Protein 6JIZ (pdb70)

Organism: Stackebrandtia nassauensis (strain DSM 44728 / CIP 108903 / NRRL B-16338 / NBRC 102104 / LLR-40K-21) (NCBI:txid446470)

Solvent-accessible surface area: 36040 Å² total; per-residue (Å²): 198,50,63,0,0,0,0,3,1,18,94,41,0,45,4,0,0,130,29,0,29,61,103,52,6,72,5,12,0,39,14,139,73,79,72,112,0,111,78,4,63,125,109,52,6,116,68,4,87,41,16,54,69,0,0,54,40,6,78,1,0,0,0,20,32,123,55,0,106,7,0,57,77,11,0,63,111,0,50,112,20,0,66,73,56,12,0,0,0,14,3,41,33,70,20,88,55,0,73,91,0,19,86,31,0,10,105,45,37,7,49,9,1,0,0,0,19,31,23,86,18,115,22,13,40,58,174,59,4,77,0,13,0,0,0,7,25,71,10,19,62,75,20,43,62,4,0,122,51,1,4,31,31,77,6,6,0,15,16,0,0,34,0,1,86,51,45,65,51,78,41,91,104,114,109,70,44,82,44,49,20,106,27,33,13,40,45,42,20,53,90,70,64,89,104,73,62,57,30,65,103,7,94,108,107,55,74,79,53,36,106,91,72,83,39,181,56,154,126,23,48,84,53,49,83,9,57,55,6,34,65,13,73,36,132,171,36,24,0,80,91,57,6,45,69,4,55,125,68,4,67,50,0,124,73,52,73,19,94,46,112,47,9,75,53,63,59,43,43,16,61,119,0,55,90,58,66,44,12,178,48,4,50,2,0,24,80,48,40,101,82,192,214,185,54,62,0,0,0,2,6,4,26,107,44,0,33,23,1,0,92,27,0,31,69,96,35,7,72,3,13,0,38,33,214,70,82,81,114,0,96,63,0,53,128,90,52,5,122,54,5,86,38,15,58,61,0,0,51,48,5,74,1,0,0,0,20,33,125,55,1,105,21,0,57,89,40,0,63,107,1,62,113,13,0,55,72,52,12,0,0,0,12,3,47,16,20,6,78,55,0,75,93,0,26,96,28,0,10,105,31,22,10,49,6,1,0,0,0,27,43,30,91,15,119,24,14,41,64,179,65,8,72,2,5,0,0,1,51,25,79,10,18,59,73,20,58,69,4,0,134,34,2,4,30,29,66,7,5,0,68,54,15,0,12,0,2,8,5,37,3,0,10,26,2,0,44,0,2,0,0,0,0,0,0,1,0,0,1,2,0,31,24,60,70,31,78,19,53,56,1,0,55,22,1,13,66,2,0,54,31,0,0,107,29,1,57,34,80,91,110,6,21,11,31,2,20,87,2,3,8,17,41,62,10,52,2,131,84,24,33,0,70,64,10,6,15,2,2,54,16,5,6,48,10,0,126,65,24,48,3,27,49,50,1,4,60,7,4,52,31,0,1,60,77,0,56,91,57,66,43,11,174,46,8,4,0,0,1,7,47,45,1,78,102,234,255,111,55,67,1,0,0,0,2,1,19,31,45,0,40,22,0,0,94,29,0,34,71,67,44,15,69,4,14,0,44,13,204,64,78,62,109,0,108,66,1,63,131,89,51,6,119,65,5,89,39,16,55,68,0,0,52,43,5,95,5,0,0,0,17,32,62,40,0,105,24,0,57,95,18,0,63,106,0,61,106,10,0,60,66,42,13,0,0,0,17,4,14,14,12,10,92,59,0,74,96,0,21,136,27,0,67,166,38,45,9,46,6,1,1,2,4,15,13,15,30,8,60,11,13,38,61,174,73,2,26,0,0,0,0,0,48,82,89,14,12,71,72,30,49,62,16,1,125,43,0,3,37,39,79,53,44,17,112,64,13,0,34,0,3,9,18,33,0,0,0,18,2,0,21,1,2,0,1,0,0,0,0,1,0,0,1,0,0,18,21,42,29,7,16,34,41,7,0,0,49,43,0,20,125,18,0,54,96,0,0,109,54,2,36,58,52,44,157,97,48,78,70,14,3,126,30,4,51,65,31,99,14,87,38,110,161,37,16,0,77,87,12,6,50,18,2,59,53,5,4,51,8,0,127,59,28,47,4,28,47,48,0,3,73,6,4,60,31,1,2,59,80,0,56,92,56,63,50,10,182,44,11,16,6,0,0,2,46,43,0,72,100,184,141

CATH classification: 3.40.50.720 (+1 more: 1.10.1040.10)

B-factor: mean 23.45, std 12.24, range [8.11, 106.39]

Nearest PDB structures (foldseek):
  6jit-assembly2_C  TM=1.001E+00  e=1.603E-57  Stackebrandtia nassauensis DSM 44728
  6jiz-assembly1_A  TM=9.507E-01  e=1.007E-55  Stackebrandtia nassauensis DSM 44728
  8bk1-assembly3_D  TM=9.769E-01  e=1.114E-40  Amycolatopsis azurea
  7y8o-assembly1_B  TM=9.543E-01  e=3.274E-36  Streptomyces clavuligerus
  4oqy-assembly1_B  TM=9.413E-01  e=1.442E-33  Streptomyces sp. GF3546

Sequence (881 aa):
KSPVVTLIGLGPMGQQAMVRRTLLGQGHPVTVWNRTPSRRAEPLVVEGARLAASPTEAVASSDDLVILSLTTDYQAMYDILSTAESALAGRTIVNLSSSSDDPDVTREAAKWAAKHGATFIAGGVMTPAPTVGTEAAYVFYSGPKSAFDAHEPVLRHIGGPRFLGEDTGLAQLYYLAHLDVFLTTLASVVHATALVSAAGVDEAAFAPEAIRRMVIETGQMLAAEAETGLELGRNLASGNHPGELATAVMMGATADHIVSAAKGSGVDLVLPEAVKSLYDRTVAAGHGKDSWTAMYEIIKKKKSPVVTLIGLGPMGQAMVRTLLGQGHPVTVWNRTPSRAEPLVVEGARLAASPTEAVASSDLVILSLTTDYQAMYDILSTAESALAGRTIVNLSSDDPDVTREAAKWAAKHGATFIAGGVMTPAPTVGTEAAYYVFYSGPKSAFDAHEPVLRHIGGPRRFLGEDTGLAQLYYLAHLDVFLTTLASVVVHATALVSAAGVDEAAFAPEAIRMVIETGQMLAAEAETGLELGRNLASGNHPGEELATAVVMMGATADHIVSAAKGSGVDLVVLPEEAVKSLYDRTVAAGHGKDSWTAMYEIIKKKKKSPVTLIGLGPMGQAMVRTLLGQGHPVTVWNRTPSRAEPLVVEGARRLAASPTEAVASSDLVILSLTDYQAMYDILSTAESALAGRTIVNLSSDDDPDVTREAAKWAAKHGATFIIAGGVMTPAPTVGTEAAYVFYSGPKSAFDAHEPVLRRHIGGPRFLGEDTGLAQLYYLAHLDVFLTTLASVVHATALVVSAAGVDEAAFAPEAIRRMMVIETGQMMLAAEAETGLELGRNLASGNNHPGELATAVMMMGATADHIVSSAAKGSGVDLVVLPEAVKSLYDRTVAAGHGKDSWTAMYEIIKKKA

Structure (mmCIF, N/CA/C/O backbone):
data_6JIZ
#
_entry.id   6JIZ
#
_cell.length_a   106.659
_cell.length_b   106.659
_cell.length_c   168.557
_cell.angle_alpha   90.00
_cell.angle_beta   90.00
_cell.angle_gamma   120.00
#
_symmetry.space_group_name_H-M   'P 31 1 2'
#
loop_
_entity.id
_entity.type
_entity.pdbx_description
1 polymer '6-phosphogluconate dehydrogenase NAD-binding protein'
2 non-polymer 'ACETATE ION'
3 non-polymer 'CHLORIDE ION'
4 non-polymer 'AMMONIUM ION'
5 non-polymer 'SODIUM ION'
6 non-polymer 3-ethylheptane
7 non-polymer 'NADP NICOTINAMIDE-ADENINE-DINUCLEOTIDE PHOSPHATE'
8 non-polymer 1,2-ETHANEDIOL
9 water water
#
loop_
_atom_site.group_PDB
_atom_site.id
_atom_site.type_symbol
_atom_site.label_atom_id
_atom_site.label_alt_id
_atom_site.label_comp_id
_atom_site.label_asym_id
_atom_site.label_entity_id
_atom_site.label_seq_id
_atom_site.pdbx_PDB_ins_code
_atom_site.Cartn_x
_atom_site.Cartn_y
_atom_site.Cartn_z
_atom_site.occupancy
_atom_site.B_iso_or_equiv
_atom_site.auth_seq_id
_atom_site.auth_comp_id
_atom_site.auth_asym_id
_atom_site.auth_atom_id
_atom_site.pdbx_PDB_model_num
ATOM 1 N N . LYS A 1 5 ? 6.381 -14.712 -1.657 1.00 44.27 5 LYS A N 1
ATOM 2 C CA . LYS A 1 5 ? 5.740 -13.498 -2.152 1.00 47.69 5 LYS A CA 1
ATOM 3 C C . LYS A 1 5 ? 6.657 -12.270 -2.111 1.00 41.91 5 LYS A C 1
ATOM 4 O O . LYS A 1 5 ? 6.441 -11.305 -2.849 1.00 42.31 5 LYS A O 1
ATOM 10 N N . SER A 1 6 ? 7.671 -12.274 -1.245 1.00 36.77 6 SER A N 1
ATOM 11 C CA . SER A 1 6 ? 8.449 -11.042 -1.126 1.00 31.57 6 SER A CA 1
ATOM 12 C C . SER A 1 6 ? 9.442 -10.928 -2.284 1.00 24.05 6 SER A C 1
ATOM 13 O O . SER A 1 6 ? 9.997 -11.938 -2.732 1.00 26.38 6 SER A O 1
ATOM 16 N N . PRO A 1 7 ? 9.669 -9.719 -2.786 1.00 24.65 7 PRO A N 1
ATOM 17 C CA . PRO A 1 7 ? 10.568 -9.548 -3.932 1.00 25.89 7 PRO A CA 1
ATOM 18 C C . PRO A 1 7 ? 12.013 -9.813 -3.550 1.00 24.82 7 PRO A C 1
ATOM 19 O O . PRO A 1 7 ? 12.433 -9.572 -2.417 1.00 21.28 7 PRO A O 1
ATOM 23 N N . VAL A 1 8 ? 12.776 -10.318 -4.517 1.00 18.08 8 VAL A N 1
ATOM 24 C CA A VAL A 1 8 ? 14.189 -10.601 -4.308 0.29 17.11 8 VAL A CA 1
ATOM 25 C CA B VAL A 1 8 ? 14.184 -10.659 -4.335 0.71 17.04 8 VAL A CA 1
ATOM 26 C C . VAL A 1 8 ? 14.980 -10.088 -5.503 1.00 17.57 8 VAL A C 1
ATOM 27 O O . VAL A 1 8 ? 14.504 -10.099 -6.641 1.00 19.05 8 VAL A O 1
ATOM 34 N N . THR A 1 9 ? 16.188 -9.609 -5.226 1.00 12.51 9 THR A N 1
ATOM 35 C CA . THR A 1 9 ? 17.138 -9.224 -6.257 1.00 11.49 9 THR A CA 1
ATOM 36 C C . THR A 1 9 ? 18.258 -10.249 -6.269 1.00 14.02 9 THR A C 1
ATOM 37 O O . THR A 1 9 ? 18.745 -10.649 -5.210 1.00 14.02 9 THR A O 1
ATOM 41 N N . LEU A 1 10 ? 18.643 -10.696 -7.460 1.00 13.73 10 LEU A N 1
ATOM 42 C CA . LEU A 1 10 ? 19.754 -11.631 -7.581 1.00 14.10 10 LEU A CA 1
ATOM 43 C C . LEU A 1 10 ? 20.716 -11.127 -8.644 1.00 19.47 10 LEU A C 1
ATOM 44 O O . LEU A 1 10 ? 20.313 -10.841 -9.777 1.00 16.01 10 LEU A O 1
ATOM 49 N N . ILE A 1 11 ? 21.986 -11.016 -8.268 1.00 11.91 11 ILE A N 1
ATOM 50 C CA . ILE A 1 11 ? 23.044 -10.534 -9.141 1.00 13.46 11 ILE A CA 1
ATOM 51 C C . ILE A 1 11 ? 24.063 -11.653 -9.300 1.00 14.79 11 ILE A C 1
ATOM 52 O O . ILE A 1 11 ? 24.543 -12.196 -8.301 1.00 13.75 11 ILE A O 1
ATOM 57 N N . GLY A 1 12 ? 24.407 -11.973 -10.550 1.00 14.41 12 GLY A N 1
ATOM 58 C CA . GLY A 1 12 ? 25.312 -13.066 -10.859 1.00 14.66 12 GLY A CA 1
ATOM 59 C C . GLY A 1 12 ? 24.557 -14.233 -11.456 1.00 19.29 12 GLY A C 1
ATOM 60 O O . GLY A 1 12 ? 23.975 -15.044 -10.729 1.00 17.19 12 GLY A O 1
ATOM 61 N N . LEU A 1 13 ? 24.527 -14.323 -12.783 1.00 14.71 13 LEU A N 1
ATOM 62 C CA . LEU A 1 13 ? 23.639 -15.261 -13.457 1.00 17.14 13 LEU A CA 1
ATOM 63 C C . LEU A 1 13 ? 24.414 -16.407 -14.097 1.00 25.53 13 LEU A C 1
ATOM 64 O O . LEU A 1 13 ? 24.084 -16.871 -15.189 1.00 24.10 13 LEU A O 1
ATOM 69 N N . GLY A 1 14 ? 25.447 -16.884 -13.405 1.00 18.80 14 GLY A N 1
ATOM 70 C CA . GLY A 1 14 ? 26.026 -18.169 -13.714 1.00 19.41 14 GLY A CA 1
ATOM 71 C C . GLY A 1 14 ? 25.060 -19.296 -13.389 1.00 18.71 14 GLY A C 1
ATOM 72 O O . GLY A 1 14 ? 23.899 -19.069 -13.031 1.00 19.09 14 GLY A O 1
ATOM 73 N N . PRO A 1 15 ? 25.533 -20.541 -13.501 1.00 19.11 15 PRO A N 1
ATOM 74 C CA . PRO A 1 15 ? 24.630 -21.690 -13.298 1.00 23.39 15 PRO A CA 1
ATOM 75 C C . PRO A 1 15 ? 23.911 -21.695 -11.956 1.00 18.54 15 PRO A C 1
ATOM 76 O O . PRO A 1 15 ? 22.714 -22.000 -11.904 1.00 18.40 15 PRO A O 1
ATOM 80 N N . MET A 1 16 ? 24.594 -21.370 -10.860 1.00 17.63 16 MET A N 1
ATOM 81 C CA . MET A 1 16 ? 23.899 -21.344 -9.579 1.00 18.18 16 MET A CA 1
ATOM 82 C C . MET A 1 16 ? 22.848 -20.236 -9.556 1.00 13.93 16 MET A C 1
ATOM 83 O O . MET A 1 16 ? 21.698 -20.463 -9.157 1.00 15.91 16 MET A O 1
ATOM 88 N N . GLY A 1 17 ? 23.221 -19.032 -9.996 1.00 14.82 17 GLY A N 1
ATOM 89 C CA . GLY A 1 17 ? 22.266 -17.931 -10.000 1.00 15.76 17 GLY A CA 1
ATOM 90 C C . GLY A 1 17 ? 21.051 -18.208 -10.866 1.00 20.31 17 GLY A C 1
ATOM 91 O O . GLY A 1 17 ? 19.922 -17.880 -10.492 1.00 17.95 17 GLY A O 1
ATOM 92 N N . GLN A 1 18 ? 21.266 -18.818 -12.035 1.00 20.69 18 GLN A N 1
ATOM 93 C CA A GLN A 1 18 ? 20.136 -19.146 -12.899 0.53 18.04 18 GLN A CA 1
ATOM 94 C CA B GLN A 1 18 ? 20.150 -19.168 -12.914 0.47 18.05 18 GLN A CA 1
ATOM 95 C C . GLN A 1 18 ? 19.197 -20.143 -12.235 1.00 17.19 18 GLN A C 1
ATOM 96 O O . GLN A 1 18 ? 17.974 -19.990 -12.309 1.00 18.40 18 GLN A O 1
ATOM 107 N N . ALA A 1 19 ? 19.747 -21.173 -11.581 1.00 15.44 19 ALA A N 1
ATOM 108 C CA . ALA A 1 19 ? 18.891 -22.147 -10.913 1.00 18.76 19 ALA A CA 1
ATOM 109 C C . ALA A 1 19 ? 18.112 -21.502 -9.772 1.00 17.63 19 ALA A C 1
ATOM 110 O O . ALA A 1 19 ? 16.939 -21.823 -9.557 1.00 15.52 19 ALA A O 1
ATOM 112 N N . MET A 1 20 ? 18.747 -20.589 -9.027 1.00 16.36 20 MET A N 1
ATOM 113 C CA . MET A 1 20 ? 18.038 -19.927 -7.933 1.00 13.92 20 MET A CA 1
ATOM 114 C C . MET A 1 20 ? 16.929 -19.029 -8.456 1.00 13.96 20 MET A C 1
ATOM 115 O O . MET A 1 20 ? 15.832 -18.993 -7.885 1.00 15.88 20 MET A O 1
ATOM 120 N N . VAL A 1 21 ? 17.177 -18.317 -9.555 1.00 15.07 21 VAL A N 1
ATOM 121 C CA . VAL A 1 21 ? 16.141 -17.442 -10.097 1.00 15.19 21 VAL A CA 1
ATOM 122 C C . VAL A 1 21 ? 14.962 -18.272 -10.600 1.00 19.73 21 VAL A C 1
ATOM 123 O O . VAL A 1 21 ? 13.798 -17.957 -10.316 1.00 17.75 21 VAL A O 1
ATOM 127 N N . ARG A 1 22 ? 15.242 -19.354 -11.339 1.00 17.17 22 ARG A N 1
ATOM 128 C CA A ARG A 1 22 ? 14.170 -20.233 -11.806 0.47 19.43 22 ARG A CA 1
ATOM 129 C CA B ARG A 1 22 ? 14.163 -20.221 -11.806 0.53 19.43 22 ARG A CA 1
ATOM 130 C C . ARG A 1 22 ? 13.342 -20.758 -10.634 1.00 22.54 22 ARG A C 1
ATOM 131 O O . ARG A 1 22 ? 12.106 -20.734 -10.666 1.00 19.05 22 ARG A O 1
ATOM 146 N N . THR A 1 23 ? 14.015 -21.236 -9.584 1.00 15.87 23 THR A N 1
ATOM 147 C CA . THR A 1 23 ? 13.299 -21.773 -8.428 1.00 16.76 23 THR A CA 1
ATOM 148 C C . THR A 1 23 ? 12.461 -20.700 -7.740 1.00 19.69 23 THR A C 1
ATOM 149 O O . THR A 1 23 ? 11.281 -20.916 -7.433 1.00 18.96 23 THR A O 1
ATOM 153 N N . LEU A 1 24 ? 13.060 -19.538 -7.470 1.00 15.99 24 LEU A N 1
ATOM 154 C CA . LEU A 1 24 ? 12.331 -18.495 -6.757 1.00 13.57 24 LEU A CA 1
ATOM 155 C C . LEU A 1 24 ? 11.149 -17.976 -7.571 1.00 17.80 24 LEU A C 1
ATOM 156 O O . LEU A 1 24 ? 10.080 -17.706 -7.010 1.00 18.61 24 LEU A O 1
ATOM 161 N N . LEU A 1 25 ? 11.329 -17.810 -8.884 1.00 17.10 25 LEU A N 1
ATOM 162 C CA . LEU A 1 25 ? 10.210 -17.430 -9.747 1.00 18.14 25 LEU A CA 1
ATOM 163 C C . LEU A 1 25 ? 9.085 -18.453 -9.662 1.00 20.16 25 LEU A C 1
ATOM 164 O O . LEU A 1 25 ? 7.903 -18.093 -9.562 1.00 22.14 25 LEU A O 1
ATOM 169 N N . GLY A 1 26 ? 9.439 -19.741 -9.689 1.00 19.49 26 GLY A N 1
ATOM 170 C CA . GLY A 1 26 ? 8.442 -20.797 -9.620 1.00 18.69 26 GLY A CA 1
ATOM 171 C C . GLY A 1 26 ? 7.665 -20.811 -8.323 1.00 22.15 26 GLY A C 1
ATOM 172 O O . GLY A 1 26 ? 6.535 -21.306 -8.294 1.00 21.65 26 GLY A O 1
ATOM 173 N N . GLN A 1 27 ? 8.244 -20.282 -7.244 1.00 19.16 27 GLN A N 1
ATOM 174 C CA . GLN A 1 27 ? 7.547 -20.177 -5.970 1.00 22.18 27 GLN A CA 1
ATOM 175 C C . GLN A 1 27 ? 6.781 -18.873 -5.818 1.00 21.53 27 GLN A C 1
ATOM 176 O O . GLN A 1 27 ? 6.221 -18.621 -4.746 1.00 25.53 27 GLN A O 1
ATOM 182 N N . GLY A 1 28 ? 6.733 -18.047 -6.857 1.00 21.93 28 GLY A N 1
ATOM 183 C CA . GLY A 1 28 ? 5.917 -16.854 -6.836 1.00 22.72 28 GLY A CA 1
ATOM 184 C C . GLY A 1 28 ? 6.604 -15.599 -6.363 1.00 26.19 28 GLY A C 1
ATOM 185 O O . GLY A 1 28 ? 5.926 -14.583 -6.170 1.00 24.16 28 GLY A O 1
ATOM 186 N N . HIS A 1 29 ? 7.922 -15.632 -6.156 1.00 21.04 29 HIS A N 1
ATOM 187 C CA . HIS A 1 29 ? 8.638 -14.417 -5.789 1.00 21.21 29 HIS A CA 1
ATOM 188 C C . HIS A 1 29 ? 8.872 -13.562 -7.025 1.00 19.30 29 HIS A C 1
ATOM 189 O O . HIS A 1 29 ? 9.337 -14.077 -8.044 1.00 19.73 29 HIS A O 1
ATOM 196 N N . PRO A 1 30 ? 8.566 -12.267 -6.980 1.00 21.28 30 PRO A N 1
ATOM 197 C CA . PRO A 1 30 ? 9.100 -11.364 -8.006 1.00 21.98 30 PRO A CA 1
ATOM 198 C C . PRO A 1 30 ? 10.614 -11.298 -7.870 1.00 19.36 30 PRO A C 1
ATOM 199 O O . PRO A 1 30 ? 11.144 -11.134 -6.770 1.00 20.87 30 PRO A O 1
ATOM 203 N N . VAL A 1 31 ? 11.311 -11.468 -8.986 1.00 18.26 31 VAL A N 1
ATOM 204 C CA . VAL A 1 31 ? 12.771 -11.541 -8.982 1.00 17.61 31 VAL A CA 1
ATOM 205 C C . VAL A 1 31 ? 13.303 -10.505 -9.957 1.00 19.85 31 VAL A C 1
ATOM 206 O O . VAL A 1 31 ? 12.951 -10.529 -11.143 1.00 18.86 31 VAL A O 1
ATOM 210 N N . THR A 1 32 ? 14.149 -9.606 -9.463 1.00 14.59 32 THR A N 1
ATOM 211 C CA . THR A 1 32 ? 14.864 -8.641 -10.285 1.00 17.32 32 THR A CA 1
ATOM 212 C C . THR A 1 32 ? 16.296 -9.123 -10.435 1.00 19.98 32 THR A C 1
ATOM 213 O O . THR A 1 32 ? 16.907 -9.539 -9.450 1.00 16.09 32 THR A O 1
ATOM 217 N N . VAL A 1 33 ? 16.826 -9.089 -11.656 1.00 16.89 33 VAL A N 1
ATOM 218 C CA . VAL A 1 33 ? 18.176 -9.592 -11.887 1.00 15.36 33 VAL A CA 1
ATOM 219 C C . VAL A 1 33 ? 19.056 -8.513 -12.503 1.00 19.06 33 VAL A C 1
ATOM 220 O O . VAL A 1 33 ? 18.585 -7.540 -13.101 1.00 18.07 33 VAL A O 1
ATOM 224 N N . TRP A 1 34 ? 20.365 -8.698 -12.337 1.00 15.48 34 TRP A N 1
ATOM 225 C CA . TRP A 1 34 ? 21.351 -7.905 -13.051 1.00 17.35 34 TRP A CA 1
ATOM 226 C C . TRP A 1 34 ? 22.594 -8.759 -13.253 1.00 18.65 34 TRP A C 1
ATOM 227 O O . TRP A 1 34 ? 22.928 -9.596 -12.413 1.00 15.62 34 TRP A O 1
ATOM 238 N N . ASN A 1 35 ? 23.278 -8.539 -14.377 1.00 15.49 35 ASN A N 1
ATOM 239 C CA . ASN A 1 35 ? 24.459 -9.325 -14.701 1.00 18.32 35 ASN A CA 1
ATOM 240 C C . ASN A 1 35 ? 25.425 -8.464 -15.499 1.00 18.48 35 ASN A C 1
ATOM 241 O O . ASN A 1 35 ? 25.007 -7.559 -16.223 1.00 18.35 35 ASN A O 1
ATOM 246 N N . ARG A 1 36 ? 26.723 -8.757 -15.369 1.00 13.69 36 ARG A N 1
ATOM 247 C CA . ARG A 1 36 ? 27.713 -8.052 -16.177 1.00 14.49 36 ARG A CA 1
ATOM 248 C C . ARG A 1 36 ? 27.425 -8.221 -17.664 1.00 19.39 36 ARG A C 1
ATOM 249 O O . ARG A 1 36 ? 27.651 -7.302 -18.459 1.00 18.96 36 ARG A O 1
ATOM 257 N N . THR A 1 37 ? 26.927 -9.391 -18.058 1.00 18.55 37 THR A N 1
ATOM 258 C CA . THR A 1 37 ? 26.555 -9.624 -19.452 1.00 22.71 37 THR A CA 1
ATOM 259 C C . THR A 1 37 ? 25.043 -9.798 -19.526 1.00 19.21 37 THR A C 1
ATOM 260 O O . THR A 1 37 ? 24.519 -10.849 -19.130 1.00 19.19 37 THR A O 1
ATOM 264 N N . PRO A 1 38 ? 24.299 -8.786 -19.983 1.00 19.09 38 PRO A N 1
ATOM 265 C CA . PRO A 1 38 ? 22.829 -8.866 -19.930 1.00 23.49 38 PRO A CA 1
ATOM 266 C C . PRO A 1 38 ? 22.236 -10.014 -20.725 1.00 22.75 38 PRO A C 1
ATOM 267 O O . PRO A 1 38 ? 21.104 -10.415 -20.433 1.00 22.29 38 PRO A O 1
ATOM 271 N N . SER A 1 39 ? 22.960 -10.563 -21.704 1.00 23.63 39 SER A N 1
ATOM 272 C CA . SER A 1 39 ? 22.407 -11.655 -22.504 1.00 27.67 39 SER A CA 1
ATOM 273 C C . SER A 1 39 ? 22.090 -12.877 -21.653 1.00 29.12 39 SER A C 1
ATOM 274 O O . SER A 1 39 ? 21.166 -13.633 -21.977 1.00 28.02 39 SER A O 1
ATOM 277 N N . ARG A 1 40 ? 22.832 -13.089 -20.558 1.00 23.69 40 ARG A N 1
ATOM 278 C CA A ARG A 1 40 ? 22.539 -14.231 -19.703 0.50 25.66 40 ARG A CA 1
ATOM 279 C CA B ARG A 1 40 ? 22.561 -14.213 -19.667 0.50 25.66 40 ARG A CA 1
ATOM 280 C C . ARG A 1 40 ? 21.225 -14.074 -18.951 1.00 26.98 40 ARG A C 1
ATOM 281 O O . ARG A 1 40 ? 20.672 -15.076 -18.484 1.00 26.69 40 ARG A O 1
ATOM 296 N N . ALA A 1 41 ? 20.704 -12.852 -18.831 1.00 18.80 41 ALA A N 1
ATOM 297 C CA . ALA A 1 41 ? 19.412 -12.653 -18.196 1.00 21.87 41 ALA A CA 1
ATOM 298 C C . ALA A 1 41 ? 18.245 -13.022 -19.104 1.00 18.82 41 ALA A C 1
ATOM 299 O O . ALA A 1 41 ? 17.151 -13.279 -18.597 1.00 20.60 41 ALA A O 1
ATOM 301 N N . GLU A 1 42 ? 18.448 -13.043 -20.421 1.00 21.82 42 GLU A N 1
ATOM 302 C CA . GLU A 1 42 ? 17.318 -13.194 -21.338 1.00 25.11 42 GLU A CA 1
ATOM 303 C C . GLU A 1 42 ? 16.472 -14.428 -21.048 1.00 23.22 42 GLU A C 1
ATOM 304 O O . GLU A 1 42 ? 15.238 -14.290 -20.969 1.00 22.81 42 GLU A O 1
ATOM 310 N N . PRO A 1 43 ? 17.034 -15.630 -20.857 1.00 22.37 43 PRO A N 1
ATOM 311 C CA . PRO A 1 43 ? 16.177 -16.773 -20.491 1.00 26.50 43 PRO A CA 1
ATOM 312 C C . PRO A 1 43 ? 15.432 -16.566 -19.188 1.00 22.72 43 PRO A C 1
ATOM 313 O O . PRO A 1 43 ? 14.314 -17.073 -19.033 1.00 23.21 43 PRO A O 1
ATOM 317 N N . LEU A 1 44 ? 16.019 -15.842 -18.234 1.00 18.26 44 LEU A N 1
ATOM 318 C CA . LEU A 1 44 ? 15.340 -15.643 -16.963 1.00 16.17 44 LEU A CA 1
ATOM 319 C C . LEU A 1 44 ? 14.194 -14.659 -17.105 1.00 20.77 44 LEU A C 1
ATOM 320 O O . LEU A 1 44 ? 13.180 -14.794 -16.416 1.00 19.34 44 LEU A O 1
ATOM 325 N N . VAL A 1 45 ? 14.338 -13.677 -17.997 1.00 19.67 45 VAL A N 1
ATOM 326 C CA . VAL A 1 45 ? 13.251 -12.735 -18.253 1.00 22.11 45 VAL A CA 1
ATOM 327 C C . VAL A 1 45 ? 12.067 -13.451 -18.891 1.00 21.50 45 VAL A C 1
ATOM 328 O O . VAL A 1 45 ? 10.910 -13.200 -18.530 1.00 21.84 45 VAL A O 1
ATOM 332 N N . VAL A 1 46 ? 12.337 -14.350 -19.845 1.00 20.60 46 VAL A N 1
ATOM 333 C CA . VAL A 1 46 ? 11.284 -15.184 -20.426 1.00 21.39 46 VAL A CA 1
ATOM 334 C C . VAL A 1 46 ? 10.553 -15.964 -19.342 1.00 25.95 46 VAL A C 1
ATOM 335 O O . VAL A 1 46 ? 9.333 -16.154 -19.417 1.00 25.05 46 VAL A O 1
ATOM 339 N N . GLU A 1 47 ? 11.269 -16.411 -18.304 1.00 23.66 47 GLU A N 1
ATOM 340 C CA . GLU A 1 47 ? 10.619 -17.133 -17.216 1.00 21.92 47 GLU A CA 1
ATOM 341 C C . GLU A 1 47 ? 9.901 -16.221 -16.224 1.00 20.29 47 GLU A C 1
ATOM 342 O O . GLU A 1 47 ? 9.205 -16.728 -15.338 1.00 24.44 47 GLU A O 1
ATOM 348 N N . GLY A 1 48 ? 10.055 -14.905 -16.331 1.00 21.54 48 GLY A N 1
ATOM 349 C CA . GLY A 1 48 ? 9.312 -13.970 -15.504 1.00 18.90 48 GLY A CA 1
ATOM 350 C C . GLY A 1 48 ? 10.153 -13.016 -14.676 1.00 20.50 48 GLY A C 1
ATOM 351 O O . GLY A 1 48 ? 9.579 -12.165 -13.974 1.00 21.58 48 GLY A O 1
ATOM 352 N N . ALA A 1 49 ? 11.482 -13.116 -14.704 1.00 20.20 49 ALA A N 1
ATOM 353 C CA . ALA A 1 49 ? 12.319 -12.156 -13.995 1.00 19.19 49 ALA A CA 1
ATOM 354 C C . ALA A 1 49 ? 12.273 -10.792 -14.677 1.00 23.20 49 ALA A C 1
ATOM 355 O O . ALA A 1 49 ? 11.951 -10.663 -15.865 1.00 22.57 49 ALA A O 1
ATOM 357 N N . ARG A 1 50 ? 12.608 -9.760 -13.906 1.00 21.39 50 ARG A N 1
ATOM 358 C CA . ARG A 1 50 ? 12.749 -8.408 -14.427 1.00 18.18 50 ARG A CA 1
ATOM 359 C C . ARG A 1 50 ? 14.227 -8.046 -14.485 1.00 23.49 50 ARG A C 1
ATOM 360 O O . ARG A 1 50 ? 14.944 -8.202 -13.491 1.00 22.16 50 ARG A O 1
ATOM 368 N N . LEU A 1 51 ? 14.681 -7.555 -15.637 1.00 20.06 51 LEU A N 1
ATOM 369 C CA . LEU A 1 51 ? 16.072 -7.147 -15.804 1.00 17.40 51 LEU A CA 1
ATOM 370 C C . LEU A 1 51 ? 16.241 -5.693 -15.370 1.00 24.50 51 LEU A C 1
ATOM 371 O O . LEU A 1 51 ? 15.619 -4.792 -15.942 1.00 19.50 51 LEU A O 1
ATOM 376 N N . ALA A 1 52 ? 17.083 -5.464 -14.366 1.00 19.07 52 ALA A N 1
ATOM 377 C CA . ALA A 1 52 ? 17.348 -4.109 -13.906 1.00 19.95 52 ALA A CA 1
ATOM 378 C C . ALA A 1 52 ? 18.333 -3.425 -14.841 1.00 18.03 52 ALA A C 1
ATOM 379 O O . ALA A 1 52 ? 19.182 -4.074 -15.457 1.00 20.13 52 ALA A O 1
ATOM 381 N N . ALA A 1 53 ? 18.222 -2.093 -14.936 1.00 20.44 53 ALA A N 1
ATOM 382 C CA . ALA A 1 53 ? 19.061 -1.324 -15.850 1.00 23.78 53 ALA A CA 1
ATOM 383 C C . ALA A 1 53 ? 20.482 -1.127 -15.347 1.00 21.59 53 ALA A C 1
ATOM 384 O O . ALA A 1 53 ? 21.385 -0.889 -16.157 1.00 21.61 53 ALA A O 1
ATOM 386 N N . SER A 1 54 ? 20.701 -1.217 -14.041 1.00 18.26 54 SER A N 1
ATOM 387 C CA . SER A 1 54 ? 21.992 -0.930 -13.437 1.00 16.54 54 SER A CA 1
ATOM 388 C C . SER A 1 54 ? 22.058 -1.665 -12.110 1.00 14.49 54 SER A C 1
ATOM 389 O O . SER A 1 54 ? 21.026 -2.110 -11.602 1.00 16.02 54 SER A O 1
ATOM 392 N N . PRO A 1 55 ? 23.253 -1.822 -11.529 1.00 16.93 55 PRO A N 1
ATOM 393 C CA . PRO A 1 55 ? 23.312 -2.387 -10.169 1.00 15.22 55 PRO A CA 1
ATOM 394 C C . PRO A 1 55 ? 22.530 -1.579 -9.150 1.00 17.30 55 PRO A C 1
ATOM 395 O O . PRO A 1 55 ? 21.944 -2.163 -8.239 1.00 15.38 55 PRO A O 1
ATOM 399 N N . THR A 1 56 ? 22.514 -0.248 -9.270 1.00 16.79 56 THR A N 1
ATOM 400 C CA . THR A 1 56 ? 21.750 0.570 -8.329 1.00 14.83 56 THR A CA 1
ATOM 401 C C . THR A 1 56 ? 20.267 0.245 -8.402 1.00 17.53 56 THR A C 1
ATOM 402 O O . THR A 1 56 ? 19.611 0.044 -7.374 1.00 17.05 56 THR A O 1
ATOM 406 N N . GLU A 1 57 ? 19.718 0.210 -9.619 1.00 16.48 57 GLU A N 1
ATOM 407 C CA . GLU A 1 57 ? 18.311 -0.126 -9.783 1.00 19.85 57 GLU A CA 1
ATOM 408 C C . GLU A 1 57 ? 18.013 -1.535 -9.288 1.00 17.39 57 GLU A C 1
ATOM 409 O O . GLU A 1 57 ? 16.943 -1.786 -8.720 1.00 18.97 57 GLU A O 1
ATOM 415 N N . ALA A 1 58 ? 18.946 -2.473 -9.495 1.00 16.77 58 ALA A N 1
ATOM 416 C CA . ALA A 1 58 ? 18.748 -3.833 -8.997 1.00 13.39 58 ALA A CA 1
ATOM 417 C C . ALA A 1 58 ? 18.640 -3.843 -7.473 1.00 14.32 58 ALA A C 1
ATOM 418 O O . ALA A 1 58 ? 17.703 -4.415 -6.906 1.00 16.99 58 ALA A O 1
ATOM 420 N N . VAL A 1 59 ? 19.588 -3.191 -6.801 1.00 15.83 59 VAL A N 1
ATOM 421 C CA . VAL A 1 59 ? 19.608 -3.144 -5.338 1.00 13.97 59 VAL A CA 1
ATOM 422 C C . VAL A 1 59 ? 18.364 -2.444 -4.801 1.00 17.65 59 VAL A C 1
ATOM 423 O O . VAL A 1 59 ? 17.785 -2.858 -3.789 1.00 17.66 59 VAL A O 1
ATOM 427 N N . ALA A 1 60 ? 17.936 -1.371 -5.467 1.00 16.89 60 ALA A N 1
ATOM 428 C CA . ALA A 1 60 ? 16.780 -0.623 -4.987 1.00 19.13 60 ALA A CA 1
ATOM 429 C C . ALA A 1 60 ? 15.460 -1.362 -5.177 1.00 23.20 60 ALA A C 1
ATOM 430 O O . ALA A 1 60 ? 14.437 -0.900 -4.658 1.00 23.77 60 ALA A O 1
ATOM 432 N N . SER A 1 61 ? 15.448 -2.490 -5.891 1.00 17.56 61 SER A N 1
ATOM 433 C CA . SER A 1 61 ? 14.196 -3.179 -6.192 1.00 17.29 61 SER A CA 1
ATOM 434 C C . SER A 1 61 ? 13.714 -4.083 -5.063 1.00 25.17 61 SER A C 1
ATOM 435 O O . SER A 1 61 ? 12.542 -4.472 -5.067 1.00 22.02 61 SER A O 1
ATOM 438 N N . SER A 1 62 ? 14.571 -4.427 -4.102 1.00 19.98 62 SER A N 1
ATOM 439 C CA . SER A 1 62 ? 14.212 -5.430 -3.108 1.00 20.79 62 SER A CA 1
ATOM 440 C C . SER A 1 62 ? 14.916 -5.128 -1.793 1.00 20.85 62 SER A C 1
ATOM 441 O O . SER A 1 62 ? 15.949 -4.457 -1.757 1.00 19.98 62 SER A O 1
ATOM 444 N N . ASP A 1 63 ? 14.346 -5.650 -0.709 1.00 15.51 63 ASP A N 1
ATOM 445 C CA A ASP A 1 63 ? 15.009 -5.574 0.588 0.50 18.35 63 ASP A CA 1
ATOM 446 C CA B ASP A 1 63 ? 15.002 -5.575 0.589 0.50 18.35 63 ASP A CA 1
ATOM 447 C C . ASP A 1 63 ? 16.087 -6.638 0.743 1.00 20.80 63 ASP A C 1
ATOM 448 O O . ASP A 1 63 ? 16.891 -6.564 1.681 1.00 19.57 63 ASP A O 1
ATOM 457 N N . LEU A 1 64 ? 16.128 -7.614 -0.158 1.00 15.77 64 LEU A N 1
ATOM 458 C CA . LEU A 1 64 ? 17.050 -8.744 -0.078 1.00 16.81 64 LEU A CA 1
ATOM 459 C C . LEU A 1 64 ? 17.824 -8.840 -1.382 1.00 14.45 64 LEU A C 1
ATOM 460 O O . LEU A 1 64 ? 17.220 -8.952 -2.452 1.00 16.22 64 LEU A O 1
ATOM 465 N N . VAL A 1 65 ? 19.153 -8.798 -1.294 1.00 13.79 65 VAL A N 1
ATOM 466 C CA . VAL A 1 65 ? 20.029 -8.840 -2.465 1.00 13.32 65 VAL A CA 1
ATOM 467 C C . VAL A 1 65 ? 20.903 -10.087 -2.344 1.00 13.47 65 VAL A C 1
ATOM 468 O O . VAL A 1 65 ? 21.742 -10.175 -1.438 1.00 15.67 65 VAL A O 1
ATOM 472 N N . ILE A 1 66 ? 20.720 -11.040 -3.256 1.00 14.22 66 ILE A N 1
ATOM 473 C CA . ILE A 1 66 ? 21.488 -12.286 -3.273 1.00 14.19 66 ILE A CA 1
ATOM 474 C C . ILE A 1 66 ? 22.586 -12.170 -4.321 1.00 16.30 66 ILE A C 1
ATOM 475 O O . ILE A 1 66 ? 22.324 -11.807 -5.476 1.00 15.79 66 ILE A O 1
ATOM 480 N N . LEU A 1 67 ? 23.820 -12.457 -3.923 1.00 12.29 67 LEU A N 1
ATOM 481 C CA . LEU A 1 67 ? 24.964 -12.372 -4.826 1.00 11.53 67 LEU A CA 1
ATOM 482 C C . LEU A 1 67 ? 25.515 -13.762 -5.099 1.00 13.96 67 LEU A C 1
ATOM 483 O O . LEU A 1 67 ? 25.811 -14.510 -4.165 1.00 13.89 67 LEU A O 1
ATOM 488 N N . SER A 1 68 ? 25.653 -14.107 -6.378 1.00 12.10 68 SER A N 1
ATOM 489 C CA . SER A 1 68 ? 26.270 -15.380 -6.769 1.00 12.13 68 SER A CA 1
ATOM 490 C C . SER A 1 68 ? 27.342 -15.046 -7.797 1.00 12.71 68 SER A C 1
ATOM 491 O O . SER A 1 68 ? 27.059 -14.986 -8.997 1.00 15.48 68 SER A O 1
ATOM 494 N N . LEU A 1 69 ? 28.570 -14.825 -7.330 1.00 12.56 69 LEU A N 1
ATOM 495 C CA . LEU A 1 69 ? 29.648 -14.308 -8.161 1.00 12.20 69 LEU A CA 1
ATOM 496 C C . LEU A 1 69 ? 30.901 -15.145 -7.940 1.00 16.42 69 LEU A C 1
ATOM 497 O O . LEU A 1 69 ? 30.949 -15.999 -7.054 1.00 15.75 69 LEU A O 1
ATOM 502 N N . THR A 1 70 ? 31.930 -14.895 -8.757 1.00 16.40 70 THR A N 1
ATOM 503 C CA A THR A 1 70 ? 33.124 -15.735 -8.683 0.48 15.86 70 THR A CA 1
ATOM 504 C CA B THR A 1 70 ? 33.132 -15.727 -8.694 0.52 15.85 70 THR A CA 1
ATOM 505 C C . THR A 1 70 ? 33.893 -15.515 -7.389 1.00 20.87 70 THR A C 1
ATOM 506 O O . THR A 1 70 ? 34.494 -16.457 -6.860 1.00 17.53 70 THR A O 1
ATOM 513 N N . ASP A 1 71 ? 33.891 -14.291 -6.857 1.00 15.58 71 ASP A N 1
ATOM 514 C CA . ASP A 1 71 ? 34.584 -14.020 -5.598 1.00 15.29 71 ASP A CA 1
ATOM 515 C C . ASP A 1 71 ? 34.072 -12.698 -5.036 1.00 15.17 71 ASP A C 1
ATOM 516 O O . ASP A 1 71 ? 33.227 -12.035 -5.640 1.00 14.08 71 ASP A O 1
ATOM 521 N N . TYR A 1 72 ? 34.583 -12.317 -3.862 1.00 12.39 72 TYR A N 1
ATOM 522 C CA . TYR A 1 72 ? 34.068 -11.098 -3.244 1.00 13.22 72 TYR A CA 1
ATOM 523 C C . TYR A 1 72 ? 34.561 -9.839 -3.951 1.00 13.67 72 TYR A C 1
ATOM 524 O O . TYR A 1 72 ? 33.891 -8.801 -3.893 1.00 12.85 72 TYR A O 1
ATOM 533 N N . GLN A 1 73 ? 35.718 -9.888 -4.613 1.00 13.18 73 GLN A N 1
ATOM 534 C CA . GLN A 1 73 ? 36.140 -8.722 -5.386 1.00 15.12 73 GLN A CA 1
ATOM 535 C C . GLN A 1 73 ? 35.077 -8.334 -6.413 1.00 13.89 73 GLN A C 1
ATOM 536 O O . GLN A 1 73 ? 34.851 -7.143 -6.671 1.00 14.54 73 GLN A O 1
ATOM 542 N N . ALA A 1 74 ? 34.406 -9.325 -7.005 1.00 12.91 74 ALA A N 1
ATOM 543 C CA . ALA A 1 74 ? 33.362 -9.016 -7.980 1.00 15.26 74 ALA A CA 1
ATOM 544 C C . ALA A 1 74 ? 32.192 -8.284 -7.332 1.00 14.73 74 ALA A C 1
ATOM 545 O O . ALA A 1 74 ? 31.565 -7.428 -7.972 1.00 14.13 74 ALA A O 1
ATOM 547 N N . MET A 1 75 ? 31.895 -8.589 -6.067 1.00 11.81 75 MET A N 1
ATOM 548 C CA . MET A 1 75 ? 30.861 -7.843 -5.350 1.00 13.73 75 MET A CA 1
ATOM 549 C C . MET A 1 75 ? 31.243 -6.375 -5.200 1.00 12.59 75 MET A C 1
ATOM 550 O O . MET A 1 75 ? 30.426 -5.487 -5.450 1.00 14.86 75 MET A O 1
ATOM 555 N N . TYR A 1 76 ? 32.475 -6.102 -4.759 1.00 12.71 76 TYR A N 1
ATOM 556 C CA . TYR A 1 76 ? 32.913 -4.720 -4.588 1.00 11.49 76 TYR A CA 1
ATOM 557 C C . TYR A 1 76 ? 32.888 -3.968 -5.913 1.00 14.75 76 TYR A C 1
ATOM 558 O O . TYR A 1 76 ? 32.451 -2.815 -5.979 1.00 14.96 76 TYR A O 1
ATOM 567 N N . ASP A 1 77 ? 33.373 -4.608 -6.978 1.00 13.83 77 ASP A N 1
ATOM 568 C CA . ASP A 1 77 ? 33.427 -3.941 -8.276 1.00 12.93 77 ASP A CA 1
ATOM 569 C C . ASP A 1 77 ? 32.024 -3.626 -8.778 1.00 13.84 77 ASP A C 1
ATOM 570 O O . ASP A 1 77 ? 31.731 -2.489 -9.170 1.00 17.50 77 ASP A O 1
ATOM 575 N N . ILE A 1 78 ? 31.126 -4.615 -8.736 1.00 11.48 78 ILE A N 1
ATOM 576 C CA . ILE A 1 78 ? 29.777 -4.429 -9.270 1.00 11.41 78 ILE A CA 1
ATOM 577 C C . ILE A 1 78 ? 28.987 -3.419 -8.446 1.00 19.02 78 ILE A C 1
ATOM 578 O O . ILE A 1 78 ? 28.271 -2.575 -9.000 1.00 15.17 78 ILE A O 1
ATOM 583 N N . LEU A 1 79 ? 29.075 -3.500 -7.120 1.00 13.26 79 LEU A N 1
ATOM 584 C CA . LEU A 1 79 ? 28.239 -2.668 -6.266 1.00 13.81 79 LEU A CA 1
ATOM 585 C C . LEU A 1 79 ? 28.853 -1.307 -5.949 1.00 17.11 79 LEU A C 1
ATOM 586 O O . LEU A 1 79 ? 28.227 -0.530 -5.226 1.00 15.29 79 LEU A O 1
ATOM 591 N N . SER A 1 80 ? 30.041 -0.996 -6.481 1.00 15.79 80 SER A N 1
ATOM 592 C CA . SER A 1 80 ? 30.687 0.286 -6.209 1.00 19.24 80 SER A CA 1
ATOM 593 C C . SER A 1 80 ? 29.750 1.460 -6.480 1.00 19.65 80 SER A C 1
ATOM 594 O O . SER A 1 80 ? 29.606 2.358 -5.644 1.00 23.02 80 SER A O 1
ATOM 597 N N . THR A 1 81 ? 29.099 1.469 -7.645 1.00 17.54 81 THR A N 1
ATOM 598 C CA . THR A 1 81 ? 28.204 2.579 -7.972 1.00 20.78 81 THR A CA 1
ATOM 599 C C . THR A 1 81 ? 26.884 2.532 -7.215 1.00 28.36 81 THR A C 1
ATOM 600 O O . THR A 1 81 ? 26.121 3.501 -7.288 1.00 22.58 81 THR A O 1
ATOM 604 N N . ALA A 1 82 ? 26.594 1.444 -6.501 1.00 15.28 82 ALA A N 1
ATOM 605 C CA . ALA A 1 82 ? 25.314 1.266 -5.825 1.00 14.41 82 ALA A CA 1
ATOM 606 C C . ALA A 1 82 ? 25.433 1.378 -4.313 1.00 17.03 82 ALA A C 1
ATOM 607 O O . ALA A 1 82 ? 24.468 1.072 -3.608 1.00 15.60 82 ALA A O 1
ATOM 609 N N . GLU A 1 83 ? 26.590 1.813 -3.804 1.00 18.14 83 GLU A N 1
ATOM 610 C CA . GLU A 1 83 ? 26.829 1.771 -2.362 1.00 15.29 83 GLU A CA 1
ATOM 611 C C . GLU A 1 83 ? 25.826 2.633 -1.601 1.00 20.56 83 GLU A C 1
ATOM 612 O O . GLU A 1 83 ? 25.363 2.246 -0.523 1.00 17.56 83 GLU A O 1
ATOM 618 N N . SER A 1 84 ? 25.460 3.798 -2.152 1.00 21.90 84 SER A N 1
ATOM 619 C CA . SER A 1 84 ? 24.482 4.649 -1.480 1.00 20.00 84 SER A CA 1
ATOM 620 C C . SER A 1 84 ? 23.068 4.083 -1.522 1.00 21.79 84 SER A C 1
ATOM 621 O O . SER A 1 84 ? 22.196 4.591 -0.809 1.00 24.65 84 SER A O 1
ATOM 624 N N . ALA A 1 85 ? 22.808 3.058 -2.335 1.00 16.58 85 ALA A N 1
ATOM 625 C CA . ALA A 1 85 ? 21.499 2.430 -2.386 1.00 16.58 85 ALA A CA 1
ATOM 626 C C . ALA A 1 85 ? 21.368 1.257 -1.423 1.00 19.11 85 ALA A C 1
ATOM 627 O O . ALA A 1 85 ? 20.281 0.679 -1.312 1.00 19.19 85 ALA A O 1
ATOM 629 N N . LEU A 1 86 ? 22.444 0.890 -0.729 1.00 14.97 86 LEU A N 1
ATOM 630 C CA . LEU A 1 86 ? 22.430 -0.323 0.079 1.00 20.17 86 LEU A CA 1
ATOM 631 C C . LEU A 1 86 ? 21.729 -0.147 1.421 1.00 16.74 86 LEU A C 1
ATOM 632 O O . LEU A 1 86 ? 21.344 -1.148 2.035 1.00 15.23 86 LEU A O 1
ATOM 637 N N . ALA A 1 87 ? 21.556 1.091 1.888 1.00 15.29 87 ALA A N 1
ATOM 638 C CA . ALA A 1 87 ? 21.069 1.327 3.246 1.00 19.09 87 ALA A CA 1
ATOM 639 C C . ALA A 1 87 ? 19.738 0.630 3.502 1.00 16.57 87 ALA A C 1
ATOM 640 O O . ALA A 1 87 ? 18.796 0.731 2.708 1.00 18.25 87 ALA A O 1
ATOM 642 N N . GLY A 1 88 ? 19.672 -0.086 4.619 1.00 15.98 88 GLY A N 1
ATOM 643 C CA . GLY A 1 88 ? 18.459 -0.749 5.043 1.00 19.43 88 GLY A CA 1
ATOM 644 C C . GLY A 1 88 ? 18.177 -2.088 4.401 1.00 20.96 88 GLY A C 1
ATOM 645 O O . GLY A 1 88 ? 17.168 -2.718 4.744 1.00 24.24 88 GLY A O 1
ATOM 646 N N . ARG A 1 89 ? 19.030 -2.555 3.501 1.00 16.82 89 ARG A N 1
ATOM 647 C CA . ARG A 1 89 ? 18.809 -3.815 2.813 1.00 15.55 89 ARG A CA 1
ATOM 648 C C . ARG A 1 89 ? 19.713 -4.886 3.403 1.00 13.79 89 ARG A C 1
ATOM 649 O O . ARG A 1 89 ? 20.609 -4.599 4.193 1.00 14.10 89 ARG A O 1
ATOM 657 N N . THR A 1 90 ? 19.452 -6.132 3.014 1.00 14.53 90 THR A N 1
ATOM 658 C CA . THR A 1 90 ? 20.252 -7.278 3.434 1.00 14.99 90 THR A CA 1
ATOM 659 C C . THR A 1 90 ? 20.930 -7.862 2.205 1.00 12.87 90 THR A C 1
ATOM 660 O O . THR A 1 90 ? 20.264 -8.134 1.200 1.00 15.61 90 THR A O 1
ATOM 664 N N . ILE A 1 91 ? 22.250 -8.023 2.282 1.00 12.15 91 ILE A N 1
ATOM 665 C CA . ILE A 1 91 ? 23.031 -8.710 1.265 1.00 12.68 91 ILE A CA 1
ATOM 666 C C . ILE A 1 91 ? 23.255 -10.127 1.756 1.00 12.82 91 ILE A C 1
ATOM 667 O O . ILE A 1 91 ? 23.711 -10.320 2.888 1.00 12.09 91 ILE A O 1
ATOM 672 N N . VAL A 1 92 ? 22.928 -11.104 0.920 1.00 12.02 92 VAL A N 1
ATOM 673 C CA . VAL A 1 92 ? 23.278 -12.499 1.155 1.00 12.22 92 VAL A CA 1
ATOM 674 C C . VAL A 1 92 ? 24.264 -12.860 0.061 1.00 11.21 92 VAL A C 1
ATOM 675 O O . VAL A 1 92 ? 23.896 -12.922 -1.120 1.00 13.79 92 VAL A O 1
ATOM 679 N N . ASN A 1 93 ? 25.521 -13.068 0.428 1.00 9.87 93 ASN A N 1
ATOM 680 C CA . ASN A 1 93 ? 26.556 -13.339 -0.558 1.00 8.76 93 ASN A CA 1
ATOM 681 C C . ASN A 1 93 ? 26.880 -14.829 -0.521 1.00 12.37 93 ASN A C 1
ATOM 682 O O . ASN A 1 93 ? 27.397 -15.323 0.484 1.00 12.36 93 ASN A O 1
ATOM 687 N N . LEU A 1 94 ? 26.589 -15.522 -1.622 1.00 11.36 94 LEU A N 1
ATOM 688 C CA . LEU A 1 94 ? 26.797 -16.959 -1.756 1.00 13.60 94 LEU A CA 1
ATOM 689 C C . LEU A 1 94 ? 28.084 -17.302 -2.494 1.00 15.53 94 LEU A C 1
ATOM 690 O O . LEU A 1 94 ? 28.281 -18.467 -2.874 1.00 19.11 94 LEU A O 1
ATOM 695 N N . SER A 1 95 ? 28.952 -16.323 -2.717 1.00 11.53 95 SER A N 1
ATOM 696 C CA . SER A 1 95 ? 30.192 -16.518 -3.455 1.00 12.52 95 SER A CA 1
ATOM 697 C C . SER A 1 95 ? 31.277 -17.085 -2.549 1.00 14.77 95 SER A C 1
ATOM 698 O O . SER A 1 95 ? 31.340 -16.766 -1.364 1.00 14.38 95 SER A O 1
ATOM 701 N N . SER A 1 96 ? 32.154 -17.907 -3.123 1.00 14.31 96 SER A N 1
ATOM 702 C CA A SER A 1 96 ? 33.231 -18.486 -2.337 0.39 16.63 96 SER A CA 1
ATOM 703 C CA B SER A 1 96 ? 33.238 -18.497 -2.351 0.30 16.64 96 SER A CA 1
ATOM 704 C CA C SER A 1 96 ? 33.250 -18.506 -2.368 0.31 16.62 96 SER A CA 1
ATOM 705 C C . SER A 1 96 ? 34.409 -17.527 -2.231 1.00 14.08 96 SER A C 1
ATOM 706 O O . SER A 1 96 ? 34.776 -16.845 -3.195 1.00 15.96 96 SER A O 1
ATOM 713 N N . ASP A 1 97 ? 34.992 -17.465 -1.040 1.00 13.74 97 ASP A N 1
ATOM 714 C CA . ASP A 1 97 ? 36.176 -16.648 -0.818 1.00 14.22 97 ASP A CA 1
ATOM 715 C C . ASP A 1 97 ? 36.767 -17.001 0.542 1.00 10.94 97 ASP A C 1
ATOM 716 O O . ASP A 1 97 ? 36.197 -17.782 1.307 1.00 14.65 97 ASP A O 1
ATOM 721 N N . ASP A 1 98 ? 37.920 -16.397 0.825 1.00 15.24 98 ASP A N 1
ATOM 722 C CA . ASP A 1 98 ? 38.618 -16.572 2.093 1.00 13.13 98 ASP A CA 1
ATOM 723 C C . ASP A 1 98 ? 37.743 -16.090 3.254 1.00 16.11 98 ASP A C 1
ATOM 724 O O . ASP A 1 98 ? 37.059 -15.067 3.127 1.00 13.93 98 ASP A O 1
ATOM 729 N N . PRO A 1 99 ? 37.723 -16.800 4.394 1.00 13.24 99 PRO A N 1
ATOM 730 C CA . PRO A 1 99 ? 36.812 -16.386 5.483 1.00 11.57 99 PRO A CA 1
ATOM 731 C C . PRO A 1 99 ? 37.065 -14.977 5.998 1.00 9.63 99 PRO A C 1
ATOM 732 O O . PRO A 1 99 ? 36.113 -14.234 6.277 1.00 13.19 99 PRO A O 1
ATOM 736 N N . ASP A 1 100 ? 38.327 -14.587 6.146 1.00 10.73 100 ASP A N 1
ATOM 737 C CA . ASP A 1 100 ? 38.594 -13.231 6.617 1.00 15.56 100 ASP A CA 1
ATOM 738 C C . ASP A 1 100 ? 38.179 -12.185 5.589 1.00 15.31 100 ASP A C 1
ATOM 739 O O . ASP A 1 100 ? 37.785 -11.079 5.975 1.00 12.95 100 ASP A O 1
ATOM 744 N N . VAL A 1 101 ? 38.268 -12.504 4.290 1.00 13.41 101 VAL A N 1
ATOM 745 C CA . VAL A 1 101 ? 37.724 -11.607 3.268 1.00 12.91 101 VAL A CA 1
ATOM 746 C C . VAL A 1 101 ? 36.233 -11.394 3.484 1.00 12.46 101 VAL A C 1
ATOM 747 O O . VAL A 1 101 ? 35.740 -10.264 3.392 1.00 13.97 101 VAL A O 1
ATOM 751 N N . THR A 1 102 ? 35.488 -12.463 3.795 1.00 11.72 102 THR A N 1
ATOM 752 C CA . THR A 1 102 ? 34.053 -12.288 4.034 1.00 10.91 102 THR A CA 1
ATOM 753 C C . THR A 1 102 ? 33.793 -11.467 5.298 1.00 13.68 102 THR A C 1
ATOM 754 O O . THR A 1 102 ? 32.843 -10.683 5.331 1.00 12.33 102 THR A O 1
ATOM 758 N N . ARG A 1 103 ? 34.647 -11.592 6.320 1.00 10.13 103 ARG A N 1
ATOM 759 C CA . ARG A 1 103 ? 34.484 -10.770 7.520 1.00 11.40 103 ARG A CA 1
ATOM 760 C C . ARG A 1 103 ? 34.717 -9.295 7.212 1.00 11.53 103 ARG A C 1
ATOM 761 O O . ARG A 1 103 ? 34.003 -8.425 7.732 1.00 12.13 103 ARG A O 1
ATOM 769 N N . GLU A 1 104 ? 35.700 -8.994 6.359 1.00 10.93 104 GLU A N 1
ATOM 770 C CA . GLU A 1 104 ? 35.911 -7.601 5.951 1.00 14.38 104 GLU A CA 1
ATOM 771 C C . GLU A 1 104 ? 34.710 -7.065 5.182 1.00 13.10 104 GLU A C 1
ATOM 772 O O . GLU A 1 104 ? 34.366 -5.879 5.300 1.00 13.46 104 GLU A O 1
ATOM 778 N N . ALA A 1 105 ? 34.051 -7.924 4.394 1.00 13.64 105 ALA A N 1
ATOM 779 C CA . ALA A 1 105 ? 32.849 -7.497 3.677 1.00 12.42 105 ALA A CA 1
ATOM 780 C C . ALA A 1 105 ? 31.721 -7.127 4.625 1.00 12.72 105 ALA A C 1
ATOM 781 O O . ALA A 1 105 ? 30.937 -6.215 4.325 1.00 12.81 105 ALA A O 1
ATOM 783 N N . ALA A 1 106 ? 31.604 -7.821 5.765 1.00 11.39 106 ALA A N 1
ATOM 784 C CA . ALA A 1 106 ? 30.586 -7.448 6.740 1.00 12.93 106 ALA A CA 1
ATOM 785 C C . ALA A 1 106 ? 30.832 -6.042 7.282 1.00 9.45 106 ALA A C 1
ATOM 786 O O . ALA A 1 106 ? 29.875 -5.326 7.594 1.00 12.65 106 ALA A O 1
ATOM 788 N N . LYS A 1 107 ? 32.098 -5.631 7.395 1.00 11.74 107 LYS A N 1
ATOM 789 C CA . LYS A 1 107 ? 32.392 -4.264 7.841 1.00 12.43 107 LYS A CA 1
ATOM 790 C C . LYS A 1 107 ? 31.968 -3.246 6.793 1.00 13.87 107 LYS A C 1
ATOM 791 O O . LYS A 1 107 ? 31.387 -2.201 7.121 1.00 13.63 107 LYS A O 1
ATOM 797 N N . TRP A 1 108 ? 32.262 -3.541 5.525 1.00 11.92 108 TRP A N 1
ATOM 798 C CA . TRP A 1 108 ? 31.881 -2.663 4.423 1.00 15.26 108 TRP A CA 1
ATOM 799 C C . TRP A 1 108 ? 30.366 -2.552 4.297 1.00 13.79 108 TRP A C 1
ATOM 800 O O . TRP A 1 108 ? 29.827 -1.453 4.114 1.00 13.08 108 TRP A O 1
ATOM 811 N N . ALA A 1 109 ? 29.653 -3.674 4.411 1.00 10.80 109 ALA A N 1
ATOM 812 C CA . ALA A 1 109 ? 28.199 -3.610 4.370 1.00 11.09 109 ALA A CA 1
ATOM 813 C C . ALA A 1 109 ? 27.664 -2.713 5.479 1.00 13.41 109 ALA A C 1
ATOM 814 O O . ALA A 1 109 ? 26.785 -1.875 5.248 1.00 12.88 109 ALA A O 1
ATOM 816 N N . ALA A 1 110 ? 28.178 -2.884 6.701 1.00 12.65 110 ALA A N 1
ATOM 817 C CA . ALA A 1 110 ? 27.688 -2.081 7.816 1.00 12.73 110 ALA A CA 1
ATOM 818 C C . ALA A 1 110 ? 27.957 -0.602 7.585 1.00 12.23 110 ALA A C 1
ATOM 819 O O . ALA A 1 110 ? 27.127 0.250 7.924 1.00 15.44 110 ALA A O 1
ATOM 821 N N . LYS A 1 111 ? 29.122 -0.282 7.027 1.00 12.71 111 LYS A N 1
ATOM 822 C CA . LYS A 1 111 ? 29.456 1.109 6.737 1.00 16.81 111 LYS A CA 1
ATOM 823 C C . LYS A 1 111 ? 28.400 1.756 5.851 1.00 20.11 111 LYS A C 1
ATOM 824 O O . LYS A 1 111 ? 28.070 2.936 6.024 1.00 17.39 111 LYS A O 1
ATOM 830 N N . HIS A 1 112 ? 27.836 0.987 4.917 1.00 12.69 112 HIS A N 1
ATOM 831 C CA . HIS A 1 112 ? 26.819 1.470 3.995 1.00 12.95 112 HIS A CA 1
ATOM 832 C C . HIS A 1 112 ? 25.407 1.126 4.445 1.00 14.33 112 HIS A C 1
ATOM 833 O O . HIS A 1 112 ? 24.458 1.247 3.658 1.00 15.02 112 HIS A O 1
ATOM 840 N N . GLY A 1 113 ? 25.242 0.749 5.710 1.00 12.13 113 GLY A N 1
ATOM 841 C CA . GLY A 1 113 ? 23.930 0.581 6.288 1.00 13.22 113 GLY A CA 1
ATOM 842 C C . GLY A 1 113 ? 23.219 -0.694 5.913 1.00 15.81 113 GLY A C 1
ATOM 843 O O . GLY A 1 113 ? 22.010 -0.791 6.135 1.00 16.21 113 GLY A O 1
ATOM 844 N N . ALA A 1 114 ? 23.927 -1.681 5.362 1.00 14.06 114 ALA A N 1
ATOM 845 C CA . ALA A 1 114 ? 23.319 -2.944 4.970 1.00 12.40 114 ALA A CA 1
ATOM 846 C C . ALA A 1 114 ? 23.665 -4.040 5.970 1.00 11.24 114 ALA A C 1
ATOM 847 O O . ALA A 1 114 ? 24.767 -4.064 6.533 1.00 14.60 114 ALA A O 1
ATOM 849 N N . THR A 1 115 ? 22.711 -4.939 6.171 1.00 12.39 115 THR A N 1
ATOM 850 C CA . THR A 1 115 ? 22.932 -6.177 6.906 1.00 12.98 115 THR A CA 1
ATOM 851 C C . THR A 1 115 ? 23.615 -7.167 5.972 1.00 14.68 115 THR A C 1
ATOM 852 O O . THR A 1 115 ? 23.406 -7.136 4.758 1.00 13.70 115 THR A O 1
ATOM 856 N N . PHE A 1 116 ? 24.481 -8.014 6.529 1.00 11.56 116 PHE A N 1
ATOM 857 C CA . PHE A 1 116 ? 25.280 -8.890 5.679 1.00 10.66 116 PHE A CA 1
ATOM 858 C C . PHE A 1 116 ? 25.238 -10.313 6.213 1.00 12.42 116 PHE A C 1
ATOM 859 O O . PHE A 1 116 ? 25.512 -10.542 7.395 1.00 13.46 116 PHE A O 1
ATOM 867 N N . ILE A 1 117 ? 24.903 -11.261 5.334 1.00 12.19 117 ILE A N 1
ATOM 868 C CA . ILE A 1 117 ? 24.901 -12.693 5.633 1.00 12.41 117 ILE A CA 1
ATOM 869 C C . ILE A 1 117 ? 25.768 -13.373 4.583 1.00 10.66 117 ILE A C 1
ATOM 870 O O . ILE A 1 117 ? 25.627 -13.087 3.391 1.00 12.38 117 ILE A O 1
ATOM 875 N N . ALA A 1 118 ? 26.667 -14.271 5.011 1.00 11.26 118 ALA A N 1
ATOM 876 C CA . ALA A 1 118 ? 27.441 -15.072 4.066 1.00 10.68 118 ALA A CA 1
ATOM 877 C C . ALA A 1 118 ? 26.807 -16.454 3.934 1.00 10.65 118 ALA A C 1
ATOM 878 O O . ALA A 1 118 ? 26.281 -16.996 4.907 1.00 12.35 118 ALA A O 1
ATOM 880 N N . GLY A 1 119 ? 26.820 -16.998 2.718 1.00 10.29 119 GLY A N 1
ATOM 881 C CA . GLY A 1 119 ? 26.354 -18.349 2.488 1.00 12.24 119 GLY A CA 1
ATOM 882 C C . GLY A 1 119 ? 27.382 -19.165 1.747 1.00 13.51 119 GLY A C 1
ATOM 883 O O . GLY A 1 119 ? 28.259 -18.645 1.055 1.00 15.50 119 GLY A O 1
ATOM 884 N N . GLY A 1 120 ? 27.269 -20.485 1.895 1.00 12.38 120 GLY A N 1
ATOM 885 C CA . GLY A 1 120 ? 28.122 -21.402 1.165 1.00 18.70 120 GLY A CA 1
ATOM 886 C C . GLY A 1 120 ? 27.276 -22.530 0.611 1.00 18.44 120 GLY A C 1
ATOM 887 O O . GLY A 1 120 ? 26.730 -23.323 1.378 1.00 15.52 120 GLY A O 1
ATOM 888 N N . VAL A 1 121 ? 27.132 -22.604 -0.709 1.00 17.54 121 VAL A N 1
ATOM 889 C CA . VAL A 1 121 ? 26.249 -23.596 -1.316 1.00 17.70 121 VAL A CA 1
ATOM 890 C C . VAL A 1 121 ? 27.027 -24.905 -1.435 1.00 16.49 121 VAL A C 1
ATOM 891 O O . VAL A 1 121 ? 28.031 -24.976 -2.147 1.00 19.26 121 VAL A O 1
ATOM 895 N N . MET A 1 122 ? 26.563 -25.941 -0.738 1.00 19.63 122 MET A N 1
ATOM 896 C CA . MET A 1 122 ? 27.330 -27.175 -0.598 1.00 24.89 122 MET A CA 1
ATOM 897 C C . MET A 1 122 ? 27.051 -28.198 -1.681 1.00 31.97 122 MET A C 1
ATOM 898 O O . MET A 1 122 ? 27.800 -29.177 -1.799 1.00 33.36 122 MET A O 1
ATOM 903 N N . THR A 1 123 ? 25.995 -28.024 -2.447 1.00 19.71 123 THR A N 1
ATOM 904 C CA . THR A 1 123 ? 25.591 -29.026 -3.412 1.00 22.96 123 THR A CA 1
ATOM 905 C C . THR A 1 123 ? 25.553 -28.394 -4.797 1.00 24.83 123 THR A C 1
ATOM 906 O O . THR A 1 123 ? 25.529 -27.163 -4.920 1.00 26.67 123 THR A O 1
ATOM 910 N N . PRO A 1 124 ? 25.597 -29.193 -5.864 1.00 23.71 124 PRO A N 1
ATOM 911 C CA . PRO A 1 124 ? 25.632 -28.608 -7.211 1.00 28.89 124 PRO A CA 1
ATOM 912 C C . PRO A 1 124 ? 24.335 -27.889 -7.549 1.00 22.29 124 PRO A C 1
ATOM 913 O O . PRO A 1 124 ? 23.288 -28.149 -6.965 1.00 22.33 124 PRO A O 1
ATOM 917 N N . ALA A 1 125 ? 24.423 -26.983 -8.524 1.00 23.70 125 ALA A N 1
ATOM 918 C CA . ALA A 1 125 ? 23.268 -26.194 -8.942 1.00 24.94 125 ALA A CA 1
ATOM 919 C C . ALA A 1 125 ? 22.024 -27.024 -9.277 1.00 24.46 125 ALA A C 1
ATOM 920 O O . ALA A 1 125 ? 20.915 -26.562 -8.984 1.00 22.25 125 ALA A O 1
ATOM 922 N N . PRO A 1 126 ? 22.131 -28.215 -9.890 1.00 24.17 126 PRO A N 1
ATOM 923 C CA . PRO A 1 126 ? 20.915 -29.019 -10.128 1.00 23.66 126 PRO A CA 1
ATOM 924 C C . PRO A 1 126 ? 20.135 -29.394 -8.872 1.00 28.73 126 PRO A C 1
ATOM 925 O O . PRO A 1 126 ? 18.973 -29.806 -9.000 1.00 27.14 126 PRO A O 1
ATOM 929 N N . THR A 1 127 ? 20.721 -29.289 -7.674 1.00 19.37 127 THR A N 1
ATOM 930 C CA . THR A 1 127 ? 19.993 -29.623 -6.456 1.00 20.25 127 THR A CA 1
ATOM 931 C C . THR A 1 127 ? 19.176 -28.460 -5.904 1.00 21.42 127 THR A C 1
ATOM 932 O O . THR A 1 127 ? 18.354 -28.678 -5.006 1.00 24.59 127 THR A O 1
ATOM 936 N N . VAL A 1 128 ? 19.386 -27.242 -6.412 1.00 22.65 128 VAL A N 1
ATOM 937 C CA . VAL A 1 128 ? 18.660 -26.076 -5.921 1.00 22.00 128 VAL A CA 1
ATOM 938 C C . VAL A 1 128 ? 17.154 -26.319 -5.987 1.00 32.68 128 VAL A C 1
ATOM 939 O O . VAL A 1 128 ? 16.626 -26.834 -6.982 1.00 27.90 128 VAL A O 1
ATOM 943 N N . GLY A 1 129 ? 16.457 -25.958 -4.909 1.00 24.35 129 GLY A N 1
ATOM 944 C CA . GLY A 1 129 ? 15.021 -26.132 -4.831 1.00 27.38 129 GLY A CA 1
ATOM 945 C C . GLY A 1 129 ? 14.555 -27.537 -4.509 1.00 40.74 129 GLY A C 1
ATOM 946 O O . GLY A 1 129 ? 13.339 -27.782 -4.514 1.00 31.33 129 GLY A O 1
ATOM 947 N N . THR A 1 130 ? 15.468 -28.466 -4.226 1.00 26.96 130 THR A N 1
ATOM 948 C CA . THR A 1 130 ? 15.110 -29.842 -3.915 1.00 32.00 130 THR A CA 1
ATOM 949 C C . THR A 1 130 ? 15.573 -30.206 -2.511 1.00 41.43 130 THR A C 1
ATOM 950 O O . THR A 1 130 ? 16.307 -29.464 -1.853 1.00 31.37 130 THR A O 1
ATOM 954 N N . GLU A 1 131 ? 15.144 -31.392 -2.078 1.00 43.21 131 GLU A N 1
ATOM 955 C CA . GLU A 1 131 ? 15.539 -31.927 -0.782 1.00 42.21 131 GLU A CA 1
ATOM 956 C C . GLU A 1 131 ? 17.037 -32.173 -0.684 1.00 35.94 131 GLU A C 1
ATOM 957 O O . GLU A 1 131 ? 17.565 -32.251 0.431 1.00 39.82 131 GLU A O 1
ATOM 963 N N . ALA A 1 132 ? 17.731 -32.305 -1.819 1.00 33.39 132 ALA A N 1
ATOM 964 C CA . ALA A 1 132 ? 19.151 -32.637 -1.797 1.00 36.64 132 ALA A CA 1
ATOM 965 C C . ALA A 1 132 ? 20.026 -31.432 -1.485 1.00 35.06 132 ALA A C 1
ATOM 966 O O . ALA A 1 132 ? 21.156 -31.598 -1.015 1.00 28.81 132 ALA A O 1
ATOM 968 N N . ALA A 1 133 ? 19.538 -30.226 -1.751 1.00 28.94 133 ALA A N 1
ATOM 969 C CA . ALA A 1 133 ? 20.365 -29.041 -1.588 1.00 25.51 133 ALA A CA 1
ATOM 970 C C . ALA A 1 133 ? 20.592 -28.746 -0.114 1.00 23.29 133 ALA A C 1
ATOM 971 O O . ALA A 1 133 ? 19.732 -29.011 0.729 1.00 24.98 133 ALA A O 1
ATOM 973 N N . TYR A 1 134 ? 21.763 -28.191 0.199 1.00 18.47 134 TYR A N 1
ATOM 974 C CA . TYR A 1 134 ? 21.890 -27.522 1.484 1.00 24.45 134 TYR A CA 1
ATOM 975 C C . TYR A 1 134 ? 22.953 -26.434 1.401 1.00 22.67 134 TYR A C 1
ATOM 976 O O . TYR A 1 134 ? 23.928 -26.537 0.652 1.00 19.44 134 TYR A O 1
ATOM 985 N N . VAL A 1 135 ? 22.715 -25.362 2.148 1.00 16.85 135 VAL A N 1
ATOM 986 C CA . VAL A 1 135 ? 23.506 -24.142 2.063 1.00 17.19 135 VAL A CA 1
ATOM 987 C C . VAL A 1 135 ? 23.784 -23.691 3.485 1.00 12.23 135 VAL A C 1
ATOM 988 O O . VAL A 1 135 ? 22.851 -23.583 4.283 1.00 14.17 135 VAL A O 1
ATOM 992 N N . PHE A 1 136 ? 25.062 -23.468 3.803 1.00 12.56 136 PHE A N 1
ATOM 993 C CA . PHE A 1 136 ? 25.452 -22.886 5.083 1.00 13.27 136 PHE A CA 1
ATOM 994 C C . PHE A 1 136 ? 25.184 -21.388 5.070 1.00 10.49 136 PHE A C 1
ATOM 995 O O . PHE A 1 136 ? 25.386 -20.735 4.052 1.00 14.34 136 PHE A O 1
ATOM 1003 N N . TYR A 1 137 ? 24.754 -20.843 6.208 1.00 12.02 137 TYR A N 1
ATOM 1004 C CA . TYR A 1 137 ? 24.593 -19.400 6.363 1.00 12.74 137 TYR A CA 1
ATOM 1005 C C . TYR A 1 137 ? 25.197 -18.950 7.678 1.00 13.51 137 TYR A C 1
ATOM 1006 O O . TYR A 1 137 ? 25.091 -19.654 8.690 1.00 12.01 137 TYR A O 1
ATOM 1015 N N . SER A 1 138 ? 25.796 -17.758 7.676 1.00 9.89 138 SER A N 1
ATOM 1016 C CA . SER A 1 138 ? 26.312 -17.223 8.926 1.00 10.82 138 SER A CA 1
ATOM 1017 C C . SER A 1 138 ? 26.232 -15.702 8.910 1.00 11.71 138 SER A C 1
ATOM 1018 O O . SER A 1 138 ? 26.283 -15.069 7.853 1.00 12.32 138 SER A O 1
ATOM 1021 N N . GLY A 1 139 ? 26.155 -15.129 10.104 1.00 14.02 139 GLY A N 1
ATOM 1022 C CA . GLY A 1 139 ? 25.840 -13.728 10.278 1.00 14.59 139 GLY A CA 1
ATOM 1023 C C . GLY A 1 139 ? 24.722 -13.583 11.287 1.00 14.30 139 GLY A C 1
ATOM 1024 O O . GLY A 1 139 ? 24.321 -14.546 11.945 1.00 11.82 139 GLY A O 1
ATOM 1025 N N . PRO A 1 140 ? 24.177 -12.375 11.416 1.00 10.78 140 PRO A N 1
ATOM 1026 C CA . PRO A 1 140 ? 23.132 -12.137 12.427 1.00 10.57 140 PRO A CA 1
ATOM 1027 C C . PRO A 1 140 ? 21.951 -13.087 12.275 1.00 14.73 140 PRO A C 1
ATOM 1028 O O . PRO A 1 140 ? 21.349 -13.199 11.203 1.00 13.34 140 PRO A O 1
ATOM 1032 N N . LYS A 1 141 ? 21.622 -13.776 13.373 1.00 12.64 141 LYS A N 1
ATOM 1033 C CA . LYS A 1 141 ? 20.543 -14.758 13.336 1.00 13.17 141 LYS A CA 1
ATOM 1034 C C . LYS A 1 141 ? 19.208 -14.105 13.026 1.00 16.78 141 LYS A C 1
ATOM 1035 O O . LYS A 1 141 ? 18.390 -14.683 12.302 1.00 16.11 141 LYS A O 1
ATOM 1041 N N . SER A 1 142 ? 18.984 -12.890 13.535 1.00 16.77 142 SER A N 1
ATOM 1042 C CA . SER A 1 142 ? 17.732 -12.190 13.263 1.00 18.53 142 SER A CA 1
ATOM 1043 C C . SER A 1 142 ? 17.570 -11.916 11.772 1.00 19.57 142 SER A C 1
ATOM 1044 O O . SER A 1 142 ? 16.455 -11.969 11.236 1.00 19.92 142 SER A O 1
ATOM 1047 N N . ALA A 1 143 ? 18.679 -11.644 11.082 1.00 18.75 143 ALA A N 1
ATOM 1048 C CA . ALA A 1 143 ? 18.630 -11.435 9.637 1.00 20.12 143 ALA A CA 1
ATOM 1049 C C . ALA A 1 143 ? 18.324 -12.732 8.904 1.00 18.59 143 ALA A C 1
ATOM 1050 O O . ALA A 1 143 ? 17.492 -12.760 7.992 1.00 18.98 143 ALA A O 1
ATOM 1052 N N . PHE A 1 144 ? 19.020 -13.810 9.263 1.00 16.98 144 PHE A N 1
ATOM 1053 C CA . PHE A 1 144 ? 18.680 -15.113 8.714 1.00 16.82 144 PHE A CA 1
ATOM 1054 C C . PHE A 1 144 ? 17.192 -15.410 8.901 1.00 17.51 144 PHE A C 1
ATOM 1055 O O . PHE A 1 144 ? 16.508 -15.840 7.962 1.00 19.31 144 PHE A O 1
ATOM 1063 N N . ASP A 1 145 ? 16.675 -15.193 10.117 1.00 17.48 145 ASP A N 1
ATOM 1064 C CA . ASP A 1 145 ? 15.279 -15.521 10.397 1.00 20.55 145 ASP A CA 1
ATOM 1065 C C . ASP A 1 145 ? 14.333 -14.671 9.565 1.00 19.38 145 ASP A C 1
ATOM 1066 O O . ASP A 1 145 ? 13.277 -15.146 9.128 1.00 22.05 145 ASP A O 1
ATOM 1071 N N . ALA A 1 146 ? 14.689 -13.407 9.341 1.00 16.46 146 ALA A N 1
ATOM 1072 C CA . ALA A 1 146 ? 13.814 -12.526 8.579 1.00 19.02 146 ALA A CA 1
ATOM 1073 C C . ALA A 1 146 ? 13.689 -12.975 7.130 1.00 24.69 146 ALA A C 1
ATOM 1074 O O . ALA A 1 146 ? 12.657 -12.735 6.498 1.00 25.22 146 ALA A O 1
ATOM 1076 N N . HIS A 1 147 ? 14.714 -13.634 6.589 1.00 16.09 147 HIS A N 1
ATOM 1077 C CA . HIS A 1 147 ? 14.728 -14.007 5.177 1.00 18.17 147 HIS A CA 1
ATOM 1078 C C . HIS A 1 147 ? 14.639 -15.508 4.965 1.00 19.37 147 HIS A C 1
ATOM 1079 O O . HIS A 1 147 ? 14.724 -15.968 3.822 1.00 18.17 147 HIS A O 1
ATOM 1086 N N . GLU A 1 148 ? 14.454 -16.269 6.038 1.00 17.32 148 GLU A N 1
ATOM 1087 C CA . GLU A 1 148 ? 14.411 -17.726 5.948 1.00 24.74 148 GLU A CA 1
ATOM 1088 C C . GLU A 1 148 ? 13.418 -18.257 4.918 1.00 22.21 148 GLU A C 1
ATOM 1089 O O . GLU A 1 148 ? 13.759 -19.240 4.239 1.00 20.95 148 GLU A O 1
ATOM 1095 N N . PRO A 1 149 ? 12.207 -17.701 4.752 1.00 25.73 149 PRO A N 1
ATOM 1096 C CA . PRO A 1 149 ? 11.318 -18.231 3.702 1.00 26.19 149 PRO A CA 1
ATOM 1097 C C . PRO A 1 149 ? 11.953 -18.254 2.321 1.00 28.34 149 PRO A C 1
ATOM 1098 O O . PRO A 1 149 ? 11.825 -19.256 1.607 1.00 31.10 149 PRO A O 1
ATOM 1102 N N . VAL A 1 150 ? 12.648 -17.184 1.927 1.00 23.84 150 VAL A N 1
ATOM 1103 C CA . VAL A 1 150 ? 13.340 -17.184 0.639 1.00 26.85 150 VAL A CA 1
ATOM 1104 C C . VAL A 1 150 ? 14.450 -18.223 0.631 1.00 26.24 150 VAL A C 1
ATOM 1105 O O . VAL A 1 150 ? 14.591 -19.003 -0.319 1.00 23.07 150 VAL A O 1
ATOM 1109 N N . LEU A 1 151 ? 15.269 -18.236 1.685 1.00 18.05 151 LEU A N 1
ATOM 1110 C CA . LEU A 1 151 ? 16.394 -19.162 1.726 1.00 24.75 151 LEU A CA 1
ATOM 1111 C C . LEU A 1 151 ? 15.914 -20.604 1.761 1.00 23.47 151 LEU A C 1
ATOM 1112 O O . LEU A 1 151 ? 16.587 -21.495 1.227 1.00 25.78 151 LEU A O 1
ATOM 1117 N N . ARG A 1 152 ? 14.748 -20.847 2.365 1.00 19.12 152 ARG A N 1
ATOM 1118 C CA . ARG A 1 152 ? 14.182 -22.192 2.384 1.00 19.91 152 ARG A CA 1
ATOM 1119 C C . ARG A 1 152 ? 13.907 -22.693 0.970 1.00 21.93 152 ARG A C 1
ATOM 1120 O O . ARG A 1 152 ? 14.158 -23.862 0.659 1.00 20.93 152 ARG A O 1
ATOM 1128 N N . HIS A 1 153 ? 13.411 -21.817 0.093 1.00 25.46 153 HIS A N 1
ATOM 1129 C CA . HIS A 1 153 ? 13.095 -22.240 -1.269 1.00 25.68 153 HIS A CA 1
ATOM 1130 C C . HIS A 1 153 ? 14.346 -22.584 -2.061 1.00 24.64 153 HIS A C 1
ATOM 1131 O O . HIS A 1 153 ? 14.308 -23.480 -2.911 1.00 22.96 153 HIS A O 1
ATOM 1138 N N . ILE A 1 154 ? 15.458 -21.891 -1.796 1.00 24.97 154 ILE A N 1
ATOM 1139 C CA . ILE A 1 154 ? 16.725 -22.234 -2.435 1.00 24.45 154 ILE A CA 1
ATOM 1140 C C . ILE A 1 154 ? 17.148 -23.646 -2.052 1.00 24.51 154 ILE A C 1
ATOM 1141 O O . ILE A 1 154 ? 17.663 -24.402 -2.884 1.00 24.37 154 ILE A O 1
ATOM 1146 N N . GLY A 1 155 ? 16.943 -24.024 -0.792 1.00 21.53 155 GLY A N 1
ATOM 1147 C CA . GLY A 1 155 ? 17.162 -25.400 -0.400 1.00 23.41 155 GLY A CA 1
ATOM 1148 C C . GLY A 1 155 ? 18.055 -25.588 0.809 1.00 23.32 155 GLY A C 1
ATOM 1149 O O . GLY A 1 155 ? 19.141 -25.007 0.884 1.00 28.27 155 GLY A O 1
ATOM 1150 N N . GLY A 1 156 ? 17.578 -26.393 1.759 1.00 21.68 156 GLY A N 1
ATOM 1151 C CA . GLY A 1 156 ? 18.300 -26.801 2.944 1.00 25.15 156 GLY A CA 1
ATOM 1152 C C . GLY A 1 156 ? 19.199 -25.776 3.619 1.00 16.81 156 GLY A C 1
ATOM 1153 O O . GLY A 1 156 ? 20.406 -25.989 3.750 1.00 18.39 156 GLY A O 1
ATOM 1154 N N . PRO A 1 157 ? 18.635 -24.672 4.103 1.00 21.48 157 PRO A N 1
ATOM 1155 C CA . PRO A 1 157 ? 19.463 -23.702 4.838 1.00 17.87 157 PRO A CA 1
ATOM 1156 C C . PRO A 1 157 ? 19.922 -24.265 6.179 1.00 20.44 157 PRO A C 1
ATOM 1157 O O . PRO A 1 157 ? 19.163 -24.925 6.894 1.00 20.62 157 PRO A O 1
ATOM 1161 N N . ARG A 1 158 ? 21.185 -24.005 6.507 1.00 15.33 158 ARG A N 1
ATOM 1162 C CA . ARG A 1 158 ? 21.800 -24.480 7.748 1.00 14.79 158 ARG A CA 1
ATOM 1163 C C . ARG A 1 158 ? 22.502 -23.297 8.404 1.00 11.52 158 ARG A C 1
ATOM 1164 O O . ARG A 1 158 ? 23.611 -22.942 7.998 1.00 13.78 158 ARG A O 1
ATOM 1172 N N . PHE A 1 159 ? 21.873 -22.703 9.419 1.00 12.66 159 PHE A N 1
ATOM 1173 C CA . PHE A 1 159 ? 22.478 -21.570 10.116 1.00 13.58 159 PHE A CA 1
ATOM 1174 C C . PHE A 1 159 ? 23.603 -22.057 11.024 1.00 13.96 159 PHE A C 1
ATOM 1175 O O . PHE A 1 159 ? 23.389 -22.928 11.870 1.00 16.29 159 PHE A O 1
ATOM 1183 N N . LEU A 1 160 ? 24.792 -21.479 10.877 1.00 10.43 160 LEU A N 1
ATOM 1184 C CA . LEU A 1 160 ? 25.949 -21.954 11.623 1.00 11.48 160 LEU A CA 1
ATOM 1185 C C . LEU A 1 160 ? 26.304 -21.102 12.828 1.00 14.15 160 LEU A C 1
ATOM 1186 O O . LEU A 1 160 ? 27.049 -21.567 13.695 1.00 12.62 160 LEU A O 1
ATOM 1191 N N . GLY A 1 161 ? 25.865 -19.856 12.868 1.00 12.49 161 GLY A N 1
ATOM 1192 C CA . GLY A 1 161 ? 26.329 -18.985 13.927 1.00 12.50 161 GLY A CA 1
ATOM 1193 C C . GLY A 1 161 ? 26.473 -17.560 13.442 1.00 11.72 161 GLY A C 1
ATOM 1194 O O . GLY A 1 161 ? 26.357 -17.297 12.244 1.00 11.69 161 GLY A O 1
ATOM 1195 N N . GLU A 1 162 ? 26.748 -16.632 14.358 1.00 13.39 162 GLU A N 1
ATOM 1196 C CA . GLU A 1 162 ? 26.678 -15.206 14.047 1.00 12.97 162 GLU A CA 1
ATOM 1197 C C . GLU A 1 162 ? 28.024 -14.596 13.670 1.00 15.71 162 GLU A C 1
ATOM 1198 O O . GLU A 1 162 ? 28.132 -13.369 13.549 1.00 14.97 162 GLU A O 1
ATOM 1204 N N . ASP A 1 163 ? 29.048 -15.414 13.462 1.00 10.96 163 ASP A N 1
ATOM 1205 C CA . ASP A 1 163 ? 30.296 -14.985 12.839 1.00 11.48 163 ASP A CA 1
ATOM 1206 C C . ASP A 1 163 ? 30.123 -15.098 11.325 1.00 14.93 163 ASP A C 1
ATOM 1207 O O . ASP A 1 163 ? 29.954 -16.204 10.813 1.00 13.56 163 ASP A O 1
ATOM 1212 N N . THR A 1 164 ? 30.171 -13.963 10.610 1.00 11.93 164 THR A N 1
ATOM 1213 C CA . THR A 1 164 ? 30.020 -13.982 9.149 1.00 9.35 164 THR A CA 1
ATOM 1214 C C . THR A 1 164 ? 30.956 -14.981 8.475 1.00 11.59 164 THR A C 1
ATOM 1215 O O . THR A 1 164 ? 30.588 -15.608 7.474 1.00 12.35 164 THR A O 1
ATOM 1219 N N . GLY A 1 165 ? 32.170 -15.130 8.995 1.00 9.64 165 GLY A N 1
ATOM 1220 C CA . GLY A 1 165 ? 33.146 -15.981 8.331 1.00 12.29 165 GLY A CA 1
ATOM 1221 C C . GLY A 1 165 ? 32.866 -17.475 8.397 1.00 11.54 165 GLY A C 1
ATOM 1222 O O . GLY A 1 165 ? 33.565 -18.230 7.706 1.00 10.61 165 GLY A O 1
ATOM 1223 N N . LEU A 1 166 ? 31.863 -17.923 9.165 1.00 10.74 166 LEU A N 1
ATOM 1224 C CA . LEU A 1 166 ? 31.697 -19.373 9.353 1.00 11.81 166 LEU A CA 1
ATOM 1225 C C . LEU A 1 166 ? 31.276 -20.076 8.066 1.00 14.79 166 LEU A C 1
ATOM 1226 O O . LEU A 1 166 ? 31.761 -21.180 7.778 1.00 10.61 166 LEU A O 1
ATOM 1231 N N . ALA A 1 167 ? 30.376 -19.464 7.282 1.00 10.66 167 ALA A N 1
ATOM 1232 C CA . ALA A 1 167 ? 29.856 -20.139 6.093 1.00 13.64 167 ALA A CA 1
ATOM 1233 C C . ALA A 1 167 ? 30.980 -20.527 5.144 1.00 13.03 167 ALA A C 1
ATOM 1234 O O . ALA A 1 167 ? 31.018 -21.659 4.641 1.00 12.13 167 ALA A O 1
ATOM 1236 N N . GLN A 1 168 ? 31.902 -19.603 4.871 1.00 10.39 168 GLN A N 1
ATOM 1237 C CA . GLN A 1 168 ? 32.983 -19.964 3.961 1.00 10.35 168 GLN A CA 1
ATOM 1238 C C . GLN A 1 168 ? 34.046 -20.816 4.648 1.00 13.79 168 GLN A C 1
ATOM 1239 O O . GLN A 1 168 ? 34.718 -21.603 3.974 1.00 11.94 168 GLN A O 1
ATOM 1245 N N . LEU A 1 169 ? 34.220 -20.684 5.966 1.00 11.83 169 LEU A N 1
ATOM 1246 C CA . LEU A 1 169 ? 35.127 -21.596 6.666 1.00 9.78 169 LEU A CA 1
ATOM 1247 C C . LEU A 1 169 ? 34.647 -23.033 6.520 1.00 12.69 169 LEU A C 1
ATOM 1248 O O . LEU A 1 169 ? 35.425 -23.928 6.170 1.00 13.57 169 LEU A O 1
ATOM 1253 N N . TYR A 1 170 ? 33.353 -23.271 6.769 1.00 10.96 170 TYR A N 1
ATOM 1254 C CA . TYR A 1 170 ? 32.819 -24.625 6.617 1.00 10.01 170 TYR A CA 1
ATOM 1255 C C . TYR A 1 170 ? 32.850 -25.059 5.157 1.00 16.73 170 TYR A C 1
ATOM 1256 O O . TYR A 1 170 ? 33.181 -26.212 4.850 1.00 12.33 170 TYR A O 1
ATOM 1265 N N . TYR A 1 171 ? 32.478 -24.157 4.242 1.00 10.95 171 TYR A N 1
ATOM 1266 C CA . TYR A 1 171 ? 32.526 -24.487 2.813 1.00 12.24 171 TYR A CA 1
ATOM 1267 C C . TYR A 1 171 ? 33.930 -24.909 2.385 1.00 10.92 171 TYR A C 1
ATOM 1268 O O . TYR A 1 171 ? 34.117 -25.973 1.771 1.00 13.72 171 TYR A O 1
ATOM 1277 N N . LEU A 1 172 ? 34.941 -24.110 2.725 1.00 10.66 172 LEU A N 1
ATOM 1278 C CA . LEU A 1 172 ? 36.302 -24.424 2.294 1.00 12.40 172 LEU A CA 1
ATOM 1279 C C . LEU A 1 172 ? 36.840 -25.671 2.976 1.00 12.08 172 LEU A C 1
ATOM 1280 O O . LEU A 1 172 ? 37.655 -26.389 2.391 1.00 12.74 172 LEU A O 1
ATOM 1285 N N . ALA A 1 173 ? 36.410 -25.936 4.209 1.00 11.66 173 ALA A N 1
ATOM 1286 C CA . ALA A 1 173 ? 36.819 -27.176 4.863 1.00 13.49 173 ALA A CA 1
ATOM 1287 C C . ALA A 1 173 ? 36.207 -28.387 4.166 1.00 12.47 173 ALA A C 1
ATOM 1288 O O . ALA A 1 173 ? 36.872 -29.416 4.009 1.00 12.30 173 ALA A O 1
ATOM 1290 N N . HIS A 1 174 ? 34.952 -28.284 3.722 1.00 11.30 174 HIS A N 1
ATOM 1291 C CA . HIS A 1 174 ? 34.385 -29.357 2.902 1.00 15.34 174 HIS A CA 1
ATOM 1292 C C . HIS A 1 174 ? 35.164 -29.510 1.601 1.00 15.79 174 HIS A C 1
ATOM 1293 O O . HIS A 1 174 ? 35.464 -30.633 1.171 1.00 13.39 174 HIS A O 1
ATOM 1300 N N . LEU A 1 175 ? 35.503 -28.391 0.954 1.00 10.49 175 LEU A N 1
ATOM 1301 C CA . LEU A 1 175 ? 36.255 -28.470 -0.299 1.00 10.87 175 LEU A CA 1
ATOM 1302 C C . LEU A 1 175 ? 37.688 -28.942 -0.083 1.00 13.16 175 LEU A C 1
ATOM 1303 O O . LEU A 1 175 ? 38.290 -29.486 -1.013 1.00 14.26 175 LEU A O 1
ATOM 1308 N N . ASP A 1 176 ? 38.234 -28.731 1.120 1.00 10.37 176 ASP A N 1
ATOM 1309 C CA . ASP A 1 176 ? 39.515 -29.302 1.534 1.00 13.64 176 ASP A CA 1
ATOM 1310 C C . ASP A 1 176 ? 39.489 -30.824 1.372 1.00 14.96 176 ASP A C 1
ATOM 1311 O O . ASP A 1 176 ? 40.366 -31.416 0.729 1.00 15.05 176 ASP A O 1
ATOM 1316 N N . VAL A 1 177 ? 38.449 -31.463 1.909 1.00 11.40 177 VAL A N 1
ATOM 1317 C CA . VAL A 1 177 ? 38.294 -32.912 1.745 1.00 12.39 177 VAL A CA 1
ATOM 1318 C C . VAL A 1 177 ? 38.112 -33.259 0.270 1.00 15.90 177 VAL A C 1
ATOM 1319 O O . VAL A 1 177 ? 38.783 -34.150 -0.262 1.00 13.75 177 VAL A O 1
ATOM 1323 N N . PHE A 1 178 ? 37.200 -32.552 -0.407 1.00 9.24 178 PHE A N 1
ATOM 1324 C CA . PHE A 1 178 ? 36.863 -32.832 -1.807 1.00 12.14 178 PHE A CA 1
ATOM 1325 C C . PHE A 1 178 ? 38.092 -32.754 -2.714 1.00 13.26 178 PHE A C 1
ATOM 1326 O O . PHE A 1 178 ? 38.419 -33.712 -3.425 1.00 14.19 178 PHE A O 1
ATOM 1334 N N . LEU A 1 179 ? 38.784 -31.615 -2.716 1.00 10.84 179 LEU A N 1
ATOM 1335 C CA . LEU A 1 179 ? 39.885 -31.431 -3.659 1.00 13.37 179 LEU A CA 1
ATOM 1336 C C . LEU A 1 179 ? 41.042 -32.378 -3.358 1.00 13.81 179 LEU A C 1
ATOM 1337 O O . LEU A 1 179 ? 41.693 -32.888 -4.280 1.00 13.27 179 LEU A O 1
ATOM 1342 N N . THR A 1 180 ? 41.319 -32.607 -2.074 1.00 11.44 180 THR A N 1
ATOM 1343 C CA . THR A 1 180 ? 42.460 -33.443 -1.710 1.00 8.50 180 THR A CA 1
ATOM 1344 C C . THR A 1 180 ? 42.176 -34.901 -2.027 1.00 8.95 180 THR A C 1
ATOM 1345 O O . THR A 1 180 ? 43.058 -35.620 -2.519 1.00 12.73 180 THR A O 1
ATOM 1349 N N . THR A 1 181 ? 40.955 -35.350 -1.740 1.00 9.40 181 THR A N 1
ATOM 1350 C CA . THR A 1 181 ? 40.551 -36.716 -2.064 1.00 12.67 181 THR A CA 1
ATOM 1351 C C . THR A 1 181 ? 40.590 -36.944 -3.567 1.00 15.53 181 THR A C 1
ATOM 1352 O O . THR A 1 181 ? 41.134 -37.950 -4.040 1.00 13.02 181 THR A O 1
ATOM 1356 N N . LEU A 1 182 ? 40.066 -35.991 -4.339 1.00 11.74 182 LEU A N 1
ATOM 1357 C CA . LEU A 1 182 ? 40.100 -36.125 -5.794 1.00 12.09 182 LEU A CA 1
ATOM 1358 C C . LEU A 1 182 ? 41.532 -36.152 -6.326 1.00 13.72 182 LEU A C 1
ATOM 1359 O O . LEU A 1 182 ? 41.840 -36.922 -7.244 1.00 15.52 182 LEU A O 1
ATOM 1364 N N . ALA A 1 183 ? 42.414 -35.299 -5.791 1.00 11.08 183 ALA A N 1
ATOM 1365 C CA . ALA A 1 183 ? 43.803 -35.308 -6.246 1.00 11.35 183 ALA A CA 1
ATOM 1366 C C . ALA A 1 183 ? 44.449 -36.665 -5.983 1.00 12.97 183 ALA A C 1
ATOM 1367 O O . ALA A 1 183 ? 45.248 -37.150 -6.796 1.00 12.55 183 ALA A O 1
ATOM 1369 N N . SER A 1 184 ? 44.097 -37.301 -4.860 1.00 15.08 184 SER A N 1
ATOM 1370 C CA . SER A 1 184 ? 44.710 -38.585 -4.527 1.00 14.65 184 SER A CA 1
ATOM 1371 C C . SER A 1 184 ? 44.258 -39.689 -5.475 1.00 13.96 184 SER A C 1
ATOM 1372 O O . SER A 1 184 ? 45.044 -40.595 -5.777 1.00 13.69 184 SER A O 1
ATOM 1375 N N . VAL A 1 185 ? 43.010 -39.642 -5.950 1.00 10.95 185 VAL A N 1
ATOM 1376 C CA . VAL A 1 185 ? 42.554 -40.618 -6.943 1.00 13.10 185 VAL A CA 1
ATOM 1377 C C . VAL A 1 185 ? 43.362 -40.489 -8.232 1.00 17.92 185 VAL A C 1
ATOM 1378 O O . VAL A 1 185 ? 43.780 -41.492 -8.828 1.00 13.19 185 VAL A O 1
ATOM 1382 N N . VAL A 1 186 ? 43.619 -39.255 -8.670 1.00 12.31 186 VAL A N 1
ATOM 1383 C CA . VAL A 1 186 ? 44.407 -39.058 -9.879 1.00 11.48 186 VAL A CA 1
ATOM 1384 C C . VAL A 1 186 ? 45.853 -39.469 -9.643 1.00 12.81 186 VAL A C 1
ATOM 1385 O O . VAL A 1 186 ? 46.485 -40.082 -10.508 1.00 13.08 186 VAL A O 1
ATOM 1389 N N . HIS A 1 187 ? 46.398 -39.140 -8.470 1.00 11.42 187 HIS A N 1
ATOM 1390 C CA . HIS A 1 187 ? 47.788 -39.489 -8.185 1.00 11.81 187 HIS A CA 1
ATOM 1391 C C . HIS A 1 187 ? 47.973 -41.004 -8.143 1.00 12.87 187 HIS A C 1
ATOM 1392 O O . HIS A 1 187 ? 48.936 -41.551 -8.711 1.00 13.55 187 HIS A O 1
ATOM 1399 N N . ALA A 1 188 ? 47.051 -41.698 -7.480 1.00 8.98 188 ALA A N 1
ATOM 1400 C CA . ALA A 1 188 ? 47.121 -43.158 -7.393 1.00 11.13 188 ALA A CA 1
ATOM 1401 C C . ALA A 1 188 ? 47.020 -43.805 -8.769 1.00 15.16 188 ALA A C 1
ATOM 1402 O O . ALA A 1 188 ? 47.712 -44.788 -9.053 1.00 12.69 188 ALA A O 1
ATOM 1404 N N . THR A 1 189 ? 46.145 -43.285 -9.633 1.00 12.95 189 THR A N 1
ATOM 1405 C CA . THR A 1 189 ? 46.054 -43.822 -10.988 1.00 11.69 189 THR A CA 1
ATOM 1406 C C . THR A 1 189 ? 47.357 -43.596 -11.746 1.00 12.91 189 THR A C 1
ATOM 1407 O O . THR A 1 189 ? 47.828 -44.485 -12.467 1.00 14.23 189 THR A O 1
ATOM 1411 N N . ALA A 1 190 ? 47.982 -42.433 -11.558 1.00 11.73 190 ALA A N 1
ATOM 1412 C CA . ALA A 1 190 ? 49.265 -42.176 -12.204 1.00 14.67 190 ALA A CA 1
ATOM 1413 C C . ALA A 1 190 ? 50.337 -43.134 -11.704 1.00 16.16 190 ALA A C 1
ATOM 1414 O O . ALA A 1 190 ? 51.194 -43.579 -12.479 1.00 15.22 190 ALA A O 1
ATOM 1416 N N . LEU A 1 191 ? 50.330 -43.431 -10.404 1.00 12.32 191 LEU A N 1
ATOM 1417 C CA . LEU A 1 191 ? 51.320 -44.346 -9.845 1.00 13.90 191 LEU A CA 1
ATOM 1418 C C . LEU A 1 191 ? 51.246 -45.708 -10.532 1.00 15.55 191 LEU A C 1
ATOM 1419 O O . LEU A 1 191 ? 52.272 -46.284 -10.916 1.00 15.87 191 LEU A O 1
ATOM 1424 N N . VAL A 1 192 ? 50.029 -46.215 -10.740 1.00 13.14 192 VAL A N 1
ATOM 1425 C CA . VAL A 1 192 ? 49.856 -47.526 -11.368 1.00 13.94 192 VAL A CA 1
ATOM 1426 C C . VAL A 1 192 ? 50.096 -47.449 -12.874 1.00 16.99 192 VAL A C 1
ATOM 1427 O O . VAL A 1 192 ? 50.749 -48.319 -13.463 1.00 14.22 192 VAL A O 1
ATOM 1431 N N . SER A 1 193 ? 49.570 -46.412 -13.528 1.00 13.12 193 SER A N 1
ATOM 1432 C CA . SER A 1 193 ? 49.709 -46.333 -14.975 1.00 13.39 193 SER A CA 1
ATOM 1433 C C . SER A 1 193 ? 51.147 -46.110 -15.417 1.00 14.96 193 SER A C 1
ATOM 1434 O O . SER A 1 193 ? 51.479 -46.441 -16.566 1.00 17.31 193 SER A O 1
ATOM 1437 N N . ALA A 1 194 ? 52.006 -45.577 -14.539 1.00 12.62 194 ALA A N 1
ATOM 1438 C CA . ALA A 1 194 ? 53.422 -45.454 -14.875 1.00 15.26 194 ALA A CA 1
ATOM 1439 C C . ALA A 1 194 ? 54.035 -46.812 -15.201 1.00 18.47 194 ALA A C 1
ATOM 1440 O O . ALA A 1 194 ? 55.041 -46.883 -15.919 1.00 21.26 194 ALA A O 1
ATOM 1442 N N . ALA A 1 195 ? 53.445 -47.893 -14.700 1.00 15.40 195 ALA A N 1
ATOM 1443 C CA . ALA A 1 195 ? 53.927 -49.230 -15.032 1.00 16.44 195 ALA A CA 1
ATOM 1444 C C . ALA A 1 195 ? 53.379 -49.750 -16.351 1.00 22.17 195 ALA A C 1
ATOM 1445 O O . ALA A 1 195 ? 53.710 -50.876 -16.728 1.00 22.48 195 ALA A O 1
ATOM 1447 N N . GLY A 1 196 ? 52.545 -48.986 -17.052 1.00 14.98 196 GLY A N 1
ATOM 1448 C CA . GLY A 1 196 ? 51.958 -49.441 -18.299 1.00 15.46 196 GLY A CA 1
ATOM 1449 C C . GLY A 1 196 ? 50.518 -49.894 -18.200 1.00 18.32 196 GLY A C 1
ATOM 1450 O O . GLY A 1 196 ? 49.921 -50.236 -19.228 1.00 17.34 196 GLY A O 1
ATOM 1451 N N . VAL A 1 197 ? 49.938 -49.885 -16.998 1.00 14.31 197 VAL A N 1
ATOM 1452 C CA . VAL A 1 197 ? 48.552 -50.289 -16.808 1.00 15.45 197 VAL A CA 1
ATOM 1453 C C . VAL A 1 197 ? 47.638 -49.228 -17.411 1.00 17.33 197 VAL A C 1
ATOM 1454 O O . VAL A 1 197 ? 47.894 -48.025 -17.277 1.00 16.33 197 VAL A O 1
ATOM 1458 N N . ASP A 1 198 ? 46.592 -49.678 -18.110 1.00 14.46 198 ASP A N 1
ATOM 1459 C CA . ASP A 1 198 ? 45.557 -48.804 -18.684 1.00 15.84 198 ASP A CA 1
ATOM 1460 C C . ASP A 1 198 ? 44.877 -47.981 -17.583 1.00 14.34 198 ASP A C 1
ATOM 1461 O O . ASP A 1 198 ? 44.366 -48.543 -16.612 1.00 16.08 198 ASP A O 1
ATOM 1466 N N . GLU A 1 199 ? 44.892 -46.645 -17.721 1.00 15.94 199 GLU A N 1
ATOM 1467 C CA . GLU A 1 199 ? 44.246 -45.786 -16.721 1.00 15.74 199 GLU A CA 1
ATOM 1468 C C . GLU A 1 199 ? 42.803 -46.201 -16.476 1.00 18.82 199 GLU A C 1
ATOM 1469 O O . GLU A 1 199 ? 42.312 -46.144 -15.339 1.00 15.30 199 GLU A O 1
ATOM 1475 N N . ALA A 1 200 ? 42.106 -46.625 -17.534 1.00 14.61 200 ALA A N 1
ATOM 1476 C CA . ALA A 1 200 ? 40.711 -47.028 -17.409 1.00 18.60 200 ALA A CA 1
ATOM 1477 C C . ALA A 1 200 ? 40.542 -48.293 -16.586 1.00 20.18 200 ALA A C 1
ATOM 1478 O O . ALA A 1 200 ? 39.446 -48.538 -16.071 1.00 19.15 200 ALA A O 1
ATOM 1480 N N . ALA A 1 201 ? 41.601 -49.100 -16.445 1.00 15.72 201 ALA A N 1
ATOM 1481 C CA . ALA A 1 201 ? 41.514 -50.291 -15.613 1.00 17.75 201 ALA A CA 1
ATOM 1482 C C . ALA A 1 201 ? 41.605 -49.947 -14.127 1.00 16.35 201 ALA A C 1
ATOM 1483 O O . ALA A 1 201 ? 40.937 -50.575 -13.298 1.00 17.47 201 ALA A O 1
ATOM 1485 N N . PHE A 1 202 ? 42.442 -48.979 -13.766 1.00 13.15 202 PHE A N 1
ATOM 1486 C CA . PHE A 1 202 ? 42.677 -48.728 -12.350 1.00 19.46 202 PHE A CA 1
ATOM 1487 C C . PHE A 1 202 ? 41.820 -47.610 -11.766 1.00 16.66 202 PHE A C 1
ATOM 1488 O O . PHE A 1 202 ? 41.473 -47.680 -10.581 1.00 16.68 202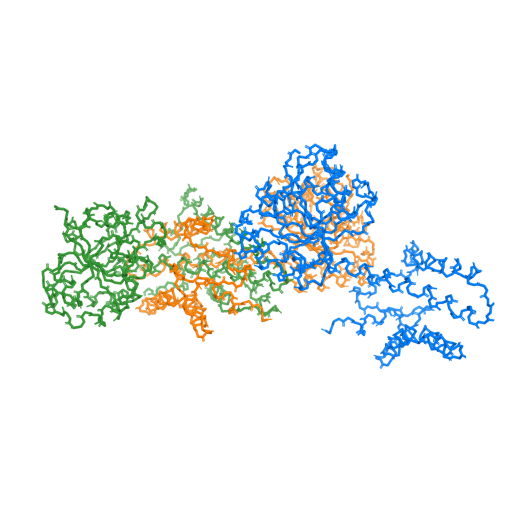 PHE A O 1
ATOM 1496 N N . ALA A 1 203 ? 41.486 -46.574 -12.537 1.00 15.57 203 ALA A N 1
ATOM 1497 C CA . ALA A 1 203 ? 40.695 -45.478 -11.970 1.00 17.67 203 ALA A CA 1
ATOM 1498 C C . ALA A 1 203 ? 39.436 -45.952 -11.247 1.00 15.79 203 ALA A C 1
ATOM 1499 O O . ALA A 1 203 ? 39.159 -45.426 -10.154 1.00 17.56 203 ALA A O 1
ATOM 1501 N N . PRO A 1 204 ? 38.655 -46.916 -11.757 1.00 18.40 204 PRO A N 1
ATOM 1502 C CA . PRO A 1 204 ? 37.491 -47.380 -10.981 1.00 21.49 204 PRO A CA 1
ATOM 1503 C C . PRO A 1 204 ? 37.855 -47.968 -9.631 1.00 22.00 204 PRO A C 1
ATOM 1504 O O . PRO A 1 204 ? 37.064 -47.853 -8.682 1.00 18.83 204 PRO A O 1
ATOM 1508 N N . GLU A 1 205 ? 39.035 -48.586 -9.511 1.00 17.86 205 GLU A N 1
ATOM 1509 C CA . GLU A 1 205 ? 39.458 -49.129 -8.225 1.00 18.13 205 GLU A CA 1
ATOM 1510 C C . GLU A 1 205 ? 39.854 -48.021 -7.253 1.00 14.79 205 GLU A C 1
ATOM 1511 O O . GLU A 1 205 ? 39.588 -48.121 -6.050 1.00 17.89 205 GLU A O 1
ATOM 1517 N N . ALA A 1 206 ? 40.520 -46.975 -7.747 1.00 15.01 206 ALA A N 1
ATOM 1518 C CA . ALA A 1 206 ? 40.837 -45.841 -6.885 1.00 14.04 206 ALA A CA 1
ATOM 1519 C C . ALA A 1 206 ? 39.560 -45.187 -6.373 1.00 17.67 206 ALA A C 1
ATOM 1520 O O . ALA A 1 206 ? 39.484 -44.782 -5.206 1.00 16.30 206 ALA A O 1
ATOM 1522 N N . ILE A 1 207 ? 38.548 -45.082 -7.239 1.00 16.34 207 ILE A N 1
ATOM 1523 C CA . ILE A 1 207 ? 37.245 -44.549 -6.834 1.00 16.10 207 ILE A CA 1
ATOM 1524 C C . ILE A 1 207 ? 36.603 -45.437 -5.775 1.00 17.30 207 ILE A C 1
ATOM 1525 O O . ILE A 1 207 ? 36.086 -44.948 -4.764 1.00 18.54 207 ILE A O 1
ATOM 1530 N N . ARG A 1 208 ? 36.626 -46.759 -5.980 1.00 18.30 208 ARG A N 1
ATOM 1531 C CA A ARG A 1 208 ? 36.095 -47.651 -4.955 0.52 18.75 208 ARG A CA 1
ATOM 1532 C CA B ARG A 1 208 ? 36.101 -47.659 -4.957 0.48 18.77 208 ARG A CA 1
ATOM 1533 C C . ARG A 1 208 ? 36.825 -47.476 -3.628 1.00 18.06 208 ARG A C 1
ATOM 1534 O O . ARG A 1 208 ? 36.214 -47.610 -2.560 1.00 18.81 208 ARG A O 1
ATOM 1549 N N . MET A 1 209 ? 38.121 -47.166 -3.667 1.00 16.02 209 MET A N 1
ATOM 1550 C CA . MET A 1 209 ? 38.849 -46.951 -2.423 1.00 15.85 209 MET A CA 1
ATOM 1551 C C . MET A 1 209 ? 38.335 -45.718 -1.677 1.00 15.56 209 MET A C 1
ATOM 1552 O O . MET A 1 209 ? 38.305 -45.706 -0.439 1.00 13.14 209 MET A O 1
ATOM 1557 N N . VAL A 1 210 ? 37.948 -44.662 -2.399 1.00 15.58 210 VAL A N 1
ATOM 1558 C CA . VAL A 1 210 ? 37.304 -43.530 -1.723 1.00 14.12 210 VAL A CA 1
ATOM 1559 C C . VAL A 1 210 ? 36.029 -43.989 -1.028 1.00 16.35 210 VAL A C 1
ATOM 1560 O O . VAL A 1 210 ? 35.798 -43.686 0.148 1.00 16.35 210 VAL A O 1
ATOM 1564 N N . ILE A 1 211 ? 35.170 -44.710 -1.757 1.00 16.37 211 ILE A N 1
ATOM 1565 C CA . ILE A 1 211 ? 33.923 -45.211 -1.176 1.00 17.67 211 ILE A CA 1
ATOM 1566 C C . ILE A 1 211 ? 34.203 -46.064 0.054 1.00 21.07 211 ILE A C 1
ATOM 1567 O O . ILE A 1 211 ? 33.548 -45.917 1.092 1.00 19.32 211 ILE A O 1
ATOM 1572 N N . GLU A 1 212 ? 35.183 -46.969 -0.042 1.00 19.89 212 GLU A N 1
ATOM 1573 C CA . GLU A 1 212 ? 35.522 -47.820 1.096 1.00 20.77 212 GLU A CA 1
ATOM 1574 C C . GLU A 1 212 ? 36.057 -46.999 2.264 1.00 18.55 212 GLU A C 1
ATOM 1575 O O . GLU A 1 212 ? 35.800 -47.322 3.431 1.00 18.87 212 GLU A O 1
ATOM 1581 N N . THR A 1 213 ? 36.831 -45.951 1.976 1.00 16.89 213 THR A N 1
ATOM 1582 C CA . THR A 1 213 ? 37.340 -45.115 3.057 1.00 15.34 213 THR A CA 1
ATOM 1583 C C . THR A 1 213 ? 36.195 -44.431 3.791 1.00 16.70 213 THR A C 1
ATOM 1584 O O . THR A 1 213 ? 36.191 -44.359 5.028 1.00 17.48 213 THR A O 1
ATOM 1588 N N . GLY A 1 214 ? 35.209 -43.932 3.038 1.00 17.89 214 GLY A N 1
ATOM 1589 C CA . GLY A 1 214 ? 34.068 -43.276 3.664 1.00 19.74 214 GLY A CA 1
ATOM 1590 C C . GLY A 1 214 ? 33.236 -44.233 4.497 1.00 24.51 214 GLY A C 1
ATOM 1591 O O . GLY A 1 214 ? 32.760 -43.884 5.582 1.00 23.12 214 GLY A O 1
ATOM 1592 N N . GLN A 1 215 ? 33.047 -45.457 3.994 1.00 23.39 215 GLN A N 1
ATOM 1593 C CA . GLN A 1 215 ? 32.330 -46.479 4.752 1.00 25.08 215 GLN A CA 1
ATOM 1594 C C . GLN A 1 215 ? 33.043 -46.794 6.058 1.00 29.68 215 GLN A C 1
ATOM 1595 O O . GLN A 1 215 ? 32.410 -46.930 7.112 1.00 31.59 215 GLN A O 1
ATOM 1601 N N . MET A 1 216 ? 34.367 -46.955 5.998 1.00 21.89 216 MET A N 1
ATOM 1602 C CA . MET A 1 216 ? 35.142 -47.237 7.199 1.00 24.15 216 MET A CA 1
ATOM 1603 C C . MET A 1 216 ? 34.991 -46.113 8.218 1.00 30.43 216 MET A C 1
ATOM 1604 O O . MET A 1 216 ? 34.812 -46.362 9.416 1.00 25.96 216 MET A O 1
ATOM 1609 N N . LEU A 1 217 ? 35.064 -44.864 7.750 1.00 22.11 217 LEU A N 1
ATOM 1610 C CA . LEU A 1 217 ? 34.970 -43.721 8.651 1.00 26.85 217 LEU A CA 1
ATOM 1611 C C . LEU A 1 217 ? 33.593 -43.632 9.292 1.00 22.60 217 LEU A C 1
ATOM 1612 O O . LEU A 1 217 ? 33.469 -43.279 10.469 1.00 27.98 217 LEU A O 1
ATOM 1617 N N . ALA A 1 218 ? 32.549 -43.931 8.536 1.00 21.72 218 ALA A N 1
ATOM 1618 C CA . ALA A 1 218 ? 31.186 -43.873 9.045 1.00 24.59 218 ALA A CA 1
ATOM 1619 C C . ALA A 1 218 ? 30.777 -45.140 9.779 1.00 37.44 218 ALA A C 1
ATOM 1620 O O . ALA A 1 218 ? 29.594 -45.268 10.117 1.00 39.16 218 ALA A O 1
ATOM 1622 N N . ALA A 1 219 ? 31.683 -46.078 9.917 1.00 36.43 219 ALA A N 1
ATOM 1623 C CA . ALA A 1 219 ? 31.338 -47.379 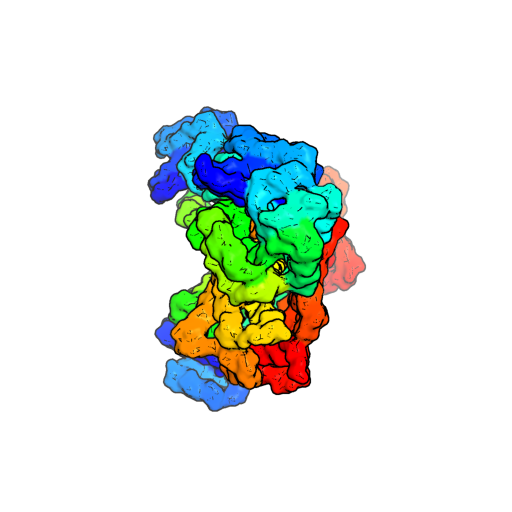10.479 1.00 44.67 219 ALA A CA 1
ATOM 1624 C C . ALA A 1 219 ? 30.396 -47.368 11.639 1.00 51.59 219 ALA A C 1
ATOM 1625 O O . ALA A 1 219 ? 30.554 -46.682 12.615 1.00 52.36 219 ALA A O 1
ATOM 1627 N N . GLU A 1 220 ? 29.414 -48.206 11.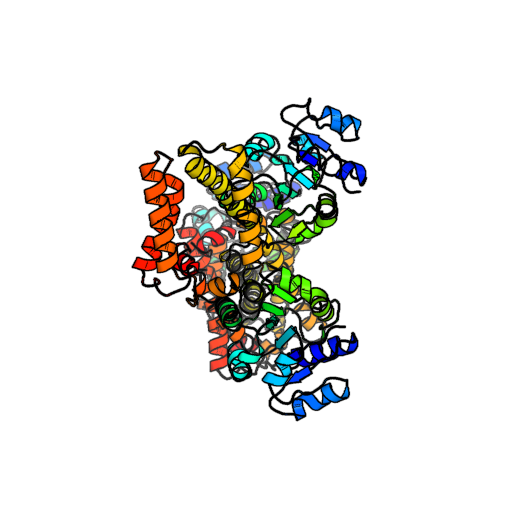434 0.83 60.90 220 GLU A N 1
ATOM 1628 C CA . GLU A 1 220 ? 28.308 -48.524 12.286 0.83 62.39 220 GLU A CA 1
ATOM 1629 C C . GLU A 1 220 ? 28.766 -49.220 13.576 0.83 63.54 220 GLU A C 1
ATOM 1630 O O . GLU A 1 220 ? 28.266 -48.976 14.667 0.83 64.86 220 GLU A O 1
ATOM 1636 N N . ALA A 1 221 ? 29.807 -50.000 13.453 1.00 30.00 221 ALA A N 1
ATOM 1637 C CA . ALA A 1 221 ? 30.289 -50.783 14.555 1.00 30.00 221 ALA A CA 1
ATOM 1638 C C . ALA A 1 221 ? 30.913 -50.111 15.753 1.00 30.00 221 ALA A C 1
ATOM 1639 O O . ALA A 1 221 ? 31.634 -49.162 15.654 1.00 30.00 221 ALA A O 1
ATOM 1641 N N . GLU A 1 222 ? 30.659 -50.703 16.905 1.00 46.25 222 GLU A N 1
ATOM 1642 C CA . GLU A 1 222 ? 31.176 -50.209 18.144 1.00 43.20 222 GLU A CA 1
ATOM 1643 C C . GLU A 1 222 ? 32.692 -50.317 18.212 1.00 41.79 222 GLU A C 1
ATOM 1644 O O . GLU A 1 222 ? 33.300 -49.516 18.829 1.00 41.07 222 GLU A O 1
ATOM 1650 N N . THR A 1 223 ? 33.279 -51.324 17.572 0.79 37.67 223 THR A N 1
ATOM 1651 C CA . THR A 1 223 ? 34.731 -51.474 17.585 0.79 46.24 223 THR A CA 1
ATOM 1652 C C . THR A 1 223 ? 35.439 -50.580 16.573 0.79 45.88 223 THR A C 1
ATOM 1653 O O . THR A 1 223 ? 36.667 -50.451 16.641 0.79 34.92 223 THR A O 1
ATOM 1657 N N . GLY A 1 224 ? 34.705 -49.963 15.648 1.00 50.31 224 GLY A N 1
ATOM 1658 C CA . GLY A 1 224 ? 35.320 -49.154 14.616 1.00 49.04 224 GLY A CA 1
ATOM 1659 C C . GLY A 1 224 ? 35.872 -47.838 15.139 1.00 51.25 224 GLY A C 1
ATOM 1660 O O . GLY A 1 224 ? 35.613 -47.409 16.266 1.00 39.54 224 GLY A O 1
ATOM 1661 N N . LEU A 1 225 ? 36.658 -47.190 14.279 1.00 44.24 225 LEU A N 1
ATOM 1662 C CA . LEU A 1 225 ? 37.250 -45.899 14.608 1.00 44.08 225 LEU A CA 1
ATOM 1663 C C . LEU A 1 225 ? 36.170 -44.850 14.855 1.00 40.41 225 LEU A C 1
ATOM 1664 O O . LEU A 1 225 ? 35.191 -44.749 14.109 1.00 37.64 225 LEU A O 1
ATOM 1669 N N . GLU A 1 226 ? 36.354 -44.068 15.918 1.00 35.95 226 GLU A N 1
ATOM 1670 C CA . GLU A 1 226 ? 35.500 -42.926 16.236 1.00 37.63 226 GLU A CA 1
ATOM 1671 C C . GLU A 1 226 ? 36.354 -41.671 16.058 1.00 34.90 226 GLU A C 1
ATOM 1672 O O . GLU A 1 226 ? 36.951 -41.161 17.005 1.00 27.69 226 GLU A O 1
ATOM 1678 N N . LEU A 1 227 ? 36.419 -41.182 14.818 1.00 28.34 227 LEU A N 1
ATOM 1679 C CA . LEU A 1 227 ? 37.354 -40.110 14.492 1.00 23.13 227 LEU A CA 1
ATOM 1680 C C . LEU A 1 227 ? 37.064 -38.849 15.302 1.00 19.33 227 LEU A C 1
ATOM 1681 O O . LEU A 1 227 ? 37.968 -38.267 15.919 1.00 18.76 227 LEU A O 1
ATOM 1686 N N . GLY A 1 228 ? 35.805 -38.411 15.308 1.00 23.25 228 GLY A N 1
ATOM 1687 C CA . GLY A 1 228 ? 35.461 -37.196 16.026 1.00 23.08 228 GLY A CA 1
ATOM 1688 C C . GLY A 1 228 ? 35.739 -37.304 17.509 1.00 24.24 228 GLY A C 1
ATOM 1689 O O . GLY A 1 228 ? 36.137 -36.323 18.143 1.00 20.10 228 GLY A O 1
ATOM 1690 N N . ARG A 1 229 ? 35.561 -38.501 18.071 1.00 24.38 229 ARG A N 1
ATOM 1691 C CA . ARG A 1 229 ? 35.878 -38.722 19.478 1.00 20.09 229 ARG A CA 1
ATOM 1692 C C . ARG A 1 229 ? 37.366 -38.529 19.751 1.00 16.61 229 ARG A C 1
ATOM 1693 O O . ARG A 1 229 ? 37.741 -37.861 20.722 1.00 19.95 229 ARG A O 1
ATOM 1701 N N . ASN A 1 230 ? 38.231 -39.108 18.910 1.00 21.16 230 ASN A N 1
ATOM 1702 C CA . ASN A 1 230 ? 39.671 -38.917 19.076 1.00 16.82 230 ASN A CA 1
ATOM 1703 C C . ASN A 1 230 ? 40.043 -37.437 19.020 1.00 19.97 230 ASN A C 1
ATOM 1704 O O . ASN A 1 230 ? 40.769 -36.932 19.885 1.00 18.17 230 ASN A O 1
ATOM 1709 N N . LEU A 1 231 ? 39.570 -36.728 17.988 1.00 18.01 231 LEU A N 1
ATOM 1710 C CA . LEU A 1 231 ? 39.978 -35.335 17.815 1.00 15.51 231 LEU A CA 1
ATOM 1711 C C . LEU A 1 231 ? 39.416 -34.447 18.918 1.00 16.96 231 LEU A C 1
ATOM 1712 O O . LEU A 1 231 ? 40.099 -33.531 19.383 1.00 19.15 231 LEU A O 1
ATOM 1717 N N . ALA A 1 232 ? 38.174 -34.694 19.342 1.00 16.80 232 ALA A N 1
ATOM 1718 C CA . ALA A 1 232 ? 37.564 -33.833 20.356 1.00 19.32 232 ALA A CA 1
ATOM 1719 C C . ALA A 1 232 ? 38.173 -34.073 21.735 1.00 24.76 232 ALA A C 1
ATOM 1720 O O . ALA A 1 232 ? 38.355 -33.127 22.516 1.00 24.40 232 ALA A O 1
ATOM 1722 N N . SER A 1 233 ? 38.545 -35.320 22.034 1.00 16.93 233 SER A N 1
ATOM 1723 C CA . SER A 1 233 ? 39.057 -35.643 23.359 1.00 20.93 233 SER A CA 1
ATOM 1724 C C . SER A 1 233 ? 40.558 -35.433 23.480 1.00 28.87 233 SER A C 1
ATOM 1725 O O . SER A 1 233 ? 41.058 -35.302 24.601 1.00 24.67 233 SER A O 1
ATOM 1728 N N . GLY A 1 234 ? 41.286 -35.394 22.363 1.00 22.56 234 GLY A N 1
ATOM 1729 C CA . GLY A 1 234 ? 42.732 -35.380 22.419 1.00 21.29 234 GLY A CA 1
ATOM 1730 C C . GLY A 1 234 ? 43.357 -36.715 22.758 1.00 22.45 234 GLY A C 1
ATOM 1731 O O . GLY A 1 234 ? 44.569 -36.778 22.987 1.00 30.37 234 GLY A O 1
ATOM 1732 N N . ASN A 1 235 ? 42.576 -37.783 22.799 1.00 26.41 235 ASN A N 1
ATOM 1733 C CA . ASN A 1 235 ? 43.094 -39.122 23.052 1.00 25.52 235 ASN A CA 1
ATOM 1734 C C . ASN A 1 235 ? 43.079 -39.893 21.741 1.00 24.35 235 ASN A C 1
ATOM 1735 O O . ASN A 1 235 ? 42.020 -40.049 21.121 1.00 24.31 235 ASN A O 1
ATOM 1740 N N . HIS A 1 236 ? 44.244 -40.402 21.339 1.00 24.11 236 HIS A N 1
ATOM 1741 C CA . HIS A 1 236 ? 44.405 -41.085 20.059 1.00 19.53 236 HIS A CA 1
ATOM 1742 C C . HIS A 1 236 ? 44.885 -42.515 20.305 1.00 23.99 236 HIS A C 1
ATOM 1743 O O . HIS A 1 236 ? 46.043 -42.843 20.022 1.00 23.49 236 HIS A O 1
ATOM 1750 N N . PRO A 1 237 ? 44.014 -43.386 20.824 1.00 28.76 237 PRO A N 1
ATOM 1751 C CA . PRO A 1 237 ? 44.444 -44.748 21.189 1.00 29.30 237 PRO A CA 1
ATOM 1752 C C . PRO A 1 237 ? 44.892 -45.526 19.962 1.00 29.52 237 PRO A C 1
ATOM 1753 O O . PRO A 1 237 ? 44.145 -45.674 18.992 1.00 31.31 237 PRO A O 1
ATOM 1757 N N . GLY A 1 238 ? 46.127 -46.017 20.009 1.00 34.50 238 GLY A N 1
ATOM 1758 C CA . GLY A 1 238 ? 46.653 -46.836 18.941 1.00 34.34 238 GLY A CA 1
ATOM 1759 C C . GLY A 1 238 ? 46.070 -48.231 18.965 1.00 48.58 238 GLY A C 1
ATOM 1760 O O . GLY A 1 238 ? 46.297 -48.998 19.906 1.00 51.04 238 GLY A O 1
ATOM 1761 N N . GLU A 1 239 ? 45.292 -48.560 17.941 1.00 51.20 239 GLU A N 1
ATOM 1762 C CA . GLU A 1 239 ? 44.774 -49.910 17.772 1.00 50.87 239 GLU A CA 1
ATOM 1763 C C . GLU A 1 239 ? 45.664 -50.662 16.788 1.00 52.24 239 GLU A C 1
ATOM 1764 O O . GLU A 1 239 ? 46.855 -50.866 17.048 1.00 51.30 239 GLU A O 1
ATOM 1770 N N . LEU A 1 240 ? 45.102 -51.066 15.652 1.00 44.00 240 LEU A N 1
ATOM 1771 C CA . LEU A 1 240 ? 45.876 -51.671 14.580 1.00 45.89 240 LEU A CA 1
ATOM 1772 C C . LEU A 1 240 ? 46.211 -50.678 13.474 1.00 52.39 240 LEU A C 1
ATOM 1773 O O . LEU A 1 240 ? 46.631 -51.094 12.391 1.00 58.13 240 LEU A O 1
ATOM 1778 N N . ALA A 1 241 ? 46.031 -49.373 13.718 1.00 39.42 241 ALA A N 1
ATOM 1779 C CA . ALA A 1 241 ? 46.323 -48.336 12.727 1.00 34.89 241 ALA A CA 1
ATOM 1780 C C . ALA A 1 241 ? 47.110 -47.218 13.415 1.00 30.98 241 ALA A C 1
ATOM 1781 O O . ALA A 1 241 ? 46.606 -46.108 13.607 1.00 27.50 241 ALA A O 1
ATOM 1783 N N . THR A 1 242 ? 48.355 -47.515 13.776 1.00 25.61 242 THR A N 1
ATOM 1784 C CA . THR A 1 242 ? 49.199 -46.560 14.476 1.00 20.95 242 THR A CA 1
ATOM 1785 C C . THR A 1 242 ? 49.880 -45.608 13.500 1.00 18.65 242 THR A C 1
ATOM 1786 O O . THR A 1 242 ? 49.975 -45.864 12.294 1.00 21.67 242 THR A O 1
ATOM 1790 N N . ALA A 1 243 ? 50.364 -44.490 14.050 1.00 20.64 243 ALA A N 1
ATOM 1791 C CA . ALA A 1 243 ? 51.057 -43.494 13.239 1.00 22.18 243 ALA A CA 1
ATOM 1792 C C . ALA A 1 243 ? 52.352 -44.055 12.662 1.00 26.73 243 ALA A C 1
ATOM 1793 O O . ALA A 1 243 ? 52.718 -43.749 11.519 1.00 21.25 243 ALA A O 1
ATOM 1795 N N . VAL A 1 244 ? 53.059 -44.891 13.425 1.00 21.16 244 VAL A N 1
ATOM 1796 C CA . VAL A 1 244 ? 54.318 -45.406 12.897 1.00 18.64 244 VAL A CA 1
ATOM 1797 C C . VAL A 1 244 ? 54.060 -46.443 11.804 1.00 19.97 244 VAL A C 1
ATOM 1798 O O . VAL A 1 244 ? 54.804 -46.513 10.819 1.00 23.11 244 VAL A O 1
ATOM 1802 N N . MET A 1 245 ? 52.981 -47.218 11.918 1.00 20.84 245 MET A N 1
ATOM 1803 C CA . MET A 1 245 ? 52.682 -48.218 10.896 1.00 25.03 245 MET A CA 1
ATOM 1804 C C . MET A 1 245 ? 52.209 -47.554 9.609 1.00 28.39 245 MET A C 1
ATOM 1805 O O . MET A 1 245 ? 52.674 -47.885 8.510 1.00 22.32 245 MET A O 1
ATOM 1810 N N . MET A 1 246 ? 51.286 -46.604 9.725 1.00 19.55 246 MET A N 1
ATOM 1811 C CA . MET A 1 246 ? 50.784 -45.941 8.530 1.00 21.40 246 MET A CA 1
ATOM 1812 C C . MET A 1 246 ? 51.820 -44.995 7.933 1.00 18.02 246 MET A C 1
ATOM 1813 O O . MET A 1 246 ? 51.848 -44.806 6.711 1.00 18.91 246 MET A O 1
ATOM 1818 N N . GLY A 1 247 ? 52.706 -44.440 8.765 1.00 16.19 247 GLY A N 1
ATOM 1819 C CA . GLY A 1 247 ? 53.803 -43.637 8.244 1.00 19.14 247 GLY A CA 1
ATOM 1820 C C . GLY A 1 247 ? 54.783 -44.449 7.417 1.00 18.12 247 GLY A C 1
ATOM 1821 O O . GLY A 1 247 ? 55.356 -43.949 6.442 1.00 17.46 247 GLY A O 1
ATOM 1822 N N . ALA A 1 248 ? 55.004 -45.711 7.803 1.00 17.64 248 ALA A N 1
ATOM 1823 C CA . ALA A 1 248 ? 55.853 -46.582 6.991 1.00 20.60 248 ALA A CA 1
ATOM 1824 C C . ALA A 1 248 ? 55.259 -46.768 5.605 1.00 17.30 248 ALA A C 1
ATOM 1825 O O . ALA A 1 248 ? 55.982 -46.770 4.599 1.00 19.74 248 ALA A O 1
ATOM 1827 N N . THR A 1 249 ? 53.936 -46.929 5.537 1.00 13.88 249 THR A N 1
ATOM 1828 C CA . THR A 1 249 ? 53.260 -47.031 4.250 1.00 18.69 249 THR A CA 1
ATOM 1829 C C . THR A 1 249 ? 53.366 -45.725 3.474 1.00 14.81 249 THR A C 1
ATOM 1830 O O . THR A 1 249 ? 53.581 -45.736 2.258 1.00 14.92 249 THR A O 1
ATOM 1834 N N . ALA A 1 250 ? 53.209 -44.587 4.155 1.00 13.60 250 ALA A N 1
ATOM 1835 C CA . ALA A 1 250 ? 53.422 -43.306 3.484 1.00 16.17 250 ALA A CA 1
ATOM 1836 C C . ALA A 1 250 ? 54.820 -43.217 2.884 1.00 15.99 250 ALA A C 1
ATOM 1837 O O . ALA A 1 250 ? 54.996 -42.690 1.778 1.00 15.24 250 ALA A O 1
ATOM 1839 N N . ASP A 1 251 ? 55.833 -43.731 3.598 1.00 14.91 251 ASP A N 1
ATOM 1840 C CA . ASP A 1 251 ? 57.193 -43.738 3.063 1.00 16.03 251 ASP A CA 1
ATOM 1841 C C . ASP A 1 251 ? 57.303 -44.599 1.809 1.00 14.08 251 ASP A C 1
ATOM 1842 O O . ASP A 1 251 ? 58.014 -44.235 0.864 1.00 16.00 251 ASP A O 1
ATOM 1847 N N . HIS A 1 252 ? 56.630 -45.756 1.795 1.00 14.57 252 HIS A N 1
ATOM 1848 C CA . HIS A 1 252 ? 56.674 -46.640 0.627 1.00 16.85 252 HIS A CA 1
ATOM 1849 C C . HIS A 1 252 ? 55.978 -46.004 -0.570 1.00 15.63 252 HIS A C 1
ATOM 1850 O O . HIS A 1 252 ? 56.388 -46.205 -1.718 1.00 14.33 252 HIS A O 1
ATOM 1857 N N . ILE A 1 253 ? 54.912 -45.237 -0.328 1.00 16.63 253 ILE A N 1
ATOM 1858 C CA . ILE A 1 253 ? 54.265 -44.541 -1.436 1.00 14.08 253 ILE A CA 1
ATOM 1859 C C . ILE A 1 253 ? 55.206 -43.504 -2.043 1.00 14.09 253 ILE A C 1
ATOM 1860 O O . ILE A 1 253 ? 55.290 -43.372 -3.270 1.00 17.15 253 ILE A O 1
ATOM 1865 N N . VAL A 1 254 ? 55.939 -42.765 -1.202 1.00 13.20 254 VAL A N 1
ATOM 1866 C CA . VAL A 1 254 ? 56.901 -41.789 -1.711 1.00 13.44 254 VAL A CA 1
ATOM 1867 C C . VAL A 1 254 ? 58.007 -42.477 -2.512 1.00 15.84 254 VAL A C 1
ATOM 1868 O O . VAL A 1 254 ? 58.388 -42.011 -3.595 1.00 14.93 254 VAL A O 1
ATOM 1872 N N . SER A 1 255 ? 58.538 -43.599 -2.012 1.00 16.25 255 SER A N 1
ATOM 1873 C CA . SER A 1 255 ? 59.593 -44.253 -2.787 1.00 15.69 255 SER A CA 1
ATOM 1874 C C . SER A 1 255 ? 59.050 -44.840 -4.087 1.00 17.30 255 SER A C 1
ATOM 1875 O O . SER A 1 255 ? 59.745 -44.820 -5.111 1.00 19.14 255 SER A O 1
ATOM 1878 N N . ALA A 1 256 ? 57.819 -45.358 -4.075 1.00 14.18 256 ALA A N 1
ATOM 1879 C CA . ALA A 1 256 ? 57.231 -45.873 -5.309 1.00 16.16 256 ALA A CA 1
ATOM 1880 C C . ALA A 1 256 ? 57.057 -44.755 -6.329 1.00 20.94 256 ALA A C 1
ATOM 1881 O O . ALA A 1 256 ? 57.379 -44.922 -7.512 1.00 16.77 256 ALA A O 1
ATOM 1883 N N . ALA A 1 257 ? 56.571 -43.593 -5.881 1.00 17.33 257 ALA A N 1
ATOM 1884 C CA . ALA A 1 257 ? 56.391 -42.469 -6.799 1.00 17.75 257 ALA A CA 1
ATOM 1885 C C . ALA A 1 257 ? 57.731 -41.966 -7.312 1.00 20.02 257 ALA A C 1
ATOM 1886 O O . ALA A 1 257 ? 57.883 -41.683 -8.507 1.00 19.89 257 ALA A O 1
ATOM 1888 N N . LYS A 1 258 ? 58.715 -41.865 -6.423 1.00 16.78 258 LYS A N 1
ATOM 1889 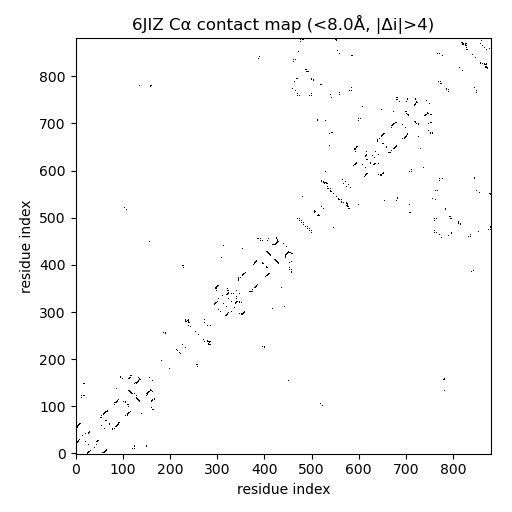C CA . LYS A 1 258 ? 60.038 -41.410 -6.826 1.00 20.83 258 LYS A CA 1
ATOM 1890 C C . LYS A 1 258 ? 60.639 -42.346 -7.863 1.00 24.92 258 LYS A C 1
ATOM 1891 O O . LYS A 1 258 ? 61.268 -41.895 -8.828 1.00 26.95 258 LYS A O 1
ATOM 1897 N N . GLY A 1 259 ? 60.434 -43.652 -7.693 1.00 21.55 259 GLY A N 1
ATOM 1898 C CA . GLY A 1 259 ? 61.033 -44.613 -8.603 1.00 27.56 259 GLY A CA 1
ATOM 1899 C C . GLY A 1 259 ? 60.418 -44.604 -9.986 1.00 37.50 259 GLY A C 1
ATOM 1900 O O . GLY A 1 259 ? 61.091 -44.932 -10.967 1.00 29.09 259 GLY A O 1
ATOM 1901 N N . SER A 1 260 ? 59.145 -44.220 -10.093 1.00 23.77 260 SER A N 1
ATOM 1902 C CA . SER A 1 260 ? 58.430 -44.274 -11.361 1.00 29.59 260 SER A CA 1
ATOM 1903 C C . SER A 1 260 ? 58.255 -42.909 -12.013 1.00 25.37 260 SER A C 1
ATOM 1904 O O . SER A 1 260 ? 57.604 -42.817 -13.058 1.00 27.24 260 SER A O 1
ATOM 1907 N N . GLY A 1 261 ? 58.815 -41.854 -11.429 1.00 21.67 261 GLY A N 1
ATOM 1908 C CA . GLY A 1 261 ? 58.760 -40.553 -12.061 1.00 23.74 261 GLY A CA 1
ATOM 1909 C C . GLY A 1 261 ? 57.435 -39.843 -11.926 1.00 21.51 261 GLY A C 1
ATOM 1910 O O . GLY A 1 261 ? 57.126 -38.966 -12.734 1.00 21.15 261 GLY A O 1
ATOM 1911 N N . VAL A 1 262 ? 56.659 -40.181 -10.920 1.00 17.08 262 VAL A N 1
ATOM 1912 C CA . VAL A 1 262 ? 55.354 -39.575 -10.673 1.00 17.72 262 VAL A CA 1
ATOM 1913 C C . VAL A 1 262 ? 55.507 -38.439 -9.662 1.00 17.44 262 VAL A C 1
ATOM 1914 O O . VAL A 1 262 ? 56.332 -38.503 -8.750 1.00 17.35 262 VAL A O 1
ATOM 1918 N N . ASP A 1 263 ? 54.711 -37.378 -9.822 1.00 16.84 263 ASP A N 1
ATOM 1919 C CA . ASP A 1 263 ? 54.928 -36.166 -9.038 1.00 14.64 263 ASP A CA 1
ATOM 1920 C C . ASP A 1 263 ? 54.849 -36.441 -7.538 1.00 16.32 263 ASP A C 1
ATOM 1921 O O . ASP A 1 263 ? 54.003 -37.205 -7.072 1.00 16.59 263 ASP A O 1
ATOM 1926 N N . LEU A 1 264 ? 55.728 -35.786 -6.777 1.00 16.05 264 LEU A N 1
ATOM 1927 C CA . LEU A 1 264 ? 55.922 -36.130 -5.373 1.00 17.26 264 LEU A CA 1
ATOM 1928 C C . LEU A 1 264 ? 55.206 -35.225 -4.377 1.00 17.49 264 LEU A C 1
ATOM 1929 O O . LEU A 1 264 ? 55.138 -35.587 -3.198 1.00 14.81 264 LEU A O 1
ATOM 1934 N N . VAL A 1 265 ? 54.678 -34.064 -4.783 1.00 17.11 265 VAL A N 1
ATOM 1935 C CA . VAL A 1 265 ? 54.297 -33.093 -3.755 1.00 14.06 265 VAL A CA 1
ATOM 1936 C C . VAL A 1 265 ? 53.192 -33.648 -2.860 1.00 11.60 265 VAL A C 1
ATOM 1937 O O . VAL A 1 265 ? 53.215 -33.447 -1.639 1.00 14.89 265 VAL A O 1
ATOM 1941 N N . LEU A 1 266 ? 52.214 -34.364 -3.442 1.00 12.28 266 LEU A N 1
ATOM 1942 C CA . LEU A 1 266 ? 51.102 -34.857 -2.626 1.00 12.37 266 LEU A CA 1
ATOM 1943 C C . LEU A 1 266 ? 51.557 -35.951 -1.660 1.00 14.74 266 LEU A C 1
ATOM 1944 O O . LEU A 1 266 ? 51.322 -35.807 -0.445 1.00 13.79 266 LEU A O 1
ATOM 1949 N N . PRO A 1 267 ? 52.215 -37.038 -2.098 1.00 13.90 267 PRO A N 1
ATOM 1950 C CA . PRO A 1 267 ? 52.639 -38.051 -1.110 1.00 12.28 267 PRO A CA 1
ATOM 1951 C C . PRO A 1 267 ? 53.692 -37.537 -0.142 1.00 11.81 267 PRO A C 1
ATOM 1952 O O . PRO A 1 267 ? 53.760 -38.017 0.999 1.00 15.78 267 PRO A O 1
ATOM 1956 N N . GLU A 1 268 ? 54.510 -36.562 -0.543 1.00 13.93 268 GLU A N 1
ATOM 1957 C CA . GLU A 1 268 ? 55.470 -36.024 0.411 1.00 16.03 268 GLU A CA 1
ATOM 1958 C C . GLU A 1 268 ? 54.780 -35.203 1.493 1.00 13.93 268 GLU A C 1
ATOM 1959 O O . GLU A 1 268 ? 55.270 -35.147 2.626 1.00 14.95 268 GLU A O 1
ATOM 1965 N N . ALA A 1 269 ? 53.650 -34.561 1.174 1.00 13.88 269 ALA A N 1
ATOM 1966 C CA . ALA A 1 269 ? 52.885 -33.869 2.210 1.00 16.62 269 ALA A CA 1
ATOM 1967 C C . ALA A 1 269 ? 52.336 -34.851 3.239 1.00 14.80 269 ALA A C 1
ATOM 1968 O O . ALA A 1 269 ? 52.382 -34.592 4.447 1.00 14.85 269 ALA A O 1
ATOM 1970 N N . VAL A 1 270 ? 51.806 -35.985 2.778 1.00 13.97 270 VAL A N 1
ATOM 1971 C CA . VAL A 1 270 ? 51.305 -37.001 3.698 1.00 15.35 270 VAL A CA 1
ATOM 1972 C C . VAL A 1 270 ? 52.449 -37.551 4.539 1.00 15.77 270 VAL A C 1
ATOM 1973 O O . VAL A 1 270 ? 52.332 -37.690 5.765 1.00 14.87 270 VAL A O 1
ATOM 1977 N N . LYS A 1 271 ? 53.579 -37.859 3.896 1.00 13.52 271 LYS A N 1
ATOM 1978 C CA . LYS A 1 271 ? 54.741 -38.347 4.639 1.00 16.37 271 LYS A CA 1
ATOM 1979 C C . LYS A 1 271 ? 55.210 -37.325 5.670 1.00 19.21 271 LYS A C 1
ATOM 1980 O O . LYS A 1 271 ? 55.574 -37.691 6.794 1.00 18.37 271 LYS A O 1
ATOM 1986 N N . SER A 1 272 ? 55.184 -36.032 5.318 1.00 16.71 272 SER A N 1
ATOM 1987 C CA . SER A 1 272 ? 55.567 -34.993 6.276 1.00 17.86 272 SER A CA 1
ATOM 1988 C C . SER A 1 272 ? 54.678 -35.009 7.515 1.00 16.49 272 SER A C 1
ATOM 1989 O O . SER A 1 272 ? 55.166 -34.837 8.641 1.00 17.13 272 SER A O 1
ATOM 1992 N N . LEU A 1 273 ? 53.369 -35.198 7.332 1.00 13.73 273 LEU A N 1
ATOM 1993 C CA . LEU A 1 273 ? 52.468 -35.282 8.477 1.00 13.41 273 LEU A CA 1
ATOM 1994 C C . LEU A 1 273 ? 52.822 -36.459 9.374 1.00 17.01 273 LEU A C 1
ATOM 1995 O O . LEU A 1 273 ? 52.875 -36.319 10.601 1.00 15.97 273 LEU A O 1
ATOM 2000 N N . TYR A 1 274 ? 53.053 -37.629 8.781 1.00 16.17 274 TYR A N 1
ATOM 2001 C CA . TYR A 1 274 ? 53.375 -38.807 9.580 1.00 16.63 274 TYR A CA 1
ATOM 2002 C C . TYR A 1 274 ? 54.751 -38.683 10.214 1.00 17.59 274 TYR A C 1
ATOM 2003 O O . TYR A 1 274 ? 54.930 -39.042 11.384 1.00 21.01 274 TYR A O 1
ATOM 2012 N N . ASP A 1 275 ? 55.732 -38.173 9.462 1.00 15.68 275 ASP A N 1
ATOM 2013 C CA . ASP A 1 275 ? 57.078 -37.997 10.007 1.00 17.97 275 ASP A CA 1
ATOM 2014 C C . ASP A 1 275 ? 57.040 -37.141 11.265 1.00 27.36 275 ASP A C 1
ATOM 2015 O O . ASP A 1 275 ? 57.636 -37.491 12.293 1.00 21.67 275 ASP A O 1
ATOM 2020 N N . ARG A 1 276 ? 56.328 -36.012 11.203 1.00 17.99 276 ARG A N 1
ATOM 2021 C CA . ARG A 1 276 ? 56.288 -35.115 12.352 1.00 19.82 276 ARG A CA 1
ATOM 2022 C C . ARG A 1 276 ? 55.441 -35.674 13.486 1.00 22.61 276 ARG A C 1
ATOM 2023 O O . ARG A 1 276 ? 55.716 -35.387 14.660 1.00 24.37 276 ARG A O 1
ATOM 2031 N N . THR A 1 277 ? 54.404 -36.452 13.166 1.00 16.56 277 THR A N 1
ATOM 2032 C CA . THR A 1 277 ? 53.601 -37.069 14.216 1.00 19.04 277 THR A CA 1
ATOM 2033 C C . THR A 1 277 ? 54.431 -38.075 15.006 1.00 23.12 277 THR A C 1
ATOM 2034 O O . THR A 1 277 ? 54.360 -38.121 16.242 1.00 23.83 277 THR A O 1
ATOM 2038 N N . VAL A 1 278 ? 55.231 -38.879 14.308 1.00 22.09 278 VAL A N 1
ATOM 2039 C CA . VAL A 1 278 ? 56.086 -39.842 14.995 1.00 23.10 278 VAL A CA 1
ATOM 2040 C C . VAL A 1 278 ? 57.180 -39.116 15.771 1.00 25.81 278 VAL A C 1
ATOM 2041 O O . VAL A 1 278 ? 57.453 -39.441 16.934 1.00 29.93 278 VAL A O 1
ATOM 2045 N N . ALA A 1 279 ? 57.793 -38.099 15.156 1.00 23.91 279 ALA A N 1
ATOM 2046 C CA . ALA A 1 279 ? 58.861 -37.341 15.804 1.00 28.37 279 ALA A CA 1
ATOM 2047 C C . ALA A 1 279 ? 58.384 -36.581 17.036 1.00 32.37 279 ALA A C 1
ATOM 2048 O O . ALA A 1 279 ? 59.207 -36.213 17.881 1.00 33.67 279 ALA A O 1
ATOM 2050 N N . ALA A 1 280 ? 57.086 -36.320 17.152 1.00 23.70 280 ALA A N 1
ATOM 2051 C CA . ALA A 1 280 ? 56.525 -35.694 18.341 1.00 30.07 280 ALA A CA 1
ATOM 2052 C C . ALA A 1 280 ? 56.174 -36.703 19.427 1.00 30.81 280 ALA A C 1
ATOM 2053 O O . ALA A 1 280 ? 55.611 -36.317 20.458 1.00 37.00 280 ALA A O 1
ATOM 2055 N N . GLY A 1 281 ? 56.478 -37.984 19.216 1.00 33.38 281 GLY A N 1
ATOM 2056 C CA . GLY A 1 281 ? 56.262 -39.009 20.217 1.00 30.54 281 GLY A CA 1
ATOM 2057 C C . GLY A 1 281 ? 54.983 -39.809 20.084 1.00 34.66 281 GLY A C 1
ATOM 2058 O O . GLY A 1 281 ? 54.697 -40.624 20.968 1.00 33.53 281 GLY A O 1
ATOM 2059 N N . HIS A 1 282 ? 54.209 -39.616 19.012 1.00 24.70 282 HIS A N 1
ATOM 2060 C CA . HIS A 1 282 ? 52.911 -40.262 18.851 1.00 27.07 282 HIS A CA 1
ATOM 2061 C C . HIS A 1 282 ? 52.977 -41.519 17.990 1.00 23.99 282 HIS A C 1
ATOM 2062 O O . HIS A 1 282 ? 51.946 -41.945 17.463 1.00 24.40 282 HIS A O 1
ATOM 2069 N N . GLY A 1 283 ? 54.162 -42.117 17.830 1.00 28.03 283 GLY A N 1
ATOM 2070 C CA . GLY A 1 283 ? 54.290 -43.253 16.926 1.00 22.32 283 GLY A CA 1
ATOM 2071 C C . GLY A 1 283 ? 53.360 -44.405 17.263 1.00 26.52 283 GLY A C 1
ATOM 2072 O O . GLY A 1 283 ? 52.768 -45.019 16.371 1.00 22.57 283 GLY A O 1
ATOM 2073 N N . LYS A 1 284 ? 53.209 -44.712 18.554 1.00 28.69 284 LYS A N 1
ATOM 2074 C CA . LYS A 1 284 ? 52.344 -45.801 18.999 1.00 26.47 284 LYS A CA 1
ATOM 2075 C C . LYS A 1 284 ? 50.891 -45.379 19.155 1.00 25.38 284 LYS A C 1
ATOM 2076 O O . LYS A 1 284 ? 50.034 -46.226 19.436 1.00 26.80 284 LYS A O 1
ATOM 2082 N N . ASP A 1 285 ? 50.590 -44.101 18.958 1.00 21.30 285 ASP A N 1
ATOM 2083 C CA . ASP A 1 285 ? 49.214 -43.644 18.974 1.00 20.73 285 ASP A CA 1
ATOM 2084 C C . ASP A 1 285 ? 48.572 -43.847 17.605 1.00 22.91 285 ASP A C 1
ATOM 2085 O O . ASP A 1 285 ? 49.233 -44.180 16.618 1.00 23.43 285 ASP A O 1
ATOM 2090 N N . SER A 1 286 ? 47.257 -43.658 17.565 1.00 19.23 286 SER A N 1
ATOM 2091 C CA . SER A 1 286 ? 46.518 -43.697 16.316 1.00 19.42 286 SER A CA 1
ATOM 2092 C C . SER A 1 286 ? 47.090 -42.690 15.324 1.00 15.75 286 SER A C 1
ATOM 2093 O O . SER A 1 286 ? 47.686 -41.681 15.700 1.00 18.62 286 SER A O 1
ATOM 2096 N N . TRP A 1 287 ? 46.905 -42.989 14.035 1.00 17.21 287 TRP A N 1
ATOM 2097 C CA . TRP A 1 287 ? 47.216 -42.019 12.989 1.00 16.91 287 TRP A CA 1
ATOM 2098 C C . TRP A 1 287 ? 46.486 -40.699 13.209 1.00 15.06 287 TRP A C 1
ATOM 2099 O O . TRP A 1 287 ? 46.973 -39.649 12.769 1.00 15.82 287 TRP A O 1
ATOM 2110 N N . THR A 1 288 ? 45.321 -40.728 13.877 1.00 18.56 288 THR A N 1
ATOM 2111 C CA . THR A 1 288 ? 44.583 -39.489 14.148 1.00 17.51 288 THR A CA 1
ATOM 2112 C C . THR A 1 288 ? 45.385 -38.508 14.988 1.00 19.11 288 THR A C 1
ATOM 2113 O O . THR A 1 288 ? 45.039 -37.319 15.022 1.00 17.85 288 THR A O 1
ATOM 2117 N N . ALA A 1 289 ? 46.462 -38.959 15.640 1.00 17.24 289 ALA A N 1
ATOM 2118 C CA . ALA A 1 289 ? 47.336 -38.053 16.371 1.00 16.86 289 ALA A CA 1
ATOM 2119 C C . ALA A 1 289 ? 47.988 -37.008 15.476 1.00 16.71 289 ALA A C 1
ATOM 2120 O O . ALA A 1 289 ? 48.526 -36.024 15.996 1.00 16.31 289 ALA A O 1
ATOM 2122 N N . MET A 1 290 ? 47.955 -37.170 14.145 1.00 15.75 290 MET A N 1
ATOM 2123 C CA . MET A 1 290 ? 48.474 -36.093 13.308 1.00 13.66 290 MET A CA 1
ATOM 2124 C C . MET A 1 290 ? 47.696 -34.801 13.528 1.00 10.86 290 MET A C 1
ATOM 2125 O O . MET A 1 290 ? 48.199 -33.720 13.202 1.00 14.03 290 MET A O 1
ATOM 2130 N N . TYR A 1 291 ? 46.486 -34.903 14.076 1.00 13.53 291 TYR A N 1
ATOM 2131 C CA . TYR A 1 291 ? 45.713 -33.718 14.429 1.00 16.58 291 TYR A CA 1
ATOM 2132 C C . TYR A 1 291 ? 46.495 -32.802 15.361 1.00 17.34 291 TYR A C 1
ATOM 2133 O O . TYR A 1 291 ? 46.404 -31.573 15.257 1.00 17.13 291 TYR A O 1
ATOM 2142 N N . GLU A 1 292 ? 47.285 -33.379 16.274 1.00 16.78 292 GLU A N 1
ATOM 2143 C CA . GLU A 1 292 ? 48.040 -32.553 17.209 1.00 18.93 292 GLU A CA 1
ATOM 2144 C C . GLU A 1 292 ? 49.169 -31.786 16.519 1.00 20.74 292 GLU A C 1
ATOM 2145 O O . GLU A 1 292 ? 49.592 -30.740 17.031 1.00 22.53 292 GLU A O 1
ATOM 2151 N N . ILE A 1 293 ? 49.636 -32.267 15.359 1.00 14.82 293 ILE A N 1
ATOM 2152 C CA . ILE A 1 293 ? 50.605 -31.551 14.525 1.00 17.64 293 ILE A CA 1
ATOM 2153 C C . ILE A 1 293 ? 49.918 -30.489 13.665 1.00 17.84 293 ILE A C 1
ATOM 2154 O O . ILE A 1 293 ? 50.463 -29.401 13.447 1.00 20.86 293 ILE A O 1
ATOM 2159 N N . ILE A 1 294 ? 48.727 -30.799 13.147 1.00 18.21 294 ILE A N 1
ATOM 2160 C CA . ILE A 1 294 ? 48.059 -29.941 12.164 1.00 14.90 294 ILE A CA 1
ATOM 2161 C C . ILE A 1 294 ? 47.373 -28.756 12.835 1.00 16.08 294 ILE A C 1
ATOM 2162 O O . ILE A 1 294 ? 47.354 -27.640 12.292 1.00 18.51 294 ILE A O 1
ATOM 2167 N N . LYS A 1 295 ? 46.789 -28.978 14.004 1.00 16.79 295 LYS A N 1
ATOM 2168 C CA . LYS A 1 295 ? 45.858 -28.022 14.587 1.00 17.94 295 LYS A CA 1
ATOM 2169 C C . LYS A 1 295 ? 46.564 -26.732 15.003 1.00 18.41 295 LYS A C 1
ATOM 2170 O O . LYS A 1 295 ? 47.780 -26.677 15.187 1.00 17.01 295 LYS A O 1
ATOM 2176 N N . LYS A 1 296 ? 45.762 -25.676 15.126 1.00 16.16 296 LYS A N 1
ATOM 2177 C CA . LYS A 1 296 ? 46.240 -24.395 15.622 1.00 16.07 296 LYS A CA 1
ATOM 2178 C C . LYS A 1 296 ? 46.881 -24.575 16.992 1.00 20.00 296 LYS A C 1
ATOM 2179 O O . LYS A 1 296 ? 46.334 -25.267 17.853 1.00 21.51 296 LYS A O 1
ATOM 2185 N N . LYS A 1 297 ? 48.049 -23.964 17.185 1.00 21.87 297 LYS A N 1
ATOM 2186 C CA . LYS A 1 297 ? 48.787 -24.093 18.445 1.00 31.91 297 LYS A CA 1
ATOM 2187 C C . LYS A 1 297 ? 47.951 -23.648 19.637 1.00 38.46 297 LYS A C 1
ATOM 2188 O O . LYS A 1 297 ? 47.409 -22.544 19.639 1.00 43.94 297 LYS A O 1
ATOM 2194 N N . LYS B 1 5 ? 7.570 -38.243 22.192 1.00 62.71 5 LYS B N 1
ATOM 2195 C CA . LYS B 1 5 ? 7.618 -38.391 23.644 1.00 52.64 5 LYS B CA 1
ATOM 2196 C C . LYS B 1 5 ? 8.781 -39.291 24.077 1.00 51.34 5 LYS B C 1
ATOM 2197 O O . LYS B 1 5 ? 8.588 -40.310 24.742 1.00 45.34 5 LYS B O 1
ATOM 2203 N N . SER B 1 6 ? 9.994 -38.900 23.699 1.00 53.95 6 SER B N 1
ATOM 2204 C CA . SER B 1 6 ? 11.163 -39.680 24.067 1.00 44.93 6 SER B CA 1
ATOM 2205 C C . SER B 1 6 ? 11.513 -39.464 25.540 1.00 33.15 6 SER B C 1
ATOM 2206 O O . SER B 1 6 ? 11.286 -38.382 26.090 1.00 35.22 6 SER B O 1
ATOM 2209 N N . PRO B 1 7 ? 12.049 -40.485 26.202 1.00 31.20 7 PRO B N 1
ATOM 2210 C CA . PRO B 1 7 ? 12.415 -40.336 27.615 1.00 30.03 7 PRO B CA 1
ATOM 2211 C C . PRO B 1 7 ? 13.562 -39.354 27.789 1.00 26.93 7 PRO B C 1
ATOM 2212 O O . PRO B 1 7 ? 14.446 -39.236 26.936 1.00 24.60 7 PRO B O 1
ATOM 2216 N N . VAL B 1 8 ? 13.531 -38.640 28.917 1.00 25.88 8 VAL B N 1
ATOM 2217 C CA A VAL B 1 8 ? 14.532 -37.638 29.268 0.63 20.91 8 VAL B CA 1
ATOM 2218 C CA B VAL B 1 8 ? 14.569 -37.674 29.255 0.37 20.91 8 VAL B CA 1
ATOM 2219 C C . VAL B 1 8 ? 14.968 -37.872 30.710 1.00 20.15 8 VAL B C 1
ATOM 2220 O O . VAL B 1 8 ? 14.152 -38.243 31.561 1.00 20.56 8 VAL B O 1
ATOM 2227 N N . THR B 1 9 ? 16.247 -37.644 30.988 1.00 16.55 9 THR B N 1
ATOM 2228 C CA . THR B 1 9 ? 16.771 -37.683 32.345 1.00 15.44 9 THR B CA 1
ATOM 2229 C C . THR B 1 9 ? 17.142 -36.270 32.771 1.00 18.72 9 THR B C 1
ATOM 2230 O O . THR B 1 9 ? 17.744 -35.528 31.996 1.00 18.45 9 THR B O 1
ATOM 2234 N N . LEU B 1 10 ? 16.769 -35.891 33.989 1.00 17.19 10 LEU B N 1
ATOM 2235 C CA . LEU B 1 10 ? 17.108 -34.573 34.507 1.00 18.34 10 LEU B CA 1
ATOM 2236 C C . LEU B 1 10 ? 17.728 -34.725 35.882 1.00 20.07 10 LEU B C 1
ATOM 2237 O O . LEU B 1 10 ? 17.184 -35.428 36.740 1.00 20.88 10 LEU B O 1
ATOM 2242 N N . ILE B 1 11 ? 18.877 -34.079 36.078 1.00 19.83 11 ILE B N 1
ATOM 2243 C CA . ILE B 1 11 ? 19.572 -34.034 37.357 1.00 22.04 11 ILE B CA 1
ATOM 2244 C C . ILE B 1 11 ? 19.719 -32.574 37.763 1.00 24.71 11 ILE B C 1
ATOM 2245 O O . ILE B 1 11 ? 20.111 -31.732 36.946 1.00 20.40 11 ILE B O 1
ATOM 2250 N N . GLY B 1 12 ? 19.403 -32.280 39.018 1.00 22.69 12 GLY B N 1
ATOM 2251 C CA . GLY B 1 12 ? 19.392 -30.909 39.486 1.00 23.11 12 GLY B CA 1
ATOM 2252 C C . GLY B 1 12 ? 17.965 -30.485 39.743 1.00 25.78 12 GLY B C 1
ATOM 2253 O O . GLY B 1 12 ? 17.255 -30.084 38.822 1.00 25.75 12 GLY B O 1
ATOM 2254 N N . LEU B 1 13 ? 17.526 -30.578 40.995 1.00 26.20 13 LEU B N 1
ATOM 2255 C CA . LEU B 1 13 ? 16.127 -30.362 41.335 1.00 33.56 13 LEU B CA 1
ATOM 2256 C C . LEU B 1 13 ? 15.912 -29.055 42.093 1.00 35.78 13 LEU B C 1
ATOM 2257 O O . LEU B 1 13 ? 15.032 -28.961 42.951 1.00 35.55 13 LEU B O 1
ATOM 2262 N N . GLY B 1 14 ? 16.704 -28.031 41.772 1.00 35.04 14 GLY B N 1
ATOM 2263 C CA . GLY B 1 14 ? 16.370 -26.691 42.153 1.00 31.69 14 GLY B CA 1
ATOM 2264 C C . GLY B 1 14 ? 15.143 -26.197 41.407 1.00 28.67 14 GLY B C 1
ATOM 2265 O O . GLY B 1 14 ? 14.537 -26.923 40.606 1.00 29.08 14 GLY B O 1
ATOM 2266 N N . PRO B 1 15 ? 14.763 -24.942 41.666 1.00 34.74 15 PRO B N 1
ATOM 2267 C CA . PRO B 1 15 ? 13.559 -24.395 41.014 1.00 32.27 15 PRO B CA 1
ATOM 2268 C C . PRO B 1 15 ? 13.563 -24.527 39.497 1.00 27.98 15 PRO B C 1
ATOM 2269 O O . PRO B 1 15 ? 12.535 -24.881 38.906 1.00 27.29 15 PRO B O 1
ATOM 2273 N N . MET B 1 16 ? 14.697 -24.263 38.846 1.00 26.41 16 MET B N 1
ATOM 2274 C CA . MET B 1 16 ? 14.759 -24.411 37.395 1.00 25.88 16 MET B CA 1
ATOM 2275 C C . MET B 1 16 ? 14.532 -25.865 36.988 1.00 24.78 16 MET B C 1
ATOM 2276 O O . MET B 1 16 ? 13.700 -26.160 36.120 1.00 24.56 16 MET B O 1
ATOM 2281 N N . GLY B 1 17 ? 15.248 -26.790 37.629 1.00 25.64 17 GLY B N 1
ATOM 2282 C CA . GLY B 1 17 ? 15.091 -28.194 37.288 1.00 24.83 17 GLY B CA 1
ATOM 2283 C C . GLY B 1 17 ? 13.689 -28.712 37.545 1.00 25.55 17 GLY B C 1
ATOM 2284 O O . GLY B 1 17 ? 13.142 -29.470 36.743 1.00 23.63 17 GLY B O 1
ATOM 2285 N N . GLN B 1 18 ? 13.089 -28.315 38.669 1.00 25.13 18 GLN B N 1
ATOM 2286 C CA . GLN B 1 18 ? 11.742 -28.785 38.970 1.00 30.00 18 GLN B CA 1
ATOM 2287 C C . GLN B 1 18 ? 10.742 -28.309 37.926 1.00 24.91 18 GLN B C 1
ATOM 2288 O O . GLN B 1 18 ? 9.863 -29.071 37.511 1.00 28.65 18 GLN B O 1
ATOM 2294 N N . ALA B 1 19 ? 10.866 -27.058 37.478 1.00 27.79 19 ALA B N 1
ATOM 2295 C CA . ALA B 1 19 ? 9.948 -26.551 36.464 1.00 29.79 19 ALA B CA 1
ATOM 2296 C C . ALA B 1 19 ? 10.115 -27.306 35.155 1.00 25.25 19 ALA B C 1
ATOM 2297 O O . ALA B 1 19 ? 9.139 -27.545 34.438 1.00 28.25 19 ALA B O 1
ATOM 2299 N N . MET B 1 20 ? 11.350 -27.690 34.827 1.00 28.91 20 MET B N 1
ATOM 2300 C CA . MET B 1 20 ? 11.585 -28.414 33.585 1.00 26.35 20 MET B CA 1
ATOM 2301 C C . MET B 1 20 ? 10.994 -29.816 33.637 1.00 22.67 20 MET B C 1
ATOM 2302 O O . MET B 1 20 ? 10.361 -30.258 32.672 1.00 23.10 20 MET B O 1
ATOM 2307 N N . VAL B 1 21 ? 11.190 -30.527 34.753 1.00 27.28 21 VAL B N 1
ATOM 2308 C CA . VAL B 1 21 ? 10.572 -31.842 34.923 1.00 26.89 21 VAL B CA 1
ATOM 2309 C C . VAL B 1 21 ? 9.063 -31.746 34.738 1.00 30.59 21 VAL B C 1
ATOM 2310 O O . VAL B 1 21 ? 8.464 -32.483 33.946 1.00 27.65 21 VAL B O 1
ATOM 2314 N N . ARG B 1 22 ? 8.431 -30.823 35.467 1.00 31.82 22 ARG B N 1
ATOM 2315 C CA . ARG B 1 22 ? 6.981 -30.678 35.380 1.00 28.32 22 ARG B CA 1
ATOM 2316 C C . ARG B 1 22 ? 6.537 -30.368 33.959 1.00 26.62 22 ARG B C 1
ATOM 2317 O O . ARG B 1 22 ? 5.550 -30.929 33.475 1.00 29.74 22 ARG B O 1
ATOM 2325 N N . THR B 1 23 ? 7.258 -29.481 33.270 1.00 30.95 23 THR B N 1
ATOM 2326 C CA . THR B 1 23 ? 6.885 -29.147 31.899 1.00 27.74 23 THR B CA 1
ATOM 2327 C C . THR B 1 23 ? 7.025 -30.351 30.977 1.00 31.00 23 THR B C 1
ATOM 2328 O O . THR B 1 23 ? 6.141 -30.620 30.156 1.00 30.31 23 THR B O 1
ATOM 2332 N N . LEU B 1 24 ? 8.131 -31.094 31.098 1.00 27.27 24 LEU B N 1
ATOM 2333 C CA . LEU B 1 24 ? 8.344 -32.232 30.210 1.00 28.90 24 LEU B CA 1
ATOM 2334 C C . LEU B 1 24 ? 7.364 -33.361 30.511 1.00 25.57 24 LEU B C 1
ATOM 2335 O O . LEU B 1 24 ? 6.886 -34.035 29.590 1.00 24.89 24 LEU B O 1
ATOM 2340 N N . LEU B 1 25 ? 7.055 -33.584 31.790 1.00 25.01 25 LEU B N 1
ATOM 2341 C CA . LEU B 1 25 ? 5.996 -34.527 32.136 1.00 27.86 25 LEU B CA 1
ATOM 2342 C C . LEU B 1 25 ? 4.674 -34.114 31.500 1.00 32.01 25 LEU B C 1
ATOM 2343 O O . LEU B 1 25 ? 3.959 -34.945 30.928 1.00 34.07 25 LEU B O 1
ATOM 2348 N N . GLY B 1 26 ? 4.343 -32.822 31.573 1.00 31.57 26 GLY B N 1
ATOM 2349 C CA . GLY B 1 26 ? 3.105 -32.332 30.992 1.00 35.74 26 GLY B CA 1
ATOM 2350 C C . GLY B 1 26 ? 3.003 -32.540 29.497 1.00 40.66 26 GLY B C 1
ATOM 2351 O O . GLY B 1 26 ? 1.892 -32.589 28.961 1.00 47.04 26 GLY B O 1
ATOM 2352 N N . GLN B 1 27 ? 4.135 -32.664 28.809 1.00 36.66 27 GLN B N 1
ATOM 2353 C CA . GLN B 1 27 ? 4.154 -32.915 27.377 1.00 34.81 27 GLN B CA 1
ATOM 2354 C C . GLN B 1 27 ? 4.204 -34.397 27.036 1.00 34.34 27 GLN B C 1
ATOM 2355 O O . GLN B 1 27 ? 4.321 -34.741 25.857 1.00 34.66 27 GLN B O 1
ATOM 2361 N N . GLY B 1 28 ? 4.125 -35.277 28.028 1.00 31.44 28 GLY B N 1
ATOM 2362 C CA . GLY B 1 28 ? 4.116 -36.699 27.767 1.00 37.13 28 GLY B CA 1
ATOM 2363 C C . GLY B 1 28 ? 5.475 -37.354 27.707 1.00 43.19 28 GLY B C 1
ATOM 2364 O O . GLY B 1 28 ? 5.567 -38.512 27.283 1.00 41.85 28 GLY B O 1
ATOM 2365 N N . HIS B 1 29 ? 6.530 -36.656 28.101 1.00 38.38 29 HIS B N 1
ATOM 2366 C CA . HIS B 1 29 ? 7.846 -37.276 28.152 1.00 33.43 29 HIS B CA 1
ATOM 2367 C C . HIS B 1 29 ? 7.983 -38.081 29.436 1.00 28.97 29 HIS B C 1
ATOM 2368 O O . HIS B 1 29 ? 7.731 -37.548 30.519 1.00 33.34 29 HIS B O 1
ATOM 2375 N N . PRO B 1 30 ? 8.373 -39.350 29.362 1.00 29.58 30 PRO B N 1
ATOM 2376 C CA . PRO B 1 30 ? 8.823 -40.033 30.579 1.00 28.65 30 PRO B CA 1
ATOM 2377 C C . PRO B 1 30 ? 10.077 -39.337 31.077 1.00 29.33 30 PRO B C 1
ATOM 2378 O O . PRO B 1 30 ? 10.980 -39.033 30.296 1.00 31.30 30 PRO B O 1
ATOM 2382 N N . VAL B 1 31 ? 10.119 -39.045 32.373 1.00 23.64 31 VAL B N 1
ATOM 2383 C CA . VAL B 1 31 ? 11.217 -38.276 32.952 1.00 29.17 31 VAL B CA 1
ATOM 2384 C C . VAL B 1 31 ? 11.798 -39.051 34.119 1.00 24.88 31 VAL B C 1
ATOM 2385 O O . VAL B 1 31 ? 11.088 -39.368 35.083 1.00 24.73 31 VAL B O 1
ATOM 2389 N N . THR B 1 32 ? 13.093 -39.322 34.046 1.00 22.10 32 THR B N 1
ATOM 2390 C CA . THR B 1 32 ? 13.836 -39.927 35.135 1.00 18.34 32 THR B CA 1
ATOM 2391 C C . THR B 1 32 ? 14.664 -38.846 35.810 1.00 21.47 32 THR B C 1
ATOM 2392 O O . THR B 1 32 ? 15.342 -38.065 35.131 1.00 21.81 32 THR B O 1
ATOM 2396 N N . VAL B 1 33 ? 14.599 -38.788 37.137 1.00 18.75 33 VAL B N 1
ATOM 2397 C CA . VAL B 1 33 ? 15.348 -37.793 37.882 1.00 22.47 33 VAL B CA 1
ATOM 2398 C C . VAL B 1 33 ? 16.294 -38.501 38.833 1.00 25.09 33 VAL B C 1
ATOM 2399 O O . VAL B 1 33 ? 16.115 -39.667 39.193 1.00 25.71 33 VAL B O 1
ATOM 2403 N N . TRP B 1 34 ? 17.324 -37.784 39.234 1.00 17.79 34 TRP B N 1
ATOM 2404 C CA . TRP B 1 34 ? 18.129 -38.275 40.334 1.00 24.08 34 TRP B CA 1
ATOM 2405 C C . TRP B 1 34 ? 18.530 -37.107 41.208 1.00 27.18 34 TRP B C 1
ATOM 2406 O O . TRP B 1 34 ? 18.845 -36.022 40.710 1.00 22.52 34 TRP B O 1
ATOM 2417 N N . ASN B 1 35 ? 18.505 -37.351 42.513 1.00 26.89 35 ASN B N 1
ATOM 2418 C CA . ASN B 1 35 ? 18.953 -36.401 43.512 1.00 37.30 35 ASN B CA 1
ATOM 2419 C C . ASN B 1 35 ? 19.486 -37.199 44.687 1.00 32.07 35 ASN B C 1
ATOM 2420 O O . ASN B 1 35 ? 19.021 -38.311 44.965 1.00 38.32 35 ASN B O 1
ATOM 2425 N N . ARG B 1 36 ? 20.473 -36.616 45.363 1.00 36.79 36 ARG B N 1
ATOM 2426 C CA . ARG B 1 36 ? 21.099 -37.259 46.515 1.00 52.83 36 ARG B CA 1
ATOM 2427 C C . ARG B 1 36 ? 20.077 -37.612 47.591 1.00 56.84 36 ARG B C 1
ATOM 2428 O O . ARG B 1 36 ? 20.171 -38.669 48.227 1.00 53.81 36 ARG B O 1
ATOM 2436 N N . THR B 1 37 ? 19.092 -36.745 47.803 1.00 55.15 37 THR B N 1
ATOM 2437 C CA . THR B 1 37 ? 18.094 -36.936 48.849 1.00 48.95 37 THR B CA 1
ATOM 2438 C C . THR B 1 37 ? 16.760 -37.318 48.226 1.00 54.93 37 THR B C 1
ATOM 2439 O O . THR B 1 37 ? 16.164 -36.498 47.508 1.00 51.78 37 THR B O 1
ATOM 2443 N N . PRO B 1 38 ? 16.253 -38.532 48.465 1.00 59.44 38 PRO B N 1
ATOM 2444 C CA . PRO B 1 38 ? 14.977 -38.941 47.848 1.00 56.44 38 PRO B CA 1
ATOM 2445 C C . PRO B 1 38 ? 13.818 -37.986 48.093 1.00 56.09 38 PRO B C 1
ATOM 2446 O O . PRO B 1 38 ? 12.918 -37.897 47.247 1.00 53.78 38 PRO B O 1
ATOM 2450 N N . SER B 1 39 ? 13.806 -37.266 49.220 1.00 56.50 39 SER B N 1
ATOM 2451 C CA . SER B 1 39 ? 12.691 -36.369 49.514 1.00 54.80 39 SER B CA 1
ATOM 2452 C C . SER B 1 39 ? 12.616 -35.207 48.533 1.00 52.36 39 SER B C 1
ATOM 2453 O O . SER B 1 39 ? 11.515 -34.741 48.214 1.00 50.40 39 SER B O 1
ATOM 2456 N N . ARG B 1 40 ? 13.764 -34.724 48.045 1.00 49.10 40 ARG B N 1
ATOM 2457 C CA . ARG B 1 40 ? 13.751 -33.622 47.087 1.00 46.50 40 ARG B CA 1
ATOM 2458 C C . ARG B 1 40 ? 12.959 -33.973 45.835 1.00 47.26 40 ARG B C 1
ATOM 2459 O O . ARG B 1 40 ? 12.342 -33.094 45.222 1.00 42.75 40 ARG B O 1
ATOM 2467 N N . ALA B 1 41 ? 12.954 -35.246 45.446 1.00 39.50 41 ALA B N 1
ATOM 2468 C CA . ALA B 1 41 ? 12.287 -35.679 44.228 1.00 34.89 41 ALA B CA 1
ATOM 2469 C C . ALA B 1 41 ? 10.870 -36.182 44.456 1.00 40.73 41 ALA B C 1
ATOM 2470 O O . ALA B 1 41 ? 10.151 -36.404 43.475 1.00 35.01 41 ALA B O 1
ATOM 2472 N N . GLU B 1 42 ? 10.450 -36.364 45.713 1.00 39.71 42 GLU B N 1
ATOM 2473 C CA . GLU B 1 42 ? 9.136 -36.950 45.975 1.00 43.33 42 GLU B CA 1
ATOM 2474 C C . GLU B 1 42 ? 7.988 -36.197 45.311 1.00 36.61 42 GLU B C 1
ATOM 2475 O O . GLU B 1 42 ? 7.112 -36.856 44.727 1.00 34.74 42 GLU B O 1
ATOM 2481 N N . PRO B 1 43 ? 7.920 -34.858 45.349 1.00 37.76 43 PRO B N 1
ATOM 2482 C CA . PRO B 1 43 ? 6.822 -34.190 44.629 1.00 39.77 43 PRO B CA 1
ATOM 2483 C C . PRO B 1 43 ? 6.818 -34.513 43.150 1.00 40.84 43 PRO B C 1
ATOM 2484 O O . PRO B 1 43 ? 5.752 -34.772 42.578 1.00 41.10 43 PRO B O 1
ATOM 2488 N N . LEU B 1 44 ? 7.997 -34.524 42.521 1.00 34.52 44 LEU B N 1
ATOM 2489 C CA . LEU B 1 44 ? 8.086 -34.815 41.095 1.00 35.34 44 LEU B CA 1
ATOM 2490 C C . LEU B 1 44 ? 7.691 -36.253 40.787 1.00 28.00 44 LEU B C 1
ATOM 2491 O O . LEU B 1 44 ? 7.121 -36.523 39.725 1.00 29.60 44 LEU B O 1
ATOM 2496 N N . VAL B 1 45 ? 7.983 -37.182 41.698 1.00 31.21 45 VAL B N 1
ATOM 2497 C CA . VAL B 1 45 ? 7.570 -38.568 41.503 1.00 35.44 45 VAL B CA 1
ATOM 2498 C C . VAL B 1 45 ? 6.050 -38.680 41.528 1.00 36.86 45 VAL B C 1
ATOM 2499 O O . VAL B 1 45 ? 5.455 -39.426 40.738 1.00 37.89 45 VAL B O 1
ATOM 2503 N N . VAL B 1 46 ? 5.396 -37.932 42.424 1.00 42.17 46 VAL B N 1
ATOM 2504 C CA . VAL B 1 46 ? 3.934 -37.937 42.483 1.00 39.15 46 VAL B CA 1
ATOM 2505 C C . VAL B 1 46 ? 3.331 -37.513 41.151 1.00 40.44 46 VAL B C 1
ATOM 2506 O O . VAL B 1 46 ? 2.286 -38.033 40.738 1.00 39.79 46 VAL B O 1
ATOM 2510 N N . GLU B 1 47 ? 3.973 -36.585 40.447 1.00 45.36 47 GLU B N 1
ATOM 2511 C CA . GLU B 1 47 ? 3.441 -36.086 39.188 1.00 42.70 47 GLU B CA 1
ATOM 2512 C C . GLU B 1 47 ? 3.881 -36.911 37.982 1.00 36.71 47 GLU B C 1
ATOM 2513 O O . GLU B 1 47 ? 3.573 -36.534 36.847 1.00 38.26 47 GLU B O 1
ATOM 2519 N N . GLY B 1 48 ? 4.589 -38.019 38.195 1.00 31.58 48 GLY B N 1
ATOM 2520 C CA . GLY B 1 48 ? 4.898 -38.957 37.126 1.00 36.03 48 GLY B CA 1
ATOM 2521 C C . GLY B 1 48 ? 6.372 -39.214 36.874 1.00 27.64 48 GLY B C 1
ATOM 2522 O O . GLY B 1 48 ? 6.692 -40.092 36.058 1.00 28.87 48 GLY B O 1
ATOM 2523 N N . ALA B 1 49 ? 7.287 -38.503 37.524 1.00 31.25 49 ALA B N 1
ATOM 2524 C CA . ALA B 1 49 ? 8.708 -38.754 37.330 1.00 27.82 49 ALA B CA 1
ATOM 2525 C C . ALA B 1 49 ? 9.123 -40.035 38.041 1.00 32.21 49 ALA B C 1
ATOM 2526 O O . ALA B 1 49 ? 8.498 -40.464 39.016 1.00 32.66 49 ALA B O 1
ATOM 2528 N N . ARG B 1 50 ? 10.194 -40.647 37.549 1.00 25.09 50 ARG B N 1
ATOM 2529 C CA . ARG B 1 50 ? 10.773 -41.822 38.181 1.00 24.75 50 ARG B CA 1
ATOM 2530 C C . ARG B 1 50 ? 12.104 -41.451 38.820 1.00 26.55 50 ARG B C 1
ATOM 2531 O O . ARG B 1 50 ? 12.964 -40.853 38.165 1.00 28.38 50 ARG B O 1
ATOM 2539 N N . LEU B 1 51 ? 12.267 -41.794 40.098 1.00 22.49 51 LEU B N 1
ATOM 2540 C CA . LEU B 1 51 ? 13.517 -41.543 40.802 1.00 24.88 51 LEU B CA 1
ATOM 2541 C C . LEU B 1 51 ? 14.478 -42.700 40.554 1.00 31.57 51 LEU B C 1
ATOM 2542 O O . LEU B 1 51 ? 14.195 -43.843 40.927 1.00 26.67 51 LEU B O 1
ATOM 2547 N N . ALA B 1 52 ? 15.610 -42.405 39.922 1.00 23.19 52 ALA B N 1
ATOM 2548 C CA . ALA B 1 52 ? 16.599 -43.432 39.636 1.00 26.44 52 ALA B CA 1
ATOM 2549 C C . ALA B 1 52 ? 17.337 -43.849 40.906 1.00 24.82 52 ALA B C 1
ATOM 2550 O O . ALA B 1 52 ? 17.441 -43.100 41.879 1.00 23.13 52 ALA B O 1
ATOM 2552 N N . ALA B 1 53 ? 17.865 -45.076 40.887 1.00 20.23 53 ALA B N 1
ATOM 2553 C CA . ALA B 1 53 ? 18.588 -45.584 42.045 1.00 19.82 53 ALA B CA 1
ATOM 2554 C C . ALA B 1 53 ? 19.973 -44.974 42.201 1.00 17.90 53 ALA B C 1
ATOM 2555 O O . ALA B 1 53 ? 20.545 -45.047 43.292 1.00 19.32 53 ALA B O 1
ATOM 2557 N N . SER B 1 54 ? 20.525 -44.378 41.153 1.00 20.03 54 SER B N 1
ATOM 2558 C CA . SER B 1 54 ? 21.900 -43.897 41.159 1.00 20.15 54 SER B CA 1
ATOM 2559 C C . SER B 1 54 ? 22.086 -42.990 39.953 1.00 17.15 54 SER B C 1
ATOM 2560 O O . SER B 1 54 ? 21.272 -43.020 39.028 1.00 17.35 54 SER B O 1
ATOM 2563 N N . PRO B 1 55 ? 23.155 -42.196 39.933 1.00 17.90 55 PRO B N 1
ATOM 2564 C CA . PRO B 1 55 ? 23.443 -41.426 38.713 1.00 18.67 55 PRO B CA 1
ATOM 2565 C C . PRO B 1 55 ? 23.644 -42.319 37.504 1.00 19.68 55 PRO B C 1
ATOM 2566 O O . PRO B 1 55 ? 23.204 -41.978 36.399 1.00 20.63 55 PRO B O 1
ATOM 2570 N N . THR B 1 56 ? 24.279 -43.479 37.695 1.00 16.76 56 THR B N 1
ATOM 2571 C CA . THR B 1 56 ? 24.463 -44.420 36.595 1.00 16.45 56 THR B CA 1
ATOM 2572 C C . THR B 1 56 ? 23.129 -44.861 36.016 1.00 16.74 56 THR B C 1
ATOM 2573 O O . THR B 1 56 ? 22.932 -44.860 34.792 1.00 17.17 56 THR B O 1
ATOM 2577 N N . GLU B 1 57 ? 22.198 -45.270 36.881 1.00 16.06 57 GLU B N 1
ATOM 2578 C CA . GLU B 1 57 ? 20.913 -45.720 36.367 1.00 16.91 57 GLU B CA 1
ATOM 2579 C C . GLU B 1 57 ? 20.162 -44.574 35.697 1.00 17.35 57 GLU B C 1
ATOM 2580 O O . GLU B 1 57 ? 19.514 -44.770 34.664 1.00 19.28 57 GLU B O 1
ATOM 2586 N N . ALA B 1 58 ? 20.247 -43.369 36.270 1.00 18.61 58 ALA B N 1
ATOM 2587 C CA . ALA B 1 58 ? 19.586 -42.209 35.671 1.00 18.47 58 ALA B CA 1
ATOM 2588 C C . ALA B 1 58 ? 20.106 -41.942 34.263 1.00 12.30 58 ALA B C 1
ATOM 2589 O O . ALA B 1 58 ? 19.332 -41.865 33.302 1.00 19.00 58 ALA B O 1
ATOM 2591 N N . VAL B 1 59 ? 21.422 -41.809 34.133 1.00 15.55 59 VAL B N 1
ATOM 2592 C CA . VAL B 1 59 ? 22.039 -41.482 32.850 1.00 17.17 59 VAL B CA 1
ATOM 2593 C C . VAL B 1 59 ? 21.720 -42.545 31.812 1.00 23.12 59 VAL B C 1
ATOM 2594 O O . VAL B 1 59 ? 21.472 -42.235 30.639 1.00 17.60 59 VAL B O 1
ATOM 2598 N N . ALA B 1 60 ? 21.689 -43.814 32.229 1.00 18.58 60 ALA B N 1
ATOM 2599 C CA . ALA B 1 60 ? 21.504 -44.911 31.288 1.00 21.33 60 ALA B CA 1
ATOM 2600 C C . ALA B 1 60 ? 20.053 -45.116 30.879 1.00 22.16 60 ALA B C 1
ATOM 2601 O O . ALA B 1 60 ? 19.792 -45.938 29.991 1.00 24.77 60 ALA B O 1
ATOM 2603 N N . SER B 1 61 ? 19.110 -44.374 31.471 1.00 17.90 61 SER B N 1
ATOM 2604 C CA . SER B 1 61 ? 17.696 -44.525 31.149 1.00 19.88 61 SER B CA 1
ATOM 2605 C C . SER B 1 61 ? 17.246 -43.743 29.917 1.00 23.11 61 SER B C 1
ATOM 2606 O O . SER B 1 61 ? 16.168 -44.039 29.393 1.00 21.36 61 SER B O 1
ATOM 2609 N N . SER B 1 62 ? 18.018 -42.760 29.445 1.00 21.01 62 SER B N 1
ATOM 2610 C CA . SER B 1 62 ? 17.563 -41.893 28.360 1.00 21.95 62 SER B CA 1
ATOM 2611 C C . SER B 1 62 ? 18.739 -41.535 27.465 1.00 15.92 62 SER B C 1
ATOM 2612 O O . SER B 1 62 ? 19.895 -41.601 27.882 1.00 21.21 62 SER B O 1
ATOM 2615 N N . ASP B 1 63 ? 18.433 -41.121 26.234 0.80 14.06 63 ASP B N 1
ATOM 2616 C CA . ASP B 1 63 ? 19.489 -40.652 25.347 0.80 16.99 63 ASP B CA 1
ATOM 2617 C C . ASP B 1 63 ? 19.822 -39.181 25.562 0.80 17.27 63 ASP B C 1
ATOM 2618 O O . ASP B 1 63 ? 20.795 -38.691 24.980 0.80 14.99 63 ASP B O 1
ATOM 2623 N N . LEU B 1 64 ? 19.048 -38.481 26.390 1.00 20.64 64 LEU B N 1
ATOM 2624 C CA . LEU B 1 64 ? 19.254 -37.063 26.680 1.00 17.81 64 LEU B CA 1
ATOM 2625 C C . LEU B 1 64 ? 19.313 -36.878 28.187 1.00 15.56 64 LEU B C 1
ATOM 2626 O O . LEU B 1 64 ? 18.401 -37.307 28.899 1.00 17.57 64 LEU B O 1
ATOM 2631 N N . VAL B 1 65 ? 20.383 -36.251 28.672 1.00 14.21 65 VAL B N 1
ATOM 2632 C CA . VAL B 1 65 ? 20.568 -35.961 30.090 1.00 14.70 65 VAL B CA 1
ATOM 2633 C C . VAL B 1 65 ? 20.648 -34.450 30.234 1.00 13.98 65 VAL B C 1
ATOM 2634 O O . VAL B 1 65 ? 21.577 -33.829 29.708 1.00 17.08 65 VAL B O 1
ATOM 2638 N N . ILE B 1 66 ? 19.685 -33.860 30.939 1.00 13.35 66 ILE B N 1
ATOM 2639 C CA . ILE B 1 66 ? 19.672 -32.417 31.192 1.00 13.92 66 ILE B CA 1
ATOM 2640 C C . ILE B 1 66 ? 20.201 -32.171 32.596 1.00 15.15 66 ILE B C 1
ATOM 2641 O O . ILE B 1 66 ? 19.767 -32.827 33.554 1.00 17.72 66 ILE B O 1
ATOM 2646 N N . LEU B 1 67 ? 21.136 -31.231 32.727 1.00 12.45 67 LEU B N 1
ATOM 2647 C CA . LEU B 1 67 ? 21.710 -30.879 34.022 1.00 12.76 67 LEU B CA 1
ATOM 2648 C C . LEU B 1 67 ? 21.395 -29.429 34.354 1.00 18.16 67 LEU B C 1
ATOM 2649 O O . LEU B 1 67 ? 21.655 -28.538 33.540 1.00 17.76 67 LEU B O 1
ATOM 2654 N N . SER B 1 68 ? 20.869 -29.191 35.559 1.00 18.70 68 SER B N 1
ATOM 2655 C CA . SER B 1 68 ? 20.640 -27.836 36.074 1.00 17.01 68 SER B CA 1
ATOM 2656 C C . SER B 1 68 ? 21.225 -27.773 37.485 1.00 14.59 68 SER B C 1
ATOM 2657 O O . SER B 1 68 ? 20.539 -28.087 38.460 1.00 20.01 68 SER B O 1
ATOM 2660 N N . LEU B 1 69 ? 22.495 -27.388 37.586 1.00 17.19 69 LEU B N 1
ATOM 2661 C CA . LEU B 1 69 ? 23.260 -27.440 38.823 1.00 20.13 69 LEU B CA 1
ATOM 2662 C C . LEU B 1 69 ? 23.941 -26.093 39.052 1.00 21.58 69 LEU B C 1
ATOM 2663 O O . LEU B 1 69 ? 23.897 -25.201 38.201 1.00 20.57 69 LEU B O 1
ATOM 2668 N N . THR B 1 70 ? 24.591 -25.952 40.214 1.00 21.61 70 THR B N 1
ATOM 2669 C CA A THR B 1 70 ? 25.143 -24.650 40.589 0.50 26.55 70 THR B CA 1
ATOM 2670 C CA B THR B 1 70 ? 25.151 -24.659 40.600 0.50 26.55 70 THR B CA 1
ATOM 2671 C C . THR B 1 70 ? 26.321 -24.263 39.708 1.00 23.20 70 THR B C 1
ATOM 2672 O O . THR B 1 70 ? 26.497 -23.079 39.392 1.00 24.74 70 THR B O 1
ATOM 2679 N N . ASP B 1 71 ? 27.138 -25.234 39.305 1.00 20.66 71 ASP B N 1
ATOM 2680 C CA . ASP B 1 71 ? 28.293 -24.974 38.449 1.00 18.93 71 ASP B CA 1
ATOM 2681 C C . ASP B 1 71 ? 28.685 -26.280 37.765 1.00 19.47 71 ASP B C 1
ATOM 2682 O O . ASP B 1 71 ? 28.071 -27.327 37.994 1.00 17.58 71 ASP B O 1
ATOM 2687 N N . TYR B 1 72 ? 29.712 -26.212 36.910 1.00 19.07 72 TYR B N 1
ATOM 2688 C CA . TYR B 1 72 ? 30.108 -27.407 36.174 1.00 18.38 72 TYR B CA 1
ATOM 2689 C C . TYR B 1 72 ? 30.840 -28.400 37.068 1.00 20.29 72 TYR B C 1
ATOM 2690 O O . TYR B 1 72 ? 30.797 -29.608 36.808 1.00 17.39 72 TYR B O 1
ATOM 2699 N N . GLN B 1 73 ? 31.494 -27.927 38.128 1.00 18.38 73 GLN B N 1
ATOM 2700 C CA . GLN B 1 73 ? 32.121 -28.863 39.061 1.00 22.70 73 GLN B CA 1
ATOM 2701 C C . GLN B 1 73 ? 31.094 -29.823 39.647 1.00 17.24 73 GLN B C 1
ATOM 2702 O O . GLN B 1 73 ? 31.396 -31.002 39.869 1.00 23.03 73 GLN B O 1
ATOM 2708 N N . ALA B 1 74 ? 29.870 -29.340 39.889 1.00 18.82 74 ALA B N 1
ATOM 2709 C CA . ALA B 1 74 ? 28.805 -30.213 40.374 1.00 21.58 74 ALA B CA 1
ATOM 2710 C C . ALA B 1 74 ? 28.515 -31.341 39.391 1.00 24.31 74 ALA B C 1
ATOM 2711 O O . ALA B 1 74 ? 28.241 -32.476 39.800 1.00 20.41 74 ALA B O 1
ATOM 2713 N N . MET B 1 75 ? 28.564 -31.050 38.088 1.00 21.26 75 MET B N 1
ATOM 2714 C CA . MET B 1 75 ? 28.376 -32.104 37.096 1.00 16.47 75 MET B CA 1
ATOM 2715 C C . MET B 1 75 ? 29.446 -33.174 37.235 1.00 17.67 75 MET B C 1
ATOM 2716 O O . MET B 1 75 ? 29.147 -34.374 37.243 1.00 19.93 75 MET B O 1
ATOM 2721 N N . TYR B 1 76 ? 30.708 -32.754 37.332 1.00 17.81 76 TYR B N 1
ATOM 2722 C CA . TYR B 1 76 ? 31.792 -33.722 37.447 1.00 20.47 76 TYR B CA 1
ATOM 2723 C C . TYR B 1 76 ? 31.656 -34.547 38.718 1.00 25.54 76 TYR B C 1
ATOM 2724 O O . TYR B 1 76 ? 31.914 -35.757 38.712 1.00 24.06 76 TYR B O 1
ATOM 2733 N N . ASP B 1 77 ? 31.245 -33.911 39.815 1.00 23.28 77 ASP B N 1
ATOM 2734 C CA . ASP B 1 77 ? 31.093 -34.636 41.074 1.00 23.69 77 ASP B CA 1
ATOM 2735 C C . ASP B 1 77 ? 29.965 -35.658 40.989 1.00 32.37 77 ASP B C 1
ATOM 2736 O O . ASP B 1 77 ? 30.129 -36.812 41.404 1.00 31.72 77 ASP B O 1
ATOM 2741 N N . ILE B 1 78 ? 28.815 -35.261 40.439 1.00 21.98 78 ILE B N 1
ATOM 2742 C CA . ILE B 1 78 ? 27.672 -36.170 40.390 1.00 21.81 78 ILE B CA 1
ATOM 2743 C C . ILE B 1 78 ? 27.918 -37.315 39.415 1.00 28.92 78 ILE B C 1
ATOM 2744 O O . ILE B 1 78 ? 27.526 -38.460 39.672 1.00 29.28 78 ILE B O 1
ATOM 2749 N N . LEU B 1 79 ? 28.559 -37.037 38.284 1.00 20.48 79 LEU B N 1
ATOM 2750 C CA . LEU B 1 79 ? 28.713 -38.024 37.223 1.00 24.52 79 LEU B CA 1
ATOM 2751 C C . LEU B 1 79 ? 30.011 -38.827 37.320 1.00 24.67 79 LEU B C 1
ATOM 2752 O O . LEU B 1 79 ? 30.306 -39.609 36.408 1.00 28.58 79 LEU B O 1
ATOM 2757 N N . SER B 1 80 ? 30.784 -38.661 38.395 1.00 24.66 80 SER B N 1
ATOM 2758 C CA . SER B 1 80 ? 32.052 -39.383 38.510 1.00 34.48 80 SER B CA 1
ATOM 2759 C C . SER B 1 80 ? 31.840 -40.895 38.507 1.00 34.18 80 SER B C 1
ATOM 2760 O O . SER B 1 80 ? 32.601 -41.634 37.872 1.00 32.72 80 SER B O 1
ATOM 2763 N N . THR B 1 81 ? 30.809 -41.374 39.200 1.00 26.38 81 THR B N 1
ATOM 2764 C CA . THR B 1 81 ? 30.523 -42.805 39.243 1.00 28.85 81 THR B CA 1
ATOM 2765 C C . THR B 1 81 ? 29.738 -43.292 38.034 1.00 29.33 81 THR B C 1
ATOM 2766 O O . THR B 1 81 ? 29.406 -44.483 37.968 1.00 27.77 81 THR B O 1
ATOM 2770 N N . ALA B 1 82 ? 29.438 -42.415 37.072 1.00 20.07 82 ALA B N 1
ATOM 2771 C CA . ALA B 1 82 ? 28.568 -42.761 35.956 1.00 23.53 82 ALA B CA 1
ATOM 2772 C C . ALA B 1 82 ? 29.251 -42.563 34.609 1.00 21.35 82 ALA B C 1
ATOM 2773 O O . ALA B 1 82 ? 28.577 -42.502 33.582 1.00 23.58 82 ALA B O 1
ATOM 2775 N N . GLU B 1 83 ? 30.580 -42.493 34.589 1.00 25.16 83 GLU B N 1
ATOM 2776 C CA . GLU B 1 83 ? 31.269 -42.183 33.343 1.00 29.07 83 GLU B CA 1
ATOM 2777 C C . GLU B 1 83 ? 31.097 -43.294 32.312 1.00 26.68 83 GLU B C 1
ATOM 2778 O O . GLU B 1 83 ? 30.989 -43.018 31.112 1.00 26.03 83 GLU B O 1
ATOM 2784 N N . SER B 1 84 ? 31.016 -44.552 32.756 1.00 22.52 84 SER B N 1
ATOM 2785 C CA . SER B 1 84 ? 30.752 -45.623 31.803 1.00 21.34 84 SER B CA 1
ATOM 2786 C C . SER B 1 84 ? 29.345 -45.549 31.229 1.00 20.52 84 SER B C 1
ATOM 2787 O O . SER B 1 84 ? 29.112 -46.059 30.129 1.00 25.20 84 SER B O 1
ATOM 2790 N N . ALA B 1 85 ? 28.404 -44.922 31.938 1.00 20.94 85 ALA B N 1
ATOM 2791 C CA . ALA B 1 85 ? 27.040 -44.812 31.440 1.00 21.38 85 ALA B CA 1
ATOM 2792 C C . ALA B 1 85 ? 26.869 -43.703 30.408 1.00 18.21 85 ALA B C 1
ATOM 2793 O O . ALA B 1 85 ? 25.824 -43.643 29.760 1.00 20.51 85 ALA B O 1
ATOM 2795 N N . LEU B 1 86 ? 27.870 -42.841 30.227 1.00 21.94 86 LEU B N 1
ATOM 2796 C CA . LEU B 1 86 ? 27.715 -41.676 29.359 1.00 23.19 86 LEU B CA 1
ATOM 2797 C C . LEU B 1 86 ? 27.796 -42.006 27.874 1.00 24.37 86 LEU B C 1
ATOM 2798 O O . LEU B 1 86 ? 27.334 -41.206 27.052 1.00 20.31 86 LEU B O 1
ATOM 2803 N N . ALA B 1 87 ? 28.363 -43.153 27.500 1.00 22.02 87 ALA B N 1
ATOM 2804 C CA . ALA B 1 87 ? 28.579 -43.433 26.085 1.00 19.72 87 ALA B CA 1
ATOM 2805 C C . ALA B 1 87 ? 27.278 -43.398 25.299 1.00 19.67 87 ALA B C 1
ATOM 2806 O O . ALA B 1 87 ? 26.268 -43.976 25.712 1.00 21.14 87 ALA B O 1
ATOM 2808 N N . GLY B 1 88 ? 27.309 -42.708 24.156 1.00 17.15 88 GLY B N 1
ATOM 2809 C CA . GLY B 1 88 ? 26.195 -42.643 23.234 1.00 19.71 88 GLY B CA 1
ATOM 2810 C C . GLY B 1 88 ? 25.114 -41.635 23.563 1.00 23.67 88 GLY B C 1
ATOM 2811 O O . GLY B 1 88 ? 24.134 -41.544 22.818 1.00 29.77 88 GLY B O 1
ATOM 2812 N N . ARG B 1 89 ? 25.254 -40.876 24.640 1.00 18.38 89 ARG B N 1
ATOM 2813 C CA . ARG B 1 89 ? 24.206 -39.968 25.088 1.00 18.01 89 ARG B CA 1
ATOM 2814 C C . ARG B 1 89 ? 24.586 -38.527 24.805 1.00 13.87 89 ARG B C 1
ATOM 2815 O O . ARG B 1 89 ? 25.730 -38.214 24.490 1.00 16.54 89 ARG B O 1
ATOM 2823 N N . THR B 1 90 ? 23.594 -37.658 24.917 1.00 16.22 90 THR B N 1
ATOM 2824 C CA . THR B 1 90 ? 23.803 -36.222 24.805 1.00 14.07 90 THR B CA 1
ATOM 2825 C C . THR B 1 90 ? 23.557 -35.590 26.162 1.00 11.97 90 THR B C 1
ATOM 2826 O O . THR B 1 90 ? 22.526 -35.848 26.792 1.00 15.27 90 THR B O 1
ATOM 2830 N N . ILE B 1 91 ? 24.509 -34.782 26.612 1.00 13.09 91 ILE B N 1
ATOM 2831 C CA . ILE B 1 91 ? 24.383 -34.011 27.839 1.00 12.68 91 ILE B CA 1
ATOM 2832 C C . ILE B 1 91 ? 24.045 -32.584 27.442 1.00 12.13 91 ILE B C 1
ATOM 2833 O O . ILE B 1 91 ? 24.771 -31.982 26.646 1.00 13.55 91 ILE B O 1
ATOM 2838 N N . VAL B 1 92 ? 22.948 -32.052 27.980 1.00 12.41 92 VAL B N 1
ATOM 2839 C CA . VAL B 1 92 ? 22.599 -30.633 27.863 1.00 10.80 92 VAL B CA 1
ATOM 2840 C C . VAL B 1 92 ? 22.779 -30.026 29.246 1.00 12.53 92 VAL B C 1
ATOM 2841 O O . VAL B 1 92 ? 22.013 -30.329 30.169 1.00 14.34 92 VAL B O 1
ATOM 2845 N N . ASN B 1 93 ? 23.803 -29.189 29.408 1.00 11.06 93 ASN B N 1
ATOM 2846 C CA . ASN B 1 93 ? 24.102 -28.583 30.697 1.00 10.93 93 ASN B CA 1
ATOM 2847 C C . ASN B 1 93 ? 23.651 -27.124 30.666 1.00 14.37 93 ASN B C 1
ATOM 2848 O O . ASN B 1 93 ? 24.195 -26.325 29.898 1.00 13.58 93 ASN B O 1
ATOM 2853 N N . LEU B 1 94 ? 22.661 -26.795 31.497 1.00 15.07 94 LEU B N 1
ATOM 2854 C CA . LEU B 1 94 ? 22.091 -25.453 31.594 1.00 16.61 94 LEU B CA 1
ATOM 2855 C C . LEU B 1 94 ? 22.652 -24.662 32.772 1.00 18.51 94 LEU B C 1
ATOM 2856 O O . LEU B 1 94 ? 22.088 -23.618 33.132 1.00 17.37 94 LEU B O 1
ATOM 2861 N N . SER B 1 95 ? 23.741 -25.134 33.378 1.00 17.83 95 SER B N 1
ATOM 2862 C CA . SER B 1 95 ? 24.331 -24.480 34.540 1.00 14.92 95 SER B CA 1
ATOM 2863 C C . SER B 1 95 ? 25.200 -23.301 34.121 1.00 16.80 95 SER B C 1
ATOM 2864 O O . SER B 1 95 ? 25.831 -23.311 33.062 1.00 16.41 95 SER B O 1
ATOM 2867 N N . SER B 1 96 ? 25.252 -22.288 34.983 1.00 18.20 96 SER B N 1
ATOM 2868 C CA . SER B 1 96 ? 26.092 -21.125 34.729 1.00 18.35 96 SER B CA 1
ATOM 2869 C C . SER B 1 96 ? 27.549 -21.459 35.004 1.00 15.08 96 SER B C 1
ATOM 2870 O O . SER B 1 96 ? 27.868 -22.055 36.036 1.00 22.57 96 SER B O 1
ATOM 2873 N N . ASP B 1 97 ? 28.439 -21.049 34.105 1.00 15.87 97 ASP B N 1
ATOM 2874 C CA . ASP B 1 97 ? 29.873 -21.183 34.357 1.00 15.23 97 ASP B CA 1
ATOM 2875 C C . ASP B 1 97 ? 30.630 -20.383 33.303 1.00 21.35 97 ASP B C 1
ATOM 2876 O O . ASP B 1 97 ? 30.036 -19.725 32.444 1.00 18.04 97 ASP B O 1
ATOM 2881 N N . ASP B 1 98 ? 31.952 -20.444 33.395 1.00 16.23 98 ASP B N 1
ATOM 2882 C CA . ASP B 1 98 ? 32.844 -19.732 32.494 1.00 18.45 98 ASP B CA 1
ATOM 2883 C C . ASP B 1 98 ? 32.794 -20.357 31.096 1.00 19.18 98 ASP B C 1
ATOM 2884 O O . ASP B 1 98 ? 32.739 -21.584 30.974 1.00 18.03 98 ASP B O 1
ATOM 2889 N N . PRO B 1 99 ? 32.785 -19.547 30.026 1.00 14.17 99 PRO B N 1
ATOM 2890 C CA . PRO B 1 99 ? 32.772 -20.140 28.673 1.00 11.66 99 PRO B CA 1
ATOM 2891 C C . PRO B 1 99 ? 33.872 -21.169 28.447 1.00 14.56 99 PRO B C 1
ATOM 2892 O O . PRO B 1 99 ? 33.600 -22.248 27.901 1.00 16.02 99 PRO B O 1
ATOM 2896 N N . ASP B 1 100 ? 35.108 -20.876 28.858 1.00 14.95 100 ASP B N 1
ATOM 2897 C CA . ASP B 1 100 ? 36.182 -21.846 28.673 1.00 15.54 100 ASP B CA 1
ATOM 2898 C C . ASP B 1 100 ? 35.946 -23.123 29.476 1.00 19.35 100 ASP B C 1
ATOM 2899 O O . ASP B 1 100 ? 36.351 -24.207 29.034 1.00 15.52 100 ASP B O 1
ATOM 2904 N N . VAL B 1 101 ? 35.302 -23.020 30.644 1.00 14.82 101 VAL B N 1
ATOM 2905 C CA . VAL B 1 101 ? 34.949 -24.221 31.405 1.00 15.52 101 VAL B CA 1
ATOM 2906 C C . VAL B 1 101 ? 33.970 -25.083 30.617 1.00 17.25 101 VAL B C 1
ATOM 2907 O O . VAL B 1 101 ? 34.089 -26.315 30.589 1.00 14.77 101 VAL B O 1
ATOM 2911 N N . THR B 1 102 ? 32.993 -24.457 29.952 1.00 12.81 102 THR B N 1
ATOM 2912 C CA . THR B 1 102 ? 32.049 -25.262 29.187 1.00 13.71 102 THR B CA 1
ATOM 2913 C C . THR B 1 102 ? 32.725 -25.890 27.971 1.00 14.71 102 THR B C 1
ATOM 2914 O O . THR B 1 102 ? 32.354 -26.996 27.566 1.00 14.20 102 THR B O 1
ATOM 2918 N N . ARG B 1 103 ? 33.740 -25.235 27.402 1.00 13.76 103 ARG B N 1
ATOM 2919 C CA . ARG B 1 103 ? 34.449 -25.845 26.276 1.00 14.91 103 ARG B CA 1
ATOM 2920 C C . ARG B 1 103 ? 35.238 -27.070 26.720 1.00 15.30 103 ARG B C 1
ATOM 2921 O O . ARG B 1 103 ? 35.288 -28.080 26.004 1.00 15.19 103 ARG B O 1
ATOM 2929 N N . GLU B 1 104 ? 35.869 -26.992 27.888 1.00 11.14 104 GLU B N 1
ATOM 2930 C CA . GLU B 1 104 ? 36.578 -28.151 28.424 1.00 16.99 104 GLU B CA 1
ATOM 2931 C C . GLU B 1 104 ? 35.623 -29.311 28.703 1.00 16.84 104 GLU B C 1
ATOM 2932 O O . GLU B 1 104 ? 36.002 -30.486 28.572 1.00 15.27 104 GLU B O 1
ATOM 2938 N N . ALA B 1 105 ? 34.376 -29.010 29.063 1.00 14.32 105 ALA B N 1
ATOM 2939 C CA . ALA B 1 105 ? 33.414 -30.072 29.325 1.00 15.71 105 ALA B CA 1
ATOM 2940 C C . ALA B 1 105 ? 33.078 -30.853 28.062 1.00 15.05 105 ALA B C 1
ATOM 2941 O O . ALA B 1 105 ? 32.819 -32.061 28.129 1.00 15.54 105 ALA B O 1
ATOM 2943 N N . ALA B 1 106 ? 33.080 -30.190 26.901 1.00 12.27 106 ALA B N 1
ATOM 2944 C CA . ALA B 1 106 ? 32.839 -30.917 25.660 1.00 15.07 106 ALA B CA 1
ATOM 2945 C C . ALA B 1 106 ? 33.956 -31.912 25.383 1.00 14.26 106 ALA B C 1
ATOM 2946 O O . ALA B 1 106 ? 33.701 -32.999 24.850 1.00 15.77 106 ALA B O 1
ATOM 2948 N N . LYS B 1 107 ? 35.194 -31.553 25.729 1.00 14.05 107 LYS B N 1
ATOM 2949 C CA . LYS B 1 107 ? 36.320 -32.474 25.582 1.00 14.48 107 LYS B CA 1
ATOM 2950 C C . LYS B 1 107 ? 36.175 -33.674 26.513 1.00 21.00 107 LYS B C 1
ATOM 2951 O O . LYS B 1 107 ? 36.392 -34.820 26.099 1.00 17.84 107 LYS B O 1
ATOM 2957 N N . TRP B 1 108 ? 35.806 -33.426 27.775 1.00 16.71 108 TRP B N 1
ATOM 2958 C CA . TRP B 1 108 ? 35.534 -34.510 28.720 1.00 16.62 108 TRP B CA 1
ATOM 2959 C C . TRP B 1 108 ? 34.401 -35.405 28.229 1.00 17.96 108 TRP B C 1
ATOM 2960 O O . TRP B 1 108 ? 34.469 -36.636 28.341 1.00 16.57 108 TRP B O 1
ATOM 2971 N N . ALA B 1 109 ? 33.336 -34.808 27.690 1.00 12.67 109 ALA B N 1
ATOM 2972 C CA . ALA B 1 109 ? 32.231 -35.613 27.185 1.00 15.36 109 ALA B CA 1
ATOM 2973 C C . ALA B 1 109 ? 32.702 -36.546 26.077 1.00 17.57 109 ALA B C 1
ATOM 2974 O O . ALA B 1 109 ? 32.372 -37.739 26.073 1.00 16.80 109 ALA B O 1
ATOM 2976 N N . ALA B 1 110 ? 33.493 -36.021 25.134 1.00 14.12 110 ALA B N 1
ATOM 2977 C CA . ALA B 1 110 ? 34.010 -36.854 24.049 1.00 16.09 110 ALA B CA 1
ATOM 2978 C C . ALA B 1 110 ? 34.857 -38.001 24.588 1.00 19.47 110 ALA B C 1
ATOM 2979 O O . ALA B 1 110 ? 34.776 -39.130 24.090 1.00 18.72 110 ALA B O 1
ATOM 2981 N N . LYS B 1 111 ? 35.680 -37.726 25.598 1.00 16.00 111 LYS B N 1
ATOM 2982 C CA . LYS B 1 111 ? 36.505 -38.775 26.198 1.00 21.25 111 LYS B CA 1
ATOM 2983 C C . LYS B 1 111 ? 35.660 -39.947 26.681 1.00 25.38 111 LYS B C 1
ATOM 2984 O O . LYS B 1 111 ? 36.103 -41.102 26.616 1.00 21.54 111 LYS B O 1
ATOM 2990 N N . HIS B 1 112 ? 34.430 -39.683 27.122 1.00 17.59 112 HIS B N 1
ATOM 2991 C CA . HIS B 1 112 ? 33.526 -40.724 27.597 1.00 19.64 112 HIS B CA 1
ATOM 2992 C C . HIS B 1 112 ? 32.434 -41.078 26.592 1.00 21.07 112 HIS B C 1
ATOM 2993 O O . HIS B 1 112 ? 31.469 -41.764 26.946 1.00 19.69 112 HIS B O 1
ATOM 3000 N N . GLY B 1 113 ? 32.572 -40.648 25.342 1.00 15.86 113 GLY B N 1
ATOM 3001 C CA . GLY B 1 113 ? 31.664 -41.092 24.306 1.00 16.97 113 GLY B CA 1
ATOM 3002 C C . GLY B 1 113 ? 30.349 -40.359 24.231 1.00 18.69 113 GLY B C 1
ATOM 3003 O O . GLY B 1 113 ? 29.427 -40.835 23.563 1.00 15.60 113 GLY B O 1
ATOM 3004 N N . ALA B 1 114 ? 30.233 -39.208 24.889 1.00 16.67 114 ALA B N 1
ATOM 3005 C CA . ALA B 1 114 ? 29.003 -38.434 24.913 1.00 14.11 114 ALA B CA 1
ATOM 3006 C C . ALA B 1 114 ? 29.123 -37.193 24.031 1.00 13.40 114 ALA B C 1
ATOM 3007 O O . ALA B 1 114 ? 30.221 -36.714 23.730 1.00 16.07 114 ALA B O 1
ATOM 3009 N N . THR B 1 115 ? 27.968 -36.674 23.632 1.00 15.21 115 THR B N 1
ATOM 3010 C CA . THR B 1 115 ? 27.847 -35.405 22.924 1.00 12.92 115 THR B CA 1
ATOM 3011 C C . THR B 1 115 ? 27.453 -34.341 23.943 1.00 15.49 115 THR B C 1
ATOM 3012 O O . THR B 1 115 ? 26.741 -34.638 24.905 1.00 15.53 115 THR B O 1
ATOM 3016 N N . PHE B 1 116 ? 27.935 -33.104 23.754 1.00 14.11 116 PHE B N 1
ATOM 3017 C CA . PHE B 1 116 ? 27.743 -32.075 24.774 1.00 11.17 116 PHE B CA 1
ATOM 3018 C C . PHE B 1 116 ? 27.148 -30.800 24.184 1.00 12.65 116 PHE B C 1
ATOM 3019 O O . PHE B 1 116 ? 27.659 -30.276 23.193 1.00 12.85 116 PHE B O 1
ATOM 3027 N N . ILE B 1 117 ? 26.073 -30.306 24.801 1.00 11.67 117 ILE B N 1
ATOM 3028 C CA . ILE B 1 117 ? 25.459 -29.028 24.435 1.00 11.44 117 ILE B CA 1
ATOM 3029 C C . ILE B 1 117 ? 25.403 -28.169 25.685 1.00 12.06 117 ILE B C 1
ATOM 3030 O O . ILE B 1 117 ? 24.927 -28.624 26.727 1.00 13.88 117 ILE B O 1
ATOM 3035 N N . ALA B 1 118 ? 25.897 -26.934 25.590 1.00 11.81 118 ALA B N 1
ATOM 3036 C CA . ALA B 1 118 ? 25.764 -25.991 26.694 1.00 10.83 118 ALA B CA 1
ATOM 3037 C C . ALA B 1 118 ? 24.537 -25.121 26.459 1.00 10.90 118 ALA B C 1
ATOM 3038 O O . ALA B 1 118 ? 24.247 -24.736 25.322 1.00 11.13 118 ALA B O 1
ATOM 3040 N N . GLY B 1 119 ? 23.808 -24.834 27.535 1.00 11.40 119 GLY B N 1
ATOM 3041 C CA . GLY B 1 119 ? 22.641 -23.976 27.469 1.00 16.56 119 GLY B CA 1
ATOM 3042 C C . GLY B 1 119 ? 22.816 -22.789 28.395 1.00 17.00 119 GLY B C 1
ATOM 3043 O O . GLY B 1 119 ? 23.514 -22.870 29.405 1.00 15.26 119 GLY B O 1
ATOM 3044 N N . GLY B 1 120 ? 22.189 -21.669 28.029 1.00 17.32 120 GLY B N 1
ATOM 3045 C CA . GLY B 1 120 ? 22.231 -20.477 28.859 1.00 16.93 120 GLY B CA 1
ATOM 3046 C C . GLY B 1 120 ? 20.831 -19.926 29.045 1.00 18.01 120 GLY B C 1
ATOM 3047 O O . GLY B 1 120 ? 20.255 -19.353 28.113 1.00 17.50 120 GLY B O 1
ATOM 3048 N N . VAL B 1 121 ? 20.275 -20.098 30.241 1.00 17.79 121 VAL B N 1
ATOM 3049 C CA . VAL B 1 121 ? 18.871 -19.792 30.490 1.00 17.43 121 VAL B CA 1
ATOM 3050 C C . VAL B 1 121 ? 18.745 -18.315 30.835 1.00 20.34 121 VAL B C 1
ATOM 3051 O O . VAL B 1 121 ? 19.347 -17.842 31.804 1.00 18.94 121 VAL B O 1
ATOM 3055 N N . MET B 1 122 ? 17.957 -17.586 30.045 1.00 21.01 122 MET B N 1
ATOM 3056 C CA . MET B 1 122 ? 17.864 -16.140 30.207 1.00 25.44 122 MET B CA 1
ATOM 3057 C C . MET B 1 122 ? 16.689 -15.687 31.060 1.00 37.01 122 MET B C 1
ATOM 3058 O O . MET B 1 122 ? 16.710 -14.556 31.556 1.00 34.10 122 MET B O 1
ATOM 3063 N N . THR B 1 123 ? 15.682 -16.529 31.246 1.00 25.90 123 THR B N 1
ATOM 3064 C CA . THR B 1 123 ? 14.452 -16.160 31.924 1.00 30.90 123 THR B CA 1
ATOM 3065 C C . THR B 1 123 ? 14.262 -16.981 33.198 1.00 40.64 123 THR B C 1
ATOM 3066 O O . THR B 1 123 ? 14.857 -18.055 33.350 1.00 32.20 123 THR B O 1
ATOM 3070 N N . PRO B 1 124 ? 13.463 -16.490 34.147 1.00 38.47 124 PRO B N 1
ATOM 3071 C CA . PRO B 1 124 ? 13.291 -17.207 35.420 1.00 39.58 124 PRO B CA 1
ATOM 3072 C C . PRO B 1 124 ? 12.531 -18.517 35.248 1.00 28.73 124 PRO B C 1
ATOM 3073 O O . PRO B 1 124 ? 11.876 -18.777 34.234 1.00 30.23 124 PRO B O 1
ATOM 3077 N N . ALA B 1 125 ? 12.616 -19.341 36.296 1.00 30.92 125 ALA B N 1
ATOM 3078 C CA . ALA B 1 125 ? 11.995 -20.665 36.267 1.00 34.72 125 ALA B CA 1
ATOM 3079 C C . ALA B 1 125 ? 10.498 -20.645 35.971 1.00 35.25 125 ALA B C 1
ATOM 3080 O O . ALA B 1 125 ? 10.037 -21.540 35.239 1.00 35.49 125 ALA B O 1
ATOM 3082 N N . PRO B 1 126 ? 9.693 -19.706 36.487 1.00 38.58 126 PRO B N 1
ATOM 3083 C CA . PRO B 1 126 ? 8.265 -19.693 36.120 1.00 33.36 126 PRO B CA 1
ATOM 3084 C C . PRO B 1 126 ? 7.997 -19.565 34.631 1.00 33.84 126 PRO B C 1
ATOM 3085 O O . PRO B 1 126 ? 6.877 -19.866 34.201 1.00 33.92 126 PRO B O 1
ATOM 3089 N N . THR B 1 127 ? 8.977 -19.144 33.824 1.00 35.03 127 THR B N 1
ATOM 3090 C CA . THR B 1 127 ? 8.766 -19.025 32.384 1.00 32.09 127 THR B CA 1
ATOM 3091 C C . THR B 1 127 ? 8.965 -20.340 31.635 1.00 38.85 127 THR B C 1
ATOM 3092 O O . THR B 1 127 ? 8.623 -20.411 30.451 1.00 34.39 127 THR B O 1
ATOM 3096 N N . VAL B 1 128 ? 9.506 -21.373 32.286 1.00 39.01 128 VAL B N 1
ATOM 3097 C CA . VAL B 1 128 ? 9.732 -22.646 31.610 1.00 35.50 128 VAL B CA 1
ATOM 3098 C C . VAL B 1 128 ? 8.422 -23.180 31.047 1.00 34.88 128 VAL B C 1
ATOM 3099 O O . VAL B 1 128 ? 7.381 -23.159 31.715 1.00 35.83 128 VAL B O 1
ATOM 3103 N N . GLY B 1 129 ? 8.467 -23.644 29.798 1.00 30.13 129 GLY B N 1
ATOM 3104 C CA . GLY B 1 129 ? 7.290 -24.164 29.137 1.00 34.13 129 GLY B CA 1
ATOM 3105 C C . GLY B 1 129 ? 6.332 -23.117 28.620 1.00 49.54 129 GLY B C 1
ATOM 3106 O O . GLY B 1 129 ? 5.269 -23.478 28.103 1.00 45.21 129 GLY B O 1
ATOM 3107 N N . THR B 1 130 ? 6.669 -21.835 28.742 1.00 42.90 130 THR B N 1
ATOM 3108 C CA . THR B 1 130 ? 5.822 -20.748 28.275 1.00 46.20 130 THR B CA 1
ATOM 3109 C C . THR B 1 130 ? 6.521 -19.998 27.151 1.00 44.72 130 THR B C 1
ATOM 3110 O O . THR B 1 130 ? 7.693 -20.236 26.842 1.00 41.60 130 THR B O 1
ATOM 3114 N N . GLU B 1 131 ? 5.778 -19.071 26.545 1.00 46.57 131 GLU B N 1
ATOM 3115 C CA . GLU B 1 131 ? 6.315 -18.272 25.452 1.00 51.56 131 GLU B CA 1
ATOM 3116 C C . GLU B 1 131 ? 7.355 -17.270 25.928 1.00 38.22 131 GLU B C 1
ATOM 3117 O O . GLU B 1 131 ? 8.126 -16.762 25.109 1.00 36.17 131 GLU B O 1
ATOM 3123 N N . ALA B 1 132 ? 7.391 -16.972 27.229 1.00 32.16 132 ALA B N 1
ATOM 3124 C CA . ALA B 1 132 ? 8.357 -16.014 27.749 1.00 41.95 132 ALA B CA 1
ATOM 3125 C C . ALA B 1 132 ? 9.765 -16.593 27.849 1.00 37.27 132 ALA B C 1
ATOM 3126 O O . ALA B 1 132 ? 10.732 -15.828 27.877 1.00 30.45 132 ALA B O 1
ATOM 3128 N N . ALA B 1 133 ? 9.902 -17.916 27.898 1.00 38.02 133 ALA B N 1
ATOM 3129 C CA . ALA B 1 133 ? 11.210 -18.528 28.094 1.00 33.66 133 ALA B CA 1
ATOM 3130 C C . ALA B 1 133 ? 12.115 -18.315 26.886 1.00 27.55 133 ALA B C 1
ATOM 3131 O O . ALA B 1 133 ? 11.663 -18.278 25.738 1.00 33.31 133 ALA B O 1
ATOM 3133 N N . TYR B 1 134 ? 13.414 -18.189 27.159 1.00 26.21 134 TYR B N 1
ATOM 3134 C CA A TYR B 1 134 ? 14.440 -17.956 26.136 0.64 24.05 134 TYR B CA 1
ATOM 3135 C CA B TYR B 1 134 ? 14.372 -18.206 26.072 0.36 23.98 134 TYR B CA 1
ATOM 3136 C C . TYR B 1 134 ? 15.731 -18.620 26.605 1.00 25.83 134 TYR B C 1
ATOM 3137 O O . TYR B 1 134 ? 16.189 -18.240 27.692 1.00 23.64 134 TYR B O 1
ATOM 3154 N N . VAL B 1 135 ? 16.321 -19.550 25.849 1.00 21.63 135 VAL B N 1
ATOM 3155 C CA . VAL B 1 135 ? 17.503 -20.290 26.287 1.00 20.06 135 VAL B CA 1
ATOM 3156 C C . VAL B 1 135 ? 18.475 -20.383 25.116 1.00 13.27 135 VAL B C 1
ATOM 3157 O O . VAL B 1 135 ? 18.107 -20.877 24.046 1.00 16.41 135 VAL B O 1
ATOM 3161 N N . PHE B 1 136 ? 19.709 -19.929 25.320 1.00 13.42 136 PHE B N 1
ATOM 3162 C CA . PHE B 1 136 ? 20.749 -20.089 24.318 1.00 13.64 136 PHE B CA 1
ATOM 3163 C C . PHE B 1 136 ? 21.291 -21.508 24.372 1.00 13.11 136 PHE B C 1
ATOM 3164 O O . PHE B 1 136 ? 21.466 -22.065 25.454 1.00 13.82 136 PHE B O 1
ATOM 3172 N N . TYR B 1 137 ? 21.605 -22.067 23.206 1.00 12.78 137 TYR B N 1
ATOM 3173 C CA . TYR B 1 137 ? 22.265 -23.367 23.117 1.00 13.93 137 TYR B CA 1
ATOM 3174 C C . TYR B 1 137 ? 23.471 -23.311 22.189 1.00 12.36 137 TYR B C 1
ATOM 3175 O O . TYR B 1 137 ? 23.455 -22.628 21.156 1.00 13.98 137 TYR B O 1
ATOM 3184 N N . SER B 1 138 ? 24.518 -24.056 22.537 1.00 11.90 138 SER B N 1
ATOM 3185 C CA . SER B 1 138 ? 25.669 -24.133 21.650 1.00 10.28 138 SER B CA 1
ATOM 3186 C C . SER B 1 138 ? 26.308 -25.509 21.790 1.00 12.31 138 SER B C 1
ATOM 3187 O O . SER B 1 138 ? 26.332 -26.093 22.876 1.00 13.49 138 SER B O 1
ATOM 3190 N N . GLY B 1 139 ? 26.823 -26.012 20.678 1.00 14.42 139 GLY B N 1
ATOM 3191 C CA . GLY B 1 139 ? 27.275 -27.387 20.580 1.00 14.55 139 GLY B CA 1
ATOM 3192 C C . GLY B 1 139 ? 26.990 -27.885 19.178 1.00 14.51 139 GLY B C 1
ATOM 3193 O O . GLY B 1 139 ? 26.620 -27.100 18.299 1.00 12.99 139 GLY B O 1
ATOM 3194 N N . PRO B 1 140 ? 27.131 -29.188 18.928 1.00 12.65 140 PRO B N 1
ATOM 3195 C CA . PRO B 1 140 ? 26.889 -29.686 17.563 1.00 11.72 140 PRO B CA 1
ATOM 3196 C C . PRO B 1 140 ? 25.453 -29.426 17.123 1.00 13.23 140 PRO B C 1
ATOM 3197 O O . PRO B 1 140 ? 24.494 -29.731 17.838 1.00 14.47 140 PRO B O 1
ATOM 3201 N N . LYS B 1 141 ? 25.310 -28.840 15.932 1.00 14.70 141 LYS B N 1
ATOM 3202 C CA . LYS B 1 141 ? 23.979 -28.513 15.428 1.00 12.09 141 LYS B CA 1
ATOM 3203 C C . LYS B 1 141 ? 23.133 -29.771 15.237 1.00 14.10 141 LYS B C 1
ATOM 3204 O O . LYS B 1 141 ? 21.921 -29.761 15.479 1.00 18.99 141 LYS B O 1
ATOM 3210 N N . SER B 1 142 ? 23.756 -30.871 14.811 1.00 19.16 142 SER B N 1
ATOM 3211 C CA . SER B 1 142 ? 22.994 -32.103 14.625 1.00 19.39 142 SER B CA 1
ATOM 3212 C C . SER B 1 142 ? 22.450 -32.627 15.943 1.00 19.62 142 SER B C 1
ATOM 3213 O O . SER B 1 142 ? 21.356 -33.204 15.971 1.00 18.74 142 SER B O 1
ATOM 3216 N N . ALA B 1 143 ? 23.182 -32.421 17.041 1.00 19.30 143 ALA B N 1
ATOM 3217 C CA . ALA B 1 143 ? 22.683 -32.818 18.353 1.00 24.60 143 ALA B CA 1
ATOM 3218 C C . ALA B 1 143 ? 21.536 -31.920 18.799 1.00 19.44 143 ALA B C 1
ATOM 3219 O O . ALA B 1 143 ? 20.517 -32.404 19.309 1.00 19.70 143 ALA B O 1
ATOM 3221 N N . PHE B 1 144 ? 21.692 -30.606 18.629 1.00 16.62 144 PHE B N 1
ATOM 3222 C CA . PHE B 1 144 ? 20.590 -29.687 18.890 1.00 17.83 144 PHE B CA 1
ATOM 3223 C C . PHE B 1 144 ? 19.343 -30.098 18.112 1.00 19.33 144 PHE B C 1
ATOM 3224 O O . PHE B 1 144 ? 18.237 -30.139 18.664 1.00 19.15 144 PHE B O 1
ATOM 3232 N N . ASP B 1 145 ? 19.507 -30.396 16.818 1.00 18.08 145 ASP B N 1
ATOM 3233 C CA . ASP B 1 145 ? 18.361 -30.762 15.987 1.00 20.73 145 ASP B CA 1
ATOM 3234 C C . ASP B 1 145 ? 17.714 -32.050 16.473 1.00 22.43 145 ASP B C 1
ATOM 3235 O O . ASP B 1 145 ? 16.485 -32.175 16.468 1.00 25.76 145 ASP B O 1
ATOM 3240 N N . ALA B 1 146 ? 18.527 -33.025 16.885 1.00 23.39 146 ALA B N 1
ATOM 3241 C CA . ALA B 1 146 ? 17.988 -34.313 17.311 1.00 23.59 146 ALA B CA 1
ATOM 3242 C C . ALA B 1 146 ? 17.131 -34.180 18.559 1.00 28.77 146 ALA B C 1
ATOM 3243 O O . ALA B 1 146 ? 16.195 -34.964 18.757 1.00 29.14 146 ALA B O 1
ATOM 3245 N N . HIS B 1 147 ? 17.422 -33.197 19.409 1.00 20.41 147 HIS B N 1
ATOM 3246 C CA . HIS B 1 147 ? 16.707 -33.033 20.665 1.00 17.38 147 HIS B CA 1
ATOM 3247 C C . HIS B 1 147 ? 15.860 -31.768 20.687 1.00 18.88 147 HIS B C 1
ATOM 3248 O O . HIS B 1 147 ? 15.328 -31.406 21.740 1.00 20.04 147 HIS B O 1
ATOM 3255 N N . GLU B 1 148 ? 15.705 -31.107 19.542 1.00 22.83 148 GLU B N 1
ATOM 3256 C CA . GLU B 1 148 ? 14.933 -29.869 19.478 1.00 24.90 148 GLU B CA 1
ATOM 3257 C C . GLU B 1 148 ? 13.514 -29.997 20.022 1.00 26.25 148 GLU B C 1
ATOM 3258 O O . GLU B 1 148 ? 13.052 -29.044 20.672 1.00 23.91 148 GLU B O 1
ATOM 3264 N N . PRO B 1 149 ? 12.772 -31.091 19.797 1.00 25.93 149 PRO B N 1
ATOM 3265 C CA . PRO B 1 149 ? 11.442 -31.199 20.428 1.00 25.37 149 PRO B CA 1
ATOM 3266 C C . PRO B 1 149 ? 11.460 -31.020 21.936 1.00 25.60 149 PRO B C 1
ATOM 3267 O O . PRO B 1 149 ? 10.630 -30.279 22.473 1.00 28.21 149 PRO B O 1
ATOM 3271 N N . VAL B 1 150 ? 12.396 -31.664 22.636 1.00 20.44 150 VAL B N 1
ATOM 3272 C CA . VAL B 1 150 ? 12.502 -31.483 24.082 1.00 25.05 150 VAL B CA 1
ATOM 3273 C C . VAL B 1 150 ? 12.857 -30.039 24.419 1.00 25.03 150 VAL B C 1
ATOM 3274 O O . VAL B 1 150 ? 12.241 -29.410 25.291 1.00 26.23 150 VAL B O 1
ATOM 3278 N N . LEU B 1 151 ? 13.860 -29.491 23.737 1.00 24.25 151 LEU B N 1
ATOM 3279 C CA . LEU B 1 151 ? 14.287 -28.127 24.026 1.00 23.35 151 LEU B CA 1
ATOM 3280 C C . LEU B 1 151 ? 13.187 -27.117 23.708 1.00 25.62 151 LEU B C 1
ATOM 3281 O O . LEU B 1 151 ? 13.061 -26.099 24.398 1.00 26.57 151 LEU B O 1
ATOM 3286 N N . ARG B 1 152 ? 12.387 -27.381 22.672 1.00 22.07 152 ARG B N 1
ATOM 3287 C CA . ARG B 1 152 ? 11.260 -26.507 22.364 1.00 25.07 152 ARG B CA 1
ATOM 3288 C C . ARG B 1 152 ? 10.243 -26.501 23.500 1.00 26.71 152 ARG B C 1
ATOM 3289 O O . ARG B 1 152 ? 9.672 -25.455 23.829 1.00 26.68 152 ARG B O 1
ATOM 3297 N N . HIS B 1 153 ? 10.008 -27.661 24.118 1.00 29.98 153 HIS B N 1
ATOM 3298 C CA . HIS B 1 153 ? 9.060 -27.726 25.226 1.00 32.76 153 HIS B CA 1
ATOM 3299 C C . HIS B 1 153 ? 9.559 -26.955 26.441 1.00 33.88 153 HIS B C 1
ATOM 3300 O O . HIS B 1 153 ? 8.755 -26.368 27.176 1.00 31.30 153 HIS B O 1
ATOM 3307 N N . ILE B 1 154 ? 10.875 -26.946 26.675 1.00 28.16 154 ILE B N 1
ATOM 3308 C CA . ILE B 1 154 ? 11.425 -26.138 27.759 1.00 26.82 154 ILE B CA 1
ATOM 3309 C C . ILE B 1 154 ? 11.169 -24.661 27.492 1.00 30.60 154 ILE B C 1
ATOM 3310 O O . ILE B 1 154 ? 10.855 -23.892 28.409 1.00 31.36 154 ILE B O 1
ATOM 3315 N N . GLY B 1 155 ? 11.290 -24.244 26.236 1.00 30.51 155 GLY B N 1
ATOM 3316 C CA . GLY B 1 155 ? 10.907 -22.874 25.916 1.00 32.63 155 GLY B CA 1
ATOM 3317 C C . GLY B 1 155 ? 12.006 -22.114 25.200 1.00 29.89 155 GLY B C 1
ATOM 3318 O O . GLY B 1 155 ? 13.155 -22.065 25.638 1.00 26.99 155 GLY B O 1
ATOM 3319 N N . GLY B 1 156 ? 11.624 -21.522 24.068 1.00 28.92 156 GLY B N 1
ATOM 3320 C CA . GLY B 1 156 ? 12.415 -20.553 23.343 1.00 27.39 156 GLY B CA 1
ATOM 3321 C C . GLY B 1 156 ? 13.873 -20.889 23.088 1.00 26.33 156 GLY B C 1
ATOM 3322 O O . GLY B 1 156 ? 14.758 -20.069 23.354 1.00 20.45 156 GLY B O 1
ATOM 3323 N N . PRO B 1 157 ? 14.159 -22.068 22.523 1.00 24.31 157 PRO B N 1
ATOM 3324 C CA . PRO B 1 157 ? 15.558 -22.412 22.240 1.00 20.51 157 PRO B CA 1
ATOM 3325 C C . PRO B 1 157 ? 16.122 -21.553 21.118 1.00 21.47 157 PRO B C 1
ATOM 3326 O O . PRO B 1 157 ? 15.456 -21.294 20.111 1.00 24.98 157 PRO B O 1
ATOM 3330 N N . ARG B 1 158 ? 17.365 -21.117 21.295 1.00 18.98 158 ARG B N 1
ATOM 3331 C CA A ARG B 1 158 ? 18.055 -20.291 20.306 0.50 18.62 158 ARG B CA 1
ATOM 3332 C CA B ARG B 1 158 ? 18.062 -20.278 20.319 0.50 18.63 158 ARG B CA 1
ATOM 3333 C C . ARG B 1 158 ? 19.443 -20.879 20.077 1.00 17.61 158 ARG B C 1
ATOM 3334 O O . ARG B 1 158 ? 20.348 -20.679 20.887 1.00 14.67 158 ARG B O 1
ATOM 3349 N N . PHE B 1 159 ? 19.607 -21.599 18.966 1.00 17.53 159 PHE B N 1
ATOM 3350 C CA . PHE B 1 159 ? 20.898 -22.197 18.650 1.00 16.57 159 PHE B CA 1
ATOM 3351 C C . PHE B 1 159 ? 21.874 -21.126 18.178 1.00 17.92 159 PHE B C 1
ATOM 3352 O O . PHE B 1 159 ? 21.585 -20.383 17.235 1.00 16.38 159 PHE B O 1
ATOM 3360 N N . LEU B 1 160 ? 23.044 -21.061 18.813 1.00 11.65 160 LEU B N 1
ATOM 3361 C CA . LEU B 1 160 ? 24.015 -20.019 18.507 1.00 12.57 160 LEU B CA 1
ATOM 3362 C C . LEU B 1 160 ? 25.183 -20.460 17.641 1.00 13.83 160 LEU B C 1
ATOM 3363 O O . LEU B 1 160 ? 25.847 -19.606 17.047 1.00 13.43 160 LEU B O 1
ATOM 3368 N N . GLY B 1 161 ? 25.485 -21.750 17.576 1.00 13.44 161 GLY B N 1
ATOM 3369 C CA . GLY B 1 161 ? 26.675 -22.149 16.858 1.00 9.86 161 GLY B CA 1
ATOM 3370 C C . GLY B 1 161 ? 27.350 -23.338 17.508 1.00 11.47 161 GLY B C 1
ATOM 3371 O O . GLY B 1 161 ? 26.941 -23.772 18.585 1.00 12.13 161 GLY B O 1
ATOM 3372 N N . GLU B 1 162 ? 28.403 -23.858 16.880 1.00 11.88 162 GLU B N 1
ATOM 3373 C CA . GLU B 1 162 ? 29.005 -25.113 17.320 1.00 14.48 162 GLU B CA 1
ATOM 3374 C C . GLU B 1 162 ? 30.247 -24.922 18.183 1.00 16.74 162 GLU B C 1
ATOM 3375 O O . GLU B 1 162 ? 30.894 -25.910 18.541 1.00 13.74 162 GLU B O 1
ATOM 3381 N N . ASP B 1 163 ? 30.605 -23.678 18.512 1.00 11.08 163 ASP B N 1
ATOM 3382 C CA . ASP B 1 163 ? 31.515 -23.400 19.618 1.00 13.00 163 ASP B CA 1
ATOM 3383 C C . ASP B 1 163 ? 30.739 -23.561 20.923 1.00 16.21 163 ASP B C 1
ATOM 3384 O O . ASP B 1 163 ? 29.827 -22.783 21.210 1.00 11.86 163 ASP B O 1
ATOM 3389 N N . THR B 1 164 ? 31.096 -24.580 21.713 1.00 11.68 164 THR B N 1
ATOM 3390 C CA . THR B 1 164 ? 30.386 -24.882 22.952 1.00 10.07 164 THR B CA 1
ATOM 3391 C C . THR B 1 164 ? 30.244 -23.676 23.869 1.00 10.74 164 THR B C 1
ATOM 3392 O O . THR B 1 164 ? 29.231 -23.550 24.561 1.00 13.37 164 THR B O 1
ATOM 3396 N N . GLY B 1 165 ? 31.242 -22.807 23.902 1.00 12.20 165 GLY B N 1
ATOM 3397 C CA . GLY B 1 165 ? 31.261 -21.731 24.869 1.00 12.44 165 GLY B CA 1
ATOM 3398 C C . GLY B 1 165 ? 30.337 -20.570 24.581 1.00 14.17 165 GLY B C 1
ATOM 3399 O O . GLY B 1 165 ? 30.250 -19.670 25.419 1.00 11.85 165 GLY B O 1
ATOM 3400 N N . LEU B 1 166 ? 29.611 -20.584 23.456 1.00 12.06 166 LEU B N 1
ATOM 3401 C CA . LEU B 1 166 ? 28.818 -19.409 23.068 1.00 12.17 166 LEU B CA 1
ATOM 3402 C C . LEU B 1 166 ? 27.627 -19.176 23.999 1.00 13.20 166 LEU B C 1
ATOM 3403 O O . LEU B 1 166 ? 27.302 -18.023 24.309 1.00 12.37 166 LEU B O 1
ATOM 3408 N N . ALA B 1 167 ? 26.958 -20.238 24.462 1.00 11.42 167 ALA B N 1
ATOM 3409 C CA . ALA B 1 167 ? 25.755 -20.038 25.272 1.00 12.43 167 ALA B CA 1
ATOM 3410 C C . ALA B 1 167 ? 26.068 -19.260 26.548 1.00 13.62 167 ALA B C 1
ATOM 3411 O O . ALA B 1 167 ? 25.380 -18.282 26.876 1.00 12.19 167 ALA B O 1
ATOM 3413 N N . GLN B 1 168 ? 27.126 -19.656 27.265 1.00 10.44 168 GLN B N 1
ATOM 3414 C CA . GLN B 1 168 ? 27.462 -18.944 28.494 1.00 12.22 168 GLN B CA 1
ATOM 3415 C C . GLN B 1 168 ? 28.065 -17.581 28.195 1.00 12.89 168 GLN B C 1
ATOM 3416 O O . GLN B 1 168 ? 27.835 -16.628 28.952 1.00 11.83 168 GLN B O 1
ATOM 3422 N N . LEU B 1 169 ? 28.793 -17.459 27.081 1.00 12.18 169 LEU B N 1
ATOM 3423 C CA . LEU B 1 169 ? 29.329 -16.155 26.689 1.00 12.70 169 LEU B CA 1
ATOM 3424 C C . LEU B 1 169 ? 28.205 -15.153 26.427 1.00 13.86 169 LEU B C 1
ATOM 3425 O O . LEU B 1 169 ? 28.252 -14.015 26.916 1.00 13.29 169 LEU B O 1
ATOM 3430 N N . TYR B 1 170 ? 27.214 -15.532 25.608 1.00 10.17 170 TYR B N 1
ATOM 3431 C CA . TYR B 1 170 ? 26.071 -14.645 25.373 1.00 13.89 170 TYR B CA 1
ATOM 3432 C C . TYR B 1 170 ? 25.349 -14.324 26.671 1.00 17.66 170 TYR B C 1
ATOM 3433 O O . TYR B 1 170 ? 24.951 -13.176 26.899 1.00 14.79 170 TYR B O 1
ATOM 3442 N N . TYR B 1 171 ? 25.133 -15.340 27.514 1.00 11.65 171 TYR B N 1
ATOM 3443 C CA . TYR B 1 171 ? 24.523 -15.122 28.821 1.00 15.18 171 TYR B CA 1
ATOM 3444 C C . TYR B 1 171 ? 25.270 -14.048 29.601 1.00 13.31 171 TYR B C 1
ATOM 3445 O O . TYR B 1 171 ? 24.669 -13.082 30.098 1.00 15.88 171 TYR B O 1
ATOM 3454 N N . LEU B 1 172 ? 26.597 -14.175 29.675 1.00 11.30 172 LEU B N 1
ATOM 3455 C CA . LEU B 1 172 ? 27.389 -13.238 30.457 1.00 12.69 172 LEU B CA 1
ATOM 3456 C C . LEU B 1 172 ? 27.388 -11.848 29.830 1.00 14.48 172 LEU B C 1
ATOM 3457 O O . LEU B 1 172 ? 27.396 -10.841 30.547 1.00 15.02 172 LEU B O 1
ATOM 3462 N N . ALA B 1 173 ? 27.384 -11.770 28.499 1.00 13.53 173 ALA B N 1
ATOM 3463 C CA . ALA B 1 173 ? 27.372 -10.458 27.855 1.00 14.10 173 ALA B CA 1
ATOM 3464 C C . ALA B 1 173 ? 26.053 -9.736 28.084 1.00 12.41 173 ALA B C 1
ATOM 3465 O O . ALA B 1 173 ? 26.039 -8.510 28.233 1.00 12.94 173 ALA B O 1
ATOM 3467 N N . HIS B 1 174 ? 24.932 -10.465 28.090 1.00 13.05 174 HIS B N 1
ATOM 3468 C CA . HIS B 1 174 ? 23.664 -9.836 28.457 1.00 15.32 174 HIS B CA 1
ATOM 3469 C C . HIS B 1 174 ? 23.727 -9.305 29.889 1.00 17.82 174 HIS B C 1
ATOM 3470 O O . HIS B 1 174 ? 23.318 -8.170 30.164 1.00 15.74 174 HIS B O 1
ATOM 3477 N N . LEU B 1 175 ? 24.253 -10.113 30.816 1.00 13.95 175 LEU B N 1
ATOM 3478 C CA . LEU B 1 175 ? 24.313 -9.692 32.215 1.00 14.62 175 LEU B CA 1
ATOM 3479 C C . LEU B 1 175 ? 25.324 -8.577 32.423 1.00 11.99 175 LEU B C 1
ATOM 3480 O O . LEU B 1 175 ? 25.204 -7.814 33.387 1.00 15.15 175 LEU B O 1
ATOM 3485 N N . ASP B 1 176 ? 26.335 -8.495 31.554 1.00 12.05 176 ASP B N 1
ATOM 3486 C CA . ASP B 1 176 ? 27.287 -7.387 31.568 1.00 13.22 176 ASP B CA 1
ATOM 3487 C C . ASP B 1 176 ? 26.549 -6.054 31.430 1.00 18.39 176 ASP B C 1
ATOM 3488 O O . ASP B 1 176 ? 26.799 -5.105 32.185 1.00 16.78 176 ASP B O 1
ATOM 3493 N N . VAL B 1 177 ? 25.616 -5.975 30.477 1.00 10.99 177 VAL B N 1
ATOM 3494 C CA . VAL B 1 177 ? 24.813 -4.756 30.321 1.00 10.73 177 VAL B CA 1
ATOM 3495 C C . VAL B 1 177 ? 23.950 -4.523 31.558 1.00 14.35 177 VAL B C 1
ATOM 3496 O O . VAL B 1 177 ? 23.875 -3.406 32.091 1.00 12.37 177 VAL B O 1
ATOM 3500 N N . PHE B 1 178 ? 23.259 -5.573 32.000 1.00 12.04 178 PHE B N 1
ATOM 3501 C CA . PHE B 1 178 ? 22.318 -5.493 33.112 1.00 11.79 178 PHE B CA 1
ATOM 3502 C C . PHE B 1 178 ? 22.991 -5.001 34.388 1.00 15.06 178 PHE B C 1
ATOM 3503 O O . PHE B 1 178 ? 22.547 -4.017 34.996 1.00 13.77 178 PHE B O 1
ATOM 3511 N N . LEU B 1 179 ? 24.054 -5.686 34.826 1.00 13.01 179 LEU B N 1
ATOM 3512 C CA . LEU B 1 179 ? 24.689 -5.335 36.094 1.00 13.50 179 LEU B CA 1
ATOM 3513 C C . LEU B 1 179 ? 25.315 -3.949 36.044 1.00 13.79 179 LEU B C 1
ATOM 3514 O O . LEU B 1 179 ? 25.258 -3.204 37.032 1.00 12.42 179 LEU B O 1
ATOM 3519 N N . THR B 1 180 ? 25.933 -3.594 34.916 1.00 10.79 180 THR B N 1
ATOM 3520 C CA . THR B 1 180 ? 26.646 -2.324 34.850 1.00 10.60 180 THR B CA 1
ATOM 3521 C C . THR B 1 180 ? 25.665 -1.164 34.807 1.00 11.55 180 THR B C 1
ATOM 3522 O O . THR B 1 180 ? 25.889 -0.124 35.450 1.00 12.92 180 THR B O 1
ATOM 3526 N N . THR B 1 181 ? 24.582 -1.327 34.042 1.00 10.11 181 THR B N 1
ATOM 3527 C CA . THR B 1 181 ? 23.532 -0.311 33.979 1.00 12.98 181 THR B CA 1
ATOM 3528 C C . THR B 1 181 ? 22.903 -0.103 35.352 1.00 15.35 181 THR B C 1
ATOM 3529 O O . THR B 1 181 ? 22.713 1.036 35.797 1.00 12.62 181 THR B O 1
ATOM 3533 N N . LEU B 1 182 ? 22.587 -1.201 36.046 1.00 11.53 182 LEU B N 1
ATOM 3534 C CA . LEU B 1 182 ? 22.023 -1.097 37.394 1.00 12.73 182 LEU B CA 1
ATOM 3535 C C . LEU B 1 182 ? 22.971 -0.378 38.348 1.00 14.47 182 LEU B C 1
ATOM 3536 O O . LEU B 1 182 ? 22.529 0.447 39.165 1.00 14.40 182 LEU B O 1
ATOM 3541 N N . ALA B 1 183 ? 24.277 -0.675 38.271 1.00 12.76 183 ALA B N 1
ATOM 3542 C CA . ALA B 1 183 ? 25.240 -0.006 39.144 1.00 14.82 183 ALA B CA 1
ATOM 3543 C C . ALA B 1 183 ? 25.276 1.494 38.872 1.00 13.83 183 ALA B C 1
ATOM 3544 O O . ALA B 1 183 ? 25.456 2.292 39.796 1.00 13.13 183 ALA B O 1
ATOM 3546 N N . SER B 1 184 ? 25.122 1.899 37.607 1.00 13.07 184 SER B N 1
ATOM 3547 C CA . SER B 1 184 ? 25.145 3.331 37.313 1.00 11.29 184 SER B CA 1
ATOM 3548 C C . SER B 1 184 ? 23.947 4.051 37.929 1.00 12.55 184 SER B C 1
ATOM 3549 O O . SER B 1 184 ? 24.072 5.223 38.316 1.00 12.92 184 SER B O 1
ATOM 3552 N N . VAL B 1 185 ? 22.796 3.377 38.025 1.00 9.85 185 VAL B N 1
ATOM 3553 C CA . VAL B 1 185 ? 21.597 3.988 38.599 1.00 13.33 185 VAL B CA 1
ATOM 3554 C C . VAL B 1 185 ? 21.836 4.316 40.062 1.00 13.60 185 VAL B C 1
ATOM 3555 O O . VAL B 1 185 ? 21.531 5.416 40.540 1.00 13.90 185 VAL B O 1
ATOM 3559 N N . VAL B 1 186 ? 22.411 3.362 40.788 1.00 13.28 186 VAL B N 1
ATOM 3560 C CA A VAL B 1 186 ? 22.687 3.560 42.205 0.68 13.78 186 VAL B CA 1
ATOM 3561 C CA B VAL B 1 186 ? 22.664 3.583 42.204 0.32 13.81 186 VAL B CA 1
ATOM 3562 C C . VAL B 1 186 ? 23.818 4.568 42.398 1.00 13.66 186 VAL B C 1
ATOM 3563 O O . VAL B 1 186 ? 23.798 5.381 43.336 1.00 14.50 186 VAL B O 1
ATOM 3570 N N . HIS B 1 187 ? 24.816 4.557 41.508 1.00 11.33 187 HIS B N 1
ATOM 3571 C CA . HIS B 1 187 ? 25.911 5.510 41.643 1.00 11.41 187 HIS B CA 1
ATOM 3572 C C . HIS B 1 187 ? 25.436 6.943 41.392 1.00 14.02 187 HIS B C 1
ATOM 3573 O O . HIS B 1 187 ? 25.782 7.863 42.149 1.00 13.18 187 HIS B O 1
ATOM 3580 N N . ALA B 1 188 ? 24.646 7.149 40.336 1.00 11.14 188 ALA B N 1
ATOM 3581 C CA . ALA B 1 188 ? 24.117 8.481 40.053 1.00 11.32 188 ALA B CA 1
ATOM 3582 C C . ALA B 1 188 ? 23.270 8.996 41.207 1.00 13.09 188 ALA B C 1
ATOM 3583 O O . ALA B 1 188 ? 23.325 10.187 41.552 1.00 14.87 188 ALA B O 1
ATOM 3585 N N . THR B 1 189 ? 22.465 8.121 41.802 1.00 12.23 189 THR B N 1
ATOM 3586 C CA . THR B 1 189 ? 21.623 8.533 42.922 1.00 13.83 189 THR B CA 1
ATOM 3587 C C . THR B 1 189 ? 22.473 8.931 44.123 1.00 18.67 189 THR B C 1
ATOM 3588 O O . THR B 1 189 ? 22.163 9.910 44.813 1.00 17.41 189 THR B O 1
ATOM 3592 N N . ALA B 1 190 ? 23.569 8.204 44.368 1.00 14.32 190 ALA B N 1
ATOM 3593 C CA . ALA B 1 190 ? 24.490 8.585 45.438 1.00 15.89 190 ALA B CA 1
ATOM 3594 C C . ALA B 1 190 ? 25.146 9.934 45.168 1.00 15.70 190 ALA B C 1
ATOM 3595 O O . ALA B 1 190 ? 25.361 10.721 46.095 1.00 15.45 190 ALA B O 1
ATOM 3597 N N . LEU B 1 191 ? 25.503 10.204 43.911 1.00 14.64 191 LEU B N 1
ATOM 3598 C CA . LEU B 1 191 ? 26.100 11.492 43.570 1.00 14.24 191 LEU B CA 1
ATOM 3599 C C . LEU B 1 191 ? 25.177 12.640 43.957 1.00 17.57 191 LEU B C 1
ATOM 3600 O O . LEU B 1 191 ? 25.624 13.652 44.514 1.00 16.78 191 LEU B O 1
ATOM 3605 N N . VAL B 1 192 ? 23.878 12.477 43.706 1.00 13.66 192 VAL B N 1
ATOM 3606 C CA . VAL B 1 192 ? 22.911 13.537 43.979 1.00 14.81 192 VAL B CA 1
ATOM 3607 C C . VAL B 1 192 ? 22.566 13.583 45.466 1.00 18.74 192 VAL B C 1
ATOM 3608 O O . VAL B 1 192 ? 22.390 14.661 46.043 1.00 17.07 192 VAL B O 1
ATOM 3612 N N . SER B 1 193 ? 22.476 12.419 46.111 1.00 17.83 193 SER B N 1
ATOM 3613 C CA . SER B 1 193 ? 22.212 12.386 47.548 1.00 16.60 193 SER B CA 1
ATOM 3614 C C . SER B 1 193 ? 23.303 13.095 48.337 1.00 17.46 193 SER B C 1
ATOM 3615 O O . SER B 1 193 ? 23.016 13.745 49.355 1.00 19.64 193 SER B O 1
ATOM 3618 N N . ALA B 1 194 ? 24.557 12.969 47.900 1.00 15.92 194 ALA B N 1
ATOM 3619 C CA . ALA B 1 194 ? 25.653 13.632 48.592 1.00 17.21 194 ALA B CA 1
ATOM 3620 C C . ALA B 1 194 ? 25.486 15.142 48.618 1.00 23.69 194 ALA B C 1
ATOM 3621 O O . ALA B 1 194 ? 26.050 15.799 49.503 1.00 19.45 194 ALA B O 1
ATOM 3623 N N . ALA B 1 195 ? 24.724 15.703 47.680 1.00 19.05 195 ALA B N 1
ATOM 3624 C CA . ALA B 1 195 ? 24.461 17.136 47.629 1.00 24.14 195 ALA B CA 1
ATOM 3625 C C . ALA B 1 195 ? 23.162 17.530 48.316 1.00 22.03 195 ALA B C 1
ATOM 3626 O O . ALA B 1 195 ? 22.732 18.680 48.189 1.00 25.40 195 ALA B O 1
ATOM 3628 N N . GLY B 1 196 ? 22.513 16.608 49.018 1.00 21.10 196 GLY B N 1
ATOM 3629 C CA . GLY B 1 196 ? 21.349 16.936 49.815 1.00 23.72 196 GLY B CA 1
ATOM 3630 C C . GLY B 1 196 ? 20.005 16.661 49.181 1.00 29.25 196 GLY B C 1
ATOM 3631 O O . GLY B 1 196 ? 18.978 16.945 49.810 1.00 28.04 196 GLY B O 1
ATOM 3632 N N . VAL B 1 197 ? 19.967 16.106 47.975 1.00 20.34 197 VAL B N 1
ATOM 3633 C CA . VAL B 1 197 ? 18.709 15.729 47.348 1.00 23.55 197 VAL B CA 1
ATOM 3634 C C . VAL B 1 197 ? 18.363 14.306 47.760 1.00 26.29 197 VAL B C 1
ATOM 3635 O O . VAL B 1 197 ? 19.193 13.395 47.645 1.00 25.07 197 VAL B O 1
ATOM 3639 N N . ASP B 1 198 ? 17.138 14.114 48.232 1.00 16.76 198 ASP B N 1
ATOM 3640 C CA . ASP B 1 198 ? 16.723 12.826 48.754 1.00 19.22 198 ASP B CA 1
ATOM 3641 C C . ASP B 1 198 ? 16.692 11.768 47.656 1.00 17.94 198 ASP B C 1
ATOM 3642 O O . ASP B 1 198 ? 16.354 12.045 46.502 1.00 19.85 198 ASP B O 1
ATOM 3647 N N . GLU B 1 199 ? 17.025 10.533 48.039 1.00 17.10 199 GLU B N 1
ATOM 3648 C CA . GLU B 1 199 ? 17.004 9.430 47.085 1.00 19.51 199 GLU B CA 1
ATOM 3649 C C . GLU B 1 199 ? 15.606 9.155 46.541 1.00 22.15 199 GLU B C 1
ATOM 3650 O O . GLU B 1 199 ? 15.471 8.700 45.400 1.00 20.62 199 GLU B O 1
ATOM 3656 N N . ALA B 1 200 ? 14.554 9.406 47.330 1.00 19.21 200 ALA B N 1
ATOM 3657 C CA . ALA B 1 200 ? 13.204 9.258 46.790 1.00 19.97 200 ALA B CA 1
ATOM 3658 C C . ALA B 1 200 ? 12.921 10.281 45.702 1.00 22.22 200 ALA B C 1
ATOM 3659 O O . ALA B 1 200 ? 12.070 10.038 44.839 1.00 24.60 200 ALA B O 1
ATOM 3661 N N . ALA B 1 201 ? 13.618 11.414 45.719 1.00 19.11 201 ALA B N 1
ATOM 3662 C CA . ALA B 1 201 ? 13.435 12.400 44.662 1.00 18.42 201 ALA B CA 1
ATOM 3663 C C . ALA B 1 201 ? 14.219 12.026 43.412 1.00 20.68 201 ALA B C 1
ATOM 3664 O O . ALA B 1 201 ? 13.724 12.210 42.296 1.00 20.87 201 ALA B O 1
ATOM 3666 N N . PHE B 1 202 ? 15.434 11.495 43.565 1.00 17.41 202 PHE B N 1
ATOM 3667 C CA . PHE B 1 202 ? 16.273 11.334 42.383 1.00 15.54 202 PHE B CA 1
ATOM 3668 C C . PHE B 1 202 ? 16.270 9.932 41.790 1.00 16.69 202 PHE B C 1
ATOM 3669 O O . PHE B 1 202 ? 16.460 9.805 40.578 1.00 15.08 202 PHE B O 1
ATOM 3677 N N . ALA B 1 203 ? 16.097 8.878 42.587 1.00 17.54 203 ALA B N 1
ATOM 3678 C CA . ALA B 1 203 ? 16.086 7.544 41.988 1.00 18.51 203 ALA B CA 1
ATOM 3679 C C . ALA B 1 203 ? 15.123 7.442 40.811 1.00 17.68 203 ALA B C 1
ATOM 3680 O O . ALA B 1 203 ? 15.510 6.846 39.787 1.00 17.96 203 ALA B O 1
ATOM 3682 N N . PRO B 1 204 ? 13.912 8.013 40.847 1.00 16.31 204 PRO B N 1
ATOM 3683 C CA . PRO B 1 204 ? 13.066 7.953 39.645 1.00 18.49 204 PRO B CA 1
ATOM 3684 C C . PRO B 1 204 ? 13.656 8.669 38.437 1.00 15.37 204 PRO B C 1
ATOM 3685 O O . PRO B 1 204 ? 13.364 8.264 37.303 1.00 14.72 204 PRO B O 1
ATOM 3689 N N . GLU B 1 205 ? 14.486 9.709 38.637 1.00 14.23 205 GLU B N 1
ATOM 3690 C CA . GLU B 1 205 ? 15.142 10.356 37.501 1.00 16.47 205 GLU B CA 1
ATOM 3691 C C . GLU B 1 205 ? 16.187 9.442 36.890 1.00 13.32 205 GLU B C 1
ATOM 3692 O O . GLU B 1 205 ? 16.309 9.362 35.663 1.00 13.60 205 GLU B O 1
ATOM 3698 N N . ALA B 1 206 ? 16.951 8.751 37.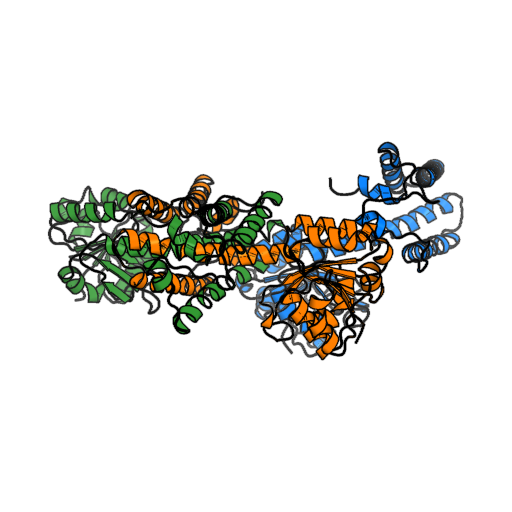737 1.00 14.80 206 ALA B N 1
ATOM 3699 C CA . ALA B 1 206 ? 17.971 7.835 37.235 1.00 14.65 206 ALA B CA 1
ATOM 3700 C C . ALA B 1 206 ? 17.335 6.692 36.456 1.00 14.43 206 ALA B C 1
ATOM 3701 O O . ALA B 1 206 ? 17.851 6.289 35.406 1.00 13.04 206 ALA B O 1
ATOM 3703 N N . ILE B 1 207 ? 16.199 6.191 36.939 1.00 15.88 207 ILE B N 1
ATOM 3704 C CA . ILE B 1 207 ? 15.470 5.147 36.225 1.00 16.88 207 ILE B CA 1
ATOM 3705 C C . ILE B 1 207 ? 14.978 5.665 34.880 1.00 16.61 207 ILE B C 1
ATOM 3706 O O . ILE B 1 207 ? 15.130 5.003 33.843 1.00 13.65 207 ILE B O 1
ATOM 3711 N N . ARG B 1 208 ? 14.376 6.859 34.869 1.00 15.12 208 ARG B N 1
ATOM 3712 C CA . ARG B 1 208 ? 13.955 7.440 33.604 1.00 15.55 208 ARG B CA 1
ATOM 3713 C C . ARG B 1 208 ? 15.131 7.558 32.637 1.00 12.76 208 ARG B C 1
ATOM 3714 O O . ARG B 1 208 ? 14.969 7.349 31.430 1.00 14.84 208 ARG B O 1
ATOM 3722 N N . MET B 1 209 ? 16.329 7.866 33.147 1.00 12.23 209 MET B N 1
ATOM 3723 C CA . MET B 1 209 ? 17.475 8.015 32.256 1.00 11.98 209 MET B CA 1
ATOM 3724 C C . MET B 1 209 ? 17.864 6.681 31.617 1.00 12.58 209 MET B C 1
ATOM 3725 O O . MET B 1 209 ? 18.251 6.650 30.445 1.00 13.37 209 MET B O 1
ATOM 3730 N N . VAL B 1 210 ? 17.739 5.568 32.348 1.00 12.24 210 VAL B N 1
ATOM 3731 C CA . VAL B 1 210 ? 17.961 4.261 31.712 1.00 12.51 210 VAL B CA 1
ATOM 3732 C C . VAL B 1 210 ? 17.009 4.071 30.539 1.00 12.26 210 VAL B C 1
ATOM 3733 O O . VAL B 1 210 ? 17.414 3.660 29.443 1.00 13.41 210 VAL B O 1
ATOM 3737 N N . ILE B 1 211 ? 15.718 4.339 30.767 1.00 11.71 211 ILE B N 1
ATOM 3738 C CA . ILE B 1 211 ? 14.705 4.184 29.724 1.00 14.38 211 ILE B CA 1
ATOM 3739 C C . ILE B 1 211 ? 15.017 5.076 28.531 1.00 16.15 211 ILE B C 1
ATOM 3740 O O . ILE B 1 211 ? 14.975 4.632 27.375 1.00 12.71 211 ILE B O 1
ATOM 3745 N N . GLU B 1 212 ? 15.362 6.341 28.787 1.00 12.77 212 GLU B N 1
ATOM 3746 C CA . GLU B 1 212 ? 15.706 7.240 27.688 1.00 12.67 212 GLU B CA 1
ATOM 3747 C C . GLU B 1 212 ? 16.969 6.794 26.970 1.00 13.87 212 GLU B C 1
ATOM 3748 O O . GLU B 1 212 ? 17.087 6.971 25.752 1.00 13.25 212 GLU B O 1
ATOM 3754 N N . THR B 1 213 ? 17.934 6.234 27.701 1.00 12.31 213 THR B N 1
ATOM 3755 C CA . THR B 1 213 ? 19.145 5.762 27.041 1.00 11.81 213 THR B CA 1
ATOM 3756 C C . THR B 1 213 ? 18.814 4.636 26.072 1.00 13.66 213 THR B C 1
ATOM 3757 O O . THR B 1 213 ? 19.276 4.640 24.922 1.00 13.17 213 THR B O 1
ATOM 3761 N N . GLY B 1 214 ? 17.985 3.684 26.514 1.00 13.09 214 GLY B N 1
ATOM 3762 C CA . GLY B 1 214 ? 17.545 2.616 25.623 1.00 10.19 214 GLY B CA 1
ATOM 3763 C C . GLY B 1 214 ? 16.798 3.145 24.415 1.00 13.89 214 GLY B C 1
ATOM 3764 O O . GLY B 1 214 ? 17.029 2.701 23.288 1.00 14.40 214 GLY B O 1
ATOM 3765 N N . GLN B 1 215 ? 15.915 4.122 24.633 1.00 13.77 215 GLN B N 1
ATOM 3766 C CA . GLN B 1 215 ? 15.155 4.701 23.528 1.00 14.24 215 GLN B CA 1
ATOM 3767 C C . GLN B 1 215 ? 16.085 5.359 22.519 1.00 15.17 215 GLN B C 1
ATOM 3768 O O . GLN B 1 215 ? 15.932 5.174 21.306 1.00 16.27 215 GLN B O 1
ATOM 3774 N N . MET B 1 216 ? 17.065 6.123 23.006 1.00 12.59 216 MET B N 1
ATOM 3775 C CA . MET B 1 216 ? 17.949 6.853 22.103 1.00 14.81 216 MET B CA 1
ATOM 3776 C C . MET B 1 216 ? 18.848 5.898 21.338 1.00 16.79 216 MET B C 1
ATOM 3777 O O . MET B 1 216 ? 19.145 6.121 20.158 1.00 14.33 216 MET B O 1
ATOM 3782 N N . LEU B 1 217 ? 19.281 4.822 22.000 1.00 14.91 217 LEU B N 1
ATOM 3783 C CA . LEU B 1 217 ? 20.084 3.805 21.327 1.00 15.98 217 LEU B CA 1
ATOM 3784 C C . LEU B 1 217 ? 19.274 3.087 20.255 1.00 13.97 217 LEU B C 1
ATOM 3785 O O . LEU B 1 217 ? 19.802 2.760 19.186 1.00 16.65 217 LEU B O 1
ATOM 3790 N N . ALA B 1 218 ? 17.993 2.837 20.519 1.00 17.40 218 ALA B N 1
ATOM 3791 C CA . ALA B 1 218 ? 17.154 2.143 19.549 1.00 17.15 218 ALA B CA 1
ATOM 3792 C C . ALA B 1 218 ? 16.814 3.011 18.343 1.00 22.41 218 ALA B C 1
ATOM 3793 O O . ALA B 1 218 ? 16.457 2.473 17.289 1.00 21.67 218 ALA B O 1
ATOM 3795 N N . ALA B 1 219 ? 16.908 4.333 18.471 1.00 18.01 219 ALA B N 1
ATOM 3796 C CA . ALA B 1 219 ? 16.527 5.234 17.388 1.00 19.11 219 ALA B CA 1
ATOM 3797 C C . ALA B 1 219 ? 17.754 5.858 16.740 1.00 23.56 219 ALA B C 1
ATOM 3798 O O . ALA B 1 219 ? 17.850 7.086 16.665 1.00 30.45 219 ALA B O 1
ATOM 3800 N N . GLU B 1 220 ? 18.675 5.020 16.251 1.00 22.77 220 GLU B N 1
ATOM 3801 C CA . GLU B 1 220 ? 20.026 5.474 15.928 1.00 20.26 220 GLU B CA 1
ATOM 3802 C C . GLU B 1 220 ? 20.027 6.633 14.934 1.00 23.08 220 GLU B C 1
ATOM 3803 O O . GLU B 1 220 ? 20.722 7.633 15.142 1.00 28.32 220 GLU B O 1
ATOM 3809 N N . ALA B 1 221 ? 19.269 6.516 13.841 1.00 25.38 221 ALA B N 1
ATOM 3810 C CA . ALA B 1 221 ? 19.262 7.582 12.842 1.00 36.68 221 ALA B CA 1
ATOM 3811 C C . ALA B 1 221 ? 18.760 8.889 13.442 1.00 28.01 221 ALA B C 1
ATOM 3812 O O . ALA B 1 221 ? 19.334 9.960 13.202 1.00 32.44 221 ALA B O 1
ATOM 3814 N N . GLU B 1 222 ? 17.706 8.806 14.249 1.00 18.33 222 GLU B N 1
ATOM 3815 C CA . GLU B 1 222 ? 17.069 9.981 14.830 1.00 19.36 222 GLU B CA 1
ATOM 3816 C C . GLU B 1 222 ? 17.973 10.699 15.828 1.00 20.98 222 GLU B C 1
ATOM 3817 O O . GLU B 1 222 ? 17.892 11.925 15.957 1.00 16.98 222 GLU B O 1
ATOM 3823 N N . THR B 1 223 ? 18.813 9.964 16.555 1.00 14.60 223 THR B N 1
ATOM 3824 C CA . THR B 1 223 ? 19.622 10.542 17.627 1.00 12.13 223 THR B CA 1
ATOM 3825 C C . THR B 1 223 ? 21.098 10.660 17.295 1.00 13.38 223 THR B C 1
ATOM 3826 O O . THR B 1 223 ? 21.826 11.340 18.027 1.00 15.42 223 THR B O 1
ATOM 3830 N N . GLY B 1 224 ? 21.570 9.993 16.245 1.00 13.01 224 GLY B N 1
ATOM 3831 C CA . GLY B 1 224 ? 22.981 9.972 15.947 1.00 14.30 224 GLY B CA 1
ATOM 3832 C C . GLY B 1 224 ? 23.795 8.969 16.738 1.00 13.15 224 GLY B C 1
ATOM 3833 O O . GLY B 1 224 ? 25.007 8.901 16.538 1.00 13.36 224 GLY B O 1
ATOM 3834 N N . LEU B 1 225 ? 23.182 8.214 17.647 1.00 12.66 225 LEU B N 1
ATOM 3835 C CA . LEU B 1 225 ? 23.897 7.176 18.395 1.00 11.61 225 LEU B CA 1
ATOM 3836 C C . LEU B 1 225 ? 24.017 5.958 17.486 1.00 13.67 225 LEU B C 1
ATOM 3837 O O . LEU B 1 225 ? 23.066 5.189 17.349 1.00 16.59 225 LEU B O 1
ATOM 3842 N N . GLU B 1 226 ? 25.181 5.774 16.866 1.00 14.28 226 GLU B N 1
ATOM 3843 C CA . GLU B 1 226 ? 25.326 4.748 15.831 1.00 12.76 226 GLU B CA 1
ATOM 3844 C C . GLU B 1 226 ? 26.142 3.567 16.338 1.00 13.50 226 GLU B C 1
ATOM 3845 O O . GLU B 1 226 ? 27.187 3.242 15.769 1.00 12.63 226 GLU B O 1
ATOM 3851 N N . LEU B 1 227 ? 25.673 2.935 17.417 1.00 13.34 227 LEU B N 1
ATOM 3852 C CA . LEU B 1 227 ? 26.432 1.873 18.076 1.00 14.25 227 LEU B CA 1
ATOM 3853 C C . LEU B 1 227 ? 26.716 0.711 17.126 1.00 17.49 227 LEU B C 1
ATOM 3854 O O . LEU B 1 227 ? 27.877 0.336 16.898 1.00 13.32 227 LEU B O 1
ATOM 3859 N N . GLY B 1 228 ? 25.655 0.107 16.588 1.00 14.76 228 GLY B N 1
ATOM 3860 C CA . GLY B 1 228 ? 25.836 -1.067 15.745 1.00 15.00 228 GLY B CA 1
ATOM 3861 C C . GLY B 1 228 ? 26.609 -0.760 14.478 1.00 17.12 228 GLY B C 1
ATOM 3862 O O . GLY B 1 228 ? 27.523 -1.494 14.097 1.00 16.39 228 GLY B O 1
ATOM 3863 N N . ARG B 1 229 ? 26.260 0.338 13.810 1.00 16.30 229 ARG B N 1
ATOM 3864 C CA . ARG B 1 229 ? 26.932 0.665 12.555 1.00 13.36 229 ARG B CA 1
ATOM 3865 C C . ARG B 1 229 ? 28.427 0.892 12.763 1.00 13.96 229 ARG B C 1
ATOM 3866 O O . ARG B 1 229 ? 29.257 0.375 12.009 1.00 13.12 229 ARG B O 1
ATOM 3874 N N . ASN B 1 230 ? 28.798 1.667 13.785 1.00 11.78 230 ASN B N 1
ATOM 3875 C CA . ASN B 1 230 ? 30.209 1.993 13.970 1.00 10.76 230 ASN B CA 1
ATOM 3876 C C . ASN B 1 230 ? 31.006 0.791 14.471 1.00 11.79 230 ASN B C 1
ATOM 3877 O O . ASN B 1 230 ? 32.133 0.561 14.022 1.00 13.42 230 ASN B O 1
ATOM 3882 N N . LEU B 1 231 ? 30.456 0.036 15.422 1.00 12.54 231 LEU B N 1
ATOM 3883 C CA . LEU B 1 231 ? 31.179 -1.135 15.911 1.00 12.22 231 LEU B CA 1
ATOM 3884 C C . LEU B 1 231 ? 31.337 -2.174 14.807 1.00 12.03 231 LEU B C 1
ATOM 3885 O O . LEU B 1 231 ? 32.403 -2.781 14.674 1.00 14.91 231 LEU B O 1
ATOM 3890 N N . ALA B 1 232 ? 30.309 -2.351 13.980 1.00 12.82 232 ALA B N 1
ATOM 3891 C CA . ALA B 1 232 ? 30.402 -3.323 12.886 1.00 12.19 232 ALA B CA 1
ATOM 3892 C C . ALA B 1 232 ? 31.334 -2.840 11.774 1.00 16.86 232 ALA B C 1
ATOM 3893 O O . ALA B 1 232 ? 32.071 -3.642 11.185 1.00 15.00 232 ALA B O 1
ATOM 3895 N N . SER B 1 233 ? 31.336 -1.538 11.467 1.00 13.38 233 SER B N 1
ATOM 3896 C CA . SER B 1 233 ? 32.189 -1.056 10.387 1.00 13.01 233 SER B CA 1
ATOM 3897 C C . SER B 1 233 ? 33.627 -0.798 10.817 1.00 15.33 233 SER B C 1
ATOM 3898 O O . SER B 1 233 ? 34.523 -0.795 9.961 1.00 16.00 233 SER B O 1
ATOM 3901 N N . GLY B 1 234 ? 33.873 -0.565 12.109 1.00 13.42 234 GLY B N 1
ATOM 3902 C CA . GLY B 1 234 ? 35.166 -0.080 12.549 1.00 13.73 234 GLY B CA 1
ATOM 3903 C C . GLY B 1 234 ? 35.445 1.368 12.221 1.00 14.17 234 GLY B C 1
ATOM 3904 O O . GLY B 1 234 ? 36.592 1.801 12.305 1.00 17.98 234 GLY B O 1
ATOM 3905 N N . ASN B 1 235 ? 34.430 2.126 11.831 1.00 14.20 235 ASN B N 1
ATOM 3906 C CA . ASN B 1 235 ? 34.567 3.534 11.498 1.00 14.70 235 ASN B CA 1
ATOM 3907 C C . ASN B 1 235 ? 33.707 4.328 12.474 1.00 10.95 235 ASN B C 1
ATOM 3908 O O . ASN B 1 235 ? 32.569 3.946 12.739 1.00 12.70 235 ASN B O 1
ATOM 3913 N N . HIS B 1 236 ? 34.238 5.428 13.014 1.00 13.44 236 HIS B N 1
ATOM 3914 C CA . HIS B 1 236 ? 33.640 6.086 14.180 1.00 10.11 236 HIS B CA 1
ATOM 3915 C C . HIS B 1 236 ? 33.517 7.593 13.952 1.00 13.55 236 HIS B C 1
ATOM 3916 O O . HIS B 1 236 ? 34.206 8.385 14.605 1.00 15.77 236 HIS B O 1
ATOM 3923 N N . PRO B 1 237 ? 32.640 8.022 13.038 1.00 15.55 237 PRO B N 1
ATOM 3924 C CA . PRO B 1 237 ? 32.504 9.470 12.753 1.00 19.18 237 PRO B CA 1
ATOM 3925 C C . PRO B 1 237 ? 32.023 10.223 13.983 1.00 13.79 237 PRO B C 1
ATOM 3926 O O . PRO B 1 237 ? 30.998 9.884 14.568 1.00 13.13 237 PRO B O 1
ATOM 3930 N N . GLY B 1 238 ? 32.753 11.271 14.357 1.00 13.78 238 GLY B N 1
ATOM 3931 C CA . GLY B 1 238 ? 32.475 11.962 15.600 1.00 12.96 238 GLY B CA 1
ATOM 3932 C C . GLY B 1 238 ? 31.791 13.312 15.483 1.00 14.76 238 GLY B C 1
ATOM 3933 O O . GLY B 1 238 ? 31.686 14.006 16.501 1.00 13.31 238 GLY B O 1
ATOM 3934 N N . GLU B 1 239 ? 31.255 13.660 14.303 1.00 14.16 239 GLU B N 1
ATOM 3935 C CA A GLU B 1 239 ? 30.806 15.035 14.082 0.64 16.46 239 GLU B CA 1
ATOM 3936 C CA B GLU B 1 239 ? 30.750 15.010 14.023 0.36 16.52 239 GLU B CA 1
ATOM 3937 C C . GLU B 1 239 ? 29.638 15.441 14.978 1.00 17.30 239 GLU B C 1
ATOM 3938 O O . GLU B 1 239 ? 29.434 16.645 15.192 1.00 18.33 239 GLU B O 1
ATOM 3949 N N . LEU B 1 240 ? 28.876 14.494 15.533 1.00 13.07 240 LEU B N 1
ATOM 3950 C CA . LEU B 1 240 ? 27.753 14.879 16.389 1.00 11.99 240 LEU B CA 1
ATOM 3951 C C . LEU B 1 240 ? 28.058 14.806 17.879 1.00 10.27 240 LEU B C 1
ATOM 3952 O O . LEU B 1 240 ? 27.271 15.322 18.681 1.00 11.11 240 LEU B O 1
ATOM 3957 N N . ALA B 1 241 ? 29.160 14.170 18.264 1.00 10.70 241 ALA B N 1
ATOM 3958 C CA . ALA B 1 241 ? 29.538 13.995 19.663 1.00 10.02 241 ALA B CA 1
ATOM 3959 C C . ALA B 1 241 ? 30.900 13.324 19.700 1.00 14.76 241 ALA B C 1
ATOM 3960 O O . ALA B 1 241 ? 31.013 12.142 19.364 1.00 13.78 241 ALA B O 1
ATOM 3962 N N . THR B 1 242 ? 31.934 14.050 20.090 1.00 10.46 242 THR B N 1
ATOM 3963 C CA . THR B 1 242 ? 33.277 13.481 20.104 1.00 12.06 242 THR B CA 1
ATOM 3964 C C . THR B 1 242 ? 33.597 12.770 21.421 1.00 15.79 242 THR B C 1
ATOM 3965 O O . THR B 1 242 ? 33.016 13.039 22.482 1.00 12.16 242 THR B O 1
ATOM 3969 N N . ALA B 1 243 ? 34.584 11.874 21.340 1.00 13.08 243 ALA B N 1
ATOM 3970 C CA . ALA B 1 243 ? 35.096 11.211 22.537 1.00 13.21 243 ALA B CA 1
ATOM 3971 C C . ALA B 1 243 ? 35.740 12.203 23.492 1.00 12.35 243 ALA B C 1
ATOM 3972 O O . ALA B 1 243 ? 35.643 12.052 24.716 1.00 15.46 243 ALA B O 1
ATOM 3974 N N . VAL B 1 244 ? 36.390 13.231 22.950 1.00 12.31 244 VAL B N 1
ATOM 3975 C CA A VAL B 1 244 ? 37.025 14.197 23.836 0.57 15.10 244 VAL B CA 1
ATOM 3976 C CA B VAL B 1 244 ? 37.027 14.242 23.791 0.43 15.10 244 VAL B CA 1
ATOM 3977 C C . VAL B 1 244 ? 35.977 15.043 24.558 1.00 13.80 244 VAL B C 1
ATOM 3978 O O . VAL B 1 244 ? 36.158 15.389 25.738 1.00 12.72 244 VAL B O 1
ATOM 3985 N N . MET B 1 245 ? 34.841 15.323 23.921 1.00 12.82 245 MET B N 1
ATOM 3986 C CA . MET B 1 245 ? 33.767 16.041 24.605 1.00 12.63 245 MET B CA 1
ATOM 3987 C C . MET B 1 245 ? 33.153 15.174 25.695 1.00 13.61 245 MET B C 1
ATOM 3988 O O . MET B 1 245 ? 32.959 15.624 26.831 1.00 12.58 245 MET B O 1
ATOM 3993 N N . MET B 1 246 ? 32.876 13.909 25.377 1.00 11.24 246 MET B N 1
ATOM 3994 C CA . MET B 1 246 ? 32.247 13.044 26.362 1.00 11.99 246 MET B CA 1
ATOM 3995 C C . MET B 1 246 ? 33.236 12.627 27.441 1.00 10.83 246 MET B C 1
ATOM 3996 O O . MET B 1 246 ? 32.838 12.423 28.594 1.00 11.21 246 MET B O 1
ATOM 4001 N N . GLY B 1 247 ? 34.519 12.523 27.087 1.00 12.70 247 GLY B N 1
ATOM 4002 C CA . GLY B 1 247 ? 35.541 12.277 28.083 1.00 13.10 247 GLY B CA 1
ATOM 4003 C C . GLY B 1 247 ? 35.673 13.421 29.066 1.00 16.35 247 GLY B C 1
ATOM 4004 O O . GLY B 1 247 ? 35.992 13.206 30.239 1.00 13.27 247 GLY B O 1
ATOM 4005 N N . ALA B 1 248 ? 35.408 14.643 28.615 1.00 12.75 248 ALA B N 1
ATOM 4006 C CA . ALA B 1 248 ? 35.405 15.758 29.551 1.00 13.46 248 ALA B CA 1
ATOM 4007 C C . ALA B 1 248 ? 34.306 15.570 30.589 1.00 12.51 248 ALA B C 1
ATOM 4008 O O . ALA B 1 248 ? 34.546 15.723 31.787 1.00 14.33 248 ALA B O 1
ATOM 4010 N N . THR B 1 249 ? 33.100 15.182 30.151 1.00 11.60 249 THR B N 1
ATOM 4011 C CA . THR B 1 249 ? 32.030 14.901 31.107 1.00 12.36 249 THR B CA 1
ATOM 4012 C C . THR B 1 249 ? 32.408 13.758 32.045 1.00 13.28 249 THR B C 1
ATOM 4013 O O . THR B 1 249 ? 32.132 13.810 33.250 1.00 12.71 249 THR B O 1
ATOM 4017 N N . ALA B 1 250 ? 33.036 12.709 31.514 1.00 12.43 250 ALA B N 1
ATOM 4018 C CA . ALA B 1 250 ? 33.503 11.638 32.393 1.00 12.67 250 ALA B CA 1
ATOM 4019 C C . ALA B 1 250 ? 34.458 12.180 33.459 1.00 12.14 250 ALA B C 1
ATOM 4020 O O . ALA B 1 250 ? 34.365 11.798 34.632 1.00 14.31 250 ALA B O 1
ATOM 4022 N N . ASP B 1 251 ? 35.347 13.106 33.079 1.00 12.83 251 ASP B N 1
ATOM 4023 C CA . ASP B 1 251 ? 36.215 13.771 34.061 1.00 16.18 251 ASP B CA 1
ATOM 4024 C C . ASP B 1 251 ? 35.401 14.556 35.086 1.00 14.86 251 ASP B C 1
ATOM 4025 O O . ASP B 1 251 ? 35.695 14.522 36.291 1.00 14.76 251 ASP B O 1
ATOM 4030 N N . HIS B 1 252 ? 34.378 15.281 34.625 1.00 13.61 252 HIS B N 1
ATOM 4031 C CA . HIS B 1 252 ? 33.581 16.094 35.539 1.00 14.37 252 HIS B CA 1
ATOM 4032 C C . HIS B 1 252 ? 32.843 15.229 36.546 1.00 16.53 252 HIS B C 1
ATOM 4033 O O . HIS B 1 252 ? 32.709 15.602 37.715 1.00 13.98 252 HIS B O 1
ATOM 4040 N N . ILE B 1 253 ? 32.354 14.067 36.108 1.00 12.39 253 ILE B N 1
ATOM 4041 C CA . ILE B 1 253 ? 31.685 13.158 37.029 1.00 11.79 253 ILE B CA 1
ATOM 4042 C C . ILE B 1 253 ? 32.659 12.671 38.095 1.00 12.40 253 ILE B C 1
ATOM 4043 O O . ILE B 1 253 ? 32.321 12.617 39.287 1.00 13.83 253 ILE B O 1
ATOM 4048 N N . VAL B 1 254 ? 33.874 12.300 37.686 1.00 13.44 254 VAL B N 1
ATOM 4049 C CA . VAL B 1 254 ? 34.886 11.866 38.651 1.00 15.15 254 VAL B CA 1
ATOM 4050 C C . VAL B 1 254 ? 35.186 12.985 39.638 1.00 15.88 254 VAL B C 1
ATOM 4051 O O . VAL B 1 254 ? 35.248 12.766 40.856 1.00 15.78 254 VAL B O 1
ATOM 4055 N N . SER B 1 255 ? 35.350 14.202 39.127 1.00 13.21 255 SER B N 1
ATOM 4056 C CA . SER B 1 255 ? 35.607 15.355 39.990 1.00 18.24 255 SER B CA 1
ATOM 4057 C C . SER B 1 255 ? 34.461 15.582 40.977 1.00 19.45 255 SER B C 1
ATOM 4058 O O . SER B 1 255 ? 34.689 15.809 42.176 1.00 18.17 255 SER B O 1
ATOM 4061 N N . ALA B 1 256 ? 33.214 15.536 40.491 1.00 14.68 256 ALA B N 1
ATOM 4062 C CA . ALA B 1 256 ? 32.070 15.692 41.382 1.00 14.39 256 ALA B CA 1
ATOM 4063 C C . ALA B 1 256 ? 32.054 14.612 42.455 1.00 20.43 256 ALA B C 1
ATOM 4064 O O . ALA B 1 256 ? 31.866 14.909 43.643 1.00 15.50 256 ALA B O 1
ATOM 4066 N N . ALA B 1 257 ? 32.269 13.353 42.058 1.00 15.10 257 ALA B N 1
ATOM 4067 C CA . ALA B 1 257 ? 32.258 12.254 43.018 1.00 16.43 257 ALA B CA 1
ATOM 4068 C C . ALA B 1 257 ? 33.392 12.383 44.028 1.00 18.60 257 ALA B C 1
ATOM 4069 O O . ALA B 1 257 ? 33.188 12.183 45.234 1.00 18.39 257 ALA B O 1
ATOM 4071 N N . LYS B 1 258 ? 34.595 12.706 43.553 1.00 16.54 258 LYS B N 1
ATOM 4072 C CA . LYS B 1 258 ? 35.728 12.876 44.453 1.00 22.59 258 LYS B CA 1
ATOM 4073 C C . LYS B 1 258 ? 35.468 13.999 45.451 1.00 23.07 258 LYS B C 1
ATOM 4074 O O . LYS B 1 258 ? 35.735 13.851 46.649 1.00 22.65 258 LYS B O 1
ATOM 4080 N N . GLY B 1 259 ? 34.921 15.119 44.977 1.00 20.16 259 GLY B N 1
ATOM 4081 C CA . GLY B 1 259 ? 34.602 16.255 45.825 1.00 22.76 259 GLY B CA 1
ATOM 4082 C C . GLY B 1 259 ? 33.529 15.996 46.860 1.00 26.17 259 GLY B C 1
ATOM 4083 O O . GLY B 1 259 ? 33.429 16.763 47.824 1.00 28.39 259 GLY B O 1
ATOM 4084 N N . SER B 1 260 ? 32.725 14.948 46.699 1.00 21.34 260 SER B N 1
ATOM 4085 C CA . SER B 1 260 ? 31.631 14.704 47.630 1.00 18.16 260 SER B CA 1
ATOM 4086 C C . SER B 1 260 ? 31.730 13.353 48.336 1.00 21.56 260 SER B C 1
ATOM 4087 O O . SER B 1 260 ? 30.771 12.946 48.997 1.00 22.97 260 SER B O 1
ATOM 4090 N N . GLY B 1 261 ? 32.864 12.661 48.240 1.00 19.45 261 GLY B N 1
ATOM 4091 C CA . GLY B 1 261 ? 33.044 11.428 48.988 1.00 20.30 261 GLY B CA 1
ATOM 4092 C C . GLY B 1 261 ? 32.278 10.232 48.465 1.00 25.54 261 GLY B C 1
ATOM 4093 O O . GLY B 1 261 ? 32.038 9.279 49.217 1.00 20.92 261 GLY B O 1
ATOM 4094 N N . VAL B 1 262 ? 31.878 10.250 47.196 1.00 17.86 262 VAL B N 1
ATOM 4095 C CA . VAL B 1 262 ? 31.144 9.151 46.579 1.00 17.14 262 VAL B CA 1
ATOM 4096 C C . VAL B 1 262 ? 32.153 8.214 45.923 1.00 16.15 262 VAL B C 1
ATOM 4097 O O . VAL B 1 262 ? 33.161 8.665 45.372 1.00 18.41 262 VAL B O 1
ATOM 4101 N N . ASP B 1 263 ? 31.899 6.906 45.998 1.00 16.73 263 ASP B N 1
ATOM 4102 C CA . ASP B 1 263 ? 32.894 5.935 45.551 1.00 17.55 263 ASP B CA 1
ATOM 4103 C C . ASP B 1 263 ? 33.259 6.149 44.088 1.00 17.93 263 ASP B C 1
ATOM 4104 O O . ASP B 1 263 ? 32.395 6.424 43.251 1.00 17.92 263 ASP B O 1
ATOM 4109 N N . LEU B 1 264 ? 34.547 5.991 43.778 1.00 16.89 264 LEU B N 1
ATOM 4110 C CA . LEU B 1 264 ? 35.091 6.394 42.487 1.00 18.56 264 LEU B CA 1
ATOM 4111 C C . LEU B 1 264 ? 35.286 5.268 41.474 1.00 16.05 264 LEU B C 1
ATOM 4112 O O . LEU B 1 264 ? 35.525 5.573 40.304 1.00 16.16 264 LEU B O 1
ATOM 4117 N N . VAL B 1 265 ? 35.210 3.991 41.860 1.00 16.44 265 VAL B N 1
ATOM 4118 C CA A VAL B 1 265 ? 35.689 2.954 40.942 0.71 16.28 265 VAL B CA 1
ATOM 4119 C CA B VAL B 1 265 ? 35.664 2.931 40.960 0.29 16.33 265 VAL B CA 1
ATOM 4120 C C . VAL B 1 265 ? 34.861 2.933 39.663 1.00 14.36 265 VAL B C 1
ATOM 4121 O O . VAL B 1 265 ? 35.410 2.752 38.570 1.00 15.74 265 VAL B O 1
ATOM 4128 N N . LEU B 1 266 ? 33.543 3.149 39.752 1.00 13.00 266 LEU B N 1
ATOM 4129 C CA . LEU B 1 266 ? 32.738 3.066 38.538 1.00 15.67 266 LEU B CA 1
ATOM 4130 C C . LEU B 1 266 ? 32.977 4.263 37.621 1.00 15.60 266 LEU B C 1
ATOM 4131 O O . LEU B 1 266 ? 33.311 4.053 36.440 1.00 13.09 266 LEU B O 1
ATOM 4136 N N . PRO B 1 267 ? 32.876 5.519 38.086 1.00 17.11 267 PRO B N 1
ATOM 4137 C CA . PRO B 1 267 ? 33.187 6.624 37.162 1.00 14.63 267 PRO B CA 1
ATOM 4138 C C . PRO B 1 267 ? 34.641 6.656 36.712 1.00 13.74 267 PRO B C 1
ATOM 4139 O O . PRO B 1 267 ? 34.907 7.114 35.594 1.00 13.90 267 PRO B O 1
ATOM 4143 N N . GLU B 1 268 ? 35.600 6.192 37.527 1.00 12.29 268 GLU B N 1
ATOM 4144 C CA A GLU B 1 268 ? 36.986 6.152 37.064 0.48 14.10 268 GLU B CA 1
ATOM 4145 C CA B GLU B 1 268 ? 36.976 6.177 37.044 0.52 14.08 268 GLU B CA 1
ATOM 4146 C C . GLU B 1 268 ? 37.173 5.147 35.936 1.00 12.90 268 GLU B C 1
ATOM 4147 O O . GLU B 1 268 ? 38.037 5.336 35.070 1.00 14.93 268 GLU B O 1
ATOM 4158 N N . ALA B 1 269 ? 36.392 4.066 35.932 1.00 13.16 269 ALA B N 1
ATOM 4159 C CA . ALA B 1 269 ? 36.492 3.114 34.831 1.00 12.46 269 ALA B CA 1
ATOM 4160 C C . ALA B 1 269 ? 36.013 3.750 33.532 1.00 14.81 269 ALA B C 1
ATOM 4161 O O . ALA B 1 269 ? 36.655 3.601 32.482 1.00 13.88 269 ALA B O 1
ATOM 4163 N N . VAL B 1 270 ? 34.916 4.509 33.597 1.00 13.92 270 VAL B N 1
ATOM 4164 C CA . VAL B 1 270 ? 34.431 5.212 32.412 1.00 13.96 270 VAL B CA 1
ATOM 4165 C C . VAL B 1 270 ? 35.458 6.242 31.951 1.00 10.16 270 VAL B C 1
ATOM 4166 O O . VAL B 1 270 ? 35.767 6.334 30.759 1.00 11.47 270 VAL B O 1
ATOM 4170 N N . LYS B 1 271 ? 36.027 7.006 32.890 1.00 12.83 271 LYS B N 1
ATOM 4171 C CA . LYS B 1 271 ? 37.060 7.979 32.541 1.00 12.59 271 LYS B CA 1
ATOM 4172 C C . LYS B 1 271 ? 38.281 7.297 31.929 1.00 14.83 271 LYS B C 1
ATOM 4173 O O . LYS B 1 271 ? 38.870 7.808 30.971 1.00 13.37 271 LYS B O 1
ATOM 4179 N N . SER B 1 272 ? 38.661 6.126 32.450 1.00 14.66 272 SER B N 1
ATOM 4180 C CA . SER B 1 272 ? 39.781 5.380 31.870 1.00 14.48 272 SER B CA 1
ATOM 4181 C C . SER B 1 272 ? 39.530 5.034 30.406 1.00 13.49 272 SER B C 1
ATOM 4182 O O . SER B 1 272 ? 40.431 5.156 29.566 1.00 15.24 272 SER B O 1
ATOM 4185 N N . LEU B 1 273 ? 38.315 4.585 30.089 1.00 11.69 273 LEU B N 1
ATOM 4186 C CA . LEU B 1 273 ? 37.968 4.260 28.709 1.00 12.63 273 LEU B CA 1
ATOM 4187 C C . LEU B 1 273 ? 38.085 5.487 27.803 1.00 12.63 273 LEU B C 1
ATOM 4188 O O . LEU B 1 273 ? 38.703 5.425 26.733 1.00 14.09 273 LEU B O 1
ATOM 4193 N N . TYR B 1 274 ? 37.527 6.627 28.223 1.00 13.10 274 TYR B N 1
ATOM 4194 C CA . TYR B 1 274 ? 37.639 7.823 27.383 1.00 12.95 274 TYR B CA 1
ATOM 4195 C C . TYR B 1 274 ? 39.074 8.325 27.294 1.00 11.59 274 TYR B C 1
ATOM 4196 O O . TYR B 1 274 ? 39.523 8.735 26.218 1.00 15.14 274 TYR B O 1
ATOM 4205 N N . ASP B 1 275 ? 39.800 8.328 28.413 1.00 10.97 275 ASP B N 1
ATOM 4206 C CA . ASP B 1 275 ? 41.185 8.795 28.397 1.00 14.17 275 ASP B CA 1
ATOM 4207 C C . ASP B 1 275 ? 42.006 8.020 27.380 1.00 16.25 275 ASP B C 1
ATOM 4208 O O . ASP B 1 275 ? 42.758 8.598 26.584 1.00 16.79 275 ASP B O 1
ATOM 4213 N N . ARG B 1 276 ? 41.880 6.699 27.398 1.00 15.03 276 ARG B N 1
ATOM 4214 C CA . ARG B 1 276 ? 42.676 5.891 26.487 1.00 15.17 276 ARG B CA 1
ATOM 4215 C C . ARG B 1 276 ? 42.193 6.015 25.052 1.00 16.95 276 ARG B C 1
ATOM 4216 O O . ARG B 1 276 ? 43.003 5.914 24.123 1.00 17.29 276 ARG B O 1
ATOM 4224 N N . THR B 1 277 ? 40.890 6.239 24.850 1.00 13.84 277 THR B N 1
ATOM 4225 C CA . THR B 1 277 ? 40.386 6.473 23.499 1.00 15.74 277 THR B CA 1
ATOM 4226 C C . THR B 1 277 ? 40.992 7.741 22.910 1.00 14.18 277 THR B C 1
ATOM 4227 O O . THR B 1 277 ? 41.418 7.761 21.748 1.00 16.42 277 THR B O 1
ATOM 4231 N N . VAL B 1 278 ? 41.027 8.813 23.702 1.00 14.18 278 VAL B N 1
ATOM 4232 C CA . VAL B 1 278 ? 41.641 10.063 23.261 1.00 14.10 278 VAL B CA 1
ATOM 4233 C C . VAL B 1 278 ? 43.141 9.884 23.050 1.00 18.54 278 VAL B C 1
ATOM 4234 O O . VAL B 1 278 ? 43.703 10.372 22.061 1.00 18.30 278 VAL B O 1
ATOM 4238 N N . ALA B 1 279 ? 43.811 9.177 23.964 1.00 16.00 279 ALA B N 1
ATOM 4239 C CA . ALA B 1 279 ? 45.258 9.008 23.853 1.00 21.12 279 ALA B CA 1
ATOM 4240 C C . ALA B 1 279 ? 45.642 8.183 22.629 1.00 24.85 279 ALA B C 1
ATOM 4241 O O . ALA B 1 279 ? 46.761 8.320 22.115 1.00 24.06 279 ALA B O 1
ATOM 4243 N N . ALA B 1 280 ? 44.739 7.330 22.144 1.00 21.01 280 ALA B N 1
ATOM 4244 C CA . ALA B 1 280 ? 45.008 6.530 20.955 1.00 20.25 280 ALA B CA 1
ATOM 4245 C C . ALA B 1 280 ? 44.765 7.288 19.657 1.00 24.49 280 ALA B C 1
ATOM 4246 O O . ALA B 1 280 ? 44.888 6.690 18.582 1.00 25.72 280 ALA B O 1
ATOM 4248 N N . GLY B 1 281 ? 44.429 8.576 19.730 1.00 20.06 281 GLY B N 1
ATOM 4249 C CA . GLY B 1 281 ? 44.203 9.394 18.555 1.00 22.38 281 GLY B CA 1
ATOM 4250 C C . GLY B 1 281 ? 42.767 9.488 18.098 1.00 20.66 281 GLY B C 1
ATOM 4251 O O . GLY B 1 281 ? 42.515 9.994 16.996 1.00 19.83 281 GLY B O 1
ATOM 4252 N N . HIS B 1 282 ? 41.818 9.019 18.903 1.00 16.30 282 HIS B N 1
ATOM 4253 C CA . HIS B 1 282 ? 40.410 8.979 18.532 1.00 17.30 282 HIS B CA 1
ATOM 4254 C C . HIS B 1 282 ? 39.610 10.117 19.162 1.00 14.59 282 HIS B C 1
ATOM 4255 O O . HIS B 1 282 ? 38.383 10.030 19.241 1.00 15.29 282 HIS B O 1
ATOM 4262 N N . GLY B 1 283 ? 40.283 11.170 19.623 1.00 17.15 283 GLY B N 1
ATOM 4263 C CA . GLY B 1 283 ? 39.589 12.213 20.365 1.00 16.84 283 GLY B CA 1
ATOM 4264 C C . GLY B 1 283 ? 38.471 12.879 19.582 1.00 16.68 283 GLY B C 1
ATOM 4265 O O . GLY B 1 283 ? 37.454 13.268 20.157 1.00 15.97 283 GLY B O 1
ATOM 4266 N N . LYS B 1 284 ? 38.650 13.042 18.269 1.00 13.57 284 LYS B N 1
ATOM 4267 C CA . LYS B 1 284 ? 37.644 13.670 17.417 1.00 14.28 284 LYS B CA 1
ATOM 4268 C C . LYS B 1 284 ? 36.663 12.671 16.830 1.00 17.45 284 LYS B C 1
ATOM 4269 O O . LYS B 1 284 ? 35.726 13.072 16.123 1.00 13.16 284 LYS B O 1
ATOM 4275 N N . ASP B 1 285 ? 36.848 11.385 17.118 1.00 14.90 285 ASP B N 1
ATOM 4276 C CA . ASP B 1 285 ? 35.914 10.371 16.669 1.00 12.82 285 ASP B CA 1
ATOM 4277 C C . ASP B 1 285 ? 34.776 10.215 17.675 1.00 12.13 285 ASP B C 1
ATOM 4278 O O . ASP B 1 285 ? 34.783 10.797 18.760 1.00 13.57 285 ASP B O 1
ATOM 4283 N N . SER B 1 286 ? 33.786 9.416 17.293 1.00 12.62 286 SER B N 1
ATOM 4284 C CA . SER B 1 286 ? 32.646 9.127 18.151 1.00 13.37 286 SER B CA 1
ATOM 4285 C C . SER B 1 286 ? 33.090 8.417 19.432 1.00 14.43 286 SER B C 1
ATOM 4286 O O . SER B 1 286 ? 34.148 7.786 19.495 1.00 11.49 286 SER B O 1
ATOM 4289 N N . TRP B 1 287 ? 32.255 8.539 20.469 1.00 10.70 287 TRP B N 1
ATOM 4290 C CA . TRP B 1 287 ? 32.408 7.711 21.665 1.00 11.19 287 TRP B CA 1
ATOM 4291 C C . TRP B 1 287 ? 32.488 6.225 21.325 1.00 15.48 287 TRP B C 1
ATOM 4292 O O . TRP B 1 287 ? 33.093 5.446 22.078 1.00 11.88 287 TRP B O 1
ATOM 4303 N N . THR B 1 288 ? 31.869 5.806 20.213 1.00 10.66 288 THR B N 1
ATOM 4304 C CA . THR B 1 288 ? 31.917 4.387 19.846 1.00 10.70 288 THR B CA 1
ATOM 4305 C C . THR B 1 288 ? 33.343 3.904 19.605 1.00 13.01 288 THR B C 1
ATOM 4306 O O . THR B 1 288 ? 33.598 2.683 19.646 1.00 11.67 288 THR B O 1
ATOM 4310 N N . ALA B 1 289 ? 34.281 4.827 19.365 1.00 10.26 289 ALA B N 1
ATOM 4311 C CA . ALA B 1 289 ? 35.676 4.455 19.151 1.00 11.57 289 ALA B CA 1
ATOM 4312 C C . ALA B 1 289 ? 36.333 3.845 20.380 1.00 12.27 289 ALA B C 1
ATOM 4313 O O . ALA B 1 289 ? 37.430 3.285 20.252 1.00 12.84 289 ALA B O 1
ATOM 4315 N N . MET B 1 290 ? 35.718 3.934 21.564 1.00 10.40 290 MET B N 1
ATOM 4316 C CA . MET B 1 290 ? 36.275 3.199 22.692 1.00 12.74 290 MET B CA 1
ATOM 4317 C C . MET B 1 290 ? 36.233 1.697 22.447 1.00 12.75 290 MET B C 1
ATOM 4318 O O . MET B 1 290 ? 36.975 0.961 23.093 1.00 12.88 290 MET B O 1
ATOM 4323 N N . TYR B 1 291 ? 35.394 1.240 21.513 1.00 10.77 291 TYR B N 1
ATOM 4324 C CA . TYR B 1 291 ? 35.425 -0.162 21.107 1.00 11.92 291 TYR B CA 1
ATOM 4325 C C . TYR B 1 291 ? 36.827 -0.598 20.693 1.00 11.62 291 TYR B C 1
ATOM 4326 O O . TYR B 1 291 ? 37.239 -1.738 20.957 1.00 15.66 291 TYR B O 1
ATOM 4335 N N . GLU B 1 292 ? 37.574 0.290 20.035 1.00 12.57 292 GLU B N 1
ATOM 4336 C CA . GLU B 1 292 ? 38.901 -0.076 19.554 1.00 15.81 292 GLU B CA 1
ATOM 4337 C C . GLU B 1 292 ? 39.888 -0.264 20.698 1.00 16.75 292 GLU B C 1
ATOM 4338 O O . GLU B 1 292 ? 40.871 -0.994 20.528 1.00 18.93 292 GLU B O 1
ATOM 4344 N N . ILE B 1 293 ? 39.630 0.359 21.854 1.00 14.50 293 ILE B N 1
ATOM 4345 C CA . ILE B 1 293 ? 40.411 0.148 23.072 1.00 14.68 293 ILE B CA 1
ATOM 4346 C C . ILE B 1 293 ? 39.940 -1.101 23.813 1.00 17.89 293 ILE B C 1
ATOM 4347 O O . ILE B 1 293 ? 40.753 -1.840 24.387 1.00 19.95 293 ILE B O 1
ATOM 4352 N N . ILE B 1 294 ? 38.625 -1.351 23.825 1.00 14.82 294 ILE B N 1
ATOM 4353 C CA . ILE B 1 294 ? 38.065 -2.440 24.628 1.00 12.19 294 ILE B CA 1
ATOM 4354 C C . ILE B 1 294 ? 38.284 -3.796 23.960 1.00 15.21 294 ILE B C 1
ATOM 4355 O O . ILE B 1 294 ? 38.492 -4.808 24.644 1.00 15.33 294 ILE B O 1
ATOM 4360 N N . LYS B 1 295 ? 38.199 -3.845 22.633 1.00 14.52 295 LYS B N 1
ATOM 4361 C CA . LYS B 1 295 ? 38.068 -5.111 21.928 1.00 15.80 295 LYS B CA 1
ATOM 4362 C C . LYS B 1 295 ? 39.351 -5.935 22.036 1.00 15.31 295 LYS B C 1
ATOM 4363 O O . LYS B 1 295 ? 40.432 -5.418 22.324 1.00 15.26 295 LYS B O 1
ATOM 4369 N N . LYS B 1 296 ? 39.207 -7.244 21.832 1.00 16.02 296 LYS B N 1
ATOM 4370 C CA . LYS B 1 296 ? 40.366 -8.123 21.720 1.00 15.42 296 LYS B CA 1
ATOM 4371 C C . LYS B 1 296 ? 41.310 -7.614 20.632 1.00 16.18 296 LYS B C 1
ATOM 4372 O O . LYS B 1 296 ? 40.880 -7.239 19.540 1.00 17.19 296 LYS B O 1
ATOM 4378 N N . LYS B 1 297 ? 42.601 -7.584 20.942 1.00 21.25 297 LYS B N 1
ATOM 4379 C CA . LYS B 1 297 ? 43.598 -7.093 19.994 1.00 21.54 297 LYS B CA 1
ATOM 4380 C C . LYS B 1 297 ? 43.559 -7.862 18.675 1.00 29.74 297 LYS B C 1
ATOM 4381 O O . LYS B 1 297 ? 43.584 -9.094 18.672 1.00 29.77 297 LYS B O 1
ATOM 4387 N N . LYS C 1 4 ? 11.940 42.154 15.097 1.00 64.52 4 LYS C N 1
ATOM 4388 C CA . LYS C 1 4 ? 11.184 42.403 16.322 1.00 67.82 4 LYS C CA 1
ATOM 4389 C C . LYS C 1 4 ? 11.533 41.402 17.416 1.00 54.87 4 LYS C C 1
ATOM 4390 O O . LYS C 1 4 ? 11.492 41.734 18.601 1.00 56.16 4 LYS C O 1
ATOM 4396 N N . LYS C 1 5 ? 11.867 40.176 17.013 1.00 45.73 5 LYS C N 1
ATOM 4397 C CA . LYS C 1 5 ? 12.260 39.157 17.974 1.00 35.17 5 LYS C CA 1
ATOM 4398 C C . LYS C 1 5 ? 13.583 39.530 18.630 1.00 22.53 5 LYS C C 1
ATOM 4399 O O . LYS C 1 5 ? 14.460 40.144 18.014 1.00 23.43 5 LYS C O 1
ATOM 4405 N N . SER C 1 6 ? 13.727 39.138 19.886 1.00 22.56 6 SER C N 1
ATOM 4406 C CA . SER C 1 6 ? 14.883 39.565 20.657 1.00 27.64 6 SER C CA 1
ATOM 4407 C C . SER C 1 6 ? 16.165 38.963 20.087 1.00 22.33 6 SER C C 1
ATOM 4408 O O . SER C 1 6 ? 16.173 37.801 19.655 1.00 19.98 6 SER C O 1
ATOM 4411 N N . PRO C 1 7 ? 17.253 39.723 20.065 1.00 17.96 7 PRO C N 1
ATOM 4412 C CA . PRO C 1 7 ? 18.539 39.166 19.631 1.00 16.75 7 PRO C CA 1
ATOM 4413 C C . PRO C 1 7 ? 19.076 38.174 20.644 1.00 21.73 7 PRO C C 1
ATOM 4414 O O . PRO C 1 7 ? 18.836 38.289 21.850 1.00 18.28 7 PRO C O 1
ATOM 4418 N N . VAL C 1 8 ? 19.806 37.184 20.129 1.00 15.79 8 VAL C N 1
ATOM 4419 C CA . VAL C 1 8 ? 20.479 36.176 20.939 1.00 15.11 8 VAL C CA 1
ATOM 4420 C C . VAL C 1 8 ? 21.911 36.061 20.444 1.00 12.87 8 VAL C C 1
ATOM 4421 O O . VAL C 1 8 ? 22.163 36.118 19.236 1.00 16.63 8 VAL C O 1
ATOM 4425 N N . THR C 1 9 ? 22.851 35.915 21.368 1.00 12.63 9 THR C N 1
ATOM 4426 C CA . THR C 1 9 ? 24.229 35.588 21.035 1.00 12.83 9 THR C CA 1
ATOM 4427 C C . THR C 1 9 ? 24.504 34.152 21.460 1.00 13.83 9 THR C C 1
ATOM 4428 O O . THR C 1 9 ? 24.117 33.742 22.558 1.00 12.71 9 THR C O 1
ATOM 4432 N N . LEU C 1 10 ? 25.158 33.387 20.594 1.00 12.26 10 LEU C N 1
ATOM 4433 C CA . LEU C 1 10 ? 25.584 32.043 20.958 1.00 10.82 10 LEU C CA 1
ATOM 4434 C C . LEU C 1 10 ? 27.054 31.884 20.605 1.00 12.02 10 LEU C C 1
ATOM 4435 O O . LEU C 1 10 ? 27.467 32.180 19.479 1.00 13.29 10 LEU C O 1
ATOM 4440 N N . ILE C 1 11 ? 27.845 31.442 21.575 1.00 10.45 11 ILE C N 1
ATOM 4441 C CA . ILE C 1 11 ? 29.275 31.244 21.404 1.00 12.15 11 ILE C CA 1
ATOM 4442 C C . ILE C 1 11 ? 29.558 29.763 21.599 1.00 15.75 11 ILE C C 1
ATOM 4443 O O . ILE C 1 11 ? 29.167 29.189 22.622 1.00 11.71 11 ILE C O 1
ATOM 4448 N N . GLY C 1 12 ? 30.223 29.152 20.619 1.00 12.34 12 GLY C N 1
ATOM 4449 C CA . GLY C 1 12 ? 30.543 27.730 20.672 1.00 13.65 12 GLY C CA 1
ATOM 4450 C C . GLY C 1 12 ? 29.735 26.985 19.635 1.00 12.54 12 GLY C C 1
ATOM 4451 O O . GLY C 1 12 ? 28.542 26.724 19.833 1.00 14.02 12 GLY C O 1
ATOM 4452 N N . LEU C 1 13 ? 30.366 26.673 18.503 1.00 12.62 13 LEU C N 1
ATOM 4453 C CA . LEU C 1 13 ? 29.640 26.159 17.351 1.00 11.24 13 LEU C CA 1
ATOM 4454 C C . LEU C 1 13 ? 30.048 24.717 17.063 1.00 13.19 13 LEU C C 1
ATOM 4455 O O . LEU C 1 13 ? 30.333 24.356 15.919 1.00 14.69 13 LEU C O 1
ATOM 4460 N N . GLY C 1 14 ? 30.088 23.896 18.098 1.00 12.46 14 GLY C N 1
ATOM 4461 C CA . GLY C 1 14 ? 30.063 22.461 17.908 1.00 14.85 14 GLY C CA 1
ATOM 4462 C C . GLY C 1 14 ? 28.675 22.040 17.479 1.00 11.66 14 GLY C C 1
ATOM 4463 O O . GLY C 1 14 ? 27.819 22.872 17.164 1.00 10.52 14 GLY C O 1
ATOM 4464 N N . PRO C 1 15 ? 28.411 20.732 17.449 1.00 10.95 15 PRO C N 1
ATOM 4465 C CA . PRO C 1 15 ? 27.100 20.281 16.949 1.00 10.43 15 PRO C CA 1
ATOM 4466 C C . PRO C 1 15 ? 25.923 20.790 17.778 1.00 9.57 15 PRO C C 1
ATOM 4467 O O . PRO C 1 15 ? 24.852 21.058 17.215 1.00 10.32 15 PRO C O 1
ATOM 4471 N N . MET C 1 16 ? 26.087 20.950 19.097 1.00 9.69 16 MET C N 1
ATOM 4472 C CA . MET C 1 16 ? 24.986 21.458 19.908 1.00 10.75 16 MET C CA 1
ATOM 4473 C C . MET C 1 16 ? 24.736 22.931 19.613 1.00 9.91 16 MET C C 1
ATOM 4474 O O . MET C 1 16 ? 23.590 23.345 19.401 1.00 10.93 16 MET C O 1
ATOM 4479 N N . GLY C 1 17 ? 25.800 23.727 19.577 1.00 12.61 17 GLY C N 1
ATOM 4480 C CA . GLY C 1 17 ? 25.638 25.143 19.288 1.00 8.97 17 GLY C CA 1
ATOM 4481 C C . GLY C 1 17 ? 25.055 25.369 17.909 1.00 10.72 17 GLY C C 1
ATOM 4482 O O . GLY C 1 17 ? 24.160 26.193 17.733 1.00 12.46 17 GLY C O 1
ATOM 4483 N N . GLN C 1 18 ? 25.540 24.615 16.918 1.00 10.71 18 GLN C N 1
ATOM 4484 C CA . GLN C 1 18 ? 24.983 24.701 15.572 1.00 12.33 18 GLN C CA 1
ATOM 4485 C C . GLN C 1 18 ? 23.493 24.407 15.562 1.00 12.60 18 GLN C C 1
ATOM 4486 O O . GLN C 1 18 ? 22.719 25.127 14.922 1.00 11.36 18 GLN C O 1
ATOM 4492 N N . ALA C 1 19 ? 23.070 23.340 16.251 1.00 9.64 19 ALA C N 1
ATOM 4493 C CA . ALA C 1 19 ? 21.653 22.991 16.271 1.00 10.88 19 ALA C CA 1
ATOM 4494 C C . ALA C 1 19 ? 20.831 24.061 16.974 1.00 10.76 19 ALA C C 1
ATOM 4495 O O . ALA C 1 19 ? 19.703 24.365 16.556 1.00 10.76 19 ALA C O 1
ATOM 4497 N N . MET C 1 20 ? 21.362 24.621 18.065 1.00 10.78 20 MET C N 1
ATOM 4498 C CA . MET C 1 20 ? 20.637 25.676 18.770 1.00 10.43 20 MET C CA 1
ATOM 4499 C C . MET C 1 20 ? 20.509 26.934 17.920 1.00 9.67 20 MET C C 1
ATOM 4500 O O . MET C 1 20 ? 19.442 27.554 17.880 1.00 11.92 20 MET C O 1
ATOM 4505 N N . VAL C 1 21 ? 21.575 27.316 17.219 1.00 10.98 21 VAL C N 1
ATOM 4506 C CA . VAL C 1 21 ? 21.491 28.488 16.344 1.00 11.73 21 VAL C CA 1
ATOM 4507 C C . VAL C 1 21 ? 20.454 28.267 15.251 1.00 12.37 21 VAL C C 1
ATOM 4508 O O . VAL C 1 21 ? 19.662 29.164 14.934 1.00 13.05 21 VAL C O 1
ATOM 4512 N N . ARG C 1 22 ? 20.429 27.066 14.664 1.00 12.30 22 ARG C N 1
ATOM 4513 C CA . ARG C 1 22 ? 19.474 26.806 13.593 1.00 11.66 22 ARG C CA 1
ATOM 4514 C C . ARG C 1 22 ? 18.046 26.818 14.116 1.00 13.24 22 ARG C C 1
ATOM 4515 O O . ARG C 1 22 ? 17.128 27.294 13.431 1.00 13.02 22 ARG C O 1
ATOM 4523 N N . THR C 1 23 ? 17.842 26.315 15.334 1.00 10.99 23 THR C N 1
ATOM 4524 C CA . THR C 1 23 ? 16.522 26.399 15.954 1.00 10.54 23 THR C CA 1
ATOM 4525 C C . THR C 1 23 ? 16.109 27.854 16.160 1.00 11.80 23 THR C C 1
ATOM 4526 O O . THR C 1 23 ? 14.988 28.256 15.817 1.00 12.16 23 THR C O 1
ATOM 4530 N N . LEU C 1 24 ? 17.009 28.657 16.722 1.00 10.19 24 LEU C N 1
ATOM 4531 C CA . LEU C 1 24 ? 16.667 30.046 17.029 1.00 11.71 24 LEU C CA 1
ATOM 4532 C C . LEU C 1 24 ? 16.502 30.890 15.769 1.00 14.71 24 LEU C C 1
ATOM 4533 O O . LEU C 1 24 ? 15.624 31.767 15.729 1.00 12.70 24 LEU C O 1
ATOM 4538 N N . LEU C 1 25 ? 17.312 30.642 14.731 1.00 11.31 25 LEU C N 1
ATOM 4539 C CA . LEU C 1 25 ? 17.055 31.268 13.430 1.00 12.82 25 LEU C CA 1
ATOM 4540 C C . LEU C 1 25 ? 15.678 30.895 12.889 1.00 15.75 25 LEU C C 1
ATOM 4541 O O . LEU C 1 25 ? 14.936 31.759 12.401 1.00 13.57 25 LEU C O 1
ATOM 4546 N N . GLY C 1 26 ? 15.318 29.610 12.960 1.00 13.78 26 GLY C N 1
ATOM 4547 C CA . GLY C 1 26 ? 14.015 29.173 12.479 1.00 13.00 26 GLY C CA 1
ATOM 4548 C C . GLY C 1 26 ? 12.868 29.802 13.245 1.00 14.28 26 GLY C C 1
ATOM 4549 O O . GLY C 1 26 ? 11.778 29.992 12.698 1.00 14.57 26 GLY C O 1
ATOM 4550 N N . GLN C 1 27 ? 13.104 30.158 14.506 1.00 11.05 27 GLN C N 1
ATOM 4551 C CA . GLN C 1 27 ? 12.113 30.862 15.314 1.00 16.21 27 GLN C CA 1
ATOM 4552 C C . GLN C 1 27 ? 12.022 32.345 14.991 1.00 17.90 27 GLN C C 1
ATOM 4553 O O . GLN C 1 27 ? 11.149 33.030 15.544 1.00 17.68 27 GLN C O 1
ATOM 4559 N N . GLY C 1 28 ? 12.908 32.861 14.143 1.00 15.78 28 GLY C N 1
ATOM 4560 C CA . GLY C 1 28 ? 12.854 34.247 13.726 1.00 18.76 28 GLY C CA 1
ATOM 4561 C C . GLY C 1 28 ? 13.756 35.193 14.488 1.00 21.23 28 GLY C C 1
ATOM 4562 O O . GLY C 1 28 ? 13.731 36.402 14.215 1.00 20.71 28 GLY C O 1
ATOM 4563 N N . HIS C 1 29 ? 14.569 34.687 15.411 1.00 15.15 29 HIS C N 1
ATOM 4564 C CA . HIS C 1 29 ? 15.457 35.540 16.182 1.00 14.44 29 HIS C CA 1
ATOM 4565 C C . HIS C 1 29 ? 16.700 35.904 15.376 1.00 18.21 29 HIS C C 1
ATOM 4566 O O . HIS C 1 29 ? 17.257 35.059 14.673 1.00 16.81 29 HIS C O 1
ATOM 4573 N N . PRO C 1 30 ? 17.168 37.147 15.473 1.00 16.20 30 PRO C N 1
ATOM 4574 C CA . PRO C 1 30 ? 18.503 37.466 14.953 1.00 19.42 30 PRO C CA 1
ATOM 4575 C C . PRO C 1 30 ? 19.557 36.889 15.882 1.00 20.72 30 PRO C C 1
ATOM 4576 O O . PRO C 1 30 ? 19.533 37.130 17.089 1.00 20.64 30 PRO C O 1
ATOM 4580 N N . VAL C 1 31 ? 20.469 36.100 15.328 1.00 15.24 31 VAL C N 1
ATOM 4581 C CA . VAL C 1 31 ? 21.440 35.374 16.135 1.00 13.59 31 VAL C CA 1
ATOM 4582 C C . VAL C 1 31 ? 22.838 35.826 15.737 1.00 14.76 31 VAL C C 1
ATOM 4583 O O . VAL C 1 31 ? 23.214 35.736 14.561 1.00 17.43 31 VAL C O 1
ATOM 4587 N N . THR C 1 32 ? 23.608 36.286 16.721 1.00 13.24 32 THR C N 1
ATOM 4588 C CA . THR C 1 32 ? 25.013 36.635 16.565 1.00 14.90 32 THR C CA 1
ATOM 4589 C C . THR C 1 32 ? 25.858 35.493 17.113 1.00 13.57 32 THR C C 1
ATOM 4590 O O . THR C 1 32 ? 25.625 35.040 18.236 1.00 14.82 32 THR C O 1
ATOM 4594 N N . VAL C 1 33 ? 26.839 35.031 16.338 1.00 14.02 33 VAL C N 1
ATOM 4595 C CA . VAL C 1 33 ? 27.642 33.893 16.775 1.00 12.85 33 VAL C CA 1
ATOM 4596 C C . VAL C 1 33 ? 29.113 34.271 16.823 1.00 13.31 33 VAL C C 1
ATOM 4597 O O . VAL C 1 33 ? 29.564 35.221 16.177 1.00 15.80 33 VAL C O 1
ATOM 4601 N N . TRP C 1 34 ? 29.868 33.501 17.607 1.00 13.95 34 TRP C N 1
ATOM 4602 C CA . TRP C 1 34 ? 31.322 33.572 17.592 1.00 17.58 34 TRP C CA 1
ATOM 4603 C C . TRP C 1 34 ? 31.864 32.181 17.884 1.00 16.08 34 TRP C C 1
ATOM 4604 O O . TRP C 1 34 ? 31.255 31.414 18.637 1.00 13.67 34 TRP C O 1
ATOM 4615 N N . ASN C 1 35 ? 33.019 31.866 17.290 1.00 13.38 35 ASN C N 1
ATOM 4616 C CA . ASN C 1 35 ? 33.668 30.578 17.488 1.00 15.44 35 ASN C CA 1
ATOM 4617 C C . ASN C 1 35 ? 35.185 30.727 17.491 1.00 16.17 35 ASN C C 1
ATOM 4618 O O . ASN C 1 35 ? 35.746 31.579 16.792 1.00 17.42 35 ASN C O 1
ATOM 4623 N N . ARG C 1 36 ? 35.850 29.871 18.274 1.00 14.09 36 ARG C N 1
ATOM 4624 C CA . ARG C 1 36 ? 37.311 29.814 18.235 1.00 16.62 36 ARG C CA 1
ATOM 4625 C C . ARG C 1 36 ? 37.820 29.597 16.812 1.00 20.65 36 ARG C C 1
ATOM 4626 O O . ARG C 1 36 ? 38.811 30.213 16.393 1.00 20.02 36 ARG C O 1
ATOM 4634 N N . THR C 1 37 ? 37.140 28.736 16.054 1.00 18.32 37 THR C N 1
ATOM 4635 C CA . THR C 1 37 ? 37.454 28.429 14.658 1.00 19.91 37 THR C CA 1
ATOM 4636 C C . THR C 1 37 ? 36.410 29.086 13.768 1.00 18.97 37 THR C C 1
ATOM 4637 O O . THR C 1 37 ? 35.294 28.564 13.633 1.00 16.32 37 THR C O 1
ATOM 4641 N N . PRO C 1 38 ? 36.701 30.240 13.163 1.00 22.00 38 PRO C N 1
ATOM 4642 C CA . PRO C 1 38 ? 35.625 31.001 12.507 1.00 18.63 38 PRO C CA 1
ATOM 4643 C C . PRO C 1 38 ? 35.013 30.294 11.311 1.00 20.66 38 PRO C C 1
ATOM 4644 O O . PRO C 1 38 ? 33.850 30.560 10.985 1.00 19.12 38 PRO C O 1
ATOM 4648 N N . SER C 1 39 ? 35.748 29.398 10.649 1.00 23.05 39 SER C N 1
ATOM 4649 C CA . SER C 1 39 ? 35.201 28.734 9.471 1.00 25.32 39 SER C CA 1
ATOM 4650 C C . SER C 1 39 ? 33.964 27.917 9.814 1.00 23.37 39 SER C C 1
ATOM 4651 O O . SER C 1 39 ? 33.081 27.736 8.965 1.00 19.36 39 SER C O 1
ATOM 4654 N N . ARG C 1 40 ? 33.863 27.433 11.057 1.00 20.56 40 ARG C N 1
ATOM 4655 C CA . ARG C 1 40 ? 32.695 26.651 11.438 1.00 20.90 40 ARG C CA 1
ATOM 4656 C C . ARG C 1 40 ? 31.417 27.463 11.389 1.00 21.96 40 ARG C C 1
ATOM 4657 O O . ARG C 1 40 ? 30.334 26.880 11.320 1.00 20.60 40 ARG C O 1
ATOM 4665 N N . ALA C 1 41 ? 31.513 28.793 11.448 1.00 18.95 41 ALA C N 1
ATOM 4666 C CA . ALA C 1 41 ? 30.322 29.619 11.377 1.00 16.05 41 ALA C CA 1
ATOM 4667 C C . ALA C 1 41 ? 29.802 29.798 9.959 1.00 18.73 41 ALA C C 1
ATOM 4668 O O . ALA C 1 41 ? 28.658 30.224 9.799 1.00 17.99 41 ALA C O 1
ATOM 4670 N N . GLU C 1 42 ? 30.609 29.501 8.935 1.00 21.41 42 GLU C N 1
ATOM 4671 C CA . GLU C 1 42 ? 30.242 29.841 7.558 1.00 20.44 42 GLU C CA 1
ATOM 4672 C C . GLU C 1 42 ? 28.862 29.338 7.149 1.00 20.57 42 GLU C C 1
ATOM 4673 O O . GLU C 1 42 ? 28.085 30.139 6.600 1.00 19.70 42 GLU C O 1
ATOM 4679 N N . PRO C 1 43 ? 28.470 28.080 7.399 1.00 19.31 43 PRO C N 1
ATOM 4680 C CA . PRO C 1 43 ? 27.111 27.669 7.001 1.00 21.58 43 PRO C CA 1
ATOM 4681 C C . PRO C 1 43 ? 26.019 28.400 7.764 1.00 18.88 43 PRO C C 1
ATOM 4682 O O . PRO C 1 43 ? 24.976 28.731 7.187 1.00 20.65 43 PRO C O 1
ATOM 4686 N N . LEU C 1 44 ? 26.228 28.661 9.058 1.00 16.87 44 LEU C N 1
ATOM 4687 C CA . LEU C 1 44 ? 25.232 29.404 9.825 1.00 15.92 44 LEU C CA 1
ATOM 4688 C C . LEU C 1 44 ? 25.072 30.821 9.296 1.00 15.63 44 LEU C C 1
ATOM 4689 O O . LEU C 1 44 ? 23.960 31.362 9.278 1.00 17.75 44 LEU C O 1
ATOM 4694 N N . VAL C 1 45 ? 26.175 31.440 8.871 1.00 17.07 45 VAL C N 1
ATOM 4695 C CA . VAL C 1 45 ? 26.100 32.777 8.287 1.00 19.71 45 VAL C CA 1
ATOM 4696 C C . VAL C 1 45 ? 25.278 32.747 7.001 1.00 19.22 45 VAL C C 1
ATOM 4697 O O . VAL C 1 45 ? 24.420 33.610 6.770 1.00 20.22 45 VAL C O 1
ATOM 4701 N N . VAL C 1 46 ? 25.518 31.741 6.153 1.00 19.56 46 VAL C N 1
ATOM 4702 C CA . VAL C 1 46 ? 24.698 31.557 4.955 1.00 23.21 46 VAL C CA 1
ATOM 4703 C C . VAL C 1 46 ? 23.224 31.476 5.326 1.00 18.89 46 VAL C C 1
ATOM 4704 O O . VAL C 1 46 ? 22.356 32.025 4.634 1.00 20.05 46 VAL C O 1
ATOM 4708 N N . GLU C 1 47 ? 22.919 30.810 6.438 1.00 16.65 47 GLU C N 1
ATOM 4709 C CA . GLU C 1 47 ? 21.544 30.589 6.856 1.00 19.46 47 GLU C CA 1
ATOM 4710 C C . GLU C 1 47 ? 20.954 31.765 7.624 1.00 19.43 47 GLU C C 1
ATOM 4711 O O . GLU C 1 47 ? 19.770 31.723 7.967 1.00 21.57 47 GLU C O 1
ATOM 4717 N N . GLY C 1 48 ? 21.731 32.810 7.898 1.00 19.16 48 GLY C N 1
ATOM 4718 C CA . GLY C 1 48 ? 21.152 34.014 8.468 1.00 19.80 48 GLY C CA 1
ATOM 4719 C C . GLY C 1 48 ? 21.790 34.533 9.743 1.00 21.25 48 GLY C C 1
ATOM 4720 O O . GLY C 1 48 ? 21.474 35.645 10.187 1.00 20.40 48 GLY C O 1
ATOM 4721 N N . ALA C 1 49 ? 22.683 33.750 10.345 1.00 15.82 49 ALA C N 1
ATOM 4722 C CA . ALA C 1 49 ? 23.399 34.225 11.518 1.00 18.12 49 ALA C CA 1
ATOM 4723 C C . ALA C 1 49 ? 24.409 35.302 11.126 1.00 20.86 49 ALA C C 1
ATOM 4724 O O . ALA C 1 49 ? 24.861 35.389 9.975 1.00 16.91 49 ALA C O 1
ATOM 4726 N N . ARG C 1 50 ? 24.759 36.146 12.091 1.00 16.69 50 ARG C N 1
ATOM 4727 C CA A ARG C 1 50 ? 25.792 37.154 11.897 0.54 16.82 50 ARG C CA 1
ATOM 4728 C CA B ARG C 1 50 ? 25.793 37.153 11.898 0.46 16.86 50 ARG C CA 1
ATOM 4729 C C . ARG C 1 50 ? 27.035 36.760 12.684 1.00 18.47 50 ARG C C 1
ATOM 4730 O O . ARG C 1 50 ? 26.957 36.508 13.892 1.00 15.93 50 ARG C O 1
ATOM 4745 N N . LEU C 1 51 ? 28.176 36.701 12.001 1.00 16.66 51 LEU C N 1
ATOM 4746 C CA . LEU C 1 51 ? 29.429 36.361 12.663 1.00 16.43 51 LEU C CA 1
ATOM 4747 C C . LEU C 1 51 ? 30.023 37.606 13.315 1.00 20.98 51 LEU C C 1
ATOM 4748 O O . LEU C 1 51 ? 30.376 38.568 12.622 1.00 19.62 51 LEU C O 1
ATOM 4753 N N . ALA C 1 52 ? 30.139 37.585 14.644 1.00 15.36 52 ALA C N 1
ATOM 4754 C CA . ALA C 1 52 ? 30.730 38.699 15.368 1.00 19.90 52 ALA C CA 1
ATOM 4755 C C . ALA C 1 52 ? 32.214 38.816 15.062 1.00 23.16 52 ALA C C 1
ATOM 4756 O O . ALA C 1 52 ? 32.903 37.825 14.813 1.00 17.49 52 ALA C O 1
ATOM 4758 N N . ALA C 1 53 ? 32.716 40.051 15.114 1.00 21.74 53 ALA C N 1
ATOM 4759 C CA . ALA C 1 53 ? 34.136 40.277 14.888 1.00 19.99 53 ALA C CA 1
ATOM 4760 C C . ALA C 1 53 ? 35.010 39.818 16.046 1.00 18.99 53 ALA C C 1
ATOM 4761 O O . ALA C 1 53 ? 36.207 39.592 15.837 1.00 20.23 53 ALA C O 1
ATOM 4763 N N . SER C 1 54 ? 34.455 39.673 17.250 1.00 18.07 54 SER C N 1
ATOM 4764 C CA . SER C 1 54 ? 35.236 39.347 18.437 1.00 20.03 54 SER C CA 1
ATOM 4765 C C . SER C 1 54 ? 34.285 38.860 19.519 1.00 15.28 54 SER C C 1
ATOM 4766 O O . SER C 1 54 ? 33.075 39.103 19.435 1.00 16.62 54 SER C O 1
ATOM 4769 N N . PRO C 1 55 ? 34.803 38.189 20.555 1.00 17.35 55 PRO C N 1
ATOM 4770 C CA . PRO C 1 55 ? 33.940 37.873 21.704 1.00 18.72 55 PRO C CA 1
ATOM 4771 C C . PRO C 1 55 ? 33.319 39.111 22.324 1.00 16.48 55 PRO C C 1
ATOM 4772 O O . PRO C 1 55 ? 32.147 39.076 22.708 1.00 18.15 55 PRO C O 1
ATOM 4776 N N . THR C 1 56 ? 34.071 40.215 22.414 1.00 18.81 56 THR C N 1
ATOM 4777 C CA . THR C 1 56 ? 33.510 41.452 22.953 1.00 15.80 56 THR C CA 1
ATOM 4778 C C . THR C 1 56 ? 32.287 41.891 22.163 1.00 17.29 56 THR C C 1
ATOM 4779 O O . THR C 1 56 ? 31.238 42.200 22.738 1.00 17.76 56 THR C O 1
ATOM 4783 N N . GLU C 1 57 ? 32.396 41.921 20.834 1.00 14.20 57 GLU C N 1
ATOM 4784 C CA . GLU C 1 57 ? 31.258 42.349 20.035 1.00 13.95 57 GLU C CA 1
ATOM 4785 C C . GLU C 1 57 ? 30.101 41.365 20.161 1.00 16.04 57 GLU C C 1
ATOM 4786 O O . GLU C 1 57 ? 28.933 41.772 20.221 1.00 15.63 57 GLU C O 1
ATOM 4792 N N . ALA C 1 58 ? 30.407 40.066 20.195 1.00 19.41 58 ALA C N 1
ATOM 4793 C CA . ALA C 1 5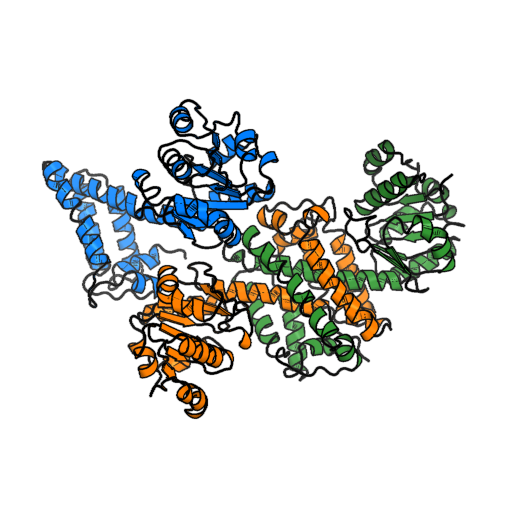8 ? 29.352 39.062 20.309 1.00 16.93 58 ALA C CA 1
ATOM 4794 C C . ALA C 1 58 ? 28.557 39.255 21.590 1.00 13.60 58 ALA C C 1
ATOM 4795 O O . ALA C 1 58 ? 27.325 39.390 21.561 1.00 16.92 58 ALA C O 1
ATOM 4797 N N . VAL C 1 59 ? 29.260 39.278 22.725 1.00 17.55 59 VAL C N 1
ATOM 4798 C CA . VAL C 1 59 ? 28.623 39.407 24.034 1.00 15.31 59 VAL C CA 1
ATOM 4799 C C . VAL C 1 59 ? 27.785 40.675 24.103 1.00 21.42 59 VAL C C 1
ATOM 4800 O O . VAL C 1 59 ? 26.656 40.666 24.606 1.00 17.05 59 VAL C O 1
ATOM 4804 N N . ALA C 1 60 ? 28.310 41.778 23.566 1.00 19.03 60 ALA C N 1
ATOM 4805 C CA . ALA C 1 60 ? 27.636 43.070 23.648 1.00 20.41 60 ALA C CA 1
ATOM 4806 C C . ALA C 1 60 ? 26.473 43.219 22.674 1.00 22.01 60 ALA C C 1
ATOM 4807 O O . ALA C 1 60 ? 25.783 44.244 22.713 1.00 20.18 60 ALA C O 1
ATOM 4809 N N . SER C 1 61 ? 26.218 42.233 21.811 1.00 15.31 61 SER C N 1
ATOM 4810 C CA . SER C 1 61 ? 25.158 42.358 20.824 1.00 16.26 61 SER C CA 1
ATOM 4811 C C . SER C 1 61 ? 23.793 41.931 21.341 1.00 16.35 61 SER C C 1
ATOM 4812 O O . SER C 1 61 ? 22.787 42.198 20.672 1.00 19.76 61 SER C O 1
ATOM 4815 N N . SER C 1 62 ? 23.726 41.285 22.503 1.00 14.80 62 SER C N 1
ATOM 4816 C CA . SER C 1 62 ? 22.472 40.708 22.973 1.00 20.62 62 SER C CA 1
ATOM 4817 C C . SER C 1 62 ? 22.462 40.703 24.494 1.00 14.59 62 SER C C 1
ATOM 4818 O O . SER C 1 62 ? 23.513 40.647 25.137 1.00 20.74 62 SER C O 1
ATOM 4821 N N . ASP C 1 63 ? 21.260 40.749 25.060 1.00 19.28 63 ASP C N 1
ATOM 4822 C CA . ASP C 1 63 ? 21.112 40.599 26.501 1.00 19.04 63 ASP C CA 1
ATOM 4823 C C . ASP C 1 63 ? 21.177 39.142 26.934 1.00 19.45 63 ASP C C 1
ATOM 4824 O O . ASP C 1 63 ? 21.387 38.872 28.120 1.00 20.72 63 ASP C O 1
ATOM 4829 N N . LEU C 1 64 ? 20.991 38.210 26.006 1.00 18.02 64 LEU C N 1
ATOM 4830 C CA . LEU C 1 64 ? 21.070 36.782 26.286 1.00 16.10 64 LEU C CA 1
ATOM 4831 C C . LEU C 1 64 ? 22.273 36.215 25.552 1.00 15.05 64 LEU C C 1
ATOM 4832 O O . LEU C 1 64 ? 22.368 36.337 24.323 1.00 15.38 64 LEU C O 1
ATOM 4837 N N . VAL C 1 65 ? 23.190 35.610 26.301 1.00 12.32 65 VAL C N 1
ATOM 4838 C CA . VAL C 1 65 ? 24.424 35.055 25.754 1.00 11.76 65 VAL C CA 1
ATOM 4839 C C . VAL C 1 65 ? 24.457 33.582 26.127 1.00 12.13 65 VAL C C 1
ATOM 4840 O O . VAL C 1 65 ? 24.625 33.246 27.301 1.00 12.94 65 VAL C O 1
ATOM 4844 N N . ILE C 1 66 ? 24.284 32.703 25.138 1.00 12.73 66 ILE C N 1
ATOM 4845 C CA . ILE C 1 66 ? 24.306 31.256 25.362 1.00 11.70 66 ILE C CA 1
ATOM 4846 C C . ILE C 1 66 ? 25.699 30.743 25.040 1.00 10.62 66 ILE C C 1
ATOM 4847 O O . ILE C 1 66 ? 26.240 31.052 23.975 1.00 12.73 66 ILE C O 1
ATOM 4852 N N . LEU C 1 67 ? 26.270 29.928 25.932 1.00 9.73 67 LEU C N 1
ATOM 4853 C CA . LEU C 1 67 ? 27.572 29.311 25.702 1.00 11.54 67 LEU C CA 1
ATOM 4854 C C . LEU C 1 67 ? 27.403 27.809 25.533 1.00 13.35 67 LEU C C 1
ATOM 4855 O O . LEU C 1 67 ? 26.750 27.164 26.355 1.00 10.96 67 LEU C O 1
ATOM 4860 N N . SER C 1 68 ? 28.007 27.252 24.482 1.00 10.88 68 SER C N 1
ATOM 4861 C CA . SER C 1 68 ? 27.950 25.808 24.226 1.00 12.07 68 SER C CA 1
ATOM 4862 C C . SER C 1 68 ? 29.377 25.342 23.947 1.00 11.14 68 SER C C 1
ATOM 4863 O O . SER C 1 68 ? 29.814 25.289 22.795 1.00 13.34 68 SER C O 1
ATOM 4866 N N . LEU C 1 69 ? 30.110 25.015 25.004 1.00 9.02 69 LEU C N 1
ATOM 4867 C CA . LEU C 1 69 ? 31.541 24.754 24.915 1.00 11.89 69 LEU C CA 1
ATOM 4868 C C . LEU C 1 69 ? 31.876 23.453 25.636 1.00 11.36 69 LEU C C 1
ATOM 4869 O O . LEU C 1 69 ? 31.083 22.935 26.413 1.00 13.23 69 LEU C O 1
ATOM 4874 N N . THR C 1 70 ? 33.082 22.931 25.393 1.00 12.17 70 THR C N 1
ATOM 4875 C CA . THR C 1 70 ? 33.431 21.613 25.937 1.00 12.71 70 THR C CA 1
ATOM 4876 C C . THR C 1 70 ? 33.487 21.618 27.465 1.00 13.22 70 THR C C 1
ATOM 4877 O O . THR C 1 70 ? 33.113 20.629 28.108 1.00 12.90 70 THR C O 1
ATOM 4881 N N . ASP C 1 71 ? 33.950 22.713 28.068 1.00 12.16 71 ASP C N 1
ATOM 4882 C CA . ASP C 1 71 ? 33.973 22.829 29.521 1.00 11.35 71 ASP C CA 1
ATOM 4883 C C . ASP C 1 71 ? 34.008 24.313 29.871 1.00 14.98 71 ASP C C 1
ATOM 4884 O O . ASP C 1 71 ? 33.954 25.170 28.990 1.00 16.23 71 ASP C O 1
ATOM 4889 N N . TYR C 1 72 ? 34.089 24.610 31.173 1.00 16.65 72 TYR C N 1
ATOM 4890 C CA . TYR C 1 72 ? 34.073 26.012 31.601 1.00 14.43 72 TYR C CA 1
ATOM 4891 C C . TYR C 1 72 ? 35.417 26.694 31.368 1.00 15.06 72 TYR C C 1
ATOM 4892 O O . TYR C 1 72 ? 35.462 27.918 31.187 1.00 17.40 72 TYR C O 1
ATOM 4901 N N . GLN C 1 73 ? 36.519 25.941 31.356 1.00 17.96 73 GLN C N 1
ATOM 4902 C CA . GLN C 1 73 ? 37.798 26.561 31.023 1.00 17.63 73 GLN C CA 1
ATOM 4903 C C . GLN C 1 73 ? 37.744 27.226 29.654 1.00 17.86 73 GLN C C 1
ATOM 4904 O O . GLN C 1 73 ? 38.345 28.285 29.445 1.00 20.24 73 GLN C O 1
ATOM 4910 N N . ALA C 1 74 ? 37.016 26.624 28.708 1.00 18.78 74 ALA C N 1
ATOM 4911 C CA . ALA C 1 74 ? 36.850 27.255 27.404 1.00 17.66 74 ALA C CA 1
ATOM 4912 C C . ALA C 1 74 ? 36.138 28.594 27.521 1.00 15.41 74 ALA C C 1
ATOM 4913 O O . ALA C 1 74 ? 36.454 29.522 26.772 1.00 18.20 74 ALA C O 1
ATOM 4915 N N . MET C 1 75 ? 35.170 28.711 28.439 1.00 13.25 75 MET C N 1
ATOM 4916 C CA . MET C 1 75 ? 34.486 29.991 28.627 1.00 20.81 75 MET C CA 1
ATOM 4917 C C . MET C 1 75 ? 35.464 31.072 29.070 1.00 20.24 75 MET C C 1
ATOM 4918 O O . MET C 1 75 ? 35.448 32.197 28.552 1.00 17.87 75 MET C O 1
ATOM 4923 N N . TYR C 1 76 ? 36.311 30.749 30.040 1.00 20.33 76 TYR C N 1
ATOM 4924 C CA . TYR C 1 76 ? 37.317 31.702 30.489 1.00 21.18 76 TYR C CA 1
ATOM 4925 C C . TYR C 1 76 ? 38.303 32.030 29.374 1.00 27.49 76 TYR C C 1
ATOM 4926 O O . TYR C 1 76 ? 38.701 33.191 29.213 1.00 23.75 76 TYR C O 1
ATOM 4935 N N . ASP C 1 77 ? 38.707 31.021 28.593 1.00 21.54 77 ASP C N 1
ATOM 4936 C CA . ASP C 1 77 ? 39.609 31.259 27.469 1.00 24.49 77 ASP C CA 1
ATOM 4937 C C . ASP C 1 77 ? 39.021 32.272 26.492 1.00 28.77 77 ASP C C 1
ATOM 4938 O O . ASP C 1 77 ? 39.731 33.155 25.996 1.00 26.11 77 ASP C O 1
ATOM 4943 N N . ILE C 1 78 ? 37.724 32.164 26.206 1.00 21.26 78 ILE C N 1
ATOM 4944 C CA . ILE C 1 78 ? 37.103 33.041 25.220 1.00 25.17 78 ILE C CA 1
ATOM 4945 C C . ILE C 1 78 ? 36.813 34.417 25.803 1.00 27.51 78 ILE C C 1
ATOM 4946 O O . ILE C 1 78 ? 37.029 35.439 25.140 1.00 27.85 78 ILE C O 1
ATOM 4951 N N . LEU C 1 79 ? 36.309 34.471 27.031 1.00 23.59 79 LEU C N 1
ATOM 4952 C CA . LEU C 1 79 ? 35.743 35.702 27.566 1.00 27.63 79 LEU C CA 1
ATOM 4953 C C . LEU C 1 79 ? 36.709 36.491 28.439 1.00 30.00 79 LEU C C 1
ATOM 4954 O O . LEU C 1 79 ? 36.334 37.561 28.926 1.00 30.61 79 LEU C O 1
ATOM 4959 N N . SER C 1 80 ? 37.922 35.981 28.667 1.00 37.26 80 SER C N 1
ATOM 4960 C CA . SER C 1 80 ? 38.949 36.763 29.351 1.00 40.12 80 SER C CA 1
ATOM 4961 C C . SER C 1 80 ? 39.097 38.140 28.713 1.00 44.82 80 SER C C 1
ATOM 4962 O O . SER C 1 80 ? 39.029 39.169 29.395 1.00 50.41 80 SER C O 1
ATOM 4965 N N . THR C 1 81 ? 39.270 38.172 27.390 1.00 44.56 81 THR C N 1
ATOM 4966 C CA . THR C 1 81 ? 39.394 39.404 26.618 1.00 39.25 81 THR C CA 1
ATOM 4967 C C . THR C 1 81 ? 38.108 40.216 26.556 1.00 33.02 81 THR C C 1
ATOM 4968 O O . THR C 1 81 ? 38.128 41.305 25.973 1.00 34.76 81 THR C O 1
ATOM 4972 N N . ALA C 1 82 ? 36.996 39.734 27.122 1.00 28.53 82 ALA C N 1
ATOM 4973 C CA . ALA C 1 82 ? 35.705 40.382 26.925 1.00 22.73 82 ALA C CA 1
ATOM 4974 C C . ALA C 1 82 ? 35.012 40.727 28.239 1.00 22.62 82 ALA C C 1
ATOM 4975 O O . ALA C 1 82 ? 33.810 40.998 28.242 1.00 22.56 82 ALA C O 1
ATOM 4977 N N . GLU C 1 83 ? 35.748 40.754 29.354 1.00 28.24 83 GLU C N 1
ATOM 4978 C CA . GLU C 1 83 ? 35.112 40.987 30.647 1.00 29.27 83 GLU C CA 1
ATOM 4979 C C . GLU C 1 83 ? 34.417 42.343 30.702 1.00 23.31 83 GLU C C 1
ATOM 4980 O O . GLU C 1 83 ? 33.370 42.474 31.344 1.00 30.74 83 GLU C O 1
ATOM 4986 N N . SER C 1 84 ? 34.947 43.351 30.003 1.00 32.45 84 SER C N 1
ATOM 4987 C CA . SER C 1 84 ? 34.281 44.650 29.982 1.00 24.32 84 SER C CA 1
ATOM 4988 C C . SER C 1 84 ? 32.899 44.596 29.345 1.00 27.41 84 SER C C 1
ATOM 4989 O O . SER C 1 84 ? 32.061 45.456 29.632 1.00 31.20 84 SER C O 1
ATOM 4992 N N . ALA C 1 85 ? 32.636 43.616 28.485 1.00 25.61 85 ALA C N 1
ATOM 4993 C CA . ALA C 1 85 ? 31.363 43.548 27.786 1.00 18.59 85 ALA C CA 1
ATOM 4994 C C . ALA C 1 85 ? 30.282 42.822 28.574 1.00 19.17 85 ALA C C 1
ATOM 4995 O O . ALA C 1 85 ? 29.116 42.876 28.183 1.00 20.20 85 ALA C O 1
ATOM 4997 N N . LEU C 1 86 ? 30.633 42.178 29.690 1.00 23.02 86 LEU C N 1
ATOM 4998 C CA . LEU C 1 86 ? 29.684 41.282 30.353 1.00 22.63 86 LEU C CA 1
ATOM 4999 C C . LEU C 1 86 ? 28.570 42.028 31.073 1.00 26.58 86 LEU C C 1
ATOM 5000 O O . LEU C 1 86 ? 27.499 41.461 31.293 1.00 21.94 86 LEU C O 1
ATOM 5005 N N . ALA C 1 87 ? 28.794 43.285 31.456 1.00 25.24 87 ALA C N 1
ATOM 5006 C CA . ALA C 1 87 ? 27.848 43.971 32.329 1.00 23.19 87 ALA C CA 1
ATOM 5007 C C . ALA C 1 87 ? 26.448 44.021 31.723 1.00 19.93 87 ALA C C 1
ATOM 5008 O O . ALA C 1 87 ? 26.276 44.321 30.539 1.00 25.81 87 ALA C O 1
ATOM 5010 N N . GLY C 1 88 ? 25.445 43.700 32.537 1.00 19.01 88 GLY C N 1
ATOM 5011 C CA . GLY C 1 88 ? 24.054 43.797 32.149 1.00 17.43 88 GLY C CA 1
ATOM 5012 C C . GLY C 1 88 ? 23.511 42.626 31.357 1.00 26.61 88 GLY C C 1
ATOM 5013 O O . GLY C 1 88 ? 22.377 42.696 30.874 1.00 33.60 88 GLY C O 1
ATOM 5014 N N . ARG C 1 89 ? 24.267 41.553 31.215 1.00 21.81 89 ARG C N 1
ATOM 5015 C CA . ARG C 1 89 ? 23.845 40.434 30.393 1.00 23.07 89 ARG C CA 1
ATOM 5016 C C . ARG C 1 89 ? 23.457 39.249 31.257 1.00 16.34 89 ARG C C 1
ATOM 5017 O O . ARG C 1 89 ? 23.828 39.162 32.424 1.00 16.00 89 ARG C O 1
ATOM 5025 N N . THR C 1 90 ? 22.718 38.329 30.648 1.00 18.07 90 THR C N 1
ATOM 5026 C CA . THR C 1 90 ? 22.475 37.011 31.221 1.00 16.78 90 THR C CA 1
ATOM 5027 C C . THR C 1 90 ? 23.287 36.000 30.426 1.00 13.74 90 THR C C 1
ATOM 5028 O O . THR C 1 90 ? 23.076 35.846 29.218 1.00 17.30 90 THR C O 1
ATOM 5032 N N . ILE C 1 91 ? 24.218 35.338 31.096 1.00 16.92 91 ILE C N 1
ATOM 5033 C CA . ILE C 1 91 ? 25.001 34.265 30.500 1.00 14.86 91 ILE C CA 1
ATOM 5034 C C . ILE C 1 91 ? 24.315 32.959 30.857 1.00 16.64 91 ILE C C 1
ATOM 5035 O O . ILE C 1 91 ? 24.150 32.644 32.041 1.00 14.08 91 ILE C O 1
ATOM 5040 N N . VAL C 1 92 ? 23.903 32.213 29.844 1.00 13.24 92 VAL C N 1
ATOM 5041 C CA . VAL C 1 92 ? 23.322 30.887 30.029 1.00 11.09 92 VAL C CA 1
ATOM 5042 C C . VAL C 1 92 ? 24.374 29.906 29.537 1.00 12.72 92 VAL C C 1
ATOM 5043 O O . VAL C 1 92 ? 24.595 29.775 28.332 1.00 13.31 92 VAL C O 1
ATOM 5047 N N . ASN C 1 93 ? 25.074 29.256 30.458 1.00 12.11 93 ASN C N 1
ATOM 5048 C CA . ASN C 1 93 ? 26.166 28.375 30.077 1.00 10.08 93 ASN C CA 1
ATOM 5049 C C . ASN C 1 93 ? 25.604 26.962 30.031 1.00 12.96 93 ASN C C 1
ATOM 5050 O O . ASN C 1 93 ? 25.220 26.409 31.059 1.00 12.12 93 ASN C O 1
ATOM 5055 N N . LEU C 1 94 ? 25.544 26.398 28.829 1.00 12.90 94 LEU C N 1
ATOM 5056 C CA . LEU C 1 94 ? 25.018 25.059 28.579 1.00 10.65 94 LEU C CA 1
ATOM 5057 C C . LEU C 1 94 ? 26.147 24.050 28.407 1.00 14.54 94 LEU C C 1
ATOM 5058 O O . LEU C 1 94 ? 26.048 23.142 27.572 1.00 15.97 94 LEU C O 1
ATOM 5063 N N . SER C 1 95 ? 27.232 24.196 29.169 1.00 10.26 95 SER C N 1
ATOM 5064 C CA . SER C 1 95 ? 28.407 23.337 29.066 1.00 13.02 95 SER C CA 1
ATOM 5065 C C . SER C 1 95 ? 28.561 22.433 30.287 1.00 15.07 95 SER C C 1
ATOM 5066 O O . SER C 1 95 ? 28.178 22.784 31.407 1.00 13.26 95 SER C O 1
ATOM 5069 N N . SER C 1 96 ? 29.170 21.274 30.055 1.00 12.26 96 SER C N 1
ATOM 5070 C CA . SER C 1 96 ? 29.486 20.339 31.128 1.00 12.83 96 SER C CA 1
ATOM 5071 C C . SER C 1 96 ? 30.667 20.849 31.953 1.00 11.29 96 SER C C 1
ATOM 5072 O O . SER C 1 96 ? 31.641 21.364 31.401 1.00 13.18 96 SER C O 1
ATOM 5075 N N . ASP C 1 97 ? 30.591 20.685 33.274 1.00 12.60 97 ASP C N 1
ATOM 5076 C CA . ASP C 1 97 ? 31.756 20.847 34.145 1.00 15.13 97 ASP C CA 1
ATOM 5077 C C . ASP C 1 97 ? 31.364 20.365 35.536 1.00 14.08 97 ASP C C 1
ATOM 5078 O O . ASP C 1 97 ? 30.267 19.847 35.740 1.00 15.60 97 ASP C O 1
ATOM 5083 N N . ASP C 1 98 ? 32.281 20.533 36.502 1.00 13.31 98 ASP C N 1
ATOM 5084 C CA A ASP C 1 98 ? 32.018 20.159 37.890 0.55 16.48 98 ASP C CA 1
ATOM 5085 C CA B ASP C 1 98 ? 31.825 20.087 37.799 0.45 16.42 98 ASP C CA 1
ATOM 5086 C C . ASP C 1 98 ? 31.115 21.210 38.559 1.00 16.94 98 ASP C C 1
ATOM 5087 O O . ASP C 1 98 ? 31.250 22.396 38.246 1.00 17.49 98 ASP C O 1
ATOM 5096 N N . PRO C 1 99 ? 30.240 20.824 39.499 1.00 16.84 99 PRO C N 1
ATOM 5097 C CA . PRO C 1 99 ? 29.344 21.825 40.114 1.00 17.71 99 PRO C CA 1
ATOM 5098 C C . PRO C 1 99 ? 30.055 22.924 40.888 1.00 18.11 99 PRO C C 1
ATOM 5099 O O . PRO C 1 99 ? 29.535 24.045 40.935 1.00 17.59 99 PRO C O 1
ATOM 5103 N N . ASP C 1 100 ? 31.210 22.649 41.497 1.00 16.82 100 ASP C N 1
ATOM 5104 C CA . ASP C 1 100 ? 31.916 23.709 42.218 1.00 20.88 100 ASP C CA 1
ATOM 5105 C C . ASP C 1 100 ? 32.536 24.709 41.252 1.00 20.88 100 ASP C C 1
ATOM 5106 O O . ASP C 1 100 ? 32.558 25.917 41.523 1.00 21.14 100 ASP C O 1
ATOM 5111 N N . VAL C 1 101 ? 33.053 24.224 40.121 1.00 19.17 101 VAL C N 1
ATOM 5112 C CA . VAL C 1 101 ? 33.502 25.118 39.056 1.00 19.65 101 VAL C CA 1
ATOM 5113 C C . VAL C 1 101 ? 32.351 25.994 38.581 1.00 18.89 101 VAL C C 1
ATOM 5114 O O . VAL C 1 101 ? 32.523 27.191 38.316 1.00 16.84 101 VAL C O 1
ATOM 5118 N N . THR C 1 102 ? 31.155 25.417 38.491 1.00 14.41 102 THR C N 1
ATOM 5119 C CA . THR C 1 102 ? 29.986 26.161 38.047 1.00 13.56 102 THR C CA 1
ATOM 5120 C C . THR C 1 102 ? 29.647 27.277 39.028 1.00 17.56 102 THR C C 1
ATOM 5121 O O . THR C 1 102 ? 29.385 28.413 38.617 1.00 17.25 102 THR C O 1
ATOM 5125 N N . ARG C 1 103 ? 29.668 26.973 40.330 1.00 17.56 103 ARG C N 1
ATOM 5126 C CA . ARG C 1 103 ? 29.372 27.989 41.338 1.00 17.99 103 ARG C CA 1
ATOM 5127 C C . ARG C 1 103 ? 30.392 29.116 41.298 1.00 20.83 103 ARG C C 1
ATOM 5128 O O . ARG C 1 103 ? 30.032 30.292 41.431 1.00 20.13 103 ARG C O 1
ATOM 5136 N N . GLU C 1 104 ? 31.667 28.781 41.101 1.00 22.47 104 GLU C N 1
ATOM 5137 C CA . GLU C 1 104 ? 32.694 29.811 41.005 1.00 21.15 104 GLU C CA 1
ATOM 5138 C C . GLU C 1 104 ? 32.491 30.684 39.773 1.00 28.34 104 GLU C C 1
ATOM 5139 O O . GLU C 1 104 ? 32.747 31.891 39.811 1.00 22.40 104 GLU C O 1
ATOM 5145 N N . ALA C 1 105 ? 32.017 30.097 38.672 1.00 17.05 105 ALA C N 1
ATOM 5146 C CA . ALA C 1 105 ? 31.766 30.895 37.477 1.00 20.89 105 ALA C CA 1
ATOM 5147 C C . ALA C 1 105 ? 30.633 31.893 37.701 1.00 19.79 105 ALA C C 1
ATOM 5148 O O . ALA C 1 105 ? 30.666 33.011 37.173 1.00 20.04 105 ALA C O 1
ATOM 5150 N N . ALA C 1 106 ? 29.613 31.508 38.472 1.00 17.54 106 ALA C N 1
ATOM 5151 C CA . ALA C 1 106 ? 28.537 32.444 38.771 1.00 18.22 106 ALA C CA 1
ATOM 5152 C C . ALA C 1 106 ? 29.059 33.635 39.568 1.00 22.17 106 ALA C C 1
ATOM 5153 O O . ALA C 1 106 ? 28.621 34.772 39.356 1.00 22.06 106 ALA C O 1
ATOM 5155 N N . LYS C 1 107 ? 29.997 33.394 40.486 1.00 21.31 107 LYS C N 1
ATOM 5156 C CA . LYS C 1 107 ? 30.593 34.501 41.233 1.00 20.34 107 LYS C CA 1
ATOM 5157 C C . LYS C 1 107 ? 31.404 35.406 40.317 1.00 22.54 107 LYS C C 1
ATOM 5158 O O . LYS C 1 107 ? 31.350 36.638 40.441 1.00 25.51 107 LYS C O 1
ATOM 5164 N N . TRP C 1 108 ? 32.171 34.809 39.403 1.00 22.16 108 TRP C N 1
ATOM 5165 C CA . TRP C 1 108 ? 32.970 35.579 38.455 1.00 21.29 108 TRP C CA 1
ATOM 5166 C C . TRP C 1 108 ? 32.084 36.429 37.551 1.00 27.71 108 TRP C C 1
ATOM 5167 O O . TRP C 1 108 ? 32.384 37.603 37.302 1.00 24.23 108 TRP C O 1
ATOM 5178 N N . ALA C 1 109 ? 30.983 35.857 37.054 1.00 19.36 109 ALA C N 1
ATOM 5179 C CA . ALA C 1 109 ? 30.038 36.626 36.248 1.00 19.44 109 ALA C CA 1
ATOM 5180 C C . ALA C 1 109 ? 29.498 37.827 37.017 1.00 25.81 109 ALA C C 1
ATOM 5181 O O . ALA C 1 109 ? 29.389 38.931 36.466 1.00 20.66 109 ALA C O 1
ATOM 5183 N N . ALA C 1 110 ? 29.142 37.624 38.288 1.00 24.02 110 ALA C N 1
ATOM 5184 C CA . ALA C 1 110 ? 28.603 38.711 39.099 1.00 26.56 110 ALA C CA 1
ATOM 5185 C C . ALA C 1 110 ? 29.638 39.809 39.316 1.00 23.75 110 ALA C C 1
ATOM 5186 O O . ALA C 1 110 ? 29.303 41.001 39.310 1.00 26.79 110 ALA C O 1
ATOM 5188 N N . LYS C 1 111 ? 30.898 39.423 39.519 1.00 23.23 111 LYS C N 1
ATOM 5189 C CA . LYS C 1 111 ? 31.980 40.396 39.632 1.00 24.36 111 LYS C CA 1
ATOM 5190 C C . LYS C 1 111 ? 32.031 41.329 38.428 1.00 34.72 111 LYS C C 1
ATOM 5191 O O . LYS C 1 111 ? 32.391 42.505 38.566 1.00 26.74 111 LYS C O 1
ATOM 5197 N N . HIS C 1 112 ? 31.632 40.844 37.250 1.00 19.74 112 HIS C N 1
ATOM 5198 C CA . HIS C 1 112 ? 31.670 41.638 36.029 1.00 24.32 112 HIS C CA 1
ATOM 5199 C C . HIS C 1 112 ? 30.295 42.137 35.603 1.00 22.31 112 HIS C C 1
ATOM 5200 O O . HIS C 1 112 ? 30.130 42.582 34.459 1.00 25.83 112 HIS C O 1
ATOM 5207 N N . GLY C 1 113 ? 29.305 42.076 36.494 1.00 18.00 113 GLY C N 1
ATOM 5208 C CA . GLY C 1 113 ? 28.012 42.681 36.256 1.00 23.85 113 GLY C CA 1
ATOM 5209 C C . GLY C 1 113 ? 27.016 41.840 35.495 1.00 21.39 113 GLY C C 1
ATOM 5210 O O . GLY C 1 113 ? 25.993 42.373 35.056 1.00 23.11 113 GLY C O 1
ATOM 5211 N N . ALA C 1 114 ? 27.274 40.545 35.328 1.00 22.09 114 ALA C N 1
ATOM 5212 C CA . ALA C 1 114 ? 26.402 39.660 34.573 1.00 22.16 114 ALA C CA 1
ATOM 5213 C C . ALA C 1 114 ? 25.653 38.715 35.506 1.00 18.94 114 ALA C C 1
ATOM 5214 O O . ALA C 1 114 ? 26.114 38.410 36.608 1.00 23.94 114 ALA C O 1
ATOM 5216 N N . THR C 1 115 ? 24.479 38.274 35.059 1.00 17.77 115 THR C N 1
ATOM 5217 C CA . THR C 1 115 ? 23.751 37.183 35.701 1.00 18.72 115 THR C CA 1
ATOM 5218 C C . THR C 1 115 ? 24.193 35.868 35.068 1.00 19.20 115 THR C C 1
ATOM 5219 O O . THR C 1 115 ? 24.526 35.837 33.884 1.00 19.85 115 THR C O 1
ATOM 5223 N N . PHE C 1 116 ? 24.223 34.793 35.859 1.00 17.33 116 PHE C N 1
ATOM 5224 C CA . PHE C 1 116 ? 24.710 33.500 35.379 1.00 16.82 116 PHE C CA 1
ATOM 5225 C C . PHE C 1 116 ? 23.658 32.431 35.616 1.00 17.52 116 PHE C C 1
ATOM 5226 O O . PHE C 1 116 ? 23.172 32.264 36.740 1.00 16.21 116 PHE C O 1
ATOM 5234 N N . ILE C 1 117 ? 23.308 31.717 34.556 1.00 15.61 117 ILE C N 1
ATOM 5235 C CA A ILE C 1 117 ? 22.414 30.570 34.620 0.31 14.53 117 ILE C CA 1
ATOM 5236 C CA B ILE C 1 117 ? 22.416 30.568 34.626 0.69 14.48 117 ILE C CA 1
ATOM 5237 C C . ILE C 1 117 ? 23.165 29.381 34.052 1.00 12.64 117 ILE C C 1
ATOM 5238 O O . ILE C 1 117 ? 23.700 29.462 32.940 1.00 13.62 117 ILE C O 1
ATOM 5247 N N . ALA C 1 118 ? 23.215 28.289 34.808 1.00 14.94 118 ALA C N 1
ATOM 5248 C CA . ALA C 1 118 ? 23.807 27.050 34.334 1.00 14.87 118 ALA C CA 1
ATOM 5249 C C . ALA C 1 118 ? 22.708 26.149 33.788 1.00 11.62 118 ALA C C 1
ATOM 5250 O O . ALA C 1 118 ? 21.613 26.060 34.354 1.00 13.14 118 ALA C O 1
ATOM 5252 N N . GLY C 1 119 ? 22.979 25.519 32.653 1.00 11.94 119 GLY C N 1
ATOM 5253 C CA . GLY C 1 119 ? 22.032 24.599 32.056 1.00 12.79 119 GLY C CA 1
ATOM 5254 C C . GLY C 1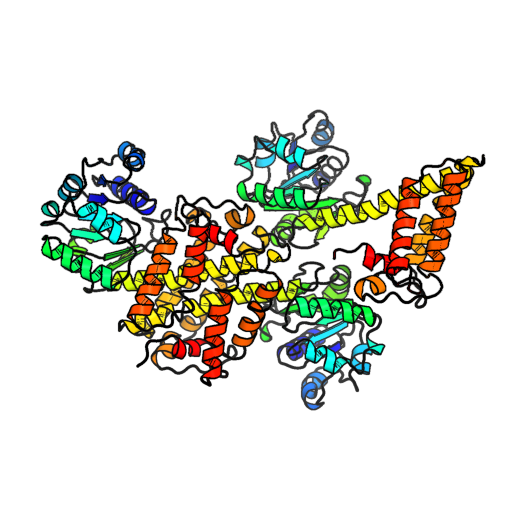 119 ? 22.723 23.331 31.610 1.00 11.70 119 GLY C C 1
ATOM 5255 O O . GLY C 1 119 ? 23.923 23.310 31.343 1.00 13.08 119 GLY C O 1
ATOM 5256 N N . GLY C 1 120 ? 21.947 22.250 31.554 1.00 13.65 120 GLY C N 1
ATOM 5257 C CA . GLY C 1 120 ? 22.439 20.975 31.035 1.00 14.00 120 GLY C CA 1
ATOM 5258 C C . GLY C 1 120 ? 21.437 20.403 30.049 1.00 11.24 120 GLY C C 1
ATOM 5259 O O . GLY C 1 120 ? 20.307 20.073 30.433 1.00 10.10 120 GLY C O 1
ATOM 5260 N N . VAL C 1 121 ? 21.827 20.308 28.778 1.00 10.21 121 VAL C N 1
ATOM 5261 C CA . VAL C 1 121 ? 20.921 19.916 27.703 1.00 9.85 121 VAL C CA 1
ATOM 5262 C C . VAL C 1 121 ? 20.858 18.396 27.644 1.00 10.77 121 VAL C C 1
ATOM 5263 O O . VAL C 1 121 ? 21.872 17.739 27.411 1.00 11.31 121 VAL C O 1
ATOM 5267 N N . MET C 1 122 ? 19.669 17.848 27.829 1.00 10.66 122 MET C N 1
ATOM 5268 C CA . MET C 1 122 ? 19.488 16.399 27.940 1.00 10.11 122 MET C CA 1
ATOM 5269 C C . MET C 1 122 ? 18.987 15.812 26.632 1.00 12.77 122 MET C C 1
ATOM 5270 O O . MET C 1 122 ? 17.974 15.115 26.589 1.00 22.39 122 MET C O 1
ATOM 5275 N N . THR C 1 123 ? 19.678 16.109 25.539 1.00 10.97 123 THR C N 1
ATOM 5276 C CA . THR C 1 123 ? 19.279 15.556 24.252 1.00 12.51 123 THR C CA 1
ATOM 5277 C C . THR C 1 123 ? 20.488 15.635 23.330 1.00 13.62 123 THR C C 1
ATOM 5278 O O . THR C 1 123 ? 21.310 16.541 23.480 1.00 12.35 123 THR C O 1
ATOM 5282 N N . PRO C 1 124 ? 20.656 14.683 22.417 1.00 11.76 124 PRO C N 1
ATOM 5283 C CA . PRO C 1 124 ? 21.733 14.808 21.428 1.00 10.67 124 PRO C CA 1
ATOM 5284 C C . PRO C 1 124 ? 21.377 15.868 20.399 1.00 10.26 124 PRO C C 1
ATOM 5285 O O . PRO C 1 124 ? 20.230 16.306 20.292 1.00 13.36 124 PRO C O 1
ATOM 5289 N N . ALA C 1 125 ? 22.387 16.285 19.638 1.00 11.12 125 ALA C N 1
ATOM 5290 C CA . ALA C 1 125 ? 22.197 17.405 18.715 1.00 11.67 125 ALA C CA 1
ATOM 5291 C C . ALA C 1 125 ? 21.023 17.218 17.756 1.00 14.65 125 ALA C C 1
ATOM 5292 O O . ALA C 1 125 ? 20.253 18.180 17.581 1.00 11.79 125 ALA C O 1
ATOM 5294 N N . PRO C 1 126 ? 20.798 16.045 17.138 1.00 14.49 126 PRO C N 1
ATOM 5295 C CA . PRO C 1 126 ? 19.705 15.956 16.152 1.00 14.61 126 PRO C CA 1
ATOM 5296 C C . PRO C 1 126 ? 18.318 16.163 16.725 1.00 14.91 126 PRO C C 1
ATOM 5297 O O . PRO C 1 126 ? 17.393 16.441 15.959 1.00 15.67 126 PRO C O 1
ATOM 5301 N N . THR C 1 127 ? 18.118 16.028 18.032 1.00 11.39 127 THR C N 1
ATOM 5302 C CA . THR C 1 127 ? 16.781 16.201 18.575 1.00 14.32 127 THR C CA 1
ATOM 5303 C C . THR C 1 127 ? 16.657 17.472 19.414 1.00 12.83 127 THR C C 1
ATOM 5304 O O . THR C 1 127 ? 15.640 17.669 20.087 1.00 13.21 127 THR C O 1
ATOM 5308 N N . VAL C 1 128 ? 17.654 18.355 19.353 1.00 13.47 128 VAL C N 1
ATOM 5309 C CA . VAL C 1 128 ? 17.486 19.705 19.885 1.00 14.49 128 VAL C CA 1
ATOM 5310 C C . VAL C 1 128 ? 16.242 20.329 19.272 1.00 17.27 128 VAL C C 1
ATOM 5311 O O . VAL C 1 128 ? 16.007 20.221 18.066 1.00 16.08 128 VAL C O 1
ATOM 5315 N N . GLY C 1 129 ? 15.420 20.956 20.110 1.00 18.05 129 GLY C N 1
ATOM 5316 C CA . GLY C 1 129 ? 14.245 21.653 19.625 1.00 18.98 129 GLY C CA 1
ATOM 5317 C C . GLY C 1 129 ? 12.995 20.818 19.449 1.00 23.54 129 GLY C C 1
ATOM 5318 O O . GLY C 1 129 ? 12.010 21.325 18.899 1.00 25.83 129 GLY C O 1
ATOM 5319 N N . THR C 1 130 ? 12.995 19.566 19.895 1.00 19.43 130 THR C N 1
ATOM 5320 C CA . THR C 1 130 ? 11.845 18.679 19.798 1.00 18.74 130 THR C CA 1
ATOM 5321 C C . THR C 1 130 ? 11.217 18.468 21.170 1.00 24.60 130 THR C C 1
ATOM 5322 O O . THR C 1 130 ? 11.789 18.809 22.205 1.00 22.53 130 THR C O 1
ATOM 5326 N N . GLU C 1 131 ? 10.022 17.865 21.162 1.00 25.29 131 GLU C N 1
ATOM 5327 C CA . GLU C 1 131 ? 9.341 17.557 22.415 1.00 30.74 131 GLU C CA 1
ATOM 5328 C C . GLU C 1 131 ? 10.157 16.607 23.279 1.00 22.35 131 GLU C C 1
ATOM 5329 O O . GLU C 1 131 ? 10.073 16.661 24.512 1.00 34.06 131 GLU C O 1
ATOM 5335 N N . ALA C 1 132 ? 10.953 15.739 22.655 1.00 25.47 132 ALA C N 1
ATOM 5336 C CA . ALA C 1 132 ? 11.783 14.816 23.419 1.00 31.83 132 ALA C CA 1
ATOM 5337 C C . ALA C 1 132 ? 12.826 15.552 24.248 1.00 32.44 132 ALA C C 1
ATOM 5338 O O . ALA C 1 132 ? 13.207 15.084 25.328 1.00 27.70 132 ALA C O 1
ATOM 5340 N N . ALA C 1 133 ? 13.293 16.698 23.763 1.00 22.31 133 ALA C N 1
ATOM 5341 C CA . ALA C 1 133 ? 14.401 17.391 24.403 1.00 17.37 133 ALA C CA 1
ATOM 5342 C C . ALA C 1 133 ? 13.948 18.043 25.703 1.00 15.06 133 ALA C C 1
ATOM 5343 O O . ALA C 1 133 ? 12.804 18.482 25.832 1.00 17.12 133 ALA C O 1
ATOM 5345 N N . TYR C 1 134 ? 14.862 18.110 26.670 1.00 12.16 134 TYR C N 1
ATOM 5346 C CA . TYR C 1 134 ? 14.641 18.909 27.866 1.00 13.77 134 TYR C CA 1
ATOM 5347 C C . TYR C 1 134 ? 15.987 19.407 28.373 1.00 14.45 134 TYR C C 1
ATOM 5348 O O . TYR C 1 134 ? 17.045 18.879 28.017 1.00 13.88 134 TYR C O 1
ATOM 5357 N N . VAL C 1 135 ? 15.944 20.479 29.171 1.00 10.92 135 VAL C N 1
ATOM 5358 C CA . VAL C 1 135 ? 17.154 21.145 29.639 1.00 10.65 135 VAL C CA 1
ATOM 5359 C C . VAL C 1 135 ? 16.970 21.484 31.109 1.00 11.96 135 VAL C C 1
ATOM 5360 O O . VAL C 1 135 ? 15.961 22.092 31.482 1.00 13.13 135 VAL C O 1
ATOM 5364 N N . PHE C 1 136 ? 17.922 21.068 31.940 1.00 12.48 136 PHE C N 1
ATOM 5365 C CA . PHE C 1 136 ? 17.939 21.476 33.343 1.00 13.27 136 PHE C CA 1
ATOM 5366 C C . PHE C 1 136 ? 18.509 22.882 33.448 1.00 11.50 136 PHE C C 1
ATOM 5367 O O . PHE C 1 136 ? 19.489 23.210 32.781 1.00 12.65 136 PHE C O 1
ATOM 5375 N N . TYR C 1 137 ? 17.913 23.710 34.306 1.00 11.55 137 TYR C N 1
ATOM 5376 C CA . TYR C 1 137 ? 18.414 25.058 34.533 1.00 11.75 137 TYR C CA 1
ATOM 5377 C C . TYR C 1 137 ? 18.472 25.350 36.022 1.00 10.81 137 TYR C C 1
ATOM 5378 O O . TYR C 1 137 ? 17.597 24.916 36.770 1.00 13.50 137 TYR C O 1
ATOM 5387 N N . SER C 1 138 ? 19.477 26.114 36.441 1.00 12.68 138 SER C N 1
ATOM 5388 C CA . SER C 1 138 ? 19.491 26.620 37.813 1.00 14.37 138 SER C CA 1
ATOM 5389 C C . SER C 1 138 ? 20.258 27.937 37.871 1.00 16.67 138 SER C C 1
ATOM 5390 O O . SER C 1 138 ? 21.128 28.214 37.044 1.00 15.26 138 SER C O 1
ATOM 5393 N N . GLY C 1 139 ? 19.924 28.744 38.873 1.00 19.90 139 GLY C N 1
ATOM 5394 C CA . GLY C 1 139 ? 20.390 30.111 38.960 1.00 16.81 139 GLY C CA 1
ATOM 5395 C C . GLY C 1 139 ? 19.215 31.016 39.281 1.00 16.54 139 GLY C C 1
ATOM 5396 O O . GLY C 1 139 ? 18.139 30.539 39.652 1.00 15.71 139 GLY C O 1
ATOM 5397 N N . PRO C 1 140 ? 19.386 32.333 39.139 1.00 19.46 140 PRO C N 1
ATOM 5398 C CA . PRO C 1 140 ? 18.301 33.267 39.511 1.00 19.54 140 PRO C CA 1
ATOM 5399 C C . PRO C 1 140 ? 17.024 33.039 38.715 1.00 18.42 140 PRO C C 1
ATOM 5400 O O . PRO C 1 140 ? 17.005 33.157 37.491 1.00 20.46 140 PRO C O 1
ATOM 5404 N N . LYS C 1 141 ? 15.934 32.735 39.432 1.00 14.89 141 LYS C N 1
ATOM 5405 C CA . LYS C 1 141 ? 14.683 32.386 38.765 1.00 18.68 141 LYS C CA 1
ATOM 5406 C C . LYS C 1 141 ? 14.110 33.562 37.979 1.00 23.38 141 LYS C C 1
ATOM 5407 O O . LYS C 1 141 ? 13.474 33.359 36.939 1.00 19.77 141 LYS C O 1
ATOM 5413 N N . SER C 1 142 ? 14.325 34.794 38.453 1.00 24.98 142 SER C N 1
ATOM 5414 C CA . SER C 1 142 ? 13.848 35.962 37.713 1.00 23.80 142 SER C CA 1
ATOM 5415 C C . SER C 1 142 ? 14.554 36.091 36.366 1.00 24.84 142 SER C C 1
ATOM 5416 O O . SER C 1 142 ? 13.916 36.413 35.357 1.00 23.08 142 SER C O 1
ATOM 5419 N N . ALA C 1 143 ? 15.865 35.837 36.332 1.00 20.78 143 ALA C N 1
ATOM 5420 C CA . ALA C 1 143 ? 16.594 35.836 35.066 1.00 25.22 143 ALA C CA 1
ATOM 5421 C C . ALA C 1 143 ? 16.150 34.692 34.164 1.00 24.99 143 ALA C C 1
ATOM 5422 O O . ALA C 1 143 ? 16.017 34.868 32.945 1.00 20.92 143 ALA C O 1
ATOM 5424 N N . PHE C 1 144 ? 15.928 33.505 34.740 1.00 17.90 144 PHE C N 1
ATOM 5425 C CA . PHE C 1 144 ? 15.401 32.400 33.950 1.00 21.35 144 PHE C CA 1
ATOM 5426 C C . PHE C 1 144 ? 14.038 32.747 33.361 1.00 23.90 144 PHE C C 1
ATOM 5427 O O . PHE C 1 144 ? 13.788 32.516 32.171 1.00 19.32 144 PHE C O 1
ATOM 5435 N N . ASP C 1 145 ? 13.144 33.319 34.174 1.00 18.27 145 ASP C N 1
ATOM 5436 C CA . ASP C 1 145 ? 11.806 33.640 33.685 1.00 20.16 145 ASP C CA 1
ATOM 5437 C C . ASP C 1 145 ? 11.855 34.627 32.526 1.00 15.93 145 ASP C C 1
ATOM 5438 O O . ASP C 1 145 ? 11.040 34.539 31.600 1.00 21.78 145 ASP C O 1
ATOM 5443 N N . ALA C 1 146 ? 12.806 35.561 32.565 1.00 19.16 146 ALA C N 1
ATOM 5444 C CA . ALA C 1 146 ? 12.911 36.603 31.546 1.00 20.41 146 ALA C CA 1
ATOM 5445 C C . ALA C 1 146 ? 13.294 36.038 30.185 1.00 27.58 146 ALA C C 1
ATOM 5446 O O . ALA C 1 146 ? 12.912 36.601 29.151 1.00 21.24 146 ALA C O 1
ATOM 5448 N N . HIS C 1 147 ? 14.055 34.946 30.164 1.00 22.83 147 HIS C N 1
ATOM 5449 C CA . HIS C 1 147 ? 14.579 34.380 28.929 1.00 20.63 147 HIS C CA 1
ATOM 5450 C C . HIS C 1 147 ? 13.965 33.034 28.592 1.00 22.20 147 HIS C C 1
ATOM 5451 O O . HIS C 1 147 ? 14.244 32.490 27.517 1.00 20.15 147 HIS C O 1
ATOM 5458 N N . GLU C 1 148 ? 13.119 32.504 29.466 1.00 15.39 148 GLU C N 1
ATOM 5459 C CA . GLU C 1 148 ? 12.451 31.235 29.207 1.00 17.34 148 GLU C CA 1
ATOM 5460 C C . GLU C 1 148 ? 11.689 31.190 27.886 1.00 22.84 148 GLU C C 1
ATOM 5461 O O . GLU C 1 148 ? 11.690 30.123 27.249 1.00 20.33 148 GLU C O 1
ATOM 5467 N N . PRO C 1 149 ? 11.013 32.253 27.423 1.00 21.88 149 PRO C N 1
ATOM 5468 C CA . PRO C 1 149 ? 10.308 32.137 26.131 1.00 27.52 149 PRO C CA 1
ATOM 5469 C C . PRO C 1 149 ? 11.234 31.871 24.959 1.00 21.33 149 PRO C C 1
ATOM 5470 O O . PRO C 1 149 ? 10.801 31.276 23.967 1.00 27.32 149 PRO C O 1
ATOM 5474 N N . VAL C 1 150 ? 12.487 32.310 25.038 1.00 17.74 150 VAL C N 1
ATOM 5475 C CA . VAL C 1 150 ? 13.467 31.972 24.007 1.00 17.38 150 VAL C CA 1
ATOM 5476 C C . VAL C 1 150 ? 14.082 30.602 24.274 1.00 19.30 150 VAL C C 1
ATOM 5477 O O . VAL C 1 150 ? 14.197 29.765 23.370 1.00 17.01 150 VAL C O 1
ATOM 5481 N N . LEU C 1 151 ? 14.494 30.364 25.519 1.00 16.69 151 LEU C N 1
ATOM 5482 C CA . LEU C 1 151 ? 15.204 29.129 25.850 1.00 16.26 151 LEU C CA 1
ATOM 5483 C C . LEU C 1 151 ? 14.339 27.899 25.638 1.00 16.55 151 LEU C C 1
ATOM 5484 O O . LEU C 1 151 ? 14.858 26.827 25.317 1.00 17.41 151 LEU C O 1
ATOM 5489 N N . ARG C 1 152 ? 13.024 28.025 25.811 1.00 14.22 152 ARG C N 1
ATOM 5490 C CA A ARG C 1 152 ? 12.132 26.879 25.673 0.51 15.73 152 ARG C CA 1
ATOM 5491 C CA B ARG C 1 152 ? 12.166 26.857 25.686 0.49 15.72 152 ARG C CA 1
ATOM 5492 C C . ARG C 1 152 ? 12.201 26.259 24.284 1.00 17.49 152 ARG C C 1
ATOM 5493 O O . ARG C 1 152 ? 11.876 25.078 24.112 1.00 18.33 152 ARG C O 1
ATOM 5508 N N . HIS C 1 153 ? 12.606 27.029 23.278 1.00 14.99 153 HIS C N 1
ATOM 5509 C CA . HIS C 1 153 ? 12.667 26.468 21.934 1.00 15.98 153 HIS C CA 1
ATOM 5510 C C . HIS C 1 153 ? 13.776 25.428 21.786 1.00 16.93 153 HIS C C 1
ATOM 5511 O O . HIS C 1 153 ? 13.753 24.651 20.828 1.00 16.93 153 HIS C O 1
ATOM 5518 N N . ILE C 1 154 ? 14.726 25.387 22.722 1.00 14.95 154 ILE C N 1
ATOM 5519 C CA . ILE C 1 154 ? 15.787 24.378 22.689 1.00 15.70 154 ILE C CA 1
ATOM 5520 C C . ILE C 1 154 ? 15.273 23.031 23.189 1.00 18.96 154 ILE C C 1
ATOM 5521 O O . ILE C 1 154 ? 15.699 21.973 22.711 1.00 17.93 154 ILE C O 1
ATOM 5526 N N . GLY C 1 155 ? 14.367 23.050 24.148 1.00 17.40 155 GLY C N 1
ATOM 5527 C CA . GLY C 1 155 ? 13.775 21.868 24.736 1.00 16.86 155 GLY C CA 1
ATOM 5528 C C . GLY C 1 155 ? 13.125 22.241 26.047 1.00 19.05 155 GLY C C 1
ATOM 5529 O O . GLY C 1 155 ? 13.445 23.264 26.650 1.00 20.09 155 GLY C O 1
ATOM 5530 N N . GLY C 1 156 ? 12.188 21.400 26.480 1.00 16.68 156 GLY C N 1
ATOM 5531 C CA . GLY C 1 156 ? 11.456 21.626 27.713 1.00 19.81 156 GLY C CA 1
ATOM 5532 C C . GLY C 1 156 ? 12.318 22.038 28.895 1.00 16.82 156 GLY C C 1
ATOM 5533 O O . GLY C 1 156 ? 13.126 21.258 29.410 1.00 17.48 156 GLY C O 1
ATOM 5534 N N . PRO C 1 157 ? 12.168 23.284 29.355 1.00 15.78 157 PRO C N 1
ATOM 5535 C CA . PRO C 1 157 ? 13.004 23.753 30.466 1.00 11.29 157 PRO C CA 1
ATOM 5536 C C . PRO C 1 157 ? 12.528 23.166 31.783 1.00 16.45 157 PRO C C 1
ATOM 5537 O O . PRO C 1 157 ? 11.331 23.130 32.071 1.00 23.11 157 PRO C O 1
ATOM 5541 N N . ARG C 1 158 ? 13.482 22.693 32.575 1.00 12.26 158 ARG C N 1
ATOM 5542 C CA . ARG C 1 158 ? 13.236 22.212 33.931 1.00 14.70 158 ARG C CA 1
ATOM 5543 C C . ARG C 1 158 ? 14.068 23.078 34.873 1.00 13.67 158 ARG C C 1
ATOM 5544 O O . ARG C 1 158 ? 15.268 22.845 35.058 1.00 14.88 158 ARG C O 1
ATOM 5552 N N . PHE C 1 159 ? 13.447 24.094 35.472 1.00 15.84 159 PHE C N 1
ATOM 5553 C CA . PHE C 1 159 ? 14.164 24.930 36.424 1.00 15.84 159 PHE C CA 1
ATOM 5554 C C . PHE C 1 159 ? 14.214 24.212 37.770 1.00 14.93 159 PHE C C 1
ATOM 5555 O O . PHE C 1 159 ? 13.171 23.841 38.317 1.00 18.60 159 PHE C O 1
ATOM 5563 N N . LEU C 1 160 ? 15.421 24.009 38.298 1.00 13.93 160 LEU C N 1
ATOM 5564 C CA . LEU C 1 160 ? 15.600 23.172 39.480 1.00 16.39 160 LEU C CA 1
ATOM 5565 C C . LEU C 1 160 ? 15.715 23.958 40.775 1.00 18.88 160 LEU C C 1
ATOM 5566 O O . LEU C 1 160 ? 15.310 23.452 41.831 1.00 20.01 160 LEU C O 1
ATOM 5571 N N . GLY C 1 161 ? 16.270 25.157 40.730 1.00 19.21 161 GLY C N 1
ATOM 5572 C CA . GLY C 1 161 ? 16.432 25.955 41.929 1.00 19.36 161 GLY C CA 1
ATOM 5573 C C . GLY C 1 161 ? 17.491 27.023 41.722 1.00 20.88 161 GLY C C 1
ATOM 5574 O O . GLY C 1 161 ? 18.026 27.188 40.629 1.00 16.84 161 GLY C O 1
ATOM 5575 N N . GLU C 1 162 ? 17.782 27.742 42.813 1.00 19.23 162 GLU C N 1
ATOM 5576 C CA . GLU C 1 162 ? 18.646 28.919 42.739 1.00 18.15 162 GLU C CA 1
ATOM 5577 C C . GLU C 1 162 ? 20.131 28.589 42.723 1.00 19.82 162 GLU C C 1
ATOM 5578 O O . GLU C 1 162 ? 20.925 29.401 42.234 1.00 21.12 162 GLU C O 1
ATOM 5584 N N . ASP C 1 163 ? 20.536 27.432 43.251 1.00 18.86 163 ASP C N 1
ATOM 5585 C CA . ASP C 1 163 ? 21.944 27.052 43.279 1.00 18.37 163 ASP C CA 1
ATOM 5586 C C . ASP C 1 163 ? 22.397 26.741 41.856 1.00 21.09 163 ASP C C 1
ATOM 5587 O O . ASP C 1 163 ? 21.925 25.766 41.266 1.00 19.84 163 ASP C O 1
ATOM 5592 N N . THR C 1 164 ? 23.307 27.553 41.298 1.00 18.28 164 THR C N 1
ATOM 5593 C CA . THR C 1 164 ? 23.721 27.313 39.917 1.00 22.26 164 THR C CA 1
ATOM 5594 C C . THR C 1 164 ? 24.375 25.950 39.747 1.00 21.98 164 THR C C 1
ATOM 5595 O O . THR C 1 164 ? 24.369 25.404 38.641 1.00 22.33 164 THR C O 1
ATOM 5599 N N . GLY C 1 165 ? 24.930 25.379 40.812 1.00 16.98 165 GLY C N 1
ATOM 5600 C CA . GLY C 1 165 ? 25.509 24.056 40.666 1.00 19.53 165 GLY C CA 1
ATOM 5601 C C . GLY C 1 165 ? 24.491 22.939 40.539 1.00 17.73 165 GLY C C 1
ATOM 5602 O O . GLY C 1 165 ? 24.872 21.811 40.205 1.00 18.14 165 GLY C O 1
ATOM 5603 N N . LEU C 1 166 ? 23.216 23.222 40.784 1.00 15.62 166 LEU C N 1
ATOM 5604 C CA . LEU C 1 166 ? 22.245 22.135 40.860 1.00 16.95 166 LEU C CA 1
ATOM 5605 C C . LEU C 1 166 ? 21.950 21.547 39.479 1.00 20.26 166 LEU C C 1
ATOM 5606 O O . LEU C 1 166 ? 21.897 20.318 39.323 1.00 14.59 166 LEU C O 1
ATOM 5611 N N . ALA C 1 167 ? 21.756 22.397 38.460 1.00 15.37 167 ALA C N 1
ATOM 5612 C CA . ALA C 1 167 ? 21.543 21.861 37.114 1.00 16.85 167 ALA C CA 1
ATOM 5613 C C . ALA C 1 167 ? 22.772 21.112 36.619 1.00 14.54 167 ALA C C 1
ATOM 5614 O O . ALA C 1 167 ? 22.649 20.113 35.896 1.00 13.46 167 ALA C O 1
ATOM 5616 N N . GLN C 1 168 ? 23.964 21.587 36.986 1.00 12.61 168 GLN C N 1
ATOM 5617 C CA . GLN C 1 168 ? 25.182 20.886 36.608 1.00 15.28 168 GLN C CA 1
ATOM 5618 C C . GLN C 1 168 ? 25.237 19.523 37.272 1.00 15.38 168 GLN C C 1
ATOM 5619 O O . GLN C 1 168 ? 25.570 18.521 36.627 1.00 16.29 168 GLN C O 1
ATOM 5625 N N . LEU C 1 169 ? 24.903 19.469 38.563 1.00 11.80 169 LEU C N 1
ATOM 5626 C CA . LEU C 1 169 ? 24.860 18.191 39.269 1.00 13.79 169 LEU C CA 1
ATOM 5627 C C . LEU C 1 169 ? 23.860 17.239 38.625 1.00 14.64 169 LEU C C 1
ATOM 5628 O O . LEU C 1 169 ? 24.162 16.058 38.414 1.00 14.85 169 LEU C O 1
ATOM 5633 N N . TYR C 1 170 ? 22.656 17.728 38.313 1.00 10.45 170 TYR C N 1
ATOM 5634 C CA . TYR C 1 170 ? 21.678 16.872 37.640 1.00 10.92 170 TYR C CA 1
ATOM 5635 C C . TYR C 1 170 ? 22.191 16.408 36.286 1.00 12.32 170 TYR C C 1
ATOM 5636 O O . TYR C 1 170 ? 22.019 15.236 35.927 1.00 12.41 170 TYR C O 1
ATOM 5645 N N . TYR C 1 171 ? 22.821 17.305 35.515 1.00 12.24 171 TYR C N 1
ATOM 5646 C CA . TYR C 1 171 ? 23.408 16.884 34.241 1.00 12.94 171 TYR C CA 1
ATOM 5647 C C . TYR C 1 171 ? 24.415 15.757 34.444 1.00 15.02 171 TYR C C 1
ATOM 5648 O O . TYR C 1 171 ? 24.334 14.710 33.786 1.00 11.79 171 TYR C O 1
ATOM 5657 N N . LEU C 1 172 ? 25.380 15.956 35.351 1.00 11.06 172 LEU C N 1
ATOM 5658 C CA . LEU C 1 172 ? 26.420 14.951 35.557 1.00 16.27 172 LEU C CA 1
ATOM 5659 C C . LEU C 1 172 ? 25.833 13.630 36.030 1.00 13.19 172 LEU C C 1
ATOM 5660 O O . LEU C 1 172 ? 26.298 12.562 35.616 1.00 11.12 172 LEU C O 1
ATOM 5665 N N . ALA C 1 173 ? 24.812 13.678 36.890 1.00 10.76 173 ALA C N 1
ATOM 5666 C CA . ALA C 1 173 ? 24.233 12.428 37.385 1.00 12.32 173 ALA C CA 1
ATOM 5667 C C . ALA C 1 173 ? 23.479 11.695 36.285 1.00 16.17 173 ALA C C 1
ATOM 5668 O O . ALA C 1 173 ? 23.544 10.461 36.202 1.00 12.36 173 ALA C O 1
ATOM 5670 N N . HIS C 1 174 ? 22.753 12.430 35.431 1.00 10.57 174 HIS C N 1
ATOM 5671 C CA . HIS C 1 174 ? 22.120 11.780 34.286 1.00 12.56 174 HIS C CA 1
ATOM 5672 C C . HIS C 1 174 ? 23.168 11.203 33.340 1.00 12.91 174 HIS C C 1
ATOM 5673 O O . HIS C 1 174 ? 23.005 10.089 32.817 1.00 12.27 174 HIS C O 1
ATOM 5680 N N . LEU C 1 175 ? 24.263 11.927 33.126 1.00 9.51 175 LEU C N 1
ATOM 5681 C CA . LEU C 1 175 ? 25.300 11.444 32.218 1.00 8.11 175 LEU C CA 1
ATOM 5682 C C . LEU C 1 175 ? 26.094 10.300 32.839 1.00 10.04 175 LEU C C 1
ATOM 5683 O O . LEU C 1 175 ? 26.663 9.482 32.119 1.00 11.73 175 LEU C O 1
ATOM 5688 N N . ASP C 1 176 ? 26.141 10.241 34.168 1.00 9.59 176 ASP C N 1
ATOM 5689 C CA . ASP C 1 176 ? 26.694 9.086 34.877 1.00 10.10 176 ASP C CA 1
ATOM 5690 C C . ASP C 1 176 ? 25.970 7.808 34.442 1.00 13.82 176 ASP C C 1
ATOM 5691 O O . ASP C 1 176 ? 26.600 6.808 34.068 1.00 15.02 176 ASP C O 1
ATOM 5696 N N . VAL C 1 177 ? 24.639 7.845 34.443 1.00 9.64 177 VAL C N 1
ATOM 5697 C CA . VAL C 1 177 ? 23.848 6.726 33.917 1.00 13.91 177 VAL C CA 1
ATOM 5698 C C . VAL C 1 177 ? 24.136 6.515 32.434 1.00 15.00 177 VAL C C 1
ATOM 5699 O O . VAL C 1 177 ? 24.458 5.403 31.996 1.00 10.79 177 VAL C O 1
ATOM 5703 N N . PHE C 1 178 ? 23.997 7.577 31.640 1.00 10.24 178 PHE C N 1
ATOM 5704 C CA . PHE C 1 178 ? 24.103 7.468 30.183 1.00 9.99 178 PHE C CA 1
ATOM 5705 C C . PHE C 1 178 ? 25.469 6.949 29.740 1.00 12.14 178 PHE C C 1
ATOM 5706 O O . PHE C 1 178 ? 25.550 6.003 28.944 1.00 11.52 178 PHE C O 1
ATOM 5714 N N . LEU C 1 179 ? 26.558 7.568 30.222 1.00 8.91 179 LEU C N 1
ATOM 5715 C CA . LEU C 1 179 ? 27.897 7.180 29.772 1.00 10.30 179 LEU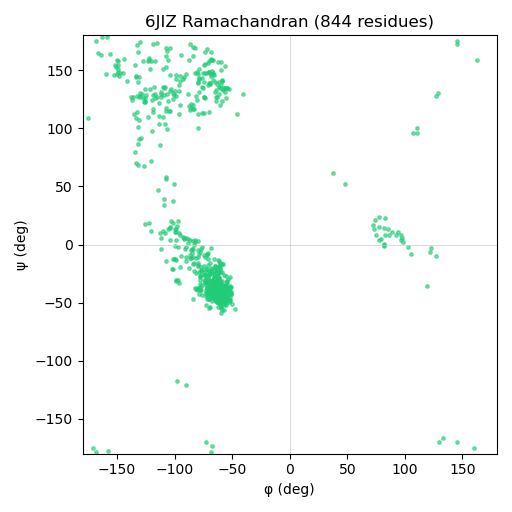 C CA 1
ATOM 5716 C C . LEU C 1 179 ? 28.266 5.780 30.248 1.00 10.28 179 LEU C C 1
ATOM 5717 O O . LEU C 1 179 ? 28.897 5.020 29.506 1.00 10.66 179 LEU C O 1
ATOM 5722 N N . THR C 1 180 ? 27.902 5.428 31.484 1.00 9.46 180 THR C N 1
ATOM 5723 C CA . THR C 1 180 ? 28.223 4.095 31.989 1.00 11.57 180 THR C CA 1
ATOM 5724 C C . THR C 1 180 ? 27.426 3.030 31.253 1.00 11.94 180 THR C C 1
ATOM 5725 O O . THR C 1 180 ? 27.957 1.959 30.935 1.00 11.09 180 THR C O 1
ATOM 5729 N N . THR C 1 181 ? 26.147 3.304 30.990 1.00 9.09 181 THR C N 1
ATOM 5730 C CA . THR C 1 181 ? 25.325 2.369 30.227 1.00 10.36 181 THR C CA 1
ATOM 5731 C C . THR C 1 181 ? 25.858 2.209 28.806 1.00 12.86 181 THR C C 1
ATOM 5732 O O . THR C 1 181 ? 25.942 1.086 28.296 1.00 10.54 181 THR C O 1
ATOM 5736 N N . LEU C 1 182 ? 26.257 3.311 28.153 1.00 10.79 182 LEU C N 1
ATOM 5737 C CA . LEU C 1 182 ? 26.841 3.164 26.813 1.00 8.92 182 LEU C CA 1
ATOM 5738 C C . LEU C 1 182 ? 28.155 2.390 26.855 1.00 11.31 182 LEU C C 1
ATOM 5739 O O . LEU C 1 182 ? 28.463 1.627 25.931 1.00 10.96 182 LEU C O 1
ATOM 5744 N N . ALA C 1 183 ? 28.970 2.604 27.889 1.00 10.74 183 ALA C N 1
ATOM 5745 C CA . ALA C 1 183 ? 30.183 1.808 28.009 1.00 10.48 183 ALA C CA 1
ATOM 5746 C C . ALA C 1 183 ? 29.843 0.327 28.112 1.00 11.86 183 ALA C C 1
ATOM 5747 O O . ALA C 1 183 ? 30.535 -0.519 27.530 1.00 12.27 183 ALA C O 1
ATOM 5749 N N . SER C 1 184 ? 28.769 -0.002 28.840 1.00 11.08 184 SER C N 1
ATOM 5750 C CA . SER C 1 184 ? 28.429 -1.408 29.051 1.00 11.89 184 SER C CA 1
ATOM 5751 C C . SER C 1 184 ? 27.982 -2.072 27.751 1.00 14.29 184 SER C C 1
ATOM 5752 O O . SER C 1 184 ? 28.303 -3.243 27.507 1.00 12.39 184 SER C O 1
ATOM 5755 N N . VAL C 1 185 ? 27.251 -1.351 26.893 1.00 11.90 185 VAL C N 1
ATOM 5756 C CA . VAL C 1 185 ? 26.834 -1.986 25.646 1.00 12.03 185 VAL C CA 1
ATOM 5757 C C . VAL C 1 185 ? 28.021 -2.173 24.711 1.00 12.70 185 VAL C C 1
ATOM 5758 O O . VAL C 1 185 ? 28.090 -3.174 23.987 1.00 13.55 185 VAL C O 1
ATOM 5762 N N . VAL C 1 186 ? 28.971 -1.235 24.695 1.00 11.49 186 VAL C N 1
ATOM 5763 C CA . VAL C 1 186 ? 30.176 -1.435 23.898 1.00 12.21 186 VAL C CA 1
ATOM 5764 C C . VAL C 1 186 ? 30.986 -2.600 24.454 1.00 15.08 186 VAL C C 1
ATOM 5765 O O . VAL C 1 186 ? 31.471 -3.462 23.703 1.00 10.54 186 VAL C O 1
ATOM 5769 N N . HIS C 1 187 ? 31.122 -2.656 25.779 1.00 11.17 187 HIS C N 1
ATOM 5770 C CA . HIS C 1 187 ? 31.888 -3.730 26.405 1.00 11.46 187 HIS C CA 1
ATOM 5771 C C . HIS C 1 187 ? 31.253 -5.096 26.155 1.00 9.88 187 HIS C C 1
ATOM 5772 O O . HIS C 1 187 ? 31.955 -6.062 25.827 1.00 13.11 187 HIS C O 1
ATOM 5779 N N . ALA C 1 188 ? 29.930 -5.196 26.293 1.00 9.96 188 ALA C N 1
ATOM 5780 C CA . ALA C 1 188 ? 29.270 -6.486 26.083 1.00 11.47 188 ALA C CA 1
ATOM 5781 C C . ALA C 1 188 ? 29.410 -6.951 24.638 1.00 16.62 188 ALA C C 1
ATOM 5782 O O . ALA C 1 188 ? 29.596 -8.148 24.379 1.00 12.41 188 ALA C O 1
ATOM 5784 N N . THR C 1 189 ? 29.307 -6.025 23.682 1.00 12.34 189 THR C N 1
ATOM 5785 C CA . THR C 1 189 ? 29.530 -6.386 22.284 1.00 10.99 189 THR C CA 1
ATOM 5786 C C . THR C 1 189 ? 30.954 -6.888 22.073 1.00 11.03 189 THR C C 1
ATOM 5787 O O . THR C 1 189 ? 31.163 -7.906 21.403 1.00 14.20 189 THR C O 1
ATOM 5791 N N . ALA C 1 190 ? 31.944 -6.216 22.679 1.00 10.34 190 ALA C N 1
ATOM 5792 C CA . ALA C 1 190 ? 33.319 -6.688 22.567 1.00 12.54 190 ALA C CA 1
ATOM 5793 C C . ALA C 1 190 ? 33.488 -8.083 23.156 1.00 14.62 190 ALA C C 1
ATOM 5794 O O . ALA C 1 190 ? 34.280 -8.884 22.640 1.00 15.58 190 ALA C O 1
ATOM 5796 N N . LEU C 1 191 ? 32.761 -8.388 24.233 1.00 12.88 191 LEU C N 1
ATOM 5797 C CA . LEU C 1 191 ? 32.911 -9.691 24.878 1.00 13.80 191 LEU C CA 1
ATOM 5798 C C . LEU C 1 191 ? 32.514 -10.813 23.926 1.00 14.46 191 LEU C C 1
ATOM 5799 O O . LEU C 1 191 ? 33.227 -11.821 23.819 1.00 14.88 191 LEU C O 1
ATOM 5804 N N . VAL C 1 192 ? 31.395 -10.646 23.210 1.00 13.44 192 VAL C N 1
ATOM 5805 C CA A VAL C 1 192 ? 30.931 -11.658 22.262 0.39 15.90 192 VAL C CA 1
ATOM 5806 C CA B VAL C 1 192 ? 30.971 -11.694 22.286 0.61 15.98 192 VAL C CA 1
ATOM 5807 C C . VAL C 1 192 ? 31.762 -11.630 20.987 1.00 17.39 192 VAL C C 1
ATOM 5808 O O . VAL C 1 192 ? 32.089 -12.674 20.407 1.00 15.69 192 VAL C O 1
ATOM 5815 N N . SER C 1 193 ? 32.105 -10.428 20.506 1.00 10.66 193 SER C N 1
ATOM 5816 C CA . SER C 1 193 ? 32.862 -10.365 19.264 1.00 13.88 193 SER C CA 1
ATOM 5817 C C . SER C 1 193 ? 34.273 -10.912 19.418 1.00 13.37 193 SER C C 1
ATOM 5818 O O . SER C 1 193 ? 34.880 -11.307 18.415 1.00 13.84 193 SER C O 1
ATOM 5821 N N . ALA C 1 194 ? 34.800 -10.989 20.649 1.00 11.87 194 ALA C N 1
ATOM 5822 C CA . ALA C 1 194 ? 36.106 -11.614 20.827 1.00 12.71 194 ALA C CA 1
ATOM 5823 C C . ALA C 1 194 ? 36.077 -13.080 20.431 1.00 14.44 194 ALA C C 1
ATOM 5824 O O . ALA C 1 194 ? 37.125 -13.647 20.096 1.00 17.76 194 ALA C O 1
ATOM 5826 N N . ALA C 1 195 ? 34.911 -13.702 20.459 1.00 14.31 195 ALA C N 1
ATOM 5827 C CA . ALA C 1 195 ? 34.786 -15.085 20.018 1.00 16.72 195 ALA C CA 1
ATOM 5828 C C . ALA C 1 195 ? 34.432 -15.192 18.544 1.00 20.25 195 ALA C C 1
ATOM 5829 O O . ALA C 1 195 ? 34.186 -16.303 18.069 1.00 20.68 195 ALA C O 1
ATOM 5831 N N . GLY C 1 196 ? 34.390 -14.068 17.820 1.00 14.74 196 GLY C N 1
ATOM 5832 C CA . GLY C 1 196 ? 34.131 -14.053 16.391 1.00 12.73 196 GLY C CA 1
ATOM 5833 C C . GLY C 1 196 ? 32.749 -13.573 15.985 1.00 16.10 196 GLY C C 1
ATOM 5834 O O . GLY C 1 196 ? 32.503 -13.401 14.784 1.00 15.76 196 GLY C O 1
ATOM 5835 N N . VAL C 1 197 ? 31.840 -13.368 16.940 1.00 14.16 197 VAL C N 1
ATOM 5836 C CA . VAL C 1 197 ? 30.473 -12.975 16.612 1.00 11.67 197 VAL C CA 1
ATOM 5837 C C . VAL C 1 197 ? 30.489 -11.595 15.966 1.00 16.07 197 VAL C C 1
ATOM 5838 O O . VAL C 1 197 ? 31.260 -10.720 16.375 1.00 14.03 197 VAL C O 1
ATOM 5842 N N . ASP C 1 198 ? 29.662 -11.409 14.927 1.00 12.70 198 ASP C N 1
ATOM 5843 C CA . ASP C 1 198 ? 29.549 -10.109 14.260 1.00 13.77 198 ASP C CA 1
ATOM 5844 C C . ASP C 1 198 ? 29.080 -9.043 15.238 1.00 11.75 198 ASP C C 1
ATOM 5845 O O . ASP C 1 198 ? 28.113 -9.258 15.964 1.00 11.71 198 ASP C O 1
ATOM 5850 N N . GLU C 1 199 ? 29.731 -7.873 15.219 1.00 12.06 199 GLU C N 1
ATOM 5851 C CA . GLU C 1 199 ? 29.237 -6.766 16.042 1.00 12.55 199 GLU C CA 1
ATOM 5852 C C . GLU C 1 199 ? 27.808 -6.399 15.665 1.00 14.09 199 GLU C C 1
ATOM 5853 O O . GLU C 1 199 ? 26.980 -6.106 16.538 1.00 13.59 199 GLU C O 1
ATOM 5859 N N . ALA C 1 200 ? 27.488 -6.434 14.366 1.00 13.13 200 ALA C N 1
ATOM 5860 C CA . ALA C 1 200 ? 26.127 -6.142 13.936 1.00 15.70 200 ALA C CA 1
ATOM 5861 C C . ALA C 1 200 ? 25.114 -7.139 14.474 1.00 15.39 200 ALA C C 1
ATOM 5862 O O . ALA C 1 200 ? 23.926 -6.804 14.564 1.00 15.10 200 ALA C O 1
ATOM 5864 N N . ALA C 1 201 ? 25.548 -8.354 14.837 1.00 12.02 201 ALA C N 1
ATOM 5865 C CA . ALA C 1 201 ? 24.632 -9.343 15.395 1.00 12.02 201 ALA C CA 1
ATOM 5866 C C . ALA C 1 201 ? 24.301 -9.080 16.863 1.00 15.29 201 ALA C C 1
ATOM 5867 O O . ALA C 1 201 ? 23.157 -9.285 17.285 1.00 16.48 201 ALA C O 1
ATOM 5869 N N . PHE C 1 202 ? 25.275 -8.653 17.665 1.00 13.56 202 PHE C N 1
ATOM 5870 C CA . PHE C 1 202 ? 25.019 -8.523 19.091 1.00 14.45 202 PHE C CA 1
ATOM 5871 C C . PHE C 1 202 ? 24.651 -7.108 19.529 1.00 15.25 202 PHE C C 1
ATOM 5872 O O . PHE C 1 202 ? 23.904 -6.953 20.497 1.00 14.44 202 PHE C O 1
ATOM 5880 N N . ALA C 1 203 ? 25.155 -6.076 18.867 1.00 14.46 203 ALA C N 1
ATOM 5881 C CA . ALA C 1 203 ? 24.818 -4.719 19.303 1.00 14.06 203 ALA C CA 1
ATOM 5882 C C . ALA C 1 203 ? 23.317 -4.493 19.471 1.00 15.82 203 ALA C C 1
ATOM 5883 O O . ALA C 1 203 ? 22.927 -3.886 20.486 1.00 15.08 203 ALA C O 1
ATOM 5885 N N . PRO C 1 204 ? 22.432 -4.964 18.580 1.00 13.95 204 PRO C N 1
ATOM 5886 C CA . PRO C 1 204 ? 20.992 -4.817 18.849 1.00 16.69 204 PRO C CA 1
ATOM 5887 C C . PRO C 1 204 ? 20.545 -5.510 20.117 1.00 13.80 204 PRO C C 1
ATOM 5888 O O . PRO C 1 204 ? 19.606 -5.046 20.773 1.00 15.06 204 PRO C O 1
ATOM 5892 N N . GLU C 1 205 ? 21.174 -6.635 20.468 1.00 15.29 205 GLU C N 1
ATOM 5893 C CA . GLU C 1 205 ? 20.765 -7.344 21.669 1.00 13.11 205 GLU C CA 1
ATOM 5894 C C . GLU C 1 205 ? 21.269 -6.641 22.911 1.00 11.72 205 GLU C C 1
ATOM 5895 O O . GLU C 1 205 ? 20.579 -6.643 23.930 1.00 14.16 205 GLU C O 1
ATOM 5901 N N . ALA C 1 206 ? 22.457 -6.039 22.840 1.00 11.97 206 ALA C N 1
ATOM 5902 C CA . ALA C 1 206 ? 22.935 -5.230 23.958 1.00 13.35 206 ALA C CA 1
ATOM 5903 C C . ALA C 1 206 ? 21.995 -4.060 24.211 1.00 13.57 206 ALA C C 1
ATOM 5904 O O . ALA C 1 206 ? 21.675 -3.747 25.363 1.00 12.63 206 ALA C O 1
ATOM 5906 N N . ILE C 1 207 ? 21.527 -3.423 23.138 1.00 12.60 207 ILE C N 1
ATOM 5907 C CA . ILE C 1 207 ? 20.571 -2.325 23.262 1.00 14.78 207 ILE C CA 1
ATOM 5908 C C . ILE C 1 207 ? 19.267 -2.816 23.869 1.00 16.50 207 ILE C C 1
ATOM 5909 O O . ILE C 1 207 ? 18.699 -2.175 24.764 1.00 12.77 207 ILE C O 1
ATOM 5914 N N . ARG C 1 208 ? 18.783 -3.979 23.419 1.00 12.30 208 ARG C N 1
ATOM 5915 C CA A ARG C 1 208 ? 17.562 -4.519 24.007 0.50 15.39 208 ARG C CA 1
ATOM 5916 C CA B ARG C 1 208 ? 17.573 -4.554 23.999 0.50 15.44 208 ARG C CA 1
ATOM 5917 C C . ARG C 1 208 ? 17.718 -4.788 25.499 1.00 12.56 208 ARG C C 1
ATOM 5918 O O . ARG C 1 208 ? 16.745 -4.648 26.251 1.00 13.75 208 ARG C O 1
ATOM 5933 N N . MET C 1 209 ? 18.921 -5.157 25.952 1.00 13.13 209 MET C N 1
ATOM 5934 C CA A MET C 1 209 ? 19.149 -5.371 27.381 0.52 13.09 209 MET C CA 1
ATOM 5935 C CA B MET C 1 209 ? 19.113 -5.377 27.382 0.48 13.11 209 MET C CA 1
ATOM 5936 C C . MET C 1 209 ? 19.025 -4.077 28.176 1.00 13.05 209 MET C C 1
ATOM 5937 O O . MET C 1 209 ? 18.584 -4.095 29.333 1.00 16.19 209 MET C O 1
ATOM 5946 N N . VAL C 1 210 ? 19.422 -2.947 27.589 1.00 12.89 210 VAL C N 1
ATOM 5947 C CA . VAL C 1 210 ? 19.210 -1.673 28.278 1.00 9.73 210 VAL C CA 1
ATOM 5948 C C . VAL C 1 210 ? 17.722 -1.409 28.410 1.00 12.52 210 VAL C C 1
ATOM 5949 O O . VAL C 1 210 ? 17.222 -1.043 29.483 1.00 12.94 210 VAL C O 1
ATOM 5953 N N . ILE C 1 211 ? 16.991 -1.604 27.313 1.00 12.84 211 ILE C N 1
ATOM 5954 C CA . ILE C 1 211 ? 15.551 -1.380 27.317 1.00 12.84 211 ILE C CA 1
ATOM 5955 C C . ILE C 1 211 ? 14.880 -2.261 28.361 1.00 17.44 211 ILE C C 1
ATOM 5956 O O . ILE C 1 211 ? 14.020 -1.798 29.121 1.00 17.08 211 ILE C O 1
ATOM 5961 N N . GLU C 1 212 ? 15.280 -3.535 28.436 1.00 17.31 212 GLU C N 1
ATOM 5962 C CA . GLU C 1 212 ? 14.656 -4.434 29.400 1.00 19.82 212 GLU C CA 1
ATOM 5963 C C . GLU C 1 212 ? 15.034 -4.081 30.832 1.00 16.04 212 GLU C C 1
ATOM 5964 O O . GLU C 1 212 ? 14.208 -4.234 31.743 1.00 19.37 212 GLU C O 1
ATOM 5970 N N . THR C 1 213 ? 16.261 -3.602 31.048 1.00 14.75 213 THR C N 1
ATOM 5971 C CA . THR C 1 213 ? 16.645 -3.125 32.374 1.00 14.48 213 THR C CA 1
ATOM 5972 C C . THR C 1 213 ? 15.774 -1.947 32.804 1.00 15.68 213 THR C C 1
ATOM 5973 O O . THR C 1 213 ? 15.291 -1.896 33.946 1.00 16.10 213 THR C O 1
ATOM 5977 N N . GLY C 1 214 ? 15.568 -0.983 31.905 1.00 14.39 214 GLY C N 1
ATOM 5978 C CA . GLY C 1 214 ? 14.667 0.121 32.217 1.00 16.64 214 GLY C CA 1
ATOM 5979 C C . GLY C 1 214 ? 13.251 -0.347 32.491 1.00 19.10 214 GLY C C 1
ATOM 5980 O O . GLY C 1 214 ? 12.581 0.158 33.399 1.00 22.55 214 GLY C O 1
ATOM 5981 N N . GLN C 1 215 ? 12.776 -1.324 31.715 1.00 18.33 215 GLN C N 1
ATOM 5982 C CA . GLN C 1 215 ? 11.440 -1.871 31.941 1.00 23.76 215 GLN C CA 1
ATOM 5983 C C . GLN C 1 215 ? 11.334 -2.527 33.308 1.00 20.71 215 GLN C C 1
ATOM 5984 O O . GLN C 1 215 ? 10.314 -2.387 33.995 1.00 24.40 215 GLN C O 1
ATOM 5990 N N . MET C 1 216 ? 12.367 -3.269 33.708 1.00 21.17 216 MET C N 1
ATOM 5991 C CA A MET C 1 216 ? 12.355 -3.907 35.022 0.55 21.44 216 MET C CA 1
ATOM 5992 C CA B MET C 1 216 ? 12.348 -3.907 35.018 0.45 21.47 216 MET C CA 1
ATOM 5993 C C . MET C 1 216 ? 12.302 -2.869 36.132 1.00 26.86 216 MET C C 1
ATOM 5994 O O . MET C 1 216 ? 11.554 -3.024 37.104 1.00 27.94 216 MET C O 1
ATOM 6003 N N . LEU C 1 217 ? 13.103 -1.809 36.009 1.00 20.69 217 LEU C N 1
ATOM 6004 C CA . LEU C 1 217 ? 13.141 -0.769 37.031 1.00 25.72 217 LEU C CA 1
ATOM 6005 C C . LEU C 1 217 ? 11.822 -0.010 37.096 1.00 28.86 217 LEU C C 1
ATOM 6006 O O . LEU C 1 217 ? 11.379 0.384 38.181 1.00 32.45 217 LEU C O 1
ATOM 6011 N N . ALA C 1 218 ? 11.179 0.200 35.949 1.00 24.53 218 ALA C N 1
ATOM 6012 C CA . ALA C 1 218 ? 9.915 0.925 35.921 1.00 28.36 218 ALA C CA 1
ATOM 6013 C C . ALA C 1 218 ? 8.749 0.052 36.361 1.00 43.82 218 ALA C C 1
ATOM 6014 O O . ALA C 1 218 ? 7.755 0.570 36.882 1.00 48.99 218 ALA C O 1
ATOM 6016 N N . ALA C 1 219 ? 8.852 -1.262 36.154 1.00 39.82 219 ALA C N 1
ATOM 6017 C CA . ALA C 1 219 ? 7.834 -2.176 36.659 1.00 43.55 219 ALA C CA 1
ATOM 6018 C C . ALA C 1 219 ? 7.804 -2.173 38.180 1.00 56.97 219 ALA C C 1
ATOM 6019 O O . ALA C 1 219 ? 6.726 -2.189 38.782 1.00 67.64 219 ALA C O 1
ATOM 6021 N N . GLU C 1 220 ? 8.978 -2.153 38.818 1.00 64.01 220 GLU C N 1
ATOM 6022 C CA . GLU C 1 220 ? 9.035 -2.077 40.276 1.00 64.44 220 GLU C CA 1
ATOM 6023 C C . GLU C 1 220 ? 8.404 -0.786 40.780 1.00 71.60 220 GLU C C 1
ATOM 6024 O O . GLU C 1 220 ? 7.584 -0.801 41.705 1.00 79.51 220 GLU C O 1
ATOM 6030 N N . ALA C 1 221 ? 8.789 0.348 40.188 1.00 69.32 221 ALA C N 1
ATOM 6031 C CA . ALA C 1 221 ? 8.186 1.623 40.564 1.00 75.73 221 ALA C CA 1
ATOM 6032 C C . ALA C 1 221 ? 6.682 1.619 40.310 1.00 81.72 221 ALA C C 1
ATOM 6033 O O . ALA C 1 221 ? 5.911 2.202 41.083 1.00 82.04 221 ALA C O 1
ATOM 6035 N N . GLU C 1 222 ? 6.245 0.957 39.235 1.00 77.08 222 GLU C N 1
ATOM 6036 C CA . GLU C 1 222 ? 4.820 0.841 38.944 1.00 80.14 222 GLU C CA 1
ATOM 6037 C C . GLU C 1 222 ? 4.140 -0.216 39.810 1.00 83.42 222 GLU C C 1
ATOM 6038 O O . GLU C 1 222 ? 2.956 -0.072 40.136 1.00 87.26 222 GLU C O 1
ATOM 6044 N N . THR C 1 223 ? 4.862 -1.272 40.202 1.00 81.25 223 THR C N 1
ATOM 6045 C CA . THR C 1 223 ? 4.274 -2.311 41.043 1.00 86.01 223 THR C CA 1
ATOM 6046 C C . THR C 1 223 ? 4.041 -1.846 42.477 1.00 90.97 223 THR C C 1
ATOM 6047 O O . THR C 1 223 ? 3.380 -2.559 43.241 1.00 96.72 223 THR C O 1
ATOM 6051 N N . GLY C 1 224 ? 4.546 -0.674 42.853 0.71 86.88 224 GLY C N 1
ATOM 6052 C CA . GLY C 1 224 ? 4.395 -0.189 44.210 0.71 81.50 224 GLY C CA 1
ATOM 6053 C C . GLY C 1 224 ? 5.728 0.016 44.896 0.71 82.55 224 GLY C C 1
ATOM 6054 O O . GLY C 1 224 ? 5.885 0.946 45.694 0.71 83.83 224 GLY C O 1
ATOM 6055 N N . LEU C 1 225 ? 6.693 -0.851 44.595 1.00 85.75 225 LEU C N 1
ATOM 6056 C CA . LEU C 1 225 ? 8.035 -0.701 45.140 1.00 87.66 225 LEU C CA 1
ATOM 6057 C C . LEU C 1 225 ? 8.632 0.638 44.719 1.00 83.03 225 LEU C C 1
ATOM 6058 O O . LEU C 1 225 ? 8.306 1.186 43.662 1.00 74.99 225 LEU C O 1
ATOM 6063 N N . GLU C 1 226 ? 9.508 1.173 45.563 1.00 70.19 226 GLU C N 1
ATOM 6064 C CA . GLU C 1 226 ? 10.261 2.380 45.237 1.00 63.90 226 GLU C CA 1
ATOM 6065 C C . GLU C 1 226 ? 11.719 2.138 45.596 1.00 54.07 226 GLU C C 1
ATOM 6066 O O . GLU C 1 226 ? 12.065 2.041 46.778 1.00 47.92 226 GLU C O 1
ATOM 6072 N N . LEU C 1 227 ? 12.560 2.008 44.568 1.00 48.67 227 LEU C N 1
ATOM 6073 C CA . LEU C 1 227 ? 13.999 1.904 44.777 1.00 38.67 227 LEU C CA 1
ATOM 6074 C C . LEU C 1 227 ? 14.514 3.043 45.649 1.00 30.78 227 LEU C C 1
ATOM 6075 O O . LEU C 1 227 ? 15.371 2.834 46.516 1.00 28.17 227 LEU C O 1
ATOM 6080 N N . GLY C 1 228 ? 13.998 4.260 45.431 1.00 29.11 228 GLY C N 1
ATOM 6081 C CA . GLY C 1 228 ? 14.365 5.379 46.283 1.00 23.23 228 GLY C CA 1
ATOM 6082 C C . GLY C 1 228 ? 14.132 5.100 47.754 1.00 32.02 228 GLY C C 1
ATOM 6083 O O . GLY C 1 228 ? 14.899 5.560 48.604 1.00 29.33 228 GLY C O 1
ATOM 6084 N N . ARG C 1 229 ? 13.094 4.314 48.069 1.00 45.52 229 ARG C N 1
ATOM 6085 C CA . ARG C 1 229 ? 12.796 3.952 49.455 1.00 49.85 229 ARG C CA 1
ATOM 6086 C C . ARG C 1 229 ? 13.880 3.056 50.040 1.00 37.38 229 ARG C C 1
ATOM 6087 O O . ARG C 1 229 ? 14.358 3.293 51.155 1.00 46.51 229 ARG C O 1
ATOM 6095 N N . ASN C 1 230 ? 14.262 2.004 49.309 1.00 39.86 230 ASN C N 1
ATOM 6096 C CA . ASN C 1 230 ? 15.427 1.204 49.674 1.00 37.07 230 ASN C CA 1
ATOM 6097 C C . ASN C 1 230 ? 16.618 2.096 49.994 1.00 31.80 230 ASN C C 1
ATOM 6098 O O . ASN C 1 230 ? 17.204 2.016 51.079 1.00 28.84 230 ASN C O 1
ATOM 6103 N N . LEU C 1 231 ? 16.983 2.965 49.045 1.00 24.91 231 LEU C N 1
ATOM 6104 C CA . LEU C 1 231 ? 18.242 3.687 49.161 1.00 20.14 231 LEU C CA 1
ATOM 6105 C C . LEU C 1 231 ? 18.189 4.720 50.281 1.00 22.98 231 LEU C C 1
ATOM 6106 O O . LEU C 1 231 ? 19.164 4.887 51.022 1.00 26.05 231 LEU C O 1
ATOM 6111 N N . ALA C 1 232 ? 17.059 5.416 50.427 1.00 24.77 232 ALA C N 1
ATOM 6112 C CA . ALA C 1 232 ? 16.954 6.433 51.472 1.00 28.87 232 ALA C CA 1
ATOM 6113 C C . ALA C 1 232 ? 17.053 5.814 52.864 1.00 35.12 232 ALA C C 1
ATOM 6114 O O . ALA C 1 232 ? 17.731 6.356 53.746 1.00 33.38 232 ALA C O 1
ATOM 6116 N N . SER C 1 233 ? 16.403 4.670 53.070 1.00 26.02 233 SER C N 1
ATOM 6117 C CA . SER C 1 233 ? 16.281 4.068 54.392 1.00 29.86 233 SER C CA 1
ATOM 6118 C C . SER C 1 233 ? 17.408 3.105 54.734 1.00 37.24 233 SER C C 1
ATOM 6119 O O . SER C 1 233 ? 17.503 2.679 55.891 1.00 31.81 233 SER C O 1
ATOM 6122 N N . GLY C 1 234 ? 18.251 2.736 53.772 1.00 27.06 234 GLY C N 1
ATOM 6123 C CA . GLY C 1 234 ? 19.308 1.789 54.062 1.00 23.70 234 GLY C CA 1
ATOM 6124 C C . GLY C 1 234 ? 18.839 0.368 54.269 1.00 28.43 234 GLY C C 1
ATOM 6125 O O . GLY C 1 234 ? 19.585 -0.451 54.811 1.00 34.47 234 GLY C O 1
ATOM 6126 N N . ASN C 1 235 ? 17.628 0.044 53.840 1.00 28.58 235 ASN C N 1
ATOM 6127 C CA A ASN C 1 235 ? 17.085 -1.300 53.979 0.51 34.67 235 ASN C CA 1
ATOM 6128 C CA B ASN C 1 235 ? 17.062 -1.292 53.978 0.49 34.67 235 ASN C CA 1
ATOM 6129 C C . ASN C 1 235 ? 17.002 -1.944 52.599 1.00 32.29 235 ASN C C 1
ATOM 6130 O O . ASN C 1 235 ? 16.341 -1.424 51.693 1.00 35.03 235 ASN C O 1
ATOM 6139 N N . HIS C 1 236 ? 17.692 -3.074 52.442 1.00 31.47 236 HIS C N 1
ATOM 6140 C CA . HIS C 1 236 ? 17.885 -3.727 51.146 1.00 29.64 236 HIS C CA 1
ATOM 6141 C C . HIS C 1 236 ? 17.456 -5.186 51.210 1.00 32.56 236 HIS C C 1
ATOM 6142 O O . HIS C 1 236 ? 18.287 -6.095 51.091 1.00 28.66 236 HIS C O 1
ATOM 6149 N N . PRO C 1 237 ? 16.160 -5.447 51.369 1.00 36.60 237 PRO C N 1
ATOM 6150 C CA . PRO C 1 237 ? 15.704 -6.833 51.545 1.00 38.85 237 PRO C CA 1
ATOM 6151 C C . PRO C 1 237 ? 15.986 -7.675 50.308 1.00 38.59 237 PRO C C 1
ATOM 6152 O O . PRO C 1 237 ? 15.614 -7.314 49.188 1.00 33.57 237 PRO C O 1
ATOM 6156 N N . GLY C 1 238 ? 16.652 -8.808 50.526 1.00 33.53 238 GLY C N 1
ATOM 6157 C CA . GLY C 1 238 ? 17.074 -9.666 49.438 1.00 33.62 238 GLY C CA 1
ATOM 6158 C C . GLY C 1 238 ? 15.973 -10.554 48.900 1.00 48.28 238 GLY C C 1
ATOM 6159 O O . GLY C 1 238 ? 15.505 -11.464 49.588 1.00 57.87 238 GLY C O 1
ATOM 6160 N N . GLU C 1 239 ? 15.547 -10.294 47.666 1.00 54.33 239 GLU C N 1
ATOM 6161 C CA . GLU C 1 239 ? 14.547 -11.132 47.019 1.00 57.04 239 GLU C CA 1
ATOM 6162 C C . GLU C 1 239 ? 15.224 -12.259 46.253 1.00 58.22 239 GLU C C 1
ATOM 6163 O O . GLU C 1 239 ? 15.962 -13.068 46.828 1.00 52.55 239 GLU C O 1
ATOM 6169 N N . LEU C 1 240 ? 14.982 -12.306 44.947 1.00 55.66 240 LEU C N 1
ATOM 6170 C CA . LEU C 1 240 ? 15.606 -13.279 44.067 1.00 54.61 240 LEU C CA 1
ATOM 6171 C C . LEU C 1 240 ? 16.785 -12.690 43.309 1.00 53.70 240 LEU C C 1
ATOM 6172 O O . LEU C 1 240 ? 17.288 -13.322 42.375 1.00 59.42 240 LEU C O 1
ATOM 6177 N N . ALA C 1 241 ? 17.229 -11.486 43.687 1.00 48.65 241 ALA C N 1
ATOM 6178 C CA . ALA C 1 241 ? 18.380 -10.809 43.083 1.00 38.61 241 ALA C CA 1
ATOM 6179 C C . ALA C 1 241 ? 19.229 -10.269 44.232 1.00 34.05 241 ALA C C 1
ATOM 6180 O O . ALA C 1 241 ? 19.167 -9.082 44.563 1.00 29.80 241 ALA C O 1
ATOM 6182 N N . THR C 1 242 ? 20.018 -11.148 44.843 1.00 25.13 242 THR C N 1
ATOM 6183 C CA . THR C 1 242 ? 20.829 -10.797 45.995 1.00 21.23 242 THR C CA 1
ATOM 6184 C C . THR C 1 242 ? 22.239 -10.405 45.566 1.00 21.46 242 THR C C 1
ATOM 6185 O O . THR C 1 242 ? 22.691 -10.722 44.464 1.00 24.52 242 THR C O 1
ATOM 6189 N N . ALA C 1 243 ? 22.947 -9.736 46.477 1.00 19.10 243 ALA C N 1
ATOM 6190 C CA . ALA C 1 243 ? 24.298 -9.276 46.168 1.00 17.99 243 ALA C CA 1
ATOM 6191 C C . ALA C 1 243 ? 25.245 -10.443 45.925 1.00 24.89 243 ALA C C 1
ATOM 6192 O O . ALA C 1 243 ? 26.139 -10.361 45.073 1.00 23.20 243 ALA C O 1
ATOM 6194 N N . VAL C 1 244 ? 25.071 -11.548 46.653 1.00 27.41 244 VAL C N 1
ATOM 6195 C CA . VAL C 1 244 ? 26.038 -12.629 46.501 1.00 24.39 244 VAL C CA 1
ATOM 6196 C C . VAL C 1 244 ? 25.826 -13.359 45.177 1.00 20.13 244 VAL C C 1
ATOM 6197 O O . VAL C 1 244 ? 26.789 -13.816 44.544 1.00 22.12 244 VAL C O 1
ATOM 6201 N N A MET C 1 245 ? 24.574 -13.460 44.718 0.45 19.69 245 MET C N 1
ATOM 6202 N N B MET C 1 245 ? 24.574 -13.480 44.729 0.55 19.68 245 MET C N 1
ATOM 6203 C CA A MET C 1 245 ? 24.327 -14.156 43.460 0.45 23.91 245 MET C CA 1
ATOM 6204 C CA B MET C 1 245 ? 24.334 -14.152 43.456 0.55 23.91 245 MET C CA 1
ATOM 6205 C C A MET C 1 245 ? 24.693 -13.288 42.261 0.45 24.47 245 MET C C 1
ATOM 6206 C C B MET C 1 245 ? 24.762 -13.275 42.286 0.55 24.44 245 MET C C 1
ATOM 6207 O O A MET C 1 245 ? 25.196 -13.802 41.255 0.45 23.06 245 MET C O 1
ATOM 6208 O O B MET C 1 245 ? 25.374 -13.762 41.326 0.55 22.93 245 MET C O 1
ATOM 6217 N N . MET C 1 246 ? 24.462 -11.977 42.348 1.00 22.36 246 MET C N 1
ATOM 6218 C CA . MET C 1 246 ? 24.835 -11.100 41.250 1.00 21.16 246 MET C CA 1
ATOM 6219 C C . MET C 1 246 ? 26.332 -10.829 41.240 1.00 20.05 246 MET C C 1
ATOM 6220 O O . MET C 1 246 ? 26.921 -10.673 40.165 1.00 19.56 246 MET C O 1
ATOM 6225 N N . GLY C 1 247 ? 26.971 -10.835 42.412 1.00 18.11 247 GLY C N 1
ATOM 6226 C CA . GLY C 1 247 ? 28.419 -10.762 42.448 1.00 18.24 247 GLY C CA 1
ATOM 6227 C C . GLY C 1 247 ? 29.087 -11.977 41.833 1.00 18.04 247 GLY C C 1
ATOM 6228 O O . GLY C 1 247 ? 30.165 -11.865 41.242 1.00 19.39 247 GLY C O 1
ATOM 6229 N N . ALA C 1 248 ? 28.459 -13.150 41.958 1.00 21.40 248 ALA C N 1
ATOM 6230 C CA . ALA C 1 248 ? 28.987 -14.331 41.286 1.00 23.38 248 ALA C CA 1
ATOM 6231 C C . ALA C 1 248 ? 28.971 -14.145 39.778 1.00 19.96 248 ALA C C 1
ATOM 6232 O O . ALA C 1 248 ? 29.921 -14.530 39.088 1.00 19.35 248 ALA C O 1
ATOM 6234 N N . THR C 1 249 ? 27.900 -13.547 39.250 1.00 19.44 249 THR C N 1
ATOM 6235 C CA . THR C 1 249 ? 27.852 -13.247 37.824 1.00 19.45 249 THR C CA 1
ATOM 6236 C C . THR C 1 249 ? 28.923 -12.230 37.447 1.00 17.32 249 THR C C 1
ATOM 6237 O O . THR C 1 249 ? 29.616 -12.390 36.439 1.00 19.14 249 THR C O 1
ATOM 6241 N N . ALA C 1 250 ? 29.068 -11.173 38.249 1.00 15.41 250 ALA C N 1
ATOM 6242 C CA . ALA C 1 250 ? 30.112 -10.187 37.990 1.00 16.58 250 ALA C CA 1
ATOM 6243 C C . ALA C 1 250 ? 31.491 -10.835 37.937 1.00 22.77 250 ALA C C 1
ATOM 6244 O O . ALA C 1 250 ? 32.317 -10.480 37.089 1.00 16.57 250 ALA C O 1
ATOM 6246 N N . ASP C 1 251 ? 31.770 -11.770 38.853 1.00 19.57 251 ASP C N 1
ATOM 6247 C CA . ASP C 1 251 ? 33.048 -12.481 38.814 1.00 20.54 251 ASP C CA 1
ATOM 6248 C C . ASP C 1 251 ? 33.231 -13.229 37.497 1.00 15.82 251 ASP C C 1
ATOM 6249 O O . ASP C 1 251 ? 34.327 -13.233 36.924 1.00 18.33 251 ASP C O 1
ATOM 6254 N N . HIS C 1 252 ? 32.168 -13.869 37.006 1.00 14.13 252 HIS C N 1
ATOM 6255 C CA . HIS C 1 252 ? 32.268 -14.640 35.768 1.00 19.46 252 HIS C CA 1
ATOM 6256 C C . HIS C 1 252 ? 32.463 -13.732 34.558 1.00 19.33 252 HIS C C 1
ATOM 6257 O O . HIS C 1 252 ? 33.177 -14.088 33.612 1.00 16.53 252 HIS C O 1
ATOM 6264 N N . ILE C 1 253 ? 31.833 -12.556 34.562 1.00 16.24 253 ILE C N 1
ATOM 6265 C CA . ILE C 1 253 ? 32.067 -11.607 33.478 1.00 14.88 253 ILE C CA 1
ATOM 6266 C C . ILE C 1 253 ? 33.532 -11.205 33.426 1.00 14.73 253 ILE C C 1
ATOM 6267 O O . ILE C 1 253 ? 34.126 -11.126 32.346 1.00 14.49 253 ILE C O 1
ATOM 6272 N N . VAL C 1 254 ? 34.129 -10.901 34.584 1.00 14.75 254 VAL C N 1
ATOM 6273 C CA . VAL C 1 254 ? 35.546 -10.545 34.614 1.00 13.22 254 VAL C CA 1
ATOM 6274 C C . VAL C 1 254 ? 36.398 -11.704 34.104 1.00 15.15 254 VAL C C 1
ATOM 6275 O O . VAL C 1 254 ? 37.333 -11.511 33.318 1.00 14.90 254 VAL C O 1
ATOM 6279 N N . SER C 1 255 ? 36.090 -12.925 34.543 1.00 16.29 255 SER C N 1
ATOM 6280 C CA A SER C 1 255 ? 36.877 -14.081 34.118 0.47 18.65 255 SER C CA 1
ATOM 6281 C CA B SER C 1 255 ? 36.887 -14.072 34.115 0.53 18.65 255 SER C CA 1
ATOM 6282 C C . SER C 1 255 ? 36.783 -14.295 32.611 1.00 16.06 255 SER C C 1
ATOM 6283 O O . SER C 1 255 ? 37.787 -14.585 31.952 1.00 18.21 255 SER C O 1
ATOM 6288 N N . ALA C 1 256 ? 35.587 -14.145 32.046 1.00 17.31 256 ALA C N 1
ATOM 6289 C CA . ALA C 1 256 ? 35.420 -14.325 30.607 1.00 16.05 256 ALA C CA 1
ATOM 6290 C C . ALA C 1 256 ? 36.180 -13.263 29.822 1.00 17.13 256 ALA C C 1
ATOM 6291 O O . ALA C 1 256 ? 36.830 -13.577 28.820 1.00 18.09 256 ALA C O 1
ATOM 6293 N N . ALA C 1 257 ? 36.096 -11.995 30.254 1.00 16.12 257 ALA C N 1
ATOM 6294 C CA . ALA C 1 257 ? 36.853 -10.932 29.597 1.00 15.74 257 ALA C CA 1
ATOM 6295 C C . ALA C 1 257 ? 38.352 -11.160 29.716 1.00 15.76 257 ALA C C 1
ATOM 6296 O O . ALA C 1 257 ? 39.102 -10.923 28.762 1.00 16.10 257 ALA C O 1
ATOM 6298 N N . LYS C 1 258 ? 38.811 -11.603 30.888 1.00 17.33 258 LYS C N 1
ATOM 6299 C CA . LYS C 1 258 ? 40.231 -11.882 31.074 1.00 19.10 258 LYS C CA 1
ATOM 6300 C C . LYS C 1 258 ? 40.707 -12.960 30.107 1.00 18.63 258 LYS C C 1
ATOM 6301 O O . LYS C 1 258 ? 41.756 -12.815 29.467 1.00 21.34 258 LYS C O 1
ATOM 6307 N N . GLY C 1 259 ? 39.930 -14.036 29.970 1.00 20.26 259 GLY C N 1
ATOM 6308 C CA . GLY C 1 259 ? 40.336 -15.139 29.116 1.00 23.88 259 GLY C CA 1
ATOM 6309 C C . GLY C 1 259 ? 40.414 -14.777 27.647 1.00 29.45 259 GLY C C 1
ATOM 6310 O O . GLY C 1 259 ? 41.267 -15.299 26.920 1.00 23.77 259 GLY C O 1
ATOM 6311 N N . SER C 1 260 ? 39.551 -13.869 27.188 1.00 22.67 260 SER C N 1
ATOM 6312 C CA . SER C 1 260 ? 39.507 -13.510 25.777 1.00 22.27 260 SER C CA 1
ATOM 6313 C C . SER C 1 260 ? 40.247 -12.217 25.444 1.00 24.17 260 SER C C 1
ATOM 6314 O O . SER C 1 260 ? 40.285 -11.831 24.272 1.00 25.62 260 SER C O 1
ATOM 6317 N N . GLY C 1 261 ? 40.823 -11.535 26.429 1.00 17.11 261 GLY C N 1
ATOM 6318 C CA . GLY C 1 261 ? 41.620 -10.360 26.130 1.00 18.18 261 GLY C CA 1
ATOM 6319 C C . GLY C 1 261 ? 40.824 -9.087 25.942 1.00 18.31 261 GLY C C 1
ATOM 6320 O O . GLY C 1 261 ? 41.309 -8.153 25.293 1.00 17.74 261 GLY C O 1
ATOM 6321 N N . VAL C 1 262 ? 39.629 -9.022 26.493 1.00 16.37 262 VAL C N 1
ATOM 6322 C CA . VAL C 1 262 ? 38.774 -7.838 26.422 1.00 16.48 262 VAL C CA 1
ATOM 6323 C C . VAL C 1 262 ? 39.051 -6.965 27.642 1.00 17.89 262 VAL C C 1
ATOM 6324 O O . VAL C 1 262 ? 39.333 -7.471 28.733 1.00 15.01 262 VAL C O 1
ATOM 6328 N N . ASP C 1 263 ? 38.997 -5.646 27.464 1.00 14.97 263 ASP C N 1
ATOM 6329 C CA . ASP C 1 263 ? 39.458 -4.751 28.517 1.00 14.62 263 ASP C CA 1
ATOM 6330 C C . ASP C 1 263 ? 38.679 -4.970 29.804 1.00 14.70 263 ASP C C 1
ATOM 6331 O O . ASP C 1 263 ? 37.468 -5.195 29.781 1.00 17.07 263 ASP C O 1
ATOM 6336 N N . LEU C 1 264 ? 39.383 -4.892 30.937 1.00 13.85 264 LEU C N 1
ATOM 6337 C CA . LEU C 1 264 ? 38.827 -5.316 32.215 1.00 17.18 264 LEU C CA 1
ATOM 6338 C C . LEU C 1 264 ? 38.328 -4.186 33.119 1.00 15.10 264 LEU C C 1
ATOM 6339 O O . LEU C 1 264 ? 37.655 -4.482 34.107 1.00 16.34 264 LEU C O 1
ATOM 6344 N N . VAL C 1 265 ? 38.630 -2.913 32.842 1.00 16.42 265 VAL C N 1
ATOM 6345 C CA A VAL C 1 265 ? 38.414 -1.896 33.874 0.65 16.12 265 VAL C CA 1
ATOM 6346 C CA B VAL C 1 265 ? 38.413 -1.885 33.858 0.35 16.12 265 VAL C CA 1
ATOM 6347 C C . VAL C 1 265 ? 36.935 -1.766 34.219 1.00 16.19 265 VAL C C 1
ATOM 6348 O O . VAL C 1 265 ? 36.572 -1.604 35.394 1.00 15.20 265 VAL C O 1
ATOM 6355 N N . LEU C 1 266 ? 36.042 -1.855 33.224 1.00 13.62 266 LEU C N 1
ATOM 6356 C CA . LEU C 1 266 ? 34.624 -1.687 33.534 1.00 14.00 266 LEU C CA 1
ATOM 6357 C C . LEU C 1 266 ? 34.063 -2.859 34.333 1.00 12.11 266 LEU C C 1
ATOM 6358 O O . LEU C 1 266 ? 33.485 -2.628 35.416 1.00 13.15 266 LEU C O 1
ATOM 6363 N N . PRO C 1 267 ? 34.178 -4.124 33.898 1.00 13.49 267 PRO C N 1
ATOM 6364 C CA . PRO C 1 267 ? 33.629 -5.208 34.725 1.00 13.98 267 PRO C CA 1
ATOM 6365 C C . PRO C 1 267 ? 34.342 -5.347 36.058 1.00 12.54 267 PRO C C 1
ATOM 6366 O O . PRO C 1 267 ? 33.720 -5.777 37.039 1.00 14.80 267 PRO C O 1
ATOM 6370 N N . GLU C 1 268 ? 35.618 -4.972 36.142 1.00 13.50 268 GLU C N 1
ATOM 6371 C CA . GLU C 1 268 ? 36.284 -5.027 37.439 1.00 16.26 268 GLU C CA 1
ATOM 6372 C C . GLU C 1 268 ? 35.730 -3.985 38.402 1.00 16.94 268 GLU C C 1
ATOM 6373 O O . GLU C 1 268 ? 35.700 -4.226 39.612 1.00 16.58 268 GLU C O 1
ATOM 6379 N N . ALA C 1 269 ? 35.281 -2.830 37.897 1.00 14.69 269 ALA C N 1
ATOM 6380 C CA . ALA C 1 269 ? 34.608 -1.877 38.781 1.00 14.13 269 ALA C CA 1
ATOM 6381 C C . ALA C 1 269 ? 33.309 -2.462 39.330 1.00 18.01 269 ALA C C 1
ATOM 6382 O O . ALA C 1 269 ? 33.015 -2.323 40.525 1.00 17.03 269 ALA C O 1
ATOM 6384 N N . VAL C 1 270 ? 32.523 -3.134 38.481 1.00 13.25 270 VAL C N 1
ATOM 6385 C CA . VAL C 1 270 ? 31.285 -3.751 38.949 1.00 13.64 270 VAL C CA 1
ATOM 6386 C C . VAL C 1 270 ? 31.604 -4.844 39.966 1.00 16.38 270 VAL C C 1
ATOM 6387 O O . VAL C 1 270 ? 30.986 -4.920 41.036 1.00 15.26 270 VAL C O 1
ATOM 6391 N N . LYS C 1 271 ? 32.618 -5.664 39.673 1.00 14.64 271 LYS C N 1
ATOM 6392 C CA . LYS C 1 271 ? 33.015 -6.710 40.612 1.00 13.61 271 LYS C CA 1
ATOM 6393 C C . LYS C 1 271 ? 33.492 -6.113 41.932 1.00 15.43 271 LYS C C 1
ATOM 6394 O O . LYS C 1 271 ? 33.204 -6.658 43.006 1.00 17.73 271 LYS C O 1
ATOM 6400 N N . SER C 1 272 ? 34.206 -4.984 41.878 1.00 15.75 272 SER C N 1
ATOM 6401 C CA . SER C 1 272 ? 34.657 -4.337 43.111 1.00 19.11 272 SER C CA 1
ATOM 6402 C C . SER C 1 272 ? 33.480 -3.904 43.979 1.00 20.79 272 SER C C 1
ATOM 6403 O O . SER C 1 272 ? 33.519 -4.040 45.208 1.00 17.33 272 SER C O 1
ATOM 6406 N N . LEU C 1 273 ? 32.425 -3.372 43.362 1.00 15.85 273 LEU C N 1
ATOM 6407 C CA . LEU C 1 273 ? 31.249 -2.979 44.126 1.00 15.34 273 LEU C CA 1
ATOM 6408 C C . LEU C 1 273 ? 30.609 -4.188 44.798 1.00 16.65 273 LEU C C 1
ATOM 6409 O O . LEU C 1 273 ? 30.290 -4.151 45.992 1.00 19.08 273 LEU C O 1
ATOM 6414 N N . TYR C 1 274 ? 30.434 -5.282 44.054 1.00 17.57 274 TYR C N 1
ATOM 6415 C CA . TYR C 1 274 ? 29.818 -6.465 44.649 1.00 17.79 274 TYR C CA 1
ATOM 6416 C C . TYR C 1 274 ? 30.725 -7.108 45.700 1.00 19.13 274 TYR C C 1
ATOM 6417 O O . TYR C 1 274 ? 30.239 -7.541 46.752 1.00 20.69 274 TYR C O 1
ATOM 6426 N N . ASP C 1 275 ? 32.038 -7.170 45.443 1.00 19.06 275 ASP C N 1
ATOM 6427 C CA . ASP C 1 275 ? 32.971 -7.753 46.410 1.00 18.00 275 ASP C CA 1
ATOM 6428 C C . ASP C 1 275 ? 32.890 -7.045 47.760 1.00 21.83 275 ASP C C 1
ATOM 6429 O O . ASP C 1 275 ? 32.795 -7.690 48.812 1.00 21.10 275 ASP C O 1
ATOM 6434 N N . ARG C 1 276 ? 32.914 -5.712 47.747 1.00 17.95 276 ARG C N 1
ATOM 6435 C CA . ARG C 1 276 ? 32.877 -4.957 48.996 1.00 19.32 276 ARG C CA 1
ATOM 6436 C C . ARG C 1 276 ? 31.500 -5.001 49.651 1.00 22.89 276 ARG C C 1
ATOM 6437 O O . ARG C 1 276 ? 31.403 -4.960 50.883 1.00 25.58 276 ARG C O 1
ATOM 6445 N N . THR C 1 277 ? 30.433 -5.103 48.859 1.00 18.69 277 THR C N 1
ATOM 6446 C CA . THR C 1 277 ? 29.101 -5.274 49.432 1.00 16.94 277 THR C CA 1
ATOM 6447 C C . THR C 1 277 ? 28.989 -6.604 50.171 1.00 26.13 277 THR C C 1
ATOM 6448 O O . THR C 1 277 ? 28.460 -6.664 51.290 1.00 25.55 277 THR C O 1
ATOM 6452 N N . VAL C 1 278 ? 29.485 -7.683 49.557 1.00 22.85 278 VAL C N 1
ATOM 6453 C CA . VAL C 1 278 ? 29.485 -8.990 50.212 1.00 25.40 278 VAL C CA 1
ATOM 6454 C C . VAL C 1 278 ? 30.404 -8.981 51.429 1.00 27.98 278 VAL C C 1
ATOM 6455 O O . VAL C 1 278 ? 30.036 -9.473 52.505 1.00 28.60 278 VAL C O 1
ATOM 6459 N N . ALA C 1 279 ? 31.603 -8.412 51.290 1.00 21.85 279 ALA C N 1
ATOM 6460 C CA . ALA C 1 279 ? 32.536 -8.382 52.415 1.00 25.40 279 ALA C CA 1
ATOM 6461 C C . ALA C 1 279 ? 31.987 -7.579 53.588 1.00 37.19 279 ALA C C 1
ATOM 6462 O O . ALA C 1 279 ? 32.361 -7.829 54.739 1.00 32.84 279 ALA C O 1
ATOM 6464 N N . ALA C 1 280 ? 31.115 -6.606 53.321 1.00 25.02 280 ALA C N 1
ATOM 6465 C CA . ALA C 1 280 ? 30.492 -5.829 54.383 1.00 26.78 280 ALA C CA 1
ATOM 6466 C C . ALA C 1 280 ? 29.327 -6.554 55.045 1.00 31.34 280 ALA C C 1
ATOM 6467 O O . ALA C 1 280 ? 28.673 -5.970 55.916 1.00 34.60 280 ALA C O 1
ATOM 6469 N N . GLY C 1 281 ? 29.040 -7.789 54.646 1.00 31.54 281 GLY C N 1
ATOM 6470 C CA . GLY C 1 281 ? 27.996 -8.572 55.271 1.00 29.49 281 GLY C CA 1
ATOM 6471 C C . GLY C 1 281 ? 26.650 -8.550 54.585 1.00 34.09 281 GLY C C 1
ATOM 6472 O O . GLY C 1 281 ? 25.688 -9.090 55.142 1.00 32.72 281 GLY C O 1
ATOM 6473 N N . HIS C 1 282 ? 26.546 -7.963 53.391 1.00 26.38 282 HIS C N 1
ATOM 6474 C CA . HIS C 1 282 ? 25.265 -7.778 52.723 1.00 23.68 282 HIS C CA 1
ATOM 6475 C C . HIS C 1 282 ? 25.030 -8.777 51.598 1.00 22.57 282 HIS C C 1
ATOM 6476 O O . HIS C 1 282 ? 24.188 -8.530 50.732 1.00 23.85 282 HIS C O 1
ATOM 6483 N N . GLY C 1 283 ? 25.745 -9.907 51.599 1.00 24.13 283 GLY C N 1
ATOM 6484 C CA . GLY C 1 283 ? 25.594 -10.864 50.513 1.00 25.43 283 GLY C CA 1
ATOM 6485 C C . GLY C 1 283 ? 24.168 -11.345 50.325 1.00 20.53 283 GLY C C 1
ATOM 6486 O O . GLY C 1 283 ? 23.714 -11.550 49.199 1.00 22.55 283 GLY C O 1
ATOM 6487 N N . LYS C 1 284 ? 23.440 -11.537 51.420 1.00 23.82 284 LYS C N 1
ATOM 6488 C CA . LYS C 1 284 ? 22.069 -12.009 51.320 1.00 21.03 284 LYS C CA 1
ATOM 6489 C C . LYS C 1 284 ? 21.068 -10.882 51.110 1.00 23.84 284 LYS C C 1
ATOM 6490 O O . LYS C 1 284 ? 19.879 -11.157 50.923 1.00 26.12 284 LYS C O 1
ATOM 6496 N N . ASP C 1 285 ? 21.517 -9.634 51.146 1.00 25.09 285 ASP C N 1
ATOM 6497 C CA . ASP C 1 285 ? 20.665 -8.494 50.857 1.00 26.37 285 ASP C CA 1
ATOM 6498 C C . ASP C 1 285 ? 20.560 -8.279 49.349 1.00 28.88 285 ASP C C 1
ATOM 6499 O O . ASP C 1 285 ? 21.298 -8.869 48.555 1.00 24.88 285 ASP C O 1
ATOM 6504 N N . SER C 1 286 ? 19.634 -7.407 48.960 1.00 26.80 286 SER C N 1
ATOM 6505 C CA . SER C 1 286 ? 19.487 -7.039 47.562 1.00 20.40 286 SER C CA 1
ATOM 6506 C C . SER C 1 286 ? 20.778 -6.427 47.030 1.00 20.03 286 SER C C 1
ATOM 6507 O O . SER C 1 286 ? 21.614 -5.914 47.780 1.00 19.32 286 SER C O 1
ATOM 6510 N N . TRP C 1 287 ? 20.935 -6.503 45.704 1.00 20.76 287 TRP C N 1
ATOM 6511 C CA . TRP C 1 287 ? 22.070 -5.871 45.042 1.00 19.55 287 TRP C CA 1
ATOM 6512 C C . TRP C 1 287 ? 22.133 -4.374 45.337 1.00 17.93 287 TRP C C 1
ATOM 6513 O O . TRP C 1 287 ? 23.219 -3.782 45.314 1.00 18.62 287 TRP C O 1
ATOM 6524 N N . THR C 1 288 ? 20.987 -3.753 45.629 1.00 22.13 288 THR C N 1
ATOM 6525 C CA . THR C 1 288 ? 20.962 -2.326 45.948 1.00 18.74 288 THR C CA 1
ATOM 6526 C C . THR C 1 288 ? 21.792 -1.989 47.181 1.00 18.66 288 THR C C 1
ATOM 6527 O O . THR C 1 288 ? 22.125 -0.815 47.387 1.00 18.63 288 THR C O 1
ATOM 6531 N N . ALA C 1 289 ? 22.151 -2.988 47.998 1.00 18.23 289 ALA C N 1
ATOM 6532 C CA . ALA C 1 289 ? 23.001 -2.726 49.151 1.00 17.98 289 ALA C CA 1
ATOM 6533 C C . ALA C 1 289 ? 24.376 -2.204 48.748 1.00 15.60 289 ALA C C 1
ATOM 6534 O O . ALA C 1 289 ? 25.093 -1.668 49.594 1.00 17.62 289 ALA C O 1
ATOM 6536 N N . MET C 1 290 ? 24.754 -2.299 47.468 1.00 14.50 290 MET C N 1
ATOM 6537 C CA . MET C 1 290 ? 25.983 -1.634 47.052 1.00 13.78 290 MET C CA 1
ATOM 6538 C C . MET C 1 290 ? 25.894 -0.124 47.263 1.00 13.58 290 MET C C 1
ATOM 6539 O O . MET C 1 290 ? 26.930 0.544 47.335 1.00 15.51 290 MET C O 1
ATOM 6544 N N . TYR C 1 291 ? 24.680 0.414 47.402 1.00 18.59 291 TYR C N 1
ATOM 6545 C CA . TYR C 1 291 ? 24.527 1.826 47.748 1.00 17.42 291 TYR C CA 1
ATOM 6546 C C . TYR C 1 291 ? 25.278 2.176 49.027 1.00 19.51 291 TYR C C 1
ATOM 6547 O O . TYR C 1 291 ? 25.829 3.277 49.151 1.00 16.72 291 TYR C O 1
ATOM 6556 N N . GLU C 1 292 ? 25.331 1.245 49.985 1.00 17.77 292 GLU C N 1
ATOM 6557 C CA . GLU C 1 292 ? 26.004 1.547 51.245 1.00 18.74 292 GLU C CA 1
ATOM 6558 C C . GLU C 1 292 ? 27.510 1.654 51.062 1.00 19.59 292 GLU C C 1
ATOM 6559 O O . GLU C 1 292 ? 28.177 2.364 51.823 1.00 22.12 292 GLU C O 1
ATOM 6565 N N . ILE C 1 293 ? 28.057 0.979 50.047 1.00 18.13 293 ILE C N 1
ATOM 6566 C CA . ILE C 1 293 ? 29.463 1.137 49.694 1.00 17.97 293 ILE C CA 1
ATOM 6567 C C . ILE C 1 293 ? 29.686 2.434 48.930 1.00 17.94 293 ILE C C 1
ATOM 6568 O O . ILE C 1 293 ? 30.699 3.116 49.122 1.00 20.45 293 ILE C O 1
ATOM 6573 N N . ILE C 1 294 ? 28.756 2.780 48.040 1.00 17.92 294 ILE C N 1
ATOM 6574 C CA . ILE C 1 294 ? 28.969 3.889 47.115 1.00 13.83 294 ILE C CA 1
ATOM 6575 C C . ILE C 1 294 ? 28.761 5.230 47.806 1.00 17.41 294 ILE C C 1
ATOM 6576 O O . ILE C 1 294 ? 29.506 6.179 47.560 1.00 15.24 294 ILE C O 1
ATOM 6581 N N . LYS C 1 295 ? 27.761 5.324 48.676 1.00 16.40 295 LYS C N 1
ATOM 6582 C CA . LYS C 1 295 ? 27.274 6.616 49.142 1.00 16.57 295 LYS C CA 1
ATOM 6583 C C . LYS C 1 295 ? 28.302 7.326 50.022 1.00 19.58 295 LYS C C 1
ATOM 6584 O O . LYS C 1 295 ? 29.230 6.722 50.572 1.00 20.47 295 LYS C O 1
ATOM 6590 N N . LYS C 1 296 ? 28.125 8.640 50.129 1.00 17.83 296 LYS C N 1
ATOM 6591 C CA . LYS C 1 296 ? 28.926 9.448 51.035 1.00 18.35 296 LYS C CA 1
ATOM 6592 C C . LYS C 1 296 ? 28.743 8.951 52.467 1.00 19.77 296 LYS C C 1
ATOM 6593 O O . LYS C 1 296 ? 27.632 8.616 52.885 1.00 22.09 296 LYS C O 1
ATOM 6599 N N . LYS C 1 297 ? 29.846 8.878 53.209 1.00 28.32 297 LYS C N 1
ATOM 6600 C CA . LYS C 1 297 ? 29.786 8.454 54.605 1.00 34.63 297 LYS C CA 1
ATOM 6601 C C . LYS C 1 297 ? 28.971 9.440 55.430 1.00 41.27 297 LYS C C 1
ATOM 6602 O O . LYS C 1 297 ? 29.085 10.657 55.262 1.00 41.12 297 LYS C O 1
ATOM 6608 N N . ALA C 1 298 ? 28.140 8.906 56.321 1.00 46.35 298 ALA C N 1
ATOM 6609 C CA . ALA C 1 298 ? 27.259 9.725 57.154 1.00 53.55 298 ALA C CA 1
ATOM 6610 C C . ALA C 1 298 ? 28.028 10.779 57.957 1.00 51.51 298 ALA C C 1
ATOM 6611 O O . ALA C 1 298 ? 28.854 10.451 58.809 1.00 54.29 298 ALA C O 1
#

InterPro domains:
  IPR006115 6-phosphogluconate dehydrogenase, NADP-binding [PF03446] (8-156)
  IPR008927 6-phosphogluconate dehydrogenase-like, C-terminal domain superfamily [SSF48179] (164-297)
  IPR013328 6-phosphogluconate dehydrogenase, domain 2 [G3DSA:1.10.1040.10] (163-299)
  IPR015815 3-hydroxyisobutyrate dehydrogenase-related [PIRSF000103] (6-298)
  IPR036291 NAD(P)-binding domain superfamily [SSF51735] (8-157)
  IPR048666 NADPH-dependent reductive aminase-like, C-terminal domain [PF21761] (163-296)
  IPR051265 HIBADH-related NP60 subfamily [PTHR43580] (6-294)

Foldseek 3Di:
DFEEEEEDLDLLSVLLLLLCVVVPHAYEYEYPDCVSCVVSVVSPHHYAPAVQRRQLPHLEYEYEDQEVVVVCVRCVVNLLSQANHEYEYQHADQLVVQLVVCVSSVVSHYFYKYKHWQDDSVCFQHAPTAMEIEADPVVCVVCVVSVVRRYHYDYDYHRRSVRNVVNVVVVVCVVLLVVVLVLVLCLVCLVVDDSVVCSVVSVVVVVVVVCQQVDPDPPGDDLVCCLVVVAFAADPAFLQVVLVVLVVVQVSCVVSVGDRPSSVVVNVLSVVLVVVPRRRGHNSSSCVVPDDD/DFEEEEEDLDLQRVLLLLLCVVVVHAYEYEDPDVVSCVVSVVSHHHYAPALQRRLQPGQEYEYEDAEVVVVCVRCVVNLLSQANHEYEYAHADALVVQQVVQVVSVVSHYFYKYKHWQDDNVCFQHAPTAMEIEADPVVCVVCVVSVVRRYHYDYDYHSRSVRNVVNVVVVVCVVLLVVVLVLVLVLVVLVPDDSVVCSVVSVVVVVVVVVCCVVCVVNVNPQPVCLVVVAFQQPPHFLLRVLVVLVVSQVSCVVRVRDRPSSVVVNVLSVVLVVVVRRRGHPSSSCVVPPDD/DAFEEEEEDQDLQSVLLLVLLVVVVHAYEYEYPDCVSCVVVVVSHHHYAPALQRRLQPGQEYEYEHAECVVVCVRCVVRLQNLANHEYEYQYADALVVQQVVQVVSVVSHYFYKYKHKDDDSVCFQHAVIEMEIEADVVVCVVCVVSVCSRYHYDYDYHRRSPNNVVNVVVVVVVVLLVVVLVLVLCLVCLVPDDSVVCSVVSVVVVVVVVVVQVVCVVVVHDLCVCLVVVAFAADPAFLQVVLVVLVVSQVSCVVSVGDRPSSVVVNVLSVVLVVVPRRRGHNSNSSVVVDDDD

Secondary structure (DSSP, 8-state):
---EEEE--SHHHHHHHHHHHHTT--EEEE-SSGGGGHHHHHTT-EE-SSHHHHHHT-SEEEE--SSHHHHHHHHGGGGGG-TT-EEEE-----HHHHHHHHHHHHHTT-EEEEEEE-S-GGGTTSTT--EEEES-HHHHHHHHHHHHHHS-EEEEES-TTHHHHHHHHHHHHHHHHHHHHHHHHHHHHTTT--HHHHHHHHHHHHHHHHHHHT---TTS--HHHHHHHT----SSSBHHHHHHHHHHHHHHHHHHT---HHHHHHHHHHHHHIIIIITTSBGGGHHHHHS--/---EEEE--SHHHHHHHHHHHHTT--EEEE-SSHHHHHHHHHTT-EE-SSHHHHHHT-SEEEE--SSHHHHHHHHGGGGGGGTT-EEEE-----HHHHHHHHHHHHHTT-EEEEEEE-S-GGGTTSTT--EEEES-HHHHHHHHHHHHHHS-EEEEES-TTHHHHHHHHHHHHHHHHHHHHHHHHHHHHTTT--HHHHHHHHHHHHHHHHHHHHTHHHH---HHHHHHHT----TTSBHHHHHHHHHHHHHHHHHHT---HHHHHHHHHHHHHIIIIITTSBGGGGHHHHS--/-PPPEEEE--SHHHHHHHHHHHHTT--EEEE-SSGGGGHHHHHTT-EE-SSHHHHHHT-SEEEE--SSHHHHHHHHGGGGGG-TT-EEEE-----HHHHHHHHHHHHHTT-EEEEEEE-S-GGGTTSTT-EEEEES-HHHHHHHHHHHTTTSEEEEEES-HHHHHHHHHHHHHHHHHHHHHHHHHHHHHHTTT--HHHHHHHHHHHHHHHHHHHHHHHHHT--HHHHHHHT-----SSBHHHHHHHHHHHHHHHHHHT---HHHHHHHHHHHHHIIIIITTSBGGGHHHHHSPP-

Radius of gyration: 32.79 Å; Cα contacts (8 Å, |Δi|>4): 1882; chains: 3; bounding box: 58×96×80 Å